Protein 7FIS (pdb70)

Solvent-accessible surface area: 47911 Å² total; per-residue (Å²): 154,17,93,10,87,48,59,37,110,138,32,30,3,40,23,41,131,147,33,107,29,0,78,50,0,0,1,5,0,0,8,17,61,48,65,112,75,4,23,0,0,0,20,0,0,29,38,110,22,32,90,136,35,174,116,11,41,129,158,71,67,6,43,0,4,0,0,43,0,22,3,117,69,0,57,104,32,103,56,77,84,140,31,59,22,82,13,124,138,75,78,5,20,9,0,0,12,8,0,2,6,5,70,5,104,114,88,15,14,0,1,7,3,0,9,3,8,128,40,71,55,7,40,14,0,1,0,8,48,0,80,57,24,163,96,35,95,32,79,60,47,7,15,88,21,10,2,50,4,5,0,0,0,41,65,86,22,139,51,61,31,0,0,0,0,13,47,112,45,4,0,43,0,0,24,0,85,72,12,83,66,12,8,60,20,46,45,18,10,20,19,88,60,108,51,33,2,23,92,32,0,0,0,0,4,20,6,23,97,32,170,69,0,2,4,0,9,0,2,0,0,17,115,51,59,6,36,42,0,0,1,0,10,0,37,58,172,55,0,5,114,47,91,25,56,11,134,36,5,2,2,24,17,94,45,101,26,0,27,23,42,51,22,42,15,4,0,12,1,0,0,13,20,60,26,144,75,41,0,28,0,0,1,0,0,0,24,15,38,0,1,3,0,12,15,66,57,100,115,6,144,94,150,17,176,9,80,51,73,36,109,135,32,27,4,38,30,48,134,148,33,115,24,0,60,45,0,0,0,5,0,0,5,17,66,54,58,110,85,4,24,0,1,0,21,0,0,38,43,113,26,31,98,139,28,178,110,17,66,134,151,77,64,6,43,0,5,0,0,34,0,26,3,141,76,0,54,104,32,117,56,90,88,137,27,60,22,68,21,116,66,91,56,1,45,16,0,0,13,7,0,3,3,3,72,7,116,115,86,16,16,0,1,7,3,0,10,2,8,123,20,66,49,9,35,15,1,1,1,7,48,0,78,44,16,153,88,39,94,30,76,58,53,8,14,70,20,9,1,55,5,4,0,0,1,42,63,88,19,136,50,59,39,0,0,0,0,12,44,106,41,4,0,34,0,0,24,0,80,69,11,82,69,14,6,58,19,58,51,18,9,20,22,77,66,118,50,33,1,31,90,39,0,0,0,0,5,20,6,24,98,35,177,68,0,0,4,0,10,0,4,0,0,20,122,44,59,6,32,37,0,0,1,0,9,0,31,59,167,53,0,5,113,44,83,24,57,11,138,37,13,3,6,36,17,107,46,93,27,0,23,22,39,46,27,42,15,3,0,12,0,0,0,12,16,65,14,129,90,38,1,21,0,0,1,0,0,0,24,15,38,0,1,3,0,11,10,58,64,113,102,5,137,94,157,19,144,2,86,46,65,26,122,136,33,17,7,39,32,46,118,151,51,112,27,0,73,19,0,0,0,5,0,0,5,18,63,48,61,112,82,4,26,0,1,0,20,0,0,30,48,75,23,15,91,40,12,163,109,15,59,121,92,32,64,8,41,0,4,0,0,41,0,20,4,131,68,0,58,106,28,108,60,88,103,147,31,63,34,84,8,105,144,97,93,6,18,2,0,0,12,7,0,3,4,4,72,8,117,113,84,19,16,0,1,11,3,0,9,4,4,171,47,67,118,8,22,43,1,1,2,8,43,0,82,69,19,156,87,30,95,34,88,67,86,10,13,145,45,74,0,45,4,4,0,1,1,44,67,87,20,138,49,66,33,1,0,0,0,17,69,82,8,2,0,16,0,0,32,0,79,67,14,84,93,29,77,104,55,72,6,20,9,24,30,78,56,141,48,26,1,29,81,31,0,0,0,0,4,19,6,23,100,36,175,69,0,0,3,0,10,0,5,0,0,17,116,59,63,17,34,47,0,0,1,0,10,0,28,58,169,62,0,11,112,43,75,23,52,12,130,70,18,3,4,51,15,94,46,95,35,0,35,15,33,36,25,26,12,4,0,15,0,0,0,12,17,63,22,136,75,43,0,34,0,0,1,0,0,0,24,14,39,0,1,3,0,10,15,70,73,102,121,6,138,98,125,16,134,6,85,47,66,37,108,129,32,27,3,39,34,44,156,120,45,115,22,0,80,42,0,0,1,5,1,0,7,17,60,47,71,110,88,2,27,0,0,0,20,0,0,27,45,83,22,12,89,36,14,171,111,6,40,126,117,46,65,6,43,0,6,0,0,43,0,21,5,141,72,0,62,106,29,108,56,84,96,158,31,61,22,66,30,146,62,106,18,5,43,8,0,0,11,7,0,2,8,4,66,4,97,112,83,19,16,0,1,8,3,0,10,3,8,134,66,69,113,9,23,42,1,0,1,7,77,1,98,66,20,155,85,30,137,36,64,71,64,10,15,123,38,60,0,45,4,4,0,1,1,42,71,72,35,135,55,63,36,1,0,0,0,12,68,77,11,3,0,15,0,0,32,0,88,74,11,78,94,28,72,105,50,59,8,18,10,27,30,78,61,140,52,35,1,28,81,33,0,0,0,0,4,21,6,21,99,30,177,70,0,1,4,0,10,0,5,0,0,19,114,58,60,16,44,47,0,0,1,0,10,0,46,60,171,52,0,6,105,48,90,22,52,13,149,61,23,5,6,62,18,103,44,91,19,0,41,16,35,41,32,24,14,3,0,12,0,0,0,12,18,64,9,134,93,35,0,26,0,0,1,0,0,0,23,14,39,0,1,3,0,13,13,88,59,126,130,4,131,100

CATH classification: 2.115.10.20

Structure (mmCIF, N/CA/C/O backbone):
data_7FIS
#
_entry.id   7FIS
#
_cell.length_a   204.959
_cell.length_b   204.959
_cell.length_c   78.482
_cell.angle_alpha   90.000
_cell.angle_beta   90.000
_cell.angle_gamma   90.000
#
_symmetry.space_group_name_H-M   'I 4'
#
loop_
_entity.id
_entity.type
_entity.pdbx_description
1 polymer 'Beta-1,2-mannobiose phosphorylase'
2 non-polymer 1-O-phosphono-alpha-D-mannopyranose
3 non-polymer 'TETRAETHYLENE GLYCOL'
4 non-polymer 'ZINC ION'
5 non-polymer 'PENTAETHYLENE GLYCOL'
6 non-polymer GLYCEROL
7 water water
#
loop_
_atom_site.group_PDB
_atom_site.id
_atom_site.type_symbol
_atom_site.label_atom_id
_atom_site.label_alt_id
_atom_site.label_comp_id
_atom_site.label_asym_id
_atom_site.label_entity_id
_atom_site.label_seq_id
_atom_site.pdbx_PDB_ins_code
_atom_site.Cartn_x
_atom_site.Cartn_y
_atom_site.Cartn_z
_atom_site.occupancy
_atom_site.B_iso_or_equiv
_atom_site.auth_seq_id
_atom_site.auth_comp_id
_atom_site.auth_asym_id
_atom_site.auth_atom_id
_atom_site.pdbx_PDB_model_num
ATOM 1 N N . MET A 1 12 ? -13.966 57.006 -9.866 1.00 41.17 1 MET C N 1
ATOM 2 C CA . MET A 1 12 ? -15.354 56.693 -10.172 1.00 42.05 1 MET C CA 1
ATOM 3 C C . MET A 1 12 ? -16.051 56.058 -8.972 1.00 44.54 1 MET C C 1
ATOM 4 O O . MET A 1 12 ? -15.492 55.179 -8.322 1.00 45.82 1 MET C O 1
ATOM 9 N N . PHE A 1 13 ? -17.265 56.505 -8.669 1.00 36.06 2 PHE C N 1
ATOM 10 C CA . PHE A 1 13 ? -17.940 56.088 -7.453 1.00 32.78 2 PHE C CA 1
ATOM 11 C C . PHE A 1 13 ? -19.311 55.512 -7.774 1.00 33.43 2 PHE C C 1
ATOM 12 O O . PHE A 1 13 ? -19.834 55.655 -8.882 1.00 31.74 2 PHE C O 1
ATOM 20 N N . ARG A 1 14 ? -19.883 54.853 -6.773 1.00 29.92 3 ARG C N 1
ATOM 21 C CA . ARG A 1 14 ? -21.053 54.010 -6.933 1.00 28.97 3 ARG C CA 1
ATOM 22 C C . ARG A 1 14 ? -21.931 54.155 -5.701 1.00 27.16 3 ARG C C 1
ATOM 23 O O . ARG A 1 14 ? -21.436 54.336 -4.585 1.00 23.46 3 ARG C O 1
ATOM 31 N N . LEU A 1 15 ? -23.238 54.050 -5.920 1.00 18.97 4 LEU C N 1
ATOM 32 C CA . LEU A 1 15 ? -24.183 53.951 -4.831 1.00 22.02 4 LEU C CA 1
ATOM 33 C C . LEU A 1 15 ? -24.150 52.544 -4.245 1.00 20.63 4 LEU C C 1
ATOM 34 O O . LEU A 1 15 ? -23.924 51.555 -4.954 1.00 19.16 4 LEU C O 1
ATOM 39 N N . THR A 1 16 ? -24.395 52.463 -2.939 1.00 14.04 5 THR C N 1
ATOM 40 C CA . THR A 1 16 ? -24.494 51.202 -2.214 1.00 20.12 5 THR C CA 1
ATOM 41 C C . THR A 1 16 ? -25.915 51.042 -1.695 1.00 18.16 5 THR C C 1
ATOM 42 O O . THR A 1 16 ? -26.436 51.933 -1.022 1.00 19.83 5 THR C O 1
ATOM 46 N N . ARG A 1 17 ? -26.544 49.922 -2.022 1.00 20.25 6 ARG C N 1
ATOM 47 C CA . ARG A 1 17 ? -27.901 49.677 -1.555 1.00 22.60 6 ARG C CA 1
ATOM 48 C C . ARG A 1 17 ? -27.911 49.473 -0.042 1.00 19.30 6 ARG C C 1
ATOM 49 O O . ARG A 1 17 ? -27.043 48.793 0.505 1.00 20.65 6 ARG C O 1
ATOM 57 N N . LEU A 1 18 ? -28.892 50.078 0.635 1.00 18.75 7 LEU C N 1
ATOM 58 C CA . LEU A 1 18 ? -29.054 49.864 2.070 1.00 24.16 7 LEU C CA 1
ATOM 59 C C . LEU A 1 18 ? -29.723 48.536 2.397 1.00 22.92 7 LEU C C 1
ATOM 60 O O . LEU A 1 18 ? -29.725 48.137 3.567 1.00 24.66 7 LEU C O 1
ATOM 65 N N . SER A 1 19 ? -30.273 47.845 1.402 1.00 20.43 8 SER C N 1
ATOM 66 C CA . SER A 1 19 ? -31.047 46.633 1.622 1.00 21.20 8 SER C CA 1
ATOM 67 C C . SER A 1 19 ? -31.018 45.828 0.334 1.00 24.38 8 SER C C 1
ATOM 68 O O . SER A 1 19 ? -31.032 46.405 -0.755 1.00 23.13 8 SER C O 1
ATOM 71 N N . ASN A 1 20 ? -30.957 44.507 0.444 1.00 25.74 9 ASN C N 1
ATOM 72 C CA . ASN A 1 20 ? -31.089 43.700 -0.757 1.00 25.43 9 ASN C CA 1
ATOM 73 C C . ASN A 1 20 ? -32.540 43.346 -1.030 1.00 23.82 9 ASN C C 1
ATOM 74 O O . ASN A 1 20 ? -32.818 42.511 -1.897 1.00 22.93 9 ASN C O 1
ATOM 79 N N . LYS A 1 21 ? -33.464 43.984 -0.322 1.00 22.50 10 LYS C N 1
ATOM 80 C CA . LYS A 1 21 ? -34.897 43.835 -0.497 1.00 23.40 10 LYS C CA 1
ATOM 81 C C . LYS A 1 21 ? -35.526 45.215 -0.615 1.00 19.09 10 LYS C C 1
ATOM 82 O O . LYS A 1 21 ? -34.992 46.187 -0.078 1.00 17.68 10 LYS C O 1
ATOM 88 N N . PRO A 1 22 ? -36.657 45.333 -1.305 1.00 20.12 11 PRO C N 1
ATOM 89 C CA . PRO A 1 22 ? -37.301 46.643 -1.426 1.00 19.87 11 PRO C CA 1
ATOM 90 C C . PRO A 1 22 ? -37.600 47.219 -0.049 1.00 20.87 11 PRO C C 1
ATOM 91 O O . PRO A 1 22 ? -37.790 46.484 0.919 1.00 22.97 11 PRO C O 1
ATOM 95 N N . ILE A 1 23 ? -37.613 48.552 0.046 1.00 18.17 12 ILE C N 1
ATOM 96 C CA . ILE A 1 23 ? -38.088 49.172 1.279 1.00 19.40 12 ILE C CA 1
ATOM 97 C C . ILE A 1 23 ? -39.571 49.507 1.199 1.00 18.72 12 ILE C C 1
ATOM 98 O O . ILE A 1 23 ? -40.220 49.644 2.240 1.00 19.36 12 ILE C O 1
ATOM 103 N N . LEU A 1 24 ? -40.125 49.643 -0.006 1.00 16.66 13 LEU C N 1
ATOM 104 C CA . LEU A 1 24 ? -41.567 49.727 -0.196 1.00 16.92 13 LEU C CA 1
ATOM 105 C C . LEU A 1 24 ? -41.976 48.823 -1.348 1.00 19.78 13 LEU C C 1
ATOM 106 O O . LEU A 1 24 ? -41.298 48.745 -2.386 1.00 15.19 13 LEU C O 1
ATOM 111 N N . SER A 1 25 ? -43.105 48.166 -1.170 1.00 15.43 14 SER C N 1
ATOM 112 C CA . SER A 1 25 ? -43.573 47.195 -2.135 1.00 13.12 14 SER C CA 1
ATOM 113 C C . SER A 1 25 ? -45.061 47.438 -2.313 1.00 15.40 14 SER C C 1
ATOM 114 O O . SER A 1 25 ? -45.669 48.145 -1.511 1.00 18.33 14 SER C O 1
ATOM 117 N N . PRO A 1 26 ? -45.648 46.916 -3.384 1.00 17.16 15 PRO C N 1
ATOM 118 C CA . PRO A 1 26 ? -47.083 47.145 -3.590 1.00 18.93 15 PRO C CA 1
ATOM 119 C C . PRO A 1 26 ? -47.896 46.584 -2.430 1.00 19.36 15 PRO C C 1
ATOM 120 O O . PRO A 1 26 ? -47.471 45.672 -1.722 1.00 20.83 15 PRO C O 1
ATOM 124 N N . ILE A 1 27 ? -49.081 47.154 -2.233 1.00 19.44 16 ILE C N 1
ATOM 125 C CA . ILE A 1 27 ? -50.003 46.719 -1.189 1.00 22.25 16 ILE C CA 1
ATOM 126 C C . ILE A 1 27 ? -51.293 46.291 -1.867 1.00 22.26 16 ILE C C 1
ATOM 127 O O . ILE A 1 27 ? -52.039 47.132 -2.392 1.00 22.57 16 ILE C O 1
ATOM 132 N N . LYS A 1 28 ? -51.540 44.978 -1.875 1.00 25.19 17 LYS C N 1
ATOM 133 C CA . LYS A 1 28 ? -52.603 44.427 -2.703 1.00 28.10 17 LYS C CA 1
ATOM 134 C C . LYS A 1 28 ? -53.969 44.953 -2.302 1.00 27.39 17 LYS C C 1
ATOM 135 O O . LYS A 1 28 ? -54.821 45.155 -3.172 1.00 29.98 17 LYS C O 1
ATOM 141 N N . GLU A 1 29 ? -54.182 45.220 -1.014 1.00 22.41 18 GLU C N 1
ATOM 142 C CA . GLU A 1 29 ? -55.492 45.659 -0.566 1.00 31.03 18 GLU C CA 1
ATOM 143 C C . GLU A 1 29 ? -55.754 47.143 -0.824 1.00 28.37 18 GLU C C 1
ATOM 144 O O . GLU A 1 29 ? -56.868 47.601 -0.557 1.00 24.51 18 GLU C O 1
ATOM 150 N N . HIS A 1 30 ? -54.791 47.894 -1.366 1.00 23.27 19 HIS C N 1
ATOM 151 C CA . HIS A 1 30 ? -55.018 49.266 -1.823 1.00 23.47 19 HIS C CA 1
ATOM 152 C C . HIS A 1 30 ? -55.003 49.275 -3.346 1.00 22.96 19 HIS C C 1
ATOM 153 O O . HIS A 1 30 ? -53.947 49.097 -3.960 1.00 22.18 19 HIS C O 1
ATOM 160 N N . GLU A 1 31 ? -56.162 49.514 -3.956 1.00 27.09 20 GLU C N 1
ATOM 161 C CA . GLU A 1 31 ? -56.240 49.478 -5.414 1.00 26.70 20 GLU C CA 1
ATOM 162 C C . GLU A 1 31 ? -55.243 50.447 -6.061 1.00 25.05 20 GLU C C 1
ATOM 163 O O . GLU A 1 31 ? -54.538 50.078 -7.005 1.00 22.45 20 GLU C O 1
ATOM 169 N N . TRP A 1 32 ? -55.136 51.675 -5.544 1.00 21.90 21 TRP C N 1
ATOM 170 C CA . TRP A 1 32 ? -54.264 52.661 -6.177 1.00 18.12 21 TRP C CA 1
ATOM 171 C C . TRP A 1 32 ? -52.789 52.257 -6.146 1.00 20.28 21 TRP C C 1
ATOM 172 O O . TRP A 1 32 ? -51.986 52.819 -6.898 1.00 20.75 21 TRP C O 1
ATOM 183 N N . GLU A 1 33 ? -52.402 51.283 -5.331 1.00 19.61 22 GLU C N 1
ATOM 184 C CA . GLU A 1 33 ? -50.999 50.880 -5.335 1.00 21.03 22 GLU C CA 1
ATOM 185 C C . GLU A 1 33 ? -50.872 49.364 -5.322 1.00 19.00 22 GLU C C 1
ATOM 186 O O . GLU A 1 33 ? -49.901 48.815 -4.782 1.00 18.68 22 GLU C O 1
ATOM 192 N N . LYS A 1 34 ? -51.837 48.665 -5.919 1.00 20.89 23 LYS C N 1
ATOM 193 C CA . LYS A 1 34 ? -51.847 47.212 -5.763 1.00 25.98 23 LYS C CA 1
ATOM 194 C C . LYS A 1 34 ? -50.790 46.521 -6.618 1.00 21.43 23 LYS C C 1
ATOM 195 O O . LYS A 1 34 ? -50.450 45.367 -6.337 1.00 21.24 23 LYS C O 1
ATOM 201 N N . GLU A 1 35 ? -50.215 47.200 -7.611 1.00 18.95 24 GLU C N 1
ATOM 202 C CA . GLU A 1 35 ? -49.267 46.531 -8.494 1.00 19.34 24 GLU C CA 1
ATOM 203 C C . GLU A 1 35 ? -47.861 47.124 -8.495 1.00 19.14 24 GLU C C 1
ATOM 204 O O . GLU A 1 35 ? -46.903 46.405 -8.803 1.00 18.90 24 GLU C O 1
ATOM 210 N N . ALA A 1 36 ? -47.699 48.410 -8.212 1.00 16.17 25 ALA C N 1
ATOM 211 C CA . ALA A 1 36 ? -46.374 48.993 -8.301 1.00 15.52 25 ALA C CA 1
ATOM 212 C C . ALA A 1 36 ? -46.274 50.181 -7.376 1.00 17.22 25 ALA C C 1
ATOM 213 O O . ALA A 1 36 ? -47.205 50.979 -7.268 1.00 18.95 25 ALA C O 1
ATOM 215 N N . VAL A 1 37 ? -45.127 50.312 -6.742 1.00 17.39 26 VAL C N 1
ATOM 216 C CA . VAL A 1 37 ? -44.735 51.563 -6.123 1.00 18.07 26 VAL C CA 1
ATOM 217 C C . VAL A 1 37 ? -43.305 51.832 -6.578 1.00 14.43 26 VAL C C 1
ATOM 218 O O . VAL A 1 37 ? -42.459 50.941 -6.512 1.00 14.02 26 VAL C O 1
ATOM 222 N N . PHE A 1 38 ? -43.045 53.022 -7.100 1.00 15.97 27 PHE C N 1
ATOM 223 C CA . PHE A 1 38 ? -41.719 53.267 -7.659 1.00 18.09 27 PHE C CA 1
ATOM 224 C C . PHE A 1 38 ? -41.506 54.768 -7.802 1.00 14.65 27 PHE C C 1
ATOM 225 O O . PHE A 1 38 ? -42.281 55.564 -7.266 1.00 17.62 27 PHE C O 1
ATOM 233 N N . ASN A 1 39 ? -40.417 55.139 -8.493 1.00 18.13 28 ASN C N 1
ATOM 234 C CA . ASN A 1 39 ? -40.063 56.499 -8.904 1.00 15.58 28 ASN C CA 1
ATOM 235 C C . ASN A 1 39 ? -40.576 57.568 -7.956 1.00 15.88 28 ASN C C 1
ATOM 236 O O . ASN A 1 39 ? -41.551 58.271 -8.253 1.00 15.38 28 ASN C O 1
ATOM 241 N N . ALA A 1 40 ? -39.924 57.696 -6.816 1.00 17.06 29 ALA C N 1
ATOM 242 C CA . ALA A 1 40 ? -40.416 58.516 -5.723 1.00 14.37 29 ALA C CA 1
ATOM 243 C C . ALA A 1 40 ? -39.613 59.807 -5.613 1.00 16.79 29 ALA C C 1
ATOM 244 O O . ALA A 1 40 ? -38.379 59.799 -5.703 1.00 14.66 29 ALA C O 1
ATOM 246 N N . ALA A 1 41 ? -40.325 60.915 -5.435 1.00 14.42 30 ALA C N 1
ATOM 247 C CA . ALA A 1 41 ? -39.715 62.132 -4.935 1.00 15.08 30 ALA C CA 1
ATOM 248 C C . ALA A 1 41 ? -39.432 62.005 -3.434 1.00 18.79 30 ALA C C 1
ATOM 249 O O . ALA A 1 41 ? -40.083 61.244 -2.708 1.00 16.00 30 ALA C O 1
ATOM 251 N N . VAL A 1 42 ? -38.453 62.767 -2.961 1.00 16.32 31 VAL C N 1
ATOM 252 C CA . VAL A 1 42 ? -38.164 62.757 -1.535 1.00 17.03 31 VAL C CA 1
ATOM 253 C C . VAL A 1 42 ? -37.663 64.126 -1.105 1.00 20.25 31 VAL C C 1
ATOM 254 O O . VAL A 1 42 ? -36.987 64.832 -1.861 1.00 19.51 31 VAL C O 1
ATOM 258 N N . ILE A 1 43 ? -38.028 64.500 0.115 1.00 18.26 32 ILE C N 1
ATOM 259 C CA . ILE A 1 43 ? -37.601 65.743 0.728 1.00 16.71 32 ILE C CA 1
ATOM 260 C C . ILE A 1 43 ? -37.357 65.464 2.203 1.00 23.35 32 ILE C C 1
ATOM 261 O O . ILE A 1 43 ? -38.143 64.764 2.859 1.00 20.33 32 ILE C O 1
ATOM 266 N N . TYR A 1 44 ? -36.246 65.965 2.715 1.00 20.94 33 TYR C N 1
ATOM 267 C CA . TYR A 1 44 ? -35.890 65.782 4.110 1.00 24.91 33 TYR C CA 1
ATOM 268 C C . TYR A 1 44 ? -36.182 67.080 4.865 1.00 24.15 33 TYR C C 1
ATOM 269 O O . TYR A 1 44 ? -35.540 68.108 4.616 1.00 24.08 33 TYR C O 1
ATOM 278 N N . GLU A 1 45 ? -37.182 67.036 5.752 1.00 22.98 34 GLU C N 1
ATOM 279 C CA . GLU A 1 45 ? -37.611 68.191 6.546 1.00 26.36 34 GLU C CA 1
ATOM 280 C C . GLU A 1 45 ? -38.105 67.712 7.901 1.00 24.55 34 GLU C C 1
ATOM 281 O O . GLU A 1 45 ? -38.638 66.607 8.020 1.00 21.23 34 GLU C O 1
ATOM 287 N N . GLY A 1 46 ? -37.991 68.578 8.907 1.00 24.45 35 GLY C N 1
ATOM 288 C CA . GLY A 1 46 ? -38.404 68.173 10.245 1.00 23.89 35 GLY C CA 1
ATOM 289 C C . GLY A 1 46 ? -37.666 66.947 10.733 1.00 25.69 35 GLY C C 1
ATOM 290 O O . GLY A 1 46 ? -38.210 66.169 11.524 1.00 27.58 35 GLY C O 1
ATOM 291 N N . ASN A 1 47 ? -36.441 66.744 10.245 1.00 25.95 36 ASN C N 1
ATOM 292 C CA . ASN A 1 47 ? -35.647 65.553 10.513 1.00 25.28 36 ASN C CA 1
ATOM 293 C C . ASN A 1 47 ? -36.365 64.277 10.097 1.00 26.13 36 ASN C C 1
ATOM 294 O O . ASN A 1 47 ? -36.231 63.237 10.755 1.00 27.23 36 ASN C O 1
ATOM 299 N N . LYS A 1 48 ? -37.122 64.330 9.005 1.00 22.23 37 LYS C N 1
ATOM 300 C CA . LYS A 1 48 ? -37.834 63.157 8.518 1.00 23.43 37 LYS C CA 1
ATOM 301 C C . LYS A 1 48 ? -37.689 63.064 7.006 1.00 20.14 37 LYS C C 1
ATOM 302 O O . LYS A 1 48 ? -37.632 64.085 6.307 1.00 20.45 37 LYS C O 1
ATOM 308 N N . PHE A 1 49 ? -37.627 61.829 6.513 1.00 18.33 38 PHE C N 1
ATOM 309 C CA . PHE A 1 49 ? -37.692 61.550 5.081 1.00 16.27 38 PHE C CA 1
ATOM 310 C C . PHE A 1 49 ? -39.152 61.527 4.665 1.00 19.55 38 PHE C C 1
ATOM 311 O O . PHE A 1 49 ? -39.917 60.679 5.140 1.00 17.20 38 PHE C O 1
ATOM 319 N N . HIS A 1 50 ? -39.541 62.453 3.800 1.00 17.88 39 HIS C N 1
ATOM 320 C CA . HIS A 1 50 ? -40.889 62.495 3.245 1.00 17.52 39 HIS C CA 1
ATOM 321 C C . HIS A 1 50 ? -40.804 61.965 1.828 1.00 20.04 39 HIS C C 1
ATOM 322 O O . HIS A 1 50 ? -40.132 62.557 0.975 1.00 18.18 39 HIS C O 1
ATOM 329 N N . LEU A 1 51 ? -41.459 60.836 1.592 1.00 18.58 40 LEU C N 1
ATOM 330 C CA . LEU A 1 51 ? -41.397 60.141 0.322 1.00 17.12 40 LEU C CA 1
ATOM 331 C C . LEU A 1 51 ? -42.730 60.282 -0.395 1.00 21.21 40 LEU C C 1
ATOM 332 O O . LEU A 1 51 ? -43.781 60.014 0.194 1.00 17.63 40 LEU C O 1
ATOM 337 N N . PHE A 1 52 ? -42.685 60.718 -1.656 1.00 15.39 41 PHE C N 1
ATOM 338 C CA . PHE A 1 52 ? -43.870 60.854 -2.491 1.00 12.42 41 PHE C CA 1
ATOM 339 C C . PHE A 1 52 ? -43.637 59.925 -3.668 1.00 16.61 41 PHE C C 1
ATOM 340 O O . PHE A 1 52 ? -42.889 60.260 -4.597 1.00 16.80 41 PHE C O 1
ATOM 348 N N . TYR A 1 53 ? -44.253 58.751 -3.613 1.00 13.33 42 TYR C N 1
ATOM 349 C CA . TYR A 1 53 ? -43.939 57.678 -4.536 1.00 15.75 42 TYR C CA 1
ATOM 350 C C . TYR A 1 53 ? -45.033 57.510 -5.584 1.00 17.76 42 TYR C C 1
ATOM 351 O O . TYR A 1 53 ? -46.227 57.716 -5.324 1.00 16.63 42 TYR C O 1
ATOM 360 N N . ARG A 1 54 ? -44.604 57.151 -6.784 1.00 15.29 43 ARG C N 1
ATOM 361 C CA . ARG A 1 54 ? -45.563 56.788 -7.813 1.00 14.84 43 ARG C CA 1
ATOM 362 C C . ARG A 1 54 ? -46.137 55.412 -7.499 1.00 15.13 43 ARG C C 1
ATOM 363 O O . ARG A 1 54 ? -45.439 54.529 -6.987 1.00 15.88 43 ARG C O 1
ATOM 371 N N . ALA A 1 55 ? -47.421 55.242 -7.774 1.00 15.58 44 ALA C N 1
ATOM 372 C CA . ALA A 1 55 ? -48.072 53.969 -7.545 1.00 15.39 44 ALA C CA 1
ATOM 373 C C . ALA A 1 55 ? -49.043 53.689 -8.673 1.00 18.88 44 ALA C C 1
ATOM 374 O O . ALA A 1 55 ? -49.726 54.595 -9.161 1.00 13.91 44 ALA C O 1
ATOM 376 N N . SER A 1 56 ? -49.130 52.420 -9.050 1.00 16.67 45 SER C N 1
ATOM 377 C CA . SER A 1 56 ? -49.990 51.990 -10.144 1.00 20.74 45 SER C CA 1
ATOM 378 C C . SER A 1 56 ? -50.971 50.945 -9.651 1.00 17.99 45 SER C C 1
ATOM 379 O O . SER A 1 56 ? -50.613 50.067 -8.860 1.00 19.57 45 SER C O 1
ATOM 382 N N . ASN A 1 57 ? -52.195 51.034 -10.149 1.00 18.26 46 ASN C N 1
ATOM 383 C CA . ASN A 1 57 ? -53.224 50.045 -9.889 1.00 22.21 46 ASN C CA 1
ATOM 384 C C . ASN A 1 57 ? -53.154 48.850 -10.827 1.00 20.36 46 ASN C C 1
ATOM 385 O O . ASN A 1 57 ? -54.001 47.959 -10.728 1.00 26.44 46 ASN C O 1
ATOM 390 N N . ASN A 1 58 ? -52.193 48.807 -11.743 1.00 18.96 47 ASN C N 1
ATOM 391 C CA . ASN A 1 58 ? -52.198 47.762 -12.755 1.00 21.33 47 ASN C CA 1
ATOM 392 C C . ASN A 1 58 ? -50.789 47.576 -13.303 1.00 19.95 47 ASN C C 1
ATOM 393 O O . ASN A 1 58 ? -49.930 48.455 -13.178 1.00 17.94 47 ASN C O 1
ATOM 398 N N . LYS A 1 59 ? -50.556 46.414 -13.905 1.00 21.17 48 LYS C N 1
ATOM 399 C CA . LYS A 1 59 ? -49.334 46.226 -14.670 1.00 22.76 48 LYS C CA 1
ATOM 400 C C . LYS A 1 59 ? -49.343 47.164 -15.885 1.00 19.51 48 LYS C C 1
ATOM 401 O O . LYS A 1 59 ? -50.319 47.868 -16.157 1.00 22.50 48 LYS C O 1
ATOM 407 N N . PHE A 1 60 ? -48.236 47.177 -16.617 1.00 20.66 49 PHE C N 1
ATOM 408 C CA . PHE A 1 60 ? -47.981 48.161 -17.672 1.00 21.17 49 PHE C CA 1
ATOM 409 C C . PHE A 1 60 ? -47.900 47.468 -19.031 1.00 21.45 49 PHE C C 1
ATOM 410 O O . PHE A 1 60 ? -46.848 46.936 -19.390 1.00 29.96 49 PHE C O 1
ATOM 418 N N . VAL A 1 61 ? -48.995 47.468 -19.789 1.00 24.15 50 VAL C N 1
ATOM 419 C CA . VAL A 1 61 ? -48.940 47.066 -21.195 1.00 24.66 50 VAL C CA 1
ATOM 420 C C . VAL A 1 61 ? -48.532 48.293 -22.002 1.00 24.57 50 VAL C C 1
ATOM 421 O O . VAL A 1 61 ? -49.270 49.279 -22.080 1.00 24.93 50 VAL C O 1
ATOM 425 N N . LEU A 1 62 ? -47.338 48.256 -22.567 1.00 21.74 51 LEU C N 1
ATOM 426 C CA . LEU A 1 62 ? -46.767 49.440 -23.178 1.00 27.19 51 LEU C CA 1
ATOM 427 C C . LEU A 1 62 ? -46.575 49.299 -24.674 1.00 29.04 51 LEU C C 1
ATOM 428 O O . LEU A 1 62 ? -46.183 50.275 -25.329 1.00 25.27 51 LEU C O 1
ATOM 433 N N . ASN A 1 63 ? -46.863 48.127 -25.234 1.00 24.17 52 ASN C N 1
ATOM 434 C CA . ASN A 1 63 ? -46.492 47.810 -26.604 1.00 30.41 52 ASN C CA 1
ATOM 435 C C . ASN A 1 63 ? -47.700 47.760 -27.532 1.00 26.78 52 ASN C C 1
ATOM 436 O O . ASN A 1 63 ? -47.675 47.065 -28.538 1.00 28.11 52 ASN C O 1
ATOM 441 N N . THR A 1 64 ? -48.770 48.459 -27.194 1.00 25.18 53 THR C N 1
ATOM 442 C CA . THR A 1 64 ? -49.906 48.581 -28.087 1.00 22.14 53 THR C CA 1
ATOM 443 C C . THR A 1 64 ? -49.757 49.855 -28.905 1.00 20.63 53 THR C C 1
ATOM 444 O O . THR A 1 64 ? -49.006 50.762 -28.544 1.00 26.04 53 THR C O 1
ATOM 448 N N . GLU A 1 65 ? -50.467 49.914 -30.028 1.00 22.65 54 GLU C N 1
ATOM 449 C CA . GLU A 1 65 ? -50.363 51.087 -30.897 1.00 22.94 54 GLU C CA 1
ATOM 450 C C . GLU A 1 65 ? -50.804 52.352 -30.170 1.00 24.03 54 GLU C C 1
ATOM 451 O O . GLU A 1 65 ? -50.253 53.440 -30.389 1.00 26.16 54 GLU C O 1
ATOM 457 N N . LYS A 1 66 ? -51.813 52.232 -29.328 1.00 18.19 55 LYS C N 1
ATOM 458 C CA . LYS A 1 66 ? -52.318 53.329 -28.523 1.00 24.80 55 LYS C CA 1
ATOM 459 C C . LYS A 1 66 ? -52.601 52.783 -27.131 1.00 21.53 55 LYS C C 1
ATOM 460 O O . LYS A 1 66 ? -52.682 51.563 -26.937 1.00 19.31 55 LYS C O 1
ATOM 466 N N . PRO A 1 67 ? -52.700 53.651 -26.135 1.00 21.82 56 PRO C N 1
ATOM 467 C CA . PRO A 1 67 ? -53.085 53.170 -24.801 1.00 19.89 56 PRO C CA 1
ATOM 468 C C . PRO A 1 67 ? -54.496 52.606 -24.857 1.00 19.12 56 PRO C C 1
ATOM 469 O O . PRO A 1 67 ? -55.438 53.284 -25.268 1.00 20.17 56 PRO C O 1
ATOM 473 N N . GLU A 1 68 ? -54.641 51.348 -24.461 1.00 20.44 57 GLU C N 1
ATOM 474 C CA . GLU A 1 68 ? -55.913 50.642 -24.585 1.00 24.34 57 GLU C CA 1
ATOM 475 C C . GLU A 1 68 ? -56.633 50.612 -23.245 1.00 22.52 57 GLU C C 1
ATOM 476 O O . GLU A 1 68 ? -56.031 50.268 -22.216 1.00 20.96 57 GLU C O 1
ATOM 482 N N . GLU A 1 69 ? -57.925 50.948 -23.275 1.00 22.78 58 GLU C N 1
ATOM 483 C CA . GLU A 1 69 ? -58.758 50.906 -22.081 1.00 23.87 58 GLU C CA 1
ATOM 484 C C . GLU A 1 69 ? -58.630 49.579 -21.343 1.00 23.41 58 GLU C C 1
ATOM 485 O O . GLU A 1 69 ? -58.495 49.548 -20.115 1.00 24.05 58 GLU C O 1
ATOM 491 N N . LYS A 1 70 ? -58.671 48.467 -22.074 1.00 21.67 59 LYS C N 1
ATOM 492 C CA . LYS A 1 70 ? -58.598 47.166 -21.415 1.00 24.82 59 LYS C CA 1
ATOM 493 C C . LYS A 1 70 ? -57.261 46.925 -20.724 1.00 24.50 59 LYS C C 1
ATOM 494 O O . LYS A 1 70 ? -57.137 45.942 -19.983 1.00 28.10 59 LYS C O 1
ATOM 500 N N . TYR A 1 71 ? -56.253 47.765 -20.968 1.00 21.08 60 TYR C N 1
ATOM 501 C CA . TYR A 1 71 ? -54.970 47.674 -20.277 1.00 22.33 60 TYR C CA 1
ATOM 502 C C . TYR A 1 71 ? -54.669 48.933 -19.476 1.00 21.23 60 TYR C C 1
ATOM 503 O O . TYR A 1 71 ? -53.509 49.198 -19.166 1.00 21.29 60 TYR C O 1
ATOM 512 N N . LYS A 1 72 ? -55.677 49.736 -19.181 1.00 18.13 61 LYS C N 1
ATOM 513 C CA . LYS A 1 72 ? -55.439 50.995 -18.505 1.00 21.45 61 LYS C CA 1
ATOM 514 C C . LYS A 1 72 ? -54.687 50.773 -17.195 1.00 22.03 61 LYS C C 1
ATOM 515 O O . LYS A 1 72 ? -54.983 49.843 -16.438 1.00 20.19 61 LYS C O 1
ATOM 521 N N . PHE A 1 73 ? -53.659 51.579 -16.969 1.00 20.34 62 PHE C N 1
ATOM 522 C CA . PHE A 1 73 ? -53.071 51.730 -15.650 1.00 19.92 62 PHE C CA 1
ATOM 523 C C . PHE A 1 73 ? -53.273 53.175 -15.226 1.00 21.70 62 PHE C C 1
ATOM 524 O O . PHE A 1 73 ? -53.362 54.074 -16.068 1.00 22.05 62 PHE C O 1
ATOM 532 N N . VAL A 1 74 ? -53.402 53.386 -13.918 1.00 20.80 63 VAL C N 1
ATOM 533 C CA . VAL A 1 74 ? -53.532 54.716 -13.342 1.00 19.94 63 VAL C CA 1
ATOM 534 C C . VAL A 1 74 ? -52.423 54.905 -12.316 1.00 18.32 63 VAL C C 1
ATOM 535 O O . VAL A 1 74 ? -52.235 54.061 -11.430 1.00 21.70 63 VAL C O 1
ATOM 539 N N . SER A 1 75 ? -51.681 55.993 -12.450 1.00 16.57 64 SER C N 1
ATOM 540 C CA . SER A 1 75 ? -50.607 56.305 -11.528 1.00 17.57 64 SER C CA 1
ATOM 541 C C . SER A 1 75 ? -51.152 57.267 -10.495 1.00 16.60 64 SER C C 1
ATOM 542 O O . SER A 1 75 ? -51.884 58.198 -10.835 1.00 21.55 64 SER C O 1
ATOM 545 N N . SER A 1 76 ? -50.804 57.035 -9.237 1.00 20.46 65 SER C N 1
ATOM 546 C CA . SER A 1 76 ? -51.110 57.950 -8.146 1.00 18.90 65 SER C CA 1
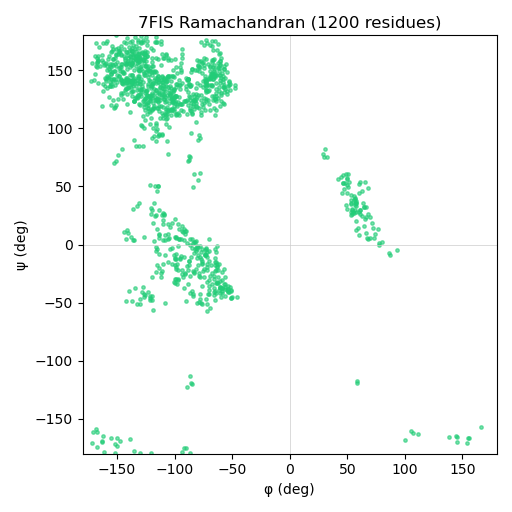ATOM 547 C C . SER A 1 76 ? -49.814 58.275 -7.426 1.00 16.37 65 SER C C 1
ATOM 548 O O . SER A 1 76 ? -48.805 57.580 -7.586 1.00 20.88 65 SER C O 1
ATOM 551 N N . ILE A 1 77 ? -49.838 59.333 -6.624 1.00 17.20 66 ILE C N 1
ATOM 552 C CA . ILE A 1 77 ? -48.721 59.662 -5.744 1.00 20.85 66 ILE C CA 1
ATOM 553 C C . ILE A 1 77 ? -49.141 59.342 -4.324 1.00 18.42 66 ILE C C 1
ATOM 554 O O . ILE A 1 77 ? -50.061 59.976 -3.789 1.00 18.64 66 ILE C O 1
ATOM 559 N N . GLY A 1 78 ? -48.461 58.363 -3.719 1.00 18.42 67 GLY C N 1
ATOM 560 C CA . GLY A 1 78 ? -48.637 58.071 -2.313 1.00 16.16 67 GLY C CA 1
ATOM 561 C C . GLY A 1 78 ? -47.613 58.796 -1.445 1.00 17.29 67 GLY C C 1
ATOM 562 O O . GLY A 1 78 ? -46.575 59.275 -1.921 1.00 15.66 67 GLY C O 1
ATOM 563 N N . TYR A 1 79 ? -47.904 58.854 -0.149 1.00 16.69 68 TYR C N 1
ATOM 564 C CA . TYR A 1 79 ? -47.046 59.519 0.817 1.00 14.24 68 TYR C CA 1
ATOM 565 C C . TYR A 1 79 ? -46.512 58.496 1.798 1.00 16.78 68 TYR C C 1
ATOM 566 O O . TYR A 1 79 ? -47.240 57.597 2.225 1.00 15.75 68 TYR C O 1
ATOM 575 N N . ALA A 1 80 ? -45.238 58.627 2.152 1.00 16.55 69 ALA C N 1
ATOM 576 C CA . ALA A 1 80 ? -44.679 57.792 3.205 1.00 18.27 69 ALA C CA 1
ATOM 577 C C . ALA A 1 80 ? -43.649 58.607 3.965 1.00 17.25 69 ALA C C 1
ATOM 578 O O . ALA A 1 80 ? -43.008 59.496 3.396 1.00 17.19 69 ALA C O 1
ATOM 580 N N . VAL A 1 81 ? -43.499 58.317 5.258 1.00 15.96 70 VAL C N 1
ATOM 581 C CA . VAL A 1 81 ? -42.600 59.095 6.100 1.00 15.85 70 VAL C CA 1
ATOM 582 C C . VAL A 1 81 ? -41.720 58.149 6.903 1.00 17.08 70 VAL C C 1
ATOM 583 O O . VAL A 1 81 ? -42.159 57.076 7.324 1.00 18.39 70 VAL C O 1
ATOM 587 N N . SER A 1 82 ? -40.466 58.545 7.103 1.00 17.14 71 SER C N 1
ATOM 588 C CA . SER A 1 82 ? -39.496 57.722 7.803 1.00 19.48 71 SER C CA 1
ATOM 589 C C . SER A 1 82 ? -38.603 58.608 8.657 1.00 22.90 71 SER C C 1
ATOM 590 O O . SER A 1 82 ? -38.255 59.728 8.258 1.00 19.75 71 SER C O 1
ATOM 593 N N . GLU A 1 83 ? -38.245 58.090 9.835 1.00 18.69 72 GLU C N 1
ATOM 594 C CA . GLU A 1 83 ? -37.177 58.678 10.627 1.00 24.84 72 GLU C CA 1
ATOM 595 C C . GLU A 1 83 ? -35.803 58.299 10.088 1.00 19.05 72 GLU C C 1
ATOM 596 O O . GLU A 1 83 ? -34.896 59.133 10.049 1.00 26.57 72 GLU C O 1
ATOM 602 N N . ASP A 1 84 ? -35.614 57.045 9.707 1.00 18.67 73 ASP C N 1
ATOM 603 C CA . ASP A 1 84 ? -34.281 56.519 9.453 1.00 20.33 73 ASP C CA 1
ATOM 604 C C . ASP A 1 84 ? -33.937 56.410 7.971 1.00 18.27 73 ASP C C 1
ATOM 605 O O . ASP A 1 84 ? -32.815 56.022 7.645 1.00 17.88 73 ASP C O 1
ATOM 610 N N . GLY A 1 85 ? -34.865 56.734 7.070 1.00 16.97 74 GLY C N 1
ATOM 611 C CA . GLY A 1 85 ? -34.620 56.590 5.645 1.00 20.19 74 GLY C CA 1
ATOM 612 C C . GLY A 1 85 ? -34.925 55.217 5.088 1.00 23.11 74 GLY C C 1
ATOM 613 O O . GLY A 1 85 ? -34.903 55.041 3.864 1.00 18.66 74 GLY C O 1
ATOM 614 N N . ILE A 1 86 ? -35.239 54.240 5.942 1.00 22.89 75 ILE C N 1
ATOM 615 C CA . ILE A 1 86 ? -35.430 52.860 5.523 1.00 20.22 75 ILE C CA 1
ATOM 616 C C . ILE A 1 86 ? -36.825 52.360 5.872 1.00 21.24 75 ILE C C 1
ATOM 617 O O . ILE A 1 86 ? -37.493 51.729 5.049 1.00 23.38 75 ILE C O 1
ATOM 622 N N . ASN A 1 87 ? -37.281 52.625 7.091 1.00 20.57 76 ASN C N 1
ATOM 623 C CA . ASN A 1 87 ? -38.555 52.105 7.578 1.00 19.46 76 ASN C CA 1
ATOM 624 C C . ASN A 1 87 ? -39.603 53.209 7.518 1.00 18.41 76 ASN C C 1
ATOM 625 O O . ASN A 1 87 ? -39.481 54.231 8.198 1.00 21.26 76 ASN C O 1
ATOM 630 N N . PHE A 1 88 ? -40.625 53.013 6.708 1.00 17.88 77 PHE C N 1
ATOM 631 C CA . PHE A 1 88 ? -41.556 54.081 6.404 1.00 20.80 77 PHE C CA 1
ATOM 632 C C . PHE A 1 88 ? -42.928 53.765 6.960 1.00 18.34 77 PHE C C 1
ATOM 633 O O . PHE A 1 88 ? -43.362 52.611 6.963 1.00 19.28 77 PHE C O 1
ATOM 641 N N . GLU A 1 89 ? -43.612 54.799 7.408 1.00 17.42 78 GLU C N 1
ATOM 642 C CA . GLU A 1 89 ? -45.037 54.703 7.654 1.00 17.81 78 GLU C CA 1
ATOM 643 C C . GLU A 1 89 ? -45.770 55.088 6.376 1.00 17.76 78 GLU C C 1
ATOM 644 O O . GLU A 1 89 ? -45.434 56.094 5.743 1.00 19.65 78 GLU C O 1
ATOM 650 N N . ARG A 1 90 ? -46.769 54.299 6.006 1.00 17.22 79 ARG C N 1
ATOM 651 C CA . ARG A 1 90 ? -47.559 54.512 4.803 1.00 16.67 79 ARG C CA 1
ATOM 652 C C . ARG A 1 90 ? -49.015 54.774 5.170 1.00 17.81 79 ARG C C 1
ATOM 653 O O . ARG A 1 90 ? -49.413 54.733 6.341 1.00 19.51 79 ARG C O 1
ATOM 661 N N . PHE A 1 91 ? -49.820 55.097 4.166 1.00 18.40 80 PHE C N 1
ATOM 662 C CA . PHE A 1 91 ? -51.152 55.608 4.437 1.00 17.43 80 PHE C CA 1
ATOM 663 C C . PHE A 1 91 ? -52.175 54.971 3.507 1.00 19.63 80 PHE C C 1
ATOM 664 O O . PHE A 1 91 ? -51.843 54.278 2.542 1.00 20.21 80 PHE C O 1
ATOM 672 N N . ASP A 1 92 ? -53.445 55.212 3.833 1.00 24.11 81 ASP C N 1
ATOM 673 C CA . ASP A 1 92 ? -54.542 54.513 3.180 1.00 21.85 81 ASP C CA 1
ATOM 674 C C . ASP A 1 92 ? -54.811 55.048 1.784 1.00 24.04 81 ASP C C 1
ATOM 675 O O . ASP A 1 92 ? -55.195 54.287 0.890 1.00 23.03 81 ASP C O 1
ATOM 680 N N . LYS A 1 93 ? -54.654 56.355 1.589 1.00 23.93 82 LYS C N 1
ATOM 681 C CA . LYS A 1 93 ? -55.056 57.015 0.363 1.00 21.54 82 LYS C CA 1
ATOM 682 C C . LYS A 1 93 ? -53.885 57.778 -0.241 1.00 24.10 82 LYS C C 1
ATOM 683 O O . LYS A 1 93 ? -53.018 58.274 0.484 1.00 22.04 82 LYS C O 1
ATOM 689 N N . PRO A 1 94 ? -53.831 57.883 -1.565 1.00 24.00 83 PRO C N 1
ATOM 690 C CA . PRO A 1 94 ? -52.782 58.691 -2.200 1.00 19.97 83 PRO C CA 1
ATOM 691 C C . PRO A 1 94 ? -52.961 60.167 -1.873 1.00 17.80 83 PRO C C 1
ATOM 692 O O . PRO A 1 94 ? -54.042 60.619 -1.510 1.00 20.25 83 PRO C O 1
ATOM 696 N N . VAL A 1 95 ? -51.878 60.934 -2.003 1.00 19.32 84 VAL C N 1
ATOM 697 C CA . VAL A 1 95 ? -51.954 62.371 -1.743 1.00 19.98 84 VAL C CA 1
ATOM 698 C C . VAL A 1 95 ? -52.079 63.178 -3.019 1.00 22.66 84 VAL C C 1
ATOM 699 O O . VAL A 1 95 ? -52.395 64.374 -2.955 1.00 21.08 84 VAL C O 1
ATOM 703 N N . LEU A 1 96 ? -51.850 62.572 -4.176 1.00 21.86 85 LEU C N 1
ATOM 704 C CA . LEU A 1 96 ? -52.094 63.268 -5.425 1.00 23.68 85 LEU C CA 1
ATOM 705 C C . LEU A 1 96 ? -52.634 62.264 -6.414 1.00 22.48 85 LEU C C 1
ATOM 706 O O . LEU A 1 96 ? -52.099 61.156 -6.522 1.00 22.66 85 LEU C O 1
ATOM 711 N N . VAL A 1 97 ? -53.713 62.643 -7.101 1.00 21.79 86 VAL C N 1
ATOM 712 C CA . VAL A 1 97 ? -54.291 61.853 -8.179 1.00 26.81 86 VAL C CA 1
ATOM 713 C C . VAL A 1 97 ? -54.517 62.777 -9.367 1.00 24.44 86 VAL C C 1
ATOM 714 O O . VAL A 1 97 ? -54.433 63.999 -9.255 1.00 25.44 86 VAL C O 1
ATOM 718 N N . GLY A 1 98 ? -54.826 62.175 -10.511 1.00 25.23 87 GLY C N 1
ATOM 719 C CA . GLY A 1 98 ? -55.084 62.952 -11.708 1.00 27.59 87 GLY C CA 1
ATOM 720 C C . GLY A 1 98 ? -56.501 63.519 -11.734 1.00 36.41 87 GLY C C 1
ATOM 721 O O . GLY A 1 98 ? -57.470 62.854 -11.360 1.00 39.05 87 GLY C O 1
ATOM 722 N N . GLU A 1 99 ? -56.605 64.774 -12.184 1.00 43.26 88 GLU C N 1
ATOM 723 C CA . GLU A 1 99 ? -57.883 65.396 -12.528 1.00 54.66 88 GLU C CA 1
ATOM 724 C C . GLU A 1 99 ? -58.183 65.112 -13.998 1.00 58.20 88 GLU C C 1
ATOM 725 O O . GLU A 1 99 ? -57.487 65.606 -14.893 1.00 58.40 88 GLU C O 1
ATOM 731 N N . ILE A 1 100 ? -59.215 64.313 -14.238 1.00 62.39 89 ILE C N 1
ATOM 732 C CA . ILE A 1 100 ? -59.553 63.820 -15.582 1.00 64.85 89 ILE C CA 1
ATOM 733 C C . ILE A 1 100 ? -59.952 65.000 -16.467 1.00 71.53 89 ILE C C 1
ATOM 734 O O . ILE A 1 100 ? -60.582 65.952 -15.967 1.00 88.64 89 ILE C O 1
ATOM 739 N N . PRO A 1 101 ? -59.619 65.011 -17.780 1.00 68.13 90 PRO C N 1
ATOM 740 C CA . PRO A 1 101 ? -59.023 63.995 -18.657 1.00 56.59 90 PRO C CA 1
ATOM 741 C C . PRO A 1 101 ? -57.533 64.122 -19.004 1.00 45.47 90 PRO C C 1
ATOM 742 O O . PRO A 1 101 ? -56.940 63.148 -19.478 1.00 43.21 90 PRO C O 1
ATOM 746 N N . GLN A 1 102 ? -56.926 65.285 -18.799 1.00 39.02 91 GLN C N 1
ATOM 747 C CA . GLN A 1 102 ? -55.526 65.410 -19.188 1.00 35.34 91 GLN C CA 1
ATOM 748 C C . GLN A 1 102 ? -54.611 64.509 -18.370 1.00 34.93 91 GLN C C 1
ATOM 749 O O . GLN A 1 102 ? -53.507 64.178 -18.818 1.00 31.42 91 GLN C O 1
ATOM 755 N N . GLU A 1 103 ? -55.040 64.118 -17.177 1.00 32.82 92 GLU C N 1
ATOM 756 C CA . GLU A 1 103 ? -54.291 63.211 -16.326 1.00 28.53 92 GLU C CA 1
ATOM 757 C C . GLU A 1 103 ? -55.097 61.943 -16.092 1.00 31.53 92 GLU C C 1
ATOM 758 O O . GLU A 1 103 ? -55.065 61.368 -15.002 1.00 28.70 92 GLU C O 1
ATOM 764 N N . ALA A 1 104 ? -55.839 61.507 -17.111 1.00 25.70 93 ALA C N 1
ATOM 765 C CA . ALA A 1 104 ? -56.781 60.420 -16.898 1.00 29.92 93 ALA C CA 1
ATOM 766 C C . ALA A 1 104 ? -56.064 59.143 -16.516 1.00 24.18 93 ALA C C 1
ATOM 767 O O . ALA A 1 104 ? -56.596 58.350 -15.734 1.00 24.69 93 ALA C O 1
ATOM 769 N N . TRP A 1 105 ? -54.860 58.917 -17.042 1.00 21.21 94 TRP C N 1
ATOM 770 C CA . TRP A 1 105 ? -54.097 57.758 -16.608 1.00 19.90 94 TRP C CA 1
ATOM 771 C C . TRP A 1 105 ? -53.143 58.090 -15.463 1.00 19.93 94 TRP C C 1
ATOM 772 O O . TRP A 1 105 ? -52.291 57.265 -15.116 1.00 19.00 94 TRP C O 1
ATOM 783 N N . GLY A 1 106 ? -53.277 59.260 -14.864 1.00 17.69 95 GLY C N 1
ATOM 784 C CA . GLY A 1 106 ? -52.670 59.530 -13.588 1.00 20.88 95 GLY C CA 1
ATOM 785 C C . GLY A 1 106 ? -51.475 60.460 -13.658 1.00 22.98 95 GLY C C 1
ATOM 786 O O . GLY A 1 106 ? -51.247 61.184 -14.637 1.00 22.46 95 GLY C O 1
ATOM 787 N N . VAL A 1 107 ? -50.694 60.427 -12.582 1.00 20.47 96 VAL C N 1
ATOM 788 C CA . VAL A 1 107 ? -49.641 61.392 -12.310 1.00 16.53 96 VAL C CA 1
ATOM 789 C C . VAL A 1 107 ? -48.374 60.601 -11.995 1.00 16.89 96 VAL C C 1
ATOM 790 O O . VAL A 1 107 ? -48.397 59.702 -11.151 1.00 15.75 96 VAL C O 1
ATOM 794 N N . GLU A 1 108 ? -47.274 60.909 -12.683 1.00 16.40 97 GLU C N 1
ATOM 795 C CA . GLU A 1 108 ? -46.109 60.034 -12.650 1.00 17.64 97 GLU C CA 1
ATOM 796 C C . GLU A 1 108 ? -44.850 60.771 -12.239 1.00 14.33 97 GLU C C 1
ATOM 797 O O . GLU A 1 108 ? -44.712 61.978 -12.469 1.00 13.98 97 GLU C O 1
ATOM 803 N N . ASP A 1 109 ? -43.927 60.003 -11.659 1.00 13.24 98 ASP C N 1
ATOM 804 C CA . ASP A 1 109 ? -42.535 60.404 -11.484 1.00 14.03 98 ASP C CA 1
ATOM 805 C C . ASP A 1 109 ? -42.375 61.803 -10.880 1.00 15.23 98 ASP C C 1
ATOM 806 O O . ASP A 1 109 ? -41.798 62.694 -11.511 1.00 19.02 98 ASP C O 1
ATOM 811 N N . PRO A 1 110 ? -42.885 62.032 -9.669 1.00 13.27 99 PRO C N 1
ATOM 812 C CA . PRO A 1 110 ? -42.773 63.367 -9.081 1.00 12.74 99 PRO C CA 1
ATOM 813 C C . PRO A 1 110 ? -41.328 63.687 -8.717 1.00 15.00 99 PRO C C 1
ATOM 814 O O . PRO A 1 110 ? -40.567 62.829 -8.266 1.00 15.26 99 PRO C O 1
ATOM 818 N N . ARG A 1 111 ? -40.960 64.938 -8.925 1.00 14.41 100 ARG C N 1
ATOM 819 C CA . ARG A 1 111 ? -39.743 65.522 -8.388 1.00 13.80 100 ARG C CA 1
ATOM 820 C C . ARG A 1 111 ? -40.173 66.709 -7.550 1.00 12.08 100 ARG C C 1
ATOM 821 O O . ARG A 1 111 ? -40.922 67.568 -8.023 1.00 12.82 100 ARG C O 1
ATOM 829 N N . ILE A 1 112 ? -39.734 66.763 -6.307 1.00 13.40 101 ILE C N 1
ATOM 830 C CA . ILE A 1 112 ? -40.173 67.826 -5.417 1.00 18.87 101 ILE C CA 1
ATOM 831 C C . ILE A 1 112 ? -38.993 68.736 -5.183 1.00 17.10 101 ILE C C 1
ATOM 832 O O . ILE A 1 112 ? -37.880 68.269 -4.923 1.00 16.86 101 ILE C O 1
ATOM 837 N N . THR A 1 113 ? -39.227 70.026 -5.309 1.00 17.10 102 THR C N 1
ATOM 838 C CA . THR A 1 113 ? -38.210 71.000 -4.981 1.00 18.17 102 THR C CA 1
ATOM 839 C C . THR A 1 113 ? -38.809 72.015 -4.029 1.00 19.49 102 THR C C 1
ATOM 840 O O . THR A 1 113 ? -39.936 72.476 -4.234 1.00 19.99 102 THR C O 1
ATOM 844 N N . LYS A 1 114 ? -38.047 72.357 -2.993 1.00 19.97 103 LYS C N 1
ATOM 845 C CA . LYS A 1 114 ? -38.369 73.469 -2.119 1.00 22.67 103 LYS C CA 1
ATOM 846 C C . LYS A 1 114 ? -37.639 74.717 -2.608 1.00 23.35 103 LYS C C 1
ATOM 847 O O . LYS A 1 114 ? -36.404 74.733 -2.692 1.00 21.26 103 LYS C O 1
ATOM 853 N N . ILE A 1 115 ? -38.397 75.759 -2.927 1.00 20.67 104 ILE C N 1
ATOM 854 C CA . ILE A 1 115 ? -37.833 77.064 -3.248 1.00 26.02 104 ILE C CA 1
ATOM 855 C C . ILE A 1 115 ? -38.443 78.063 -2.293 1.00 27.67 104 ILE C C 1
ATOM 856 O O . ILE A 1 115 ? -39.671 78.209 -2.249 1.00 30.65 104 ILE C O 1
ATOM 861 N N . ASP A 1 116 ? -37.591 78.765 -1.547 1.00 29.40 105 ASP C N 1
ATOM 862 C CA . ASP A 1 116 ? -38.028 79.673 -0.481 1.00 32.97 105 ASP C CA 1
ATOM 863 C C . ASP A 1 116 ? -38.827 78.838 0.510 1.00 31.46 105 ASP C C 1
ATOM 864 O O . ASP A 1 116 ? -38.272 77.879 1.082 1.00 33.16 105 ASP C O 1
ATOM 869 N N . ASN A 1 117 ? -40.097 79.126 0.736 1.00 32.05 106 ASN C N 1
ATOM 870 C CA . ASN A 1 117 ? -40.867 78.346 1.694 1.00 34.72 106 ASN C CA 1
ATOM 871 C C . ASN A 1 117 ? -42.054 77.688 1.018 1.00 31.57 106 ASN C C 1
ATOM 872 O O . ASN A 1 117 ? -43.089 77.460 1.638 1.00 33.95 106 ASN C O 1
ATOM 877 N N . LYS A 1 118 ? -41.903 77.376 -0.263 1.00 29.49 107 LYS C N 1
ATOM 878 C CA . LYS A 1 118 ? -42.930 76.675 -1.011 1.00 30.01 107 LYS C CA 1
ATOM 879 C C . LYS A 1 118 ? -42.348 75.390 -1.586 1.00 24.50 107 LYS C C 1
ATOM 880 O O . LYS A 1 118 ? -41.152 75.303 -1.893 1.00 23.41 107 LYS C O 1
ATOM 886 N N . TYR A 1 119 ? -43.196 74.376 -1.672 1.00 22.39 108 TYR C N 1
ATOM 887 C CA . TYR A 1 119 ? -42.815 73.070 -2.181 1.00 21.42 108 TYR C CA 1
ATOM 888 C C . TYR A 1 119 ? -43.473 72.884 -3.532 1.00 21.63 108 TYR C C 1
ATOM 889 O O . TYR A 1 119 ? -44.694 73.028 -3.649 1.00 23.38 108 TYR C O 1
ATOM 898 N N . TYR A 1 120 ? -42.668 72.578 -4.540 1.00 19.55 109 TYR C N 1
ATOM 899 C CA . TYR A 1 120 ? -43.148 72.401 -5.903 1.00 19.82 109 TYR C CA 1
ATOM 900 C C . TYR A 1 120 ? -42.977 70.942 -6.282 1.00 16.99 109 TYR C C 1
ATOM 901 O O . TYR A 1 120 ? -41.873 70.395 -6.202 1.00 18.45 109 TYR C O 1
ATOM 910 N N . MET A 1 121 ? -44.064 70.323 -6.695 1.00 16.64 110 MET C N 1
ATOM 911 C CA . MET A 1 121 ? -44.045 68.963 -7.201 1.00 17.56 110 MET C CA 1
ATOM 912 C C . MET A 1 121 ? -44.252 69.013 -8.708 1.00 17.38 110 MET C C 1
ATOM 913 O O . MET A 1 121 ? -45.293 69.467 -9.185 1.00 16.75 110 MET C O 1
ATOM 918 N N . LEU A 1 122 ? -43.251 68.568 -9.441 1.00 15.13 111 LEU C N 1
ATOM 919 C CA . LEU A 1 122 ? -43.311 68.450 -10.877 1.00 13.72 111 LEU C CA 1
ATOM 920 C C . LEU A 1 122 ? -43.516 66.984 -11.216 1.00 13.91 111 LEU C C 1
ATOM 921 O O . LEU A 1 122 ? -42.808 66.117 -10.693 1.00 16.13 111 LEU C O 1
ATOM 926 N N . TYR A 1 123 ? -44.494 66.699 -12.068 1.00 15.80 112 TYR C N 1
ATOM 927 C CA . TYR A 1 123 ? -44.783 65.310 -12.379 1.00 19.15 112 TYR C CA 1
ATOM 928 C C . TYR A 1 123 ? -45.239 65.200 -13.829 1.00 18.75 112 TYR C C 1
ATOM 929 O O . TYR A 1 123 ? -45.491 66.198 -14.508 1.00 15.01 112 TYR C O 1
ATOM 938 N N . THR A 1 124 ? -45.356 63.967 -14.301 1.00 18.95 113 THR C N 1
ATOM 939 C CA . THR A 1 124 ? -45.839 63.725 -15.654 1.00 16.29 113 THR C CA 1
ATOM 940 C C . THR A 1 124 ? -47.316 63.400 -15.577 1.00 15.55 113 THR C C 1
ATOM 941 O O . THR A 1 124 ? -47.699 62.357 -15.037 1.00 15.39 113 THR C O 1
ATOM 945 N N . GLY A 1 125 ? -48.142 64.299 -16.107 1.00 13.87 114 GLY C N 1
ATOM 946 C CA . GLY A 1 125 ? -49.552 63.996 -16.280 1.00 18.65 114 GLY C CA 1
ATOM 947 C C . GLY A 1 125 ? -49.750 63.184 -17.542 1.00 17.21 114 GLY C C 1
ATOM 948 O O . GLY A 1 125 ? -49.314 63.584 -18.627 1.00 21.66 114 GLY C O 1
ATOM 949 N N . PHE A 1 126 ? -50.391 62.030 -17.405 1.00 20.71 115 PHE C N 1
ATOM 950 C CA . PHE A 1 126 ? -50.604 61.128 -18.529 1.00 19.49 115 PHE C CA 1
ATOM 951 C C . PHE A 1 126 ? -52.100 60.964 -18.770 1.00 25.62 115 PHE C C 1
ATOM 952 O O . PHE A 1 126 ? -52.825 60.453 -17.904 1.00 22.30 115 PHE C O 1
ATOM 960 N N . GLY A 1 127 ? -52.561 61.388 -19.956 1.00 24.95 116 GLY C N 1
ATOM 961 C CA . GLY A 1 127 ? -53.972 61.335 -20.289 1.00 24.52 116 GLY C CA 1
ATOM 962 C C . GLY A 1 127 ? -54.450 60.082 -20.993 1.00 27.50 116 GLY C C 1
ATOM 963 O O . GLY A 1 127 ? -55.663 59.901 -21.141 1.00 29.29 116 GLY C O 1
ATOM 964 N N . GLY A 1 128 ? -53.536 59.222 -21.445 1.00 22.10 117 GLY C N 1
ATOM 965 C CA . GLY A 1 128 ? -53.925 57.966 -22.057 1.00 20.38 117 GLY C CA 1
ATOM 966 C C . GLY A 1 128 ? -54.583 58.069 -23.418 1.00 24.17 117 GLY C C 1
ATOM 967 O O . GLY A 1 128 ? -55.027 57.052 -23.952 1.00 24.39 117 GLY C O 1
ATOM 968 N N . ARG A 1 129 ? -54.662 59.255 -24.013 1.00 24.20 118 ARG C N 1
ATOM 969 C CA . ARG A 1 129 ? -55.368 59.347 -25.286 1.00 26.39 118 ARG C CA 1
ATOM 970 C C . ARG A 1 129 ? -54.495 58.919 -26.450 1.00 23.29 118 ARG C C 1
ATOM 971 O O . ARG A 1 129 ? -55.020 58.518 -27.490 1.00 30.18 118 ARG C O 1
ATOM 979 N N . ASP A 1 130 ? -53.185 58.951 -26.278 1.00 23.71 119 ASP C N 1
ATOM 980 C CA . ASP A 1 130 ? -52.228 58.388 -27.219 1.00 24.31 119 ASP C CA 1
ATOM 981 C C . ASP A 1 130 ? -50.918 58.337 -26.451 1.00 23.59 119 ASP C C 1
ATOM 982 O O . ASP A 1 130 ? -50.819 58.878 -25.348 1.00 23.32 119 ASP C O 1
ATOM 987 N N . TRP A 1 131 ? -49.921 57.663 -27.018 1.00 20.91 120 TRP C N 1
ATOM 988 C CA . TRP A 1 131 ? -48.682 57.518 -26.267 1.00 21.80 120 TRP C CA 1
ATOM 989 C C . TRP A 1 131 ? -47.875 58.814 -26.190 1.00 24.02 120 TRP C C 1
ATOM 990 O O . TRP A 1 131 ? -46.826 58.829 -25.538 1.00 24.08 120 TRP C O 1
ATOM 1001 N N . LEU A 1 132 ? -48.306 59.890 -26.841 1.00 24.16 121 LEU C N 1
ATOM 1002 C CA . LEU A 1 132 ? -47.675 61.189 -26.647 1.00 23.95 121 LEU C CA 1
ATOM 1003 C C . LEU A 1 132 ? -48.466 62.055 -25.693 1.00 21.40 121 LEU C C 1
ATOM 1004 O O . LEU A 1 132 ? -48.136 63.226 -25.513 1.00 23.24 121 LEU C O 1
ATOM 1009 N N . ASP A 1 133 ? -49.509 61.509 -25.083 1.00 21.52 122 ASP C N 1
ATOM 1010 C CA . ASP A 1 133 ? -50.455 62.319 -24.333 1.00 23.19 122 ASP C CA 1
ATOM 1011 C C . ASP A 1 133 ? -49.930 62.556 -22.916 1.00 24.57 122 ASP C C 1
ATOM 1012 O O . ASP A 1 133 ? -50.635 62.323 -21.923 1.00 20.94 122 ASP C O 1
ATOM 1017 N N . PHE A 1 134 ? -48.678 62.988 -22.798 1.00 19.30 123 PHE C N 1
ATOM 1018 C CA . PHE A 1 134 ? -48.143 63.280 -21.482 1.00 24.27 123 PHE C CA 1
ATOM 1019 C C . PHE A 1 134 ? -47.526 64.662 -21.477 1.00 24.34 123 PHE C C 1
ATOM 1020 O O . PHE A 1 134 ? -47.104 65.176 -22.521 1.00 20.54 123 PHE C O 1
ATOM 1028 N N . ARG A 1 135 ? -47.494 65.269 -20.287 1.00 18.40 124 ARG C N 1
ATOM 1029 C CA . ARG A 1 135 ? -46.876 66.579 -20.180 1.00 20.13 124 ARG C CA 1
ATOM 1030 C C . ARG A 1 135 ? -46.349 66.799 -18.766 1.00 19.96 124 ARG C C 1
ATOM 1031 O O . ARG A 1 135 ? -46.735 66.119 -17.810 1.00 16.63 124 ARG C O 1
ATOM 1039 N N . ILE A 1 136 ? -45.424 67.746 -18.661 1.00 16.08 125 ILE C N 1
ATOM 1040 C CA . ILE A 1 136 ? -44.931 68.184 -17.365 1.00 16.59 125 ILE C CA 1
ATOM 1041 C C . ILE A 1 136 ? -45.994 69.038 -16.705 1.00 18.35 125 ILE C C 1
ATOM 1042 O O . ILE A 1 136 ? -46.403 70.072 -17.252 1.00 17.11 125 ILE C O 1
ATOM 1047 N N . CYS A 1 137 ? -46.423 68.623 -15.520 1.00 17.20 126 CYS C N 1
ATOM 1048 C CA . CYS A 1 137 ? -47.347 69.381 -14.695 1.00 17.71 126 CYS C CA 1
ATOM 1049 C C . CYS A 1 137 ? -46.699 69.726 -13.364 1.00 21.44 126 CYS C C 1
ATOM 1050 O O . CYS A 1 137 ? -45.731 69.094 -12.924 1.00 19.30 126 CYS C O 1
ATOM 1053 N N . MET A 1 138 ? -47.274 70.730 -12.715 1.00 22.21 127 MET C N 1
ATOM 1054 C CA . MET A 1 138 ? -46.755 71.242 -11.464 1.00 21.58 127 MET C CA 1
ATOM 1055 C C . MET A 1 138 ? -47.901 71.543 -10.518 1.00 23.24 127 MET C C 1
ATOM 1056 O O . MET A 1 138 ? -48.909 72.130 -10.923 1.00 24.09 127 MET C O 1
ATOM 1061 N N . VAL A 1 139 ? -47.742 71.143 -9.260 1.00 19.20 128 VAL C N 1
ATOM 1062 C CA . VAL A 1 139 ? -48.554 71.671 -8.176 1.00 24.03 128 VAL C CA 1
ATOM 1063 C C . VAL A 1 139 ? -47.608 72.199 -7.113 1.00 25.49 128 VAL C C 1
ATOM 1064 O O . VAL A 1 139 ? -46.416 71.885 -7.094 1.00 24.17 128 VAL C O 1
ATOM 1068 N N . TRP A 1 140 ? -48.157 72.997 -6.210 1.00 26.16 129 TRP C N 1
ATOM 1069 C CA . TRP A 1 140 ? -47.349 73.493 -5.117 1.00 27.07 129 TRP C CA 1
ATOM 1070 C C . TRP A 1 140 ? -48.157 73.502 -3.831 1.00 25.70 129 TRP C C 1
ATOM 1071 O O . TRP A 1 140 ? -49.388 73.414 -3.828 1.00 25.35 129 TRP C O 1
ATOM 1082 N N . SER A 1 141 ? -47.421 73.592 -2.736 1.00 22.01 130 SER C N 1
ATOM 1083 C CA . SER A 1 141 ? -47.981 73.701 -1.405 1.00 24.01 130 SER C CA 1
ATOM 1084 C C . SER A 1 141 ? -47.005 74.510 -0.559 1.00 25.25 130 SER C C 1
ATOM 1085 O O . SER A 1 141 ? -45.840 74.696 -0.927 1.00 23.69 130 SER C O 1
ATOM 1088 N N . ASP A 1 142 ? -47.479 74.999 0.578 1.00 25.25 131 ASP C N 1
ATOM 1089 C CA . ASP A 1 142 ? -46.551 75.565 1.545 1.00 27.40 131 ASP C CA 1
ATOM 1090 C C . ASP A 1 142 ? -46.344 74.638 2.712 1.00 23.12 131 ASP C C 1
ATOM 1091 O O . ASP A 1 142 ? -45.628 74.990 3.648 1.00 31.34 131 ASP C O 1
ATOM 1096 N N . ASP A 1 143 ? -46.904 73.437 2.648 1.00 23.69 132 ASP C N 1
ATOM 1097 C CA . ASP A 1 143 ? -46.897 72.543 3.794 1.00 22.58 132 ASP C CA 1
ATOM 1098 C C . ASP A 1 143 ? -46.750 71.075 3.419 1.00 23.39 132 ASP C C 1
ATOM 1099 O O . ASP A 1 143 ? -47.007 70.220 4.270 1.00 24.40 132 ASP C O 1
ATOM 1104 N N . LEU A 1 144 ? -46.422 70.747 2.168 1.00 19.42 133 LEU C N 1
ATOM 1105 C CA . LEU A 1 144 ? -46.356 69.367 1.690 1.00 23.75 133 LEU C CA 1
ATOM 1106 C C . LEU A 1 144 ? -47.675 68.615 1.832 1.00 21.11 133 LEU C C 1
ATOM 1107 O O . LEU A 1 144 ? -47.691 67.387 1.720 1.00 21.55 133 LEU C O 1
ATOM 1112 N N . LYS A 1 145 ? -48.776 69.310 2.085 1.00 22.07 134 LYS C N 1
ATOM 1113 C CA . LYS A 1 145 ? -50.053 68.643 2.324 1.00 24.22 134 LYS C CA 1
ATOM 1114 C C . LYS A 1 145 ? -51.158 69.140 1.420 1.00 23.78 134 LYS C C 1
ATOM 1115 O O . LYS A 1 145 ? -51.943 68.331 0.936 1.00 25.07 134 LYS C O 1
ATOM 1121 N N . ASN A 1 146 ? -51.272 70.450 1.226 1.00 22.61 135 ASN C N 1
ATOM 1122 C CA . ASN A 1 146 ? -52.377 71.041 0.489 1.00 25.57 135 ASN C CA 1
ATOM 1123 C C . ASN A 1 146 ? -51.857 71.511 -0.868 1.00 26.71 135 ASN C C 1
ATOM 1124 O O . ASN A 1 146 ? -51.421 72.655 -1.024 1.00 26.19 135 ASN C O 1
ATOM 1129 N N . TRP A 1 147 ? -51.897 70.611 -1.853 1.00 25.50 136 TRP C N 1
ATOM 1130 C CA . TRP A 1 147 ? -51.293 70.889 -3.152 1.00 26.52 136 TRP C CA 1
ATOM 1131 C C . TRP A 1 147 ? -52.264 71.671 -4.027 1.00 26.00 136 TRP C C 1
ATOM 1132 O O . TRP A 1 147 ? -53.417 71.274 -4.189 1.00 29.11 136 TRP C O 1
ATOM 1143 N N . LYS A 1 148 ? -51.799 72.775 -4.603 1.00 27.85 137 LYS C N 1
ATOM 1144 C CA . LYS A 1 148 ? -52.685 73.653 -5.362 1.00 29.49 137 LYS C CA 1
ATOM 1145 C C . LYS A 1 148 ? -51.953 74.118 -6.608 1.00 31.72 137 LYS C C 1
ATOM 1146 O O . LYS A 1 148 ? -50.895 73.586 -6.967 1.00 29.67 137 LYS C O 1
ATOM 1152 N N . GLY A 1 149 ? -52.537 75.123 -7.263 1.00 31.80 138 GLY C N 1
ATOM 1153 C CA . GLY A 1 149 ? -51.855 75.884 -8.290 1.00 29.18 138 GLY C CA 1
ATOM 1154 C C . GLY A 1 149 ? -51.484 75.086 -9.514 1.00 36.22 138 GLY C C 1
ATOM 1155 O O . GLY A 1 149 ? -50.463 75.385 -10.153 1.00 32.02 138 GLY C O 1
ATOM 1156 N N . HIS A 1 150 ? -52.299 74.084 -9.862 1.00 33.00 139 HIS C N 1
ATOM 1157 C CA . HIS A 1 150 ? -51.967 73.162 -10.937 1.00 30.12 139 HIS C CA 1
ATOM 1158 C C . HIS A 1 150 ? -51.749 73.890 -12.257 1.00 36.63 139 HIS C C 1
ATOM 1159 O O . HIS A 1 150 ? -52.475 74.831 -12.601 1.00 31.78 139 HIS C O 1
ATOM 1166 N N . ARG A 1 151 ? -50.773 73.415 -13.026 1.00 29.24 140 ARG C N 1
ATOM 1167 C CA . ARG A 1 151 ? -50.545 74.008 -14.332 1.00 28.22 140 ARG C CA 1
ATOM 1168 C C . ARG A 1 151 ? -49.750 73.034 -15.186 1.00 25.84 140 ARG C C 1
ATOM 1169 O O . ARG A 1 151 ? -49.055 72.145 -14.684 1.00 22.98 140 ARG C O 1
ATOM 1177 N N . ILE A 1 152 ? -49.898 73.196 -16.492 1.00 31.59 141 ILE C N 1
ATOM 1178 C CA . ILE A 1 152 ? -49.059 72.506 -17.456 1.00 25.46 141 ILE C CA 1
ATOM 1179 C C . ILE A 1 152 ? -47.817 73.358 -17.659 1.00 22.54 141 ILE C C 1
ATOM 1180 O O . ILE A 1 152 ? -47.906 74.517 -18.072 1.00 21.20 141 ILE C O 1
ATOM 1185 N N . VAL A 1 153 ? -46.661 72.803 -17.308 1.00 19.67 142 VAL C N 1
ATOM 1186 C CA . VAL A 1 153 ? -45.446 73.603 -17.284 1.00 19.66 142 VAL C CA 1
ATOM 1187 C C . VAL A 1 153 ? -45.000 73.933 -18.700 1.00 24.10 142 VAL C C 1
ATOM 1188 O O . VAL A 1 153 ? -44.718 75.094 -19.022 1.00 21.97 142 VAL C O 1
ATOM 1192 N N . LEU A 1 154 ? -44.900 72.913 -19.555 1.00 19.74 143 LEU C N 1
ATOM 1193 C CA . LEU A 1 154 ? -44.651 73.091 -20.980 1.00 22.12 143 LEU C CA 1
ATOM 1194 C C . LEU A 1 154 ? -45.747 72.357 -21.729 1.00 21.42 143 LEU C C 1
ATOM 1195 O O . LEU A 1 154 ? -45.983 71.171 -21.482 1.00 21.89 143 LEU C O 1
ATOM 1200 N N . ASP A 1 155 ? -46.436 73.057 -22.617 1.00 22.12 144 ASP C N 1
ATOM 1201 C CA . ASP A 1 155 ? -47.556 72.445 -23.325 1.00 28.02 144 ASP C CA 1
ATOM 1202 C C . ASP A 1 155 ? -47.009 71.752 -24.570 1.00 23.14 144 ASP C C 1
ATOM 1203 O O . ASP A 1 155 ? -47.094 72.239 -25.696 1.00 27.13 144 ASP C O 1
ATOM 1208 N N . GLU A 1 156 ? -46.398 70.602 -24.314 1.00 21.47 145 GLU C N 1
ATOM 1209 C CA . GLU A 1 156 ? -45.719 69.774 -25.299 1.00 22.85 145 GLU C CA 1
ATOM 1210 C C . GLU A 1 156 ? -45.465 68.423 -24.659 1.00 23.52 145 GLU C C 1
ATOM 1211 O O . GLU A 1 156 ? -45.461 68.313 -23.428 1.00 23.42 145 GLU C O 1
ATOM 1217 N N . PRO A 1 157 ? -45.273 67.373 -25.457 1.00 21.78 146 PRO C N 1
ATOM 1218 C CA . PRO A 1 157 ? -44.890 66.077 -24.878 1.00 20.59 146 PRO C CA 1
ATOM 1219 C C . PRO A 1 157 ? -43.467 66.143 -24.337 1.00 24.30 146 PRO C C 1
ATOM 1220 O O . PRO A 1 157 ? -42.507 66.348 -25.087 1.00 22.65 146 PRO C O 1
ATOM 1224 N N . ASN A 1 158 ? -43.345 65.978 -23.021 1.00 20.26 147 ASN C N 1
ATOM 1225 C CA . ASN A 1 158 ? -42.126 66.242 -22.272 1.00 16.91 147 ASN C CA 1
ATOM 1226 C C . ASN A 1 158 ? -42.303 65.671 -20.870 1.00 19.18 147 ASN C C 1
ATOM 1227 O O . ASN A 1 158 ? -43.425 65.407 -20.419 1.00 17.45 147 ASN C O 1
ATOM 1232 N N . LYS A 1 159 ? -41.185 65.493 -20.183 1.00 16.11 148 LYS C N 1
ATOM 1233 C CA . LYS A 1 159 ? -41.211 64.820 -18.887 1.00 15.35 148 LYS C CA 1
ATOM 1234 C C . LYS A 1 159 ? -39.841 64.955 -18.248 1.00 14.92 148 LYS C C 1
ATOM 1235 O O . LYS A 1 159 ? -39.055 65.812 -18.675 1.00 15.85 148 LYS C O 1
ATOM 1241 N N . ASP A 1 160 ? -39.532 64.112 -17.253 1.00 16.62 149 ASP C N 1
ATOM 1242 C CA . ASP A 1 160 ? -38.233 64.149 -16.582 1.00 17.66 149 ASP C CA 1
ATOM 1243 C C . ASP A 1 160 ? -37.890 65.582 -16.191 1.00 18.01 149 ASP C C 1
ATOM 1244 O O . ASP A 1 160 ? -36.847 66.129 -16.566 1.00 18.93 149 ASP C O 1
ATOM 1249 N N . ALA A 1 161 ? -38.815 66.215 -15.481 1.00 13.99 150 ALA C N 1
ATOM 1250 C CA . ALA A 1 161 ? -38.730 67.636 -15.183 1.00 15.89 150 ALA C CA 1
ATOM 1251 C C . ALA A 1 161 ? -38.473 67.834 -13.698 1.00 20.03 150 ALA C C 1
ATOM 1252 O O . ALA A 1 161 ? -38.970 67.069 -12.866 1.00 14.29 150 ALA C O 1
ATOM 1254 N N . ALA A 1 162 ? -37.684 68.854 -13.376 1.00 18.50 151 ALA C N 1
ATOM 1255 C CA . ALA A 1 162 ? -37.424 69.197 -11.991 1.00 15.75 151 ALA C CA 1
ATOM 1256 C C . ALA A 1 162 ? -37.071 70.673 -11.919 1.00 19.28 151 ALA C C 1
ATOM 1257 O O . ALA A 1 162 ? -36.491 71.231 -12.859 1.00 18.01 151 ALA C O 1
ATOM 1259 N N . LEU A 1 163 ? -37.429 71.302 -10.800 1.00 15.78 152 LEU C N 1
ATOM 1260 C CA . LEU A 1 163 ? -37.026 72.676 -10.515 1.00 16.04 152 LEU C CA 1
ATOM 1261 C C . LEU A 1 163 ? -35.747 72.691 -9.687 1.00 17.12 152 LEU C C 1
ATOM 1262 O O . LEU A 1 163 ? -35.590 71.890 -8.761 1.00 18.25 152 LEU C O 1
ATOM 1267 N N . LEU A 1 164 ? -34.840 73.610 -10.023 1.00 18.95 153 LEU C N 1
ATOM 1268 C CA . LEU A 1 164 ? -33.693 73.902 -9.165 1.00 19.52 153 LEU C CA 1
ATOM 1269 C C . LEU A 1 164 ? -34.167 74.526 -7.857 1.00 16.83 153 LEU C C 1
ATOM 1270 O O . LEU A 1 164 ? -35.135 75.281 -7.839 1.00 17.51 153 LEU C O 1
ATOM 1275 N N . SER A 1 165 ? -33.478 74.220 -6.757 1.00 18.46 154 SER C N 1
ATOM 1276 C CA . SER A 1 165 ? -33.939 74.687 -5.453 1.00 20.31 154 SER C CA 1
ATOM 1277 C C . SER A 1 165 ? -33.633 76.149 -5.179 1.00 23.42 154 SER C C 1
ATOM 1278 O O . SER A 1 165 ? -33.986 76.640 -4.105 1.00 23.53 154 SER C O 1
ATOM 1281 N N . GLU A 1 166 ? -32.982 76.847 -6.098 1.00 20.23 155 GLU C N 1
ATOM 1282 C CA . GLU A 1 166 ? -32.749 78.273 -5.961 1.00 21.94 155 GLU C CA 1
ATOM 1283 C C . GLU A 1 166 ? -32.983 78.927 -7.307 1.00 24.45 155 GLU C C 1
ATOM 1284 O O . GLU A 1 166 ? -32.911 78.271 -8.350 1.00 21.28 155 GLU C O 1
ATOM 1290 N N . LYS A 1 167 ? -33.231 80.234 -7.279 1.00 23.24 156 LYS C N 1
ATOM 1291 C CA . LYS A 1 167 ? -33.243 80.998 -8.514 1.00 25.91 156 LYS C CA 1
ATOM 1292 C C . LYS A 1 167 ? -31.822 81.303 -8.944 1.00 27.33 156 LYS C C 1
ATOM 1293 O O . LYS A 1 167 ? -30.904 81.381 -8.124 1.00 30.61 156 LYS C O 1
ATOM 1299 N N . ILE A 1 168 ? -31.645 81.463 -10.248 1.00 22.63 157 ILE C N 1
ATOM 1300 C CA . ILE A 1 168 ? -30.381 81.889 -10.836 1.00 26.51 157 ILE C CA 1
ATOM 1301 C C . ILE A 1 168 ? -30.636 83.263 -11.441 1.00 27.99 157 ILE C C 1
ATOM 1302 O O . ILE A 1 168 ? -31.509 83.407 -12.302 1.00 26.03 157 ILE C O 1
ATOM 1307 N N . ASN A 1 169 ? -29.912 84.275 -10.949 1.00 29.07 158 ASN C N 1
ATOM 1308 C CA . ASN A 1 169 ? -30.098 85.675 -11.354 1.00 30.16 158 ASN C CA 1
ATOM 1309 C C . ASN A 1 169 ? -31.575 86.071 -11.389 1.00 27.60 158 ASN C C 1
ATOM 1310 O O . ASN A 1 169 ? -32.047 86.721 -12.327 1.00 33.22 158 ASN C O 1
ATOM 1315 N N . GLY A 1 170 ? -32.317 85.674 -10.352 1.00 22.18 159 GLY C N 1
ATOM 1316 C CA . GLY A 1 170 ? -33.722 85.993 -10.238 1.00 20.19 159 GLY C CA 1
ATOM 1317 C C . GLY A 1 170 ? -34.664 85.020 -10.912 1.00 24.94 159 GLY C C 1
ATOM 1318 O O . GLY A 1 170 ? -35.888 85.121 -10.708 1.00 25.73 159 GLY C O 1
ATOM 1319 N N . LYS A 1 171 ? -34.152 84.081 -11.700 1.00 21.16 160 LYS C N 1
ATOM 1320 C CA . LYS A 1 171 ? -35.000 83.250 -12.545 1.00 23.42 160 LYS C CA 1
ATOM 1321 C C . LYS A 1 171 ? -35.155 81.851 -11.961 1.00 20.47 160 LYS C C 1
ATOM 1322 O O . LYS A 1 171 ? -34.184 81.245 -11.504 1.00 22.03 160 LYS C O 1
ATOM 1328 N N . TYR A 1 172 ? -36.380 81.346 -11.977 1.00 18.19 161 TYR C N 1
ATOM 1329 C CA . TYR A 1 172 ? -36.589 79.923 -11.757 1.00 18.92 161 TYR C CA 1
ATOM 1330 C C . TYR A 1 172 ? -35.957 79.121 -12.881 1.00 19.70 161 TYR C C 1
ATOM 1331 O O . TYR A 1 172 ? -35.964 79.531 -14.043 1.00 17.60 161 TYR C O 1
ATOM 1340 N N . VAL A 1 173 ? -35.448 77.944 -12.521 1.00 17.30 162 VAL C N 1
ATOM 1341 C CA . VAL A 1 173 ? -34.637 77.101 -13.384 1.00 14.24 162 VAL C CA 1
ATOM 1342 C C . VAL A 1 173 ? -35.306 75.737 -13.498 1.00 17.77 162 VAL C C 1
ATOM 1343 O O . VAL A 1 173 ? -35.455 75.021 -12.497 1.00 18.77 162 VAL C O 1
ATOM 1347 N N . LEU A 1 174 ? -35.702 75.379 -14.717 1.00 19.28 163 LEU C N 1
ATOM 1348 C CA . LEU A 1 174 ? -36.403 74.140 -15.015 1.00 13.51 163 LEU C CA 1
ATOM 1349 C C . LEU A 1 174 ? -35.481 73.216 -15.794 1.00 20.05 163 LEU C C 1
ATOM 1350 O O . LEU A 1 174 ? -34.894 73.627 -16.804 1.00 18.59 163 LEU C O 1
ATOM 1355 N N . PHE A 1 175 ? -35.357 71.974 -15.336 1.00 17.52 164 PHE C N 1
ATOM 1356 C CA . PHE A 1 175 ? -34.751 70.924 -16.141 1.00 14.35 164 PHE C CA 1
ATOM 1357 C C . PHE A 1 175 ? -35.872 70.134 -16.791 1.00 14.82 164 PHE C C 1
ATOM 1358 O O . PHE A 1 175 ? -36.910 69.892 -16.173 1.00 16.90 164 PHE C O 1
ATOM 1366 N N . HIS A 1 176 ? -35.699 69.786 -18.061 1.00 18.65 165 HIS C N 1
ATOM 1367 C CA . HIS A 1 176 ? -36.730 69.022 -18.749 1.00 14.81 165 HIS C CA 1
ATOM 1368 C C . HIS A 1 176 ? -36.060 68.188 -19.830 1.00 14.19 165 HIS C C 1
ATOM 1369 O O . HIS A 1 176 ? -34.831 68.096 -19.888 1.00 17.61 165 HIS C O 1
ATOM 1376 N N . ARG A 1 177 ? -36.866 67.551 -20.680 1.00 14.74 166 ARG C N 1
ATOM 1377 C CA . ARG A 1 177 ? -36.293 66.499 -21.510 1.00 14.51 166 ARG C CA 1
ATOM 1378 C C . ARG A 1 177 ? -37.053 66.401 -22.828 1.00 16.74 166 ARG C C 1
ATOM 1379 O O . ARG A 1 177 ? -37.813 65.460 -23.070 1.00 17.08 166 ARG C O 1
ATOM 1387 N N . ARG A 1 178 ? -36.853 67.390 -23.693 1.00 15.95 167 ARG C N 1
ATOM 1388 C CA . ARG A 1 178 ? -37.132 67.165 -25.108 1.00 20.10 167 ARG C CA 1
ATOM 1389 C C . ARG A 1 178 ? -36.239 66.036 -25.586 1.00 18.39 167 ARG C C 1
ATOM 1390 O O . ARG A 1 178 ? -35.014 66.100 -25.443 1.00 17.80 167 ARG C O 1
ATOM 1398 N N . MET A 1 179 ? -36.866 64.966 -26.040 1.00 21.70 168 MET C N 1
ATOM 1399 C CA . MET A 1 179 ? -36.161 63.759 -26.431 1.00 21.61 168 MET C CA 1
ATOM 1400 C C . MET A 1 179 ? -34.993 64.132 -27.336 1.00 22.21 168 MET C C 1
ATOM 1401 O O . MET A 1 179 ? -35.159 64.992 -28.210 1.00 23.58 168 MET C O 1
ATOM 1406 N N . PRO A 1 180 ? -33.789 63.572 -27.120 1.00 23.88 169 PRO C N 1
ATOM 1407 C CA . PRO A 1 180 ? -33.422 62.676 -26.022 1.00 18.18 169 PRO C CA 1
ATOM 1408 C C . PRO A 1 180 ? -32.449 63.284 -25.011 1.00 21.23 169 PRO C C 1
ATOM 1409 O O . PRO A 1 180 ? -31.723 62.507 -24.376 1.00 19.54 169 PRO C O 1
ATOM 1413 N N . ASP A 1 181 ? -32.420 64.611 -24.868 1.00 19.09 170 ASP C N 1
ATOM 1414 C CA . ASP A 1 181 ? -31.411 65.294 -24.067 1.00 16.40 170 ASP C CA 1
ATOM 1415 C C . ASP A 1 181 ? -32.016 65.878 -22.806 1.00 15.82 170 ASP C C 1
ATOM 1416 O O . ASP A 1 181 ? -33.214 66.136 -22.730 1.00 16.88 170 ASP C O 1
ATOM 1421 N N . ILE A 1 182 ? -31.152 66.149 -21.836 1.00 14.11 171 ILE C N 1
ATOM 1422 C CA . ILE A 1 182 ? -31.572 66.922 -20.679 1.00 15.20 171 ILE C CA 1
ATOM 1423 C C . ILE A 1 182 ? -31.499 68.373 -21.099 1.00 15.69 171 ILE C C 1
ATOM 1424 O O . ILE A 1 182 ? -30.469 68.825 -21.607 1.00 17.72 171 ILE C O 1
ATOM 1429 N N . TRP A 1 183 ? -32.612 69.073 -20.970 1.00 14.17 172 TRP C N 1
ATOM 1430 C CA . TRP A 1 183 ? -32.709 70.477 -21.301 1.00 14.15 172 TRP C CA 1
ATOM 1431 C C . TRP A 1 183 ? -32.801 71.281 -20.024 1.00 16.12 172 TRP C C 1
ATOM 1432 O O . TRP A 1 183 ? -33.108 70.748 -18.950 1.00 14.97 172 TRP C O 1
ATOM 1443 N N . ILE A 1 184 ? -32.566 72.577 -20.166 1.00 15.71 173 ILE C N 1
ATOM 1444 C CA . ILE A 1 184 ? -32.765 73.543 -19.099 1.00 12.74 173 ILE C CA 1
ATOM 1445 C C . ILE A 1 184 ? -33.578 74.688 -19.669 1.00 14.46 173 ILE C C 1
ATOM 1446 O O . ILE A 1 184 ? -33.609 74.908 -20.880 1.00 19.01 173 ILE C O 1
ATOM 1451 N N . ALA A 1 185 ? -34.248 75.418 -18.786 1.00 17.66 174 ALA C N 1
ATOM 1452 C CA . ALA A 1 185 ? -34.962 76.624 -19.187 1.00 19.53 174 ALA C CA 1
ATOM 1453 C C . ALA A 1 185 ? -35.186 77.477 -17.954 1.00 17.19 174 ALA C C 1
ATOM 1454 O O . ALA A 1 185 ? -34.916 77.054 -16.827 1.00 16.86 174 ALA C O 1
ATOM 1456 N N . TYR A 1 186 ? -35.710 78.682 -18.186 1.00 16.88 175 TYR C N 1
ATOM 1457 C CA . TYR A 1 186 ? -35.779 79.714 -17.162 1.00 15.86 175 TYR C CA 1
ATOM 1458 C C . TYR A 1 186 ? -37.131 80.405 -17.193 1.00 18.03 175 TYR C C 1
ATOM 1459 O O . TYR A 1 186 ? -37.816 80.441 -18.221 1.00 20.56 175 TYR C O 1
ATOM 1468 N N . SER A 1 187 ? -37.497 80.988 -16.056 1.00 18.56 176 SER C N 1
ATOM 1469 C CA . SER A 1 187 ? -38.778 81.666 -15.987 1.00 20.24 176 SER C CA 1
ATOM 1470 C C . SER A 1 187 ? -38.741 82.728 -14.900 1.00 23.11 176 SER C C 1
ATOM 1471 O O . SER A 1 187 ? -38.103 82.557 -13.854 1.00 22.00 176 SER C O 1
ATOM 1474 N N . ASP A 1 188 ? -39.465 83.814 -15.155 1.00 25.02 177 ASP C N 1
ATOM 1475 C CA . ASP A 1 188 ? -39.685 84.863 -14.172 1.00 25.47 177 ASP C CA 1
ATOM 1476 C C . ASP A 1 188 ? -40.915 84.624 -13.307 1.00 23.43 177 ASP C C 1
ATOM 1477 O O . ASP A 1 188 ? -41.031 85.216 -12.233 1.00 27.02 177 ASP C O 1
ATOM 1482 N N . ASP A 1 189 ? -41.833 83.776 -13.734 1.00 24.38 178 ASP C N 1
ATOM 1483 C CA . ASP A 1 189 ? -43.118 83.684 -13.070 1.00 24.34 178 ASP C CA 1
ATOM 1484 C C . ASP A 1 189 ? -43.594 82.257 -12.817 1.00 23.80 178 ASP C C 1
ATOM 1485 O O . ASP A 1 189 ? -44.726 82.080 -12.345 1.00 23.57 178 ASP C O 1
ATOM 1490 N N . LEU A 1 190 ? -42.791 81.239 -13.143 1.00 22.15 179 LEU C N 1
ATOM 1491 C CA . LEU A 1 190 ? -43.177 79.832 -12.993 1.00 23.46 179 LEU C CA 1
ATOM 1492 C C . LEU A 1 190 ? -44.323 79.442 -13.909 1.00 26.31 179 LEU C C 1
ATOM 1493 O O . LEU A 1 190 ? -45.032 78.468 -13.624 1.00 24.60 179 LEU C O 1
ATOM 1498 N N . VAL A 1 191 ? -44.516 80.197 -14.997 1.00 22.79 180 VAL C N 1
ATOM 1499 C CA . VAL A 1 191 ? -45.599 79.986 -15.949 1.00 22.73 180 VAL C CA 1
ATOM 1500 C C . VAL A 1 191 ? -45.032 79.960 -17.365 1.00 20.58 180 VAL C C 1
ATOM 1501 O O . VAL A 1 191 ? -45.313 79.044 -18.139 1.00 23.08 180 VAL C O 1
ATOM 1505 N N . ASN A 1 192 ? -44.245 80.975 -17.715 1.00 21.14 181 ASN C N 1
ATOM 1506 C CA . ASN A 1 192 ? -43.667 81.132 -19.047 1.00 20.97 181 ASN C CA 1
ATOM 1507 C C . ASN A 1 192 ? -42.176 80.868 -18.991 1.00 20.60 181 ASN C C 1
ATOM 1508 O O . ASN A 1 192 ? -41.466 81.461 -18.166 1.00 20.60 181 ASN C O 1
ATOM 1513 N N . TRP A 1 193 ? -41.716 79.967 -19.847 1.00 16.39 182 TRP C N 1
ATOM 1514 C CA . TRP A 1 193 ? -40.358 79.461 -19.807 1.00 16.54 182 TRP C CA 1
ATOM 1515 C C . TRP A 1 193 ? -39.622 79.892 -21.062 1.00 18.20 182 TRP C C 1
ATOM 1516 O O . TRP A 1 193 ? -40.193 79.904 -22.154 1.00 16.18 182 TRP C O 1
ATOM 1527 N N . TYR A 1 194 ? -38.352 80.229 -20.912 1.00 16.08 183 TYR C N 1
ATOM 1528 C CA . TYR A 1 194 ? -37.605 80.728 -22.043 1.00 17.15 183 TYR C CA 1
ATOM 1529 C C . TYR A 1 194 ? -36.138 80.387 -21.836 1.00 19.95 183 TYR C C 1
ATOM 1530 O O . TYR A 1 194 ? -35.761 79.767 -20.836 1.00 19.08 183 TYR C O 1
ATOM 1539 N N . ASN A 1 195 ? -35.309 80.793 -22.799 1.00 16.16 184 ASN C N 1
ATOM 1540 C CA . ASN A 1 195 ? -33.876 80.468 -22.798 1.00 15.93 184 ASN C CA 1
ATOM 1541 C C . ASN A 1 195 ? -33.647 78.953 -22.742 1.00 18.24 184 ASN C C 1
ATOM 1542 O O . ASN A 1 195 ? -32.709 78.469 -22.106 1.00 17.51 184 ASN C O 1
ATOM 1547 N N . HIS A 1 196 ? -34.517 78.200 -23.405 1.00 18.17 185 HIS C N 1
ATOM 1548 C CA . HIS A 1 196 ? -34.340 76.763 -23.538 1.00 15.09 185 HIS C CA 1
ATOM 1549 C C . HIS A 1 196 ? -32.953 76.440 -24.074 1.00 19.30 185 HIS C C 1
ATOM 1550 O O . HIS A 1 196 ? -32.454 77.086 -25.002 1.00 19.31 185 HIS C O 1
ATOM 1557 N N . LYS A 1 197 ? -32.332 75.416 -23.502 1.00 18.54 186 LYS C N 1
ATOM 1558 C CA . LYS A 1 197 ? -30.975 75.080 -23.896 1.00 17.16 186 LYS C CA 1
ATOM 1559 C C . LYS A 1 197 ? -30.738 73.614 -23.577 1.00 20.38 186 LYS C C 1
ATOM 1560 O O . LYS A 1 197 ? -31.150 73.140 -22.510 1.00 18.67 186 LYS C O 1
ATOM 1566 N N . ILE A 1 198 ? -30.108 72.889 -24.503 1.00 17.77 187 ILE C N 1
ATOM 1567 C CA . ILE A 1 198 ? -29.645 71.550 -24.174 1.00 16.98 187 ILE C CA 1
ATOM 1568 C C . ILE A 1 198 ? -28.446 71.673 -23.259 1.00 17.02 187 ILE C C 1
ATOM 1569 O O . ILE A 1 198 ? -27.531 72.458 -23.532 1.00 18.29 187 ILE C O 1
ATOM 1574 N N . ILE A 1 199 ? -28.420 70.902 -22.173 1.00 17.45 188 ILE C N 1
ATOM 1575 C CA . ILE A 1 199 ? -27.251 70.920 -21.302 1.00 16.80 188 ILE C CA 1
ATOM 1576 C C . ILE A 1 199 ? -26.469 69.625 -21.335 1.00 16.14 188 ILE C C 1
ATOM 1577 O O . ILE A 1 199 ? -25.269 69.644 -21.037 1.00 19.62 188 ILE C O 1
ATOM 1582 N N . MET A 1 200 ? -27.089 68.511 -21.684 1.00 13.73 189 MET C N 1
ATOM 1583 C CA . MET A 1 200 ? -26.391 67.241 -21.651 1.00 17.62 189 MET C CA 1
ATOM 1584 C C . MET A 1 200 ? -27.093 66.301 -22.612 1.00 18.98 189 MET C C 1
ATOM 1585 O O . MET A 1 200 ? -28.308 66.378 -22.791 1.00 15.73 189 MET C O 1
ATOM 1590 N N . SER A 1 201 ? -26.323 65.399 -23.196 1.00 15.63 190 SER C N 1
ATOM 1591 C CA . SER A 1 201 ? -26.801 64.535 -24.257 1.00 19.69 190 SER C CA 1
ATOM 1592 C C . SER A 1 201 ? -26.411 63.092 -24.001 1.00 17.80 190 SER C C 1
ATOM 1593 O O . SER A 1 201 ? -25.430 62.819 -23.303 1.00 20.45 190 SER C O 1
ATOM 1596 N N . PRO A 1 202 ? -27.142 62.141 -24.582 1.00 19.12 191 PRO C N 1
ATOM 1597 C CA . PRO A 1 202 ? -26.695 60.747 -24.556 1.00 18.16 191 PRO C CA 1
ATOM 1598 C C . PRO A 1 202 ? -25.382 60.588 -25.310 1.00 21.66 191 PRO C C 1
ATOM 1599 O O . PRO A 1 202 ? -24.933 61.471 -26.044 1.00 23.41 191 PRO C O 1
ATOM 1603 N N . LYS A 1 203 ? -24.759 59.424 -25.120 1.00 19.15 192 LYS C N 1
ATOM 1604 C CA . LYS A 1 203 ? -23.438 59.128 -25.671 1.00 23.52 192 LYS C CA 1
ATOM 1605 C C . LYS A 1 203 ? -23.508 57.792 -26.371 1.00 23.26 192 LYS C C 1
ATOM 1606 O O . LYS A 1 203 ? -23.783 56.775 -25.726 1.00 18.49 192 LYS C O 1
ATOM 1612 N N . SER A 1 204 ? -23.218 57.788 -27.671 1.00 19.92 193 SER C N 1
ATOM 1613 C CA . SER A 1 204 ? -23.397 56.578 -28.453 1.00 24.43 193 SER C CA 1
ATOM 1614 C C . SER A 1 204 ? -22.409 55.506 -28.009 1.00 24.28 193 SER C C 1
ATOM 1615 O O . SER A 1 204 ? -21.335 55.802 -27.474 1.00 25.19 193 SER C O 1
ATOM 1618 N N . HIS A 1 205 ? -22.806 54.245 -28.216 1.00 23.34 194 HIS C N 1
ATOM 1619 C CA . HIS A 1 205 ? -21.994 53.078 -27.854 1.00 23.97 194 HIS C CA 1
ATOM 1620 C C . HIS A 1 205 ? -21.658 53.073 -26.371 1.00 22.48 194 HIS C C 1
ATOM 1621 O O . HIS A 1 205 ? -20.556 52.693 -25.972 1.00 25.71 194 HIS C O 1
ATOM 1628 N N . THR A 1 206 ? -22.605 53.527 -25.549 1.00 21.51 195 THR C N 1
ATOM 1629 C CA . THR A 1 206 ? -22.469 53.474 -24.097 1.00 18.24 195 THR C CA 1
ATOM 1630 C C . THR A 1 206 ? -23.788 53.017 -23.497 1.00 23.70 195 THR C C 1
ATOM 1631 O O . THR A 1 206 ? -24.801 52.865 -24.198 1.00 21.08 195 THR C O 1
ATOM 1635 N N . TRP A 1 207 ? -23.771 52.828 -22.170 1.00 18.83 196 TRP C N 1
ATOM 1636 C CA . TRP A 1 207 ? -24.993 52.501 -21.444 1.00 20.17 196 TRP C CA 1
ATOM 1637 C C . TRP A 1 207 ? -26.019 53.629 -21.526 1.00 19.07 196 TRP C C 1
ATOM 1638 O O . TRP A 1 207 ? -27.210 53.402 -21.278 1.00 21.10 196 TRP C O 1
ATOM 1649 N N . GLU A 1 208 ? -25.592 54.828 -21.899 1.00 16.69 197 GLU C N 1
ATOM 1650 C CA . GLU A 1 208 ? -26.478 55.978 -21.955 1.00 18.58 197 GLU C CA 1
ATOM 1651 C C . GLU A 1 208 ? -26.583 56.471 -23.393 1.00 20.32 197 GLU C C 1
ATOM 1652 O O . GLU A 1 208 ? -26.418 57.664 -23.661 1.00 22.56 197 GLU C O 1
ATOM 1658 N N . SER A 1 209 ? -26.859 55.572 -24.328 1.00 17.96 198 SER C N 1
ATOM 1659 C CA . SER A 1 209 ? -26.804 55.909 -25.744 1.00 20.53 198 SER C CA 1
ATOM 1660 C C . SER A 1 209 ? -28.143 56.381 -26.298 1.00 23.72 198 SER C C 1
ATOM 1661 O O . SER A 1 209 ? -28.183 57.264 -27.161 1.00 22.19 198 SER C O 1
ATOM 1664 N N . LYS A 1 210 ? -29.242 55.787 -25.838 1.00 19.53 199 LYS C N 1
ATOM 1665 C CA . LYS A 1 210 ? -30.542 56.084 -26.421 1.00 18.11 199 LYS C CA 1
ATOM 1666 C C . LYS A 1 210 ? -31.069 57.433 -25.951 1.00 19.08 199 LYS C C 1
ATOM 1667 O O . LYS A 1 210 ? -31.477 58.268 -26.760 1.00 17.90 199 LYS C O 1
ATOM 1673 N N . LYS A 1 211 ? -31.088 57.656 -24.644 1.00 16.15 200 LYS C N 1
ATOM 1674 C CA . LYS A 1 211 ? -31.676 58.876 -24.126 1.00 17.09 200 LYS C CA 1
ATOM 1675 C C . LYS A 1 211 ? -31.264 58.998 -22.675 1.00 18.17 200 LYS C C 1
ATOM 1676 O O . LYS A 1 211 ? -30.873 58.015 -22.035 1.00 19.43 200 LYS C O 1
ATOM 1682 N N . ILE A 1 212 ? -31.335 60.227 -22.174 1.00 15.44 201 ILE C N 1
ATOM 1683 C CA . ILE A 1 212 ? -31.039 60.528 -20.784 1.00 13.61 201 ILE C CA 1
ATOM 1684 C C . ILE A 1 212 ? -32.126 61.468 -20.284 1.00 15.98 201 ILE C C 1
ATOM 1685 O O . ILE A 1 212 ? -32.883 62.051 -21.062 1.00 14.00 201 ILE C O 1
ATOM 1690 N N . GLY A 1 213 ? -32.211 61.588 -18.968 1.00 16.65 202 GLY C N 1
ATOM 1691 C CA . GLY A 1 213 ? -33.177 62.462 -18.339 1.00 15.85 202 GLY C CA 1
ATOM 1692 C C . GLY A 1 213 ? -32.768 62.647 -16.899 1.00 18.02 202 GLY C C 1
ATOM 1693 O O . GLY A 1 213 ? -32.094 61.790 -16.316 1.00 17.19 202 GLY C O 1
ATOM 1694 N N . ILE A 1 214 ? -33.162 63.781 -16.322 1.00 16.77 203 ILE C N 1
ATOM 1695 C CA . ILE A 1 214 ? -32.767 64.066 -14.955 1.00 14.13 203 ILE C CA 1
ATOM 1696 C C . ILE A 1 214 ? -33.400 63.053 -14.009 1.00 16.42 203 ILE C C 1
ATOM 1697 O O . ILE A 1 214 ? -34.507 62.546 -14.245 1.00 16.54 203 ILE C O 1
ATOM 1702 N N . ALA A 1 215 ? -32.683 62.734 -12.933 1.00 15.76 204 ALA C N 1
ATOM 1703 C CA . ALA A 1 215 ? -33.292 61.956 -11.869 1.00 16.13 204 ALA C CA 1
ATOM 1704 C C . ALA A 1 215 ? -34.036 62.906 -10.940 1.00 18.09 204 ALA C C 1
ATOM 1705 O O . ALA A 1 215 ? -34.957 63.614 -11.368 1.00 15.96 204 ALA C O 1
ATOM 1707 N N . GLY A 1 216 ? -33.651 62.939 -9.671 1.00 16.56 205 GLY C N 1
ATOM 1708 C CA . GLY A 1 216 ? -34.210 63.904 -8.767 1.00 17.25 205 GLY C CA 1
ATOM 1709 C C . GLY A 1 216 ? -33.631 65.277 -9.036 1.00 19.02 205 GLY C C 1
ATOM 1710 O O . GLY A 1 216 ? -32.703 65.434 -9.835 1.00 16.13 205 GLY C O 1
ATOM 1711 N N . PRO A 1 217 ? -34.176 66.303 -8.383 1.00 20.10 206 PRO C N 1
ATOM 1712 C CA . PRO A 1 217 ? -33.647 67.645 -8.577 1.00 16.76 206 PRO C CA 1
ATOM 1713 C C . PRO A 1 217 ? -32.205 67.702 -8.120 1.00 18.33 206 PRO C C 1
ATOM 1714 O O . PRO A 1 217 ? -31.774 66.901 -7.271 1.00 18.96 206 PRO C O 1
ATOM 1718 N N . PRO A 1 218 ? -31.409 68.598 -8.691 1.00 18.77 207 PRO C N 1
ATOM 1719 C CA . PRO A 1 218 ? -29.988 68.652 -8.342 1.00 19.78 207 PRO C CA 1
ATOM 1720 C C . PRO A 1 218 ? -29.767 69.076 -6.904 1.00 16.44 207 PRO C C 1
ATOM 1721 O O . PRO A 1 218 ? -30.482 69.919 -6.359 1.00 19.26 207 PRO C O 1
ATOM 1725 N N . ILE A 1 219 ? -28.738 68.501 -6.308 1.00 17.80 208 ILE C N 1
ATOM 1726 C CA . ILE A 1 219 ? -28.361 68.774 -4.929 1.00 19.54 208 ILE C CA 1
ATOM 1727 C C . ILE A 1 219 ? -27.192 69.749 -4.907 1.00 19.94 208 ILE C C 1
ATOM 1728 O O . ILE A 1 219 ? -26.151 69.498 -5.523 1.00 17.24 208 ILE C O 1
ATOM 1733 N N . LYS A 1 220 ? -27.347 70.839 -4.168 1.00 21.15 209 LYS C N 1
ATOM 1734 C CA . LYS A 1 220 ? -26.289 71.833 -4.080 1.00 20.75 209 LYS C CA 1
ATOM 1735 C C . LYS A 1 220 ? -25.081 71.281 -3.335 1.00 23.93 209 LYS C C 1
ATOM 1736 O O . LYS A 1 220 ? -25.205 70.607 -2.307 1.00 22.06 209 LYS C O 1
ATOM 1742 N N . ARG A 1 221 ? -23.904 71.562 -3.879 1.00 25.31 210 ARG C N 1
ATOM 1743 C CA . ARG A 1 221 ? -22.629 71.256 -3.257 1.00 24.68 210 ARG C CA 1
ATOM 1744 C C . ARG A 1 221 ? -21.794 72.526 -3.276 1.00 27.01 210 ARG C C 1
ATOM 1745 O O . ARG A 1 221 ? -22.199 73.547 -3.840 1.00 24.00 210 ARG C O 1
ATOM 1753 N N . GLU A 1 222 ? -20.625 72.481 -2.638 1.00 29.74 211 GLU C N 1
ATOM 1754 C CA . GLU A 1 222 ? -19.727 73.628 -2.735 1.00 28.19 211 GLU C CA 1
ATOM 1755 C C . GLU A 1 222 ? -19.103 73.721 -4.122 1.00 25.38 211 GLU C C 1
ATOM 1756 O O . GLU A 1 222 ? -18.861 74.823 -4.620 1.00 27.60 211 GLU C O 1
ATOM 1762 N N . ASP A 1 223 ? -18.875 72.591 -4.773 1.00 22.54 212 ASP C N 1
ATOM 1763 C CA . ASP A 1 223 ? -18.183 72.568 -6.047 1.00 23.04 212 ASP C CA 1
ATOM 1764 C C . ASP A 1 223 ? -19.140 72.582 -7.240 1.00 22.62 212 ASP C C 1
ATOM 1765 O O . ASP A 1 223 ? -18.688 72.491 -8.381 1.00 20.02 212 ASP C O 1
ATOM 1770 N N . GLY A 1 224 ? -20.436 72.712 -7.003 1.00 22.97 213 GLY C N 1
ATOM 1771 C CA . GLY A 1 224 ? -21.412 72.726 -8.075 1.00 22.75 213 GLY C CA 1
ATOM 1772 C C . GLY A 1 224 ? -22.701 72.048 -7.645 1.00 24.38 213 GLY C C 1
ATOM 1773 O O . GLY A 1 224 ? -22.949 71.817 -6.463 1.00 24.70 213 GLY C O 1
ATOM 1774 N N . TRP A 1 225 ? -23.538 71.749 -8.629 1.00 19.93 214 TRP C N 1
ATOM 1775 C CA . TRP A 1 225 ? -24.799 71.062 -8.378 1.00 19.51 214 TRP C CA 1
ATOM 1776 C C . TRP A 1 225 ? -24.644 69.600 -8.755 1.00 21.59 214 TRP C C 1
ATOM 1777 O O . TRP A 1 225 ? -24.223 69.294 -9.875 1.00 20.93 214 TRP C O 1
ATOM 1788 N N . LEU A 1 226 ? -24.970 68.701 -7.828 1.00 18.02 215 LEU C N 1
ATOM 1789 C CA . LEU A 1 226 ? -24.937 67.281 -8.141 1.00 18.65 215 LEU C CA 1
ATOM 1790 C C . LEU A 1 226 ? -26.163 66.934 -8.971 1.00 17.79 215 LEU C C 1
ATOM 1791 O O . LEU A 1 226 ? -27.293 67.146 -8.526 1.00 20.16 215 LEU C O 1
ATOM 1796 N N . LEU A 1 227 ? -25.949 66.410 -10.168 1.00 18.00 216 LEU C N 1
ATOM 1797 C CA . LEU A 1 227 ? -27.047 66.065 -11.066 1.00 18.19 216 LEU C CA 1
ATOM 1798 C C . LEU A 1 227 ? -26.990 64.567 -11.309 1.00 17.75 216 LEU C C 1
ATOM 1799 O O . LEU A 1 227 ? -26.268 64.086 -12.190 1.00 18.82 216 LEU C O 1
ATOM 1804 N N . ILE A 1 228 ? -27.744 63.834 -10.498 1.00 16.94 217 ILE C N 1
ATOM 1805 C CA . ILE A 1 228 ? -28.005 62.435 -10.789 1.00 19.05 217 ILE C CA 1
ATOM 1806 C C . ILE A 1 228 ? -28.982 62.363 -11.946 1.00 15.32 217 ILE C C 1
ATOM 1807 O O . ILE A 1 228 ? -29.941 63.146 -12.017 1.00 15.07 217 ILE C O 1
ATOM 1812 N N . TYR A 1 229 ? -28.773 61.412 -12.848 1.00 15.90 218 TYR C N 1
ATOM 1813 C CA . TYR A 1 229 ? -29.650 61.272 -14.000 1.00 12.23 218 TYR C CA 1
ATOM 1814 C C . TYR A 1 229 ? -29.812 59.798 -14.310 1.00 14.48 218 TYR C C 1
ATOM 1815 O O . TYR A 1 229 ? -29.110 58.956 -13.759 1.00 17.64 218 TYR C O 1
ATOM 1824 N N . HIS A 1 230 ? -30.764 59.478 -15.179 1.00 12.99 219 HIS C N 1
ATOM 1825 C CA . HIS A 1 230 ? -30.898 58.126 -15.681 1.00 13.83 219 HIS C CA 1
ATOM 1826 C C . HIS A 1 230 ? -30.530 58.139 -17.150 1.00 17.56 219 HIS C C 1
ATOM 1827 O O . HIS A 1 230 ? -30.824 59.105 -17.865 1.00 17.65 219 HIS C O 1
ATOM 1834 N N . GLY A 1 231 ? -29.841 57.094 -17.582 1.00 17.19 220 GLY C N 1
ATOM 1835 C CA . GLY A 1 231 ? -29.503 56.921 -18.977 1.00 15.94 220 GLY C CA 1
ATOM 1836 C C . GLY A 1 231 ? -30.042 55.584 -19.441 1.00 19.55 220 GLY C C 1
ATOM 1837 O O . GLY A 1 231 ? -30.156 54.639 -18.658 1.00 18.35 220 GLY C O 1
ATOM 1838 N N . VAL A 1 232 ? -30.371 55.513 -20.724 1.00 18.48 221 VAL C N 1
ATOM 1839 C CA . VAL A 1 232 ? -31.058 54.373 -21.312 1.00 15.98 221 VAL C CA 1
ATOM 1840 C C . VAL A 1 232 ? -30.219 53.855 -22.464 1.00 18.94 221 VAL C C 1
ATOM 1841 O O . VAL A 1 232 ? -29.812 54.627 -23.342 1.00 18.96 221 VAL C O 1
ATOM 1845 N N . ASP A 1 233 ? -29.951 52.563 -22.464 1.00 17.33 222 ASP C N 1
ATOM 1846 C CA . ASP A 1 233 ? -29.148 52.020 -23.542 1.00 18.34 222 ASP C CA 1
ATOM 1847 C C . ASP A 1 233 ? -30.075 51.544 -24.668 1.00 20.48 222 ASP C C 1
ATOM 1848 O O . ASP A 1 233 ? -31.299 51.724 -24.630 1.00 19.45 222 ASP C O 1
ATOM 1853 N N . ASN A 1 234 ? -29.503 50.921 -25.690 1.00 20.23 223 ASN C N 1
ATOM 1854 C CA . ASN A 1 234 ? -30.324 50.526 -26.817 1.00 23.74 223 ASN C CA 1
ATOM 1855 C C . ASN A 1 234 ? -31.223 49.343 -26.515 1.00 24.09 223 ASN C C 1
ATOM 1856 O O . ASN A 1 234 ? -32.089 49.028 -27.338 1.00 25.88 223 ASN C O 1
ATOM 1861 N N . ASN A 1 235 ? -31.059 48.692 -25.365 1.00 19.27 224 ASN C N 1
ATOM 1862 C CA . ASN A 1 235 ? -31.985 47.646 -24.953 1.00 22.64 224 ASN C CA 1
ATOM 1863 C C . ASN A 1 235 ? -32.966 48.140 -23.899 1.00 20.04 224 ASN C C 1
ATOM 1864 O O . ASN A 1 235 ? -33.563 47.338 -23.172 1.00 20.03 224 ASN C O 1
ATOM 1869 N N . ASN A 1 236 ? -33.117 49.453 -23.786 1.00 17.38 225 ASN C N 1
ATOM 1870 C CA . ASN A 1 236 ? -34.063 50.054 -22.857 1.00 22.30 225 ASN C CA 1
ATOM 1871 C C . ASN A 1 236 ? -33.746 49.727 -21.396 1.00 17.83 225 ASN C C 1
ATOM 1872 O O . ASN A 1 236 ? -34.641 49.756 -20.551 1.00 19.99 225 ASN C O 1
ATOM 1877 N N . VAL A 1 237 ? -32.490 49.414 -21.078 1.00 15.66 226 VAL C N 1
ATOM 1878 C CA . VAL A 1 237 ? -32.067 49.276 -19.682 1.00 18.39 226 VAL C CA 1
ATOM 1879 C C . VAL A 1 237 ? -31.841 50.665 -19.101 1.00 17.18 226 VAL C C 1
ATOM 1880 O O . VAL A 1 237 ? -31.129 51.486 -19.685 1.00 18.58 226 VAL C O 1
ATOM 1884 N N . TYR A 1 238 ? -32.450 50.938 -17.957 1.00 17.35 227 TYR C N 1
ATOM 1885 C CA . TYR A 1 238 ? -32.304 52.222 -17.292 1.00 16.70 227 TYR C CA 1
ATOM 1886 C C . TYR A 1 238 ? -31.279 52.102 -16.177 1.00 19.65 227 TYR C C 1
ATOM 1887 O O . TYR A 1 238 ? -31.392 51.225 -15.310 1.00 17.89 227 TYR C O 1
ATOM 1896 N N . ARG A 1 239 ? -30.296 52.989 -16.189 1.00 18.55 228 ARG C N 1
ATOM 1897 C CA . ARG A 1 239 ? -29.270 53.018 -15.163 1.00 20.36 228 ARG C CA 1
ATOM 1898 C C . ARG A 1 239 ? -29.150 54.445 -14.663 1.00 19.45 228 ARG C C 1
ATOM 1899 O O . ARG A 1 239 ? -29.539 55.390 -15.350 1.00 17.12 228 ARG C O 1
ATOM 1907 N N . LEU A 1 240 ? -28.595 54.606 -13.470 1.00 17.70 229 LEU C N 1
ATOM 1908 C CA . LEU A 1 240 ? -28.353 55.943 -12.959 1.00 17.90 229 LEU C CA 1
ATOM 1909 C C . LEU A 1 240 ? -26.923 56.349 -13.255 1.00 17.03 229 LEU C C 1
ATOM 1910 O O . LEU A 1 240 ? -26.001 55.537 -13.160 1.00 21.16 229 LEU C O 1
ATOM 1915 N N . GLY A 1 241 ? -26.752 57.618 -13.610 1.00 17.31 230 GLY C N 1
ATOM 1916 C CA . GLY A 1 241 ? -25.444 58.218 -13.742 1.00 18.28 230 GLY C CA 1
ATOM 1917 C C . GLY A 1 241 ? -25.411 59.520 -12.964 1.00 19.28 230 GLY C C 1
ATOM 1918 O O . GLY A 1 241 ? -26.397 59.910 -12.331 1.00 17.05 230 GLY C O 1
ATOM 1919 N N . VAL A 1 242 ? -24.261 60.185 -13.018 1.00 18.86 231 VAL C N 1
ATOM 1920 C CA . VAL A 1 242 ? -24.123 61.396 -12.221 1.00 18.61 231 VAL C CA 1
ATOM 1921 C C . VAL A 1 242 ? -23.237 62.378 -12.959 1.00 19.14 231 VAL C C 1
ATOM 1922 O O . VAL A 1 242 ? -22.267 61.989 -13.613 1.00 21.77 231 VAL C O 1
ATOM 1926 N N . ALA A 1 243 ? -23.604 63.657 -12.862 1.00 18.78 232 ALA C N 1
ATOM 1927 C CA . ALA A 1 243 ? -22.847 64.771 -13.413 1.00 19.11 232 ALA C CA 1
ATOM 1928 C C . ALA A 1 243 ? -22.794 65.902 -12.385 1.00 22.96 232 ALA C C 1
ATOM 1929 O O . ALA A 1 243 ? -23.466 65.871 -11.341 1.00 20.61 232 ALA C O 1
ATOM 1931 N N . LEU A 1 244 ? -21.979 66.913 -12.688 1.00 20.24 233 LEU C N 1
ATOM 1932 C CA . LEU A 1 244 ? -21.826 68.078 -11.828 1.00 19.25 233 LEU C CA 1
ATOM 1933 C C . LEU A 1 244 ? -22.059 69.330 -12.661 1.00 21.31 233 LEU C C 1
ATOM 1934 O O . LEU A 1 244 ? -21.405 69.526 -13.689 1.00 20.68 233 LEU C O 1
ATOM 1939 N N . LEU A 1 245 ? -23.008 70.155 -12.245 1.00 19.31 234 LEU C N 1
ATOM 1940 C CA . LEU A 1 245 ? -23.296 71.394 -12.947 1.00 18.24 234 LEU C CA 1
ATOM 1941 C C . LEU A 1 245 ? -22.515 72.525 -12.301 1.00 21.79 234 LEU C C 1
ATOM 1942 O O . LEU A 1 245 ? -22.245 72.495 -11.099 1.00 19.22 234 LEU C O 1
ATOM 1947 N N . ASP A 1 246 ? -22.163 73.528 -13.105 1.00 21.73 235 ASP C N 1
ATOM 1948 C CA . ASP A 1 246 ? -21.525 74.716 -12.556 1.00 23.31 235 ASP C CA 1
ATOM 1949 C C . ASP A 1 246 ? -22.440 75.401 -11.547 1.00 21.48 235 ASP C C 1
ATOM 1950 O O . ASP A 1 246 ? -23.649 75.527 -11.764 1.00 19.82 235 ASP C O 1
ATOM 1955 N N . LEU A 1 247 ? -21.850 75.858 -10.439 1.00 18.25 236 LEU C N 1
ATOM 1956 C CA . LEU A 1 247 ? -22.652 76.366 -9.327 1.00 21.38 236 LEU C CA 1
ATOM 1957 C C . LEU A 1 247 ? -23.432 77.624 -9.718 1.00 22.45 236 LEU C C 1
ATOM 1958 O O . LEU A 1 247 ? -24.637 77.723 -9.457 1.00 24.82 236 LEU C O 1
ATOM 1963 N N . LYS A 1 248 ? -22.769 78.596 -10.361 1.00 21.15 237 LYS C N 1
ATOM 1964 C CA . LYS A 1 248 ? -23.430 79.847 -10.724 1.00 22.96 237 LYS C CA 1
ATOM 1965 C C . LYS A 1 248 ? -24.215 79.754 -12.028 1.00 29.24 237 LYS C C 1
ATOM 1966 O O . LYS A 1 248 ? -25.144 80.551 -12.245 1.00 23.52 237 LYS C O 1
ATOM 1972 N N . ASP A 1 249 ? -23.857 78.826 -12.912 1.00 25.00 238 ASP C N 1
ATOM 1973 C CA . ASP A 1 249 ? -24.553 78.648 -14.184 1.00 25.79 238 ASP C CA 1
ATOM 1974 C C . ASP A 1 249 ? -24.798 77.154 -14.349 1.00 25.19 238 ASP C C 1
ATOM 1975 O O . ASP A 1 249 ? -24.030 76.448 -15.020 1.00 22.75 238 ASP C O 1
ATOM 1980 N N . PRO A 1 250 ? -25.883 76.639 -13.765 1.00 24.25 239 PRO C N 1
ATOM 1981 C CA . PRO A 1 250 ? -26.134 75.192 -13.816 1.00 21.84 239 PRO C CA 1
ATOM 1982 C C . PRO A 1 250 ? -26.521 74.699 -15.200 1.00 23.79 239 PRO C C 1
ATOM 1983 O O . PRO A 1 250 ? -26.816 73.507 -15.353 1.00 22.26 239 PRO C O 1
ATOM 1987 N N . SER A 1 251 ? -26.503 75.564 -16.211 1.00 21.23 240 SER C N 1
ATOM 1988 C CA . SER A 1 251 ? -26.660 75.081 -17.570 1.00 22.07 240 SER C CA 1
ATOM 1989 C C . SER A 1 251 ? -25.363 74.512 -18.134 1.00 23.16 240 SER C C 1
ATOM 1990 O O . SER A 1 251 ? -25.396 73.871 -19.189 1.00 20.44 240 SER C O 1
ATOM 1993 N N . LYS A 1 252 ? -24.231 74.733 -17.460 1.00 21.51 241 LYS C N 1
ATOM 1994 C CA . LYS A 1 252 ? -22.941 74.200 -17.895 1.00 23.00 241 LYS C CA 1
ATOM 1995 C C . LYS A 1 252 ? -22.575 72.976 -17.066 1.00 21.42 241 LYS C C 1
ATOM 1996 O O . LYS A 1 252 ? -22.510 73.046 -15.830 1.00 19.54 241 LYS C O 1
ATOM 2002 N N . VAL A 1 253 ? -22.333 71.861 -17.747 1.00 20.51 242 VAL C N 1
ATOM 2003 C CA . VAL A 1 253 ? -21.855 70.642 -17.108 1.00 20.03 242 VAL C CA 1
ATOM 2004 C C . VAL A 1 253 ? -20.341 70.748 -16.978 1.00 20.21 242 VAL C C 1
ATOM 2005 O O . VAL A 1 253 ? -19.641 70.911 -17.978 1.00 22.81 242 VAL C O 1
ATOM 2009 N N . ILE A 1 254 ? -19.822 70.679 -15.750 1.00 21.83 243 ILE C N 1
ATOM 2010 C CA . ILE A 1 254 ? -18.376 70.769 -15.548 1.00 22.28 243 ILE C CA 1
ATOM 2011 C C . ILE A 1 254 ? -17.743 69.426 -15.244 1.00 22.51 243 ILE C C 1
ATOM 2012 O O . ILE A 1 254 ? -16.511 69.342 -15.133 1.00 23.74 243 ILE C O 1
ATOM 2017 N N . ALA A 1 255 ? -18.540 68.371 -15.117 1.00 20.08 244 ALA C N 1
ATOM 2018 C CA . ALA A 1 255 ? -18.016 67.029 -14.927 1.00 22.02 244 ALA C CA 1
ATOM 2019 C C . ALA A 1 255 ? -19.151 66.042 -15.139 1.00 22.22 244 ALA C C 1
ATOM 2020 O O . ALA A 1 255 ? -20.335 66.374 -14.995 1.00 22.88 244 ALA C O 1
ATOM 2022 N N . ARG A 1 256 ? -18.768 64.817 -15.468 1.00 22.15 245 ARG C N 1
ATOM 2023 C CA . ARG A 1 256 ? -19.745 63.775 -15.731 1.00 21.21 245 ARG C CA 1
ATOM 2024 C C . ARG A 1 256 ? -19.018 62.448 -15.657 1.00 23.69 245 ARG C C 1
ATOM 2025 O O . ARG A 1 256 ? -18.070 62.214 -16.414 1.00 21.43 245 ARG C O 1
ATOM 2033 N N . GLN A 1 257 ? -19.441 61.594 -14.740 1.00 22.81 246 GLN C N 1
ATOM 2034 C CA . GLN A 1 257 ? -18.797 60.304 -14.595 1.00 23.03 246 GLN C CA 1
ATOM 2035 C C . GLN A 1 257 ? -19.163 59.413 -15.772 1.00 22.51 246 GLN C C 1
ATOM 2036 O O . GLN A 1 257 ? -20.311 59.390 -16.216 1.00 22.29 246 GLN C O 1
ATOM 2042 N N . LYS A 1 258 ? -18.170 58.695 -16.297 1.00 23.15 247 LYS C N 1
ATOM 2043 C CA . LYS A 1 258 ? -18.418 57.814 -17.431 1.00 24.30 247 LYS C CA 1
ATOM 2044 C C . LYS A 1 258 ? -19.240 56.596 -17.013 1.00 25.45 247 LYS C C 1
ATOM 2045 O O . LYS A 1 258 ? -20.169 56.199 -17.722 1.00 22.64 247 LYS C O 1
ATOM 2051 N N . GLU A 1 259 ? -18.922 55.993 -15.845 1.00 24.43 248 GLU C N 1
ATOM 2052 C CA . GLU A 1 259 ? -19.617 54.779 -15.437 1.00 28.59 248 GLU C CA 1
ATOM 2053 C C . GLU A 1 259 ? -20.904 55.118 -14.697 1.00 22.63 248 GLU C C 1
ATOM 2054 O O . GLU A 1 259 ? -20.988 56.136 -14.007 1.00 24.44 248 GLU C O 1
ATOM 2060 N N . PRO A 1 260 ? -21.920 54.281 -14.823 1.00 21.87 249 PRO C N 1
ATOM 2061 C CA . PRO A 1 260 ? -23.125 54.474 -14.011 1.00 24.62 249 PRO C CA 1
ATOM 2062 C C . PRO A 1 260 ? -22.818 54.351 -12.521 1.00 23.44 249 PRO C C 1
ATOM 2063 O O . PRO A 1 260 ? -21.847 53.716 -12.103 1.00 23.57 249 PRO C O 1
ATOM 2067 N N . ILE A 1 261 ? -23.667 54.978 -11.701 1.00 21.22 250 ILE C N 1
ATOM 2068 C CA . ILE A 1 261 ? -23.545 54.853 -10.250 1.00 22.38 250 ILE C CA 1
ATOM 2069 C C . ILE A 1 261 ? -24.498 53.823 -9.673 1.00 22.81 250 ILE C C 1
ATOM 2070 O O . ILE A 1 261 ? -24.406 53.516 -8.469 1.00 21.72 250 ILE C O 1
ATOM 2075 N N . LEU A 1 262 ? -25.422 53.299 -10.480 1.00 19.98 251 LEU C N 1
ATOM 2076 C CA . LEU A 1 262 ? -26.395 52.308 -10.043 1.00 19.48 251 LEU C CA 1
ATOM 2077 C C . LEU A 1 262 ? -26.963 51.639 -11.285 1.00 20.72 251 LEU C C 1
ATOM 2078 O O . LEU A 1 262 ? -27.232 52.317 -12.280 1.00 18.95 251 LEU C O 1
ATOM 2083 N N . GLU A 1 263 ? -27.121 50.321 -11.230 1.00 18.45 252 GLU C N 1
ATOM 2084 C CA . GLU A 1 263 ? -27.624 49.540 -12.351 1.00 22.68 252 GLU C CA 1
ATOM 2085 C C . GLU A 1 263 ? -28.524 48.434 -11.833 1.00 23.38 252 GLU C C 1
ATOM 2086 O O . GLU A 1 263 ? -28.370 47.982 -10.691 1.00 22.53 252 GLU C O 1
ATOM 2092 N N . PRO A 1 264 ? -29.445 47.942 -12.664 1.00 21.99 253 PRO C N 1
ATOM 2093 C CA . PRO A 1 264 ? -30.223 46.767 -12.266 1.00 21.89 253 PRO C CA 1
ATOM 2094 C C . PRO A 1 264 ? -29.289 45.606 -11.967 1.00 24.83 253 PRO C C 1
ATOM 2095 O O . PRO A 1 264 ? -28.496 45.193 -12.818 1.00 22.34 253 PRO C O 1
ATOM 2099 N N . GLU A 1 265 ? -29.377 45.090 -10.734 1.00 23.60 254 GLU C N 1
ATOM 2100 C CA . GLU A 1 265 ? -28.515 44.001 -10.287 1.00 20.97 254 GLU C CA 1
ATOM 2101 C C . GLU A 1 265 ? -29.310 42.967 -9.504 1.00 19.57 254 GLU C C 1
ATOM 2102 O O . GLU A 1 265 ? -29.170 41.763 -9.727 1.00 20.75 254 GLU C O 1
ATOM 2108 N N . LEU A 1 266 ? -30.109 43.425 -8.546 1.00 21.16 255 LEU C N 1
ATOM 2109 C CA . LEU A 1 266 ? -30.903 42.514 -7.746 1.00 18.74 255 LEU C CA 1
ATOM 2110 C C . LEU A 1 266 ? -32.076 42.019 -8.566 1.00 20.58 255 LEU C C 1
ATOM 2111 O O . LEU A 1 266 ? -32.514 42.671 -9.525 1.00 17.97 255 LEU C O 1
ATOM 2116 N N . ASP A 1 267 ? -32.609 40.859 -8.170 1.00 19.87 256 ASP C N 1
ATOM 2117 C CA . ASP A 1 267 ? -33.644 40.248 -8.992 1.00 21.02 256 ASP C CA 1
ATOM 2118 C C . ASP A 1 267 ? -34.890 41.114 -9.074 1.00 19.17 256 ASP C C 1
ATOM 2119 O O . ASP A 1 267 ? -35.582 41.091 -10.097 1.00 20.63 256 ASP C O 1
ATOM 2124 N N . TRP A 1 268 ? -35.208 41.875 -8.022 1.00 17.63 257 TRP C N 1
ATOM 2125 C CA . TRP A 1 268 ? -36.374 42.744 -8.113 1.00 19.09 257 TRP C CA 1
ATOM 2126 C C . TRP A 1 268 ? -36.076 44.043 -8.870 1.00 17.90 257 TRP C C 1
ATOM 2127 O O . TRP A 1 268 ? -36.979 44.864 -9.046 1.00 16.03 257 TRP C O 1
ATOM 2138 N N . GLU A 1 269 ? -34.839 44.246 -9.319 1.00 19.56 258 GLU C N 1
ATOM 2139 C CA . GLU A 1 269 ? -34.492 45.336 -10.221 1.00 16.94 258 GLU C CA 1
ATOM 2140 C C . GLU A 1 269 ? -34.403 44.872 -11.672 1.00 21.37 258 GLU C C 1
ATOM 2141 O O . GLU A 1 269 ? -34.677 45.651 -12.593 1.00 19.82 258 GLU C O 1
ATOM 2147 N N . ILE A 1 270 ? -34.039 43.616 -11.889 1.00 21.15 259 ILE C N 1
ATOM 2148 C CA . ILE A 1 270 ? -33.937 43.073 -13.231 1.00 19.35 259 ILE C CA 1
ATOM 2149 C C . ILE A 1 270 ? -35.277 42.531 -13.706 1.00 21.66 259 ILE C C 1
ATOM 2150 O O . ILE A 1 270 ? -35.666 42.742 -14.856 1.00 21.78 259 ILE C O 1
ATOM 2155 N N . ASN A 1 271 ? -36.018 41.844 -12.846 1.00 18.26 260 ASN C N 1
ATOM 2156 C CA . ASN A 1 271 ? -37.312 41.305 -13.230 1.00 21.31 260 ASN C CA 1
ATOM 2157 C C . ASN A 1 271 ? -38.410 42.064 -12.511 1.00 21.55 260 ASN C C 1
ATOM 2158 O O . ASN A 1 271 ? -38.271 42.403 -11.334 1.00 20.04 260 ASN C O 1
ATOM 2163 N N . GLY A 1 272 ? -39.496 42.326 -13.229 1.00 19.76 261 GLY C N 1
ATOM 2164 C CA . GLY A 1 272 ? -40.637 42.988 -12.634 1.00 16.47 261 GLY C CA 1
ATOM 2165 C C . GLY A 1 272 ? -41.571 43.465 -13.726 1.00 19.32 261 GLY C C 1
ATOM 2166 O O . GLY A 1 272 ? -41.550 42.948 -14.839 1.00 24.38 261 GLY C O 1
ATOM 2167 N N . LEU A 1 273 ? -42.380 44.466 -13.386 1.00 17.12 262 LEU C N 1
ATOM 2168 C CA . LEU A 1 273 ? -43.371 44.982 -14.322 1.00 18.45 262 LEU C CA 1
ATOM 2169 C C . LEU A 1 273 ? -42.718 45.526 -15.587 1.00 20.09 262 LEU C C 1
ATOM 2170 O O . LEU A 1 273 ? -43.247 45.343 -16.691 1.00 21.34 262 LEU C O 1
ATOM 2175 N N . VAL A 1 274 ? -41.602 46.243 -15.444 1.00 18.97 263 VAL C N 1
ATOM 2176 C CA . VAL A 1 274 ? -40.759 46.616 -16.571 1.00 23.13 263 VAL C CA 1
ATOM 2177 C C . VAL A 1 274 ? -39.352 46.141 -16.235 1.00 19.23 263 VAL C C 1
ATOM 2178 O O . VAL A 1 274 ? -38.759 46.605 -15.263 1.00 19.30 263 VAL C O 1
ATOM 2182 N N . PRO A 1 275 ? -38.787 45.204 -16.977 1.00 20.02 264 PRO C N 1
ATOM 2183 C CA . PRO A 1 275 ? -37.489 44.645 -16.590 1.00 21.96 264 PRO C CA 1
ATOM 2184 C C . PRO A 1 275 ? -36.378 45.676 -16.702 1.00 18.93 264 PRO C C 1
ATOM 2185 O O . PRO A 1 275 ? -36.494 46.672 -17.413 1.00 17.74 264 PRO C O 1
ATOM 2189 N N . ASN A 1 276 ? -35.283 45.414 -15.981 1.00 16.20 265 ASN C N 1
ATOM 2190 C CA . ASN A 1 276 ? -34.019 46.131 -16.179 1.00 19.70 265 ASN C CA 1
ATOM 2191 C C . ASN A 1 276 ? -34.159 47.637 -15.945 1.00 17.14 265 ASN C C 1
ATOM 2192 O O . ASN A 1 276 ? -33.763 48.460 -16.777 1.00 19.24 265 ASN C O 1
ATOM 2197 N N . VAL A 1 277 ? -34.715 48.013 -14.801 1.00 17.46 266 VAL C N 1
ATOM 2198 C CA . VAL A 1 277 ? -34.926 49.425 -14.498 1.00 18.33 266 VAL C CA 1
ATOM 2199 C C . VAL A 1 277 ? -34.494 49.714 -13.074 1.00 19.52 266 VAL C C 1
ATOM 2200 O O . VAL A 1 277 ? -35.002 49.098 -12.130 1.00 19.12 266 VAL C O 1
ATOM 2204 N N . VAL A 1 278 ? -33.584 50.662 -12.919 1.00 17.21 267 VAL C N 1
ATOM 2205 C CA . VAL A 1 278 ? -33.494 51.470 -11.714 1.00 17.83 267 VAL C CA 1
ATOM 2206 C C . VAL A 1 278 ? -33.693 52.915 -12.143 1.00 18.11 267 VAL C C 1
ATOM 2207 O O . VAL A 1 278 ? -33.152 53.349 -13.166 1.00 19.06 267 VAL C O 1
ATOM 2211 N N . PHE A 1 279 ? -34.488 53.651 -11.374 1.00 16.14 268 PHE C N 1
ATOM 2212 C CA . PHE A 1 279 ? -34.915 54.987 -11.754 1.00 13.83 268 PHE C CA 1
ATOM 2213 C C . PHE A 1 279 ? -35.101 55.783 -10.475 1.00 16.52 268 PHE C C 1
ATOM 2214 O O . PHE A 1 279 ? -35.844 55.344 -9.593 1.00 18.25 268 PHE C O 1
ATOM 2222 N N . SER A 1 280 ? -34.437 56.935 -10.367 1.00 14.04 269 SER C N 1
ATOM 2223 C CA . SER A 1 280 ? -34.610 57.800 -9.206 1.00 15.76 269 SER C CA 1
ATOM 2224 C C . SER A 1 280 ? -35.350 59.087 -9.556 1.00 15.67 269 SER C C 1
ATOM 2225 O O . SER A 1 280 ? -35.060 59.724 -10.569 1.00 15.04 269 SER C O 1
ATOM 2228 N N . CYS A 1 281 ? -36.278 59.479 -8.679 1.00 12.66 270 CYS C N 1
ATOM 222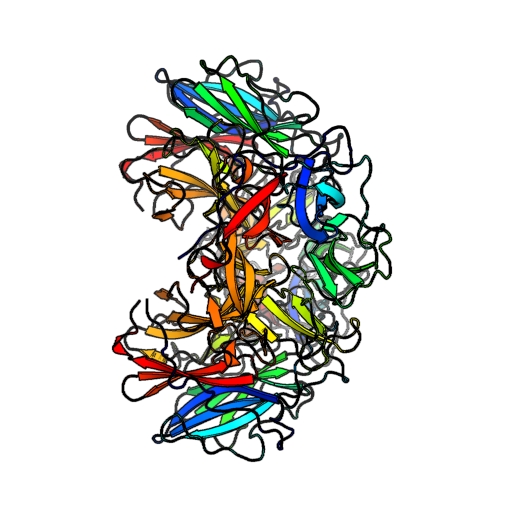9 C CA . CYS A 1 281 ? -36.968 60.761 -8.747 1.00 14.14 270 CYS C CA 1
ATOM 2230 C C . CYS A 1 281 ? -36.610 61.654 -7.567 1.00 17.74 270 CYS C C 1
ATOM 2231 O O . CYS A 1 281 ? -37.178 62.750 -7.421 1.00 16.30 270 CYS C O 1
ATOM 2234 N N . GLY A 1 282 ? -35.670 61.220 -6.729 1.00 11.55 271 GLY C N 1
ATOM 2235 C CA . GLY A 1 282 ? -35.439 61.929 -5.496 1.00 14.73 271 GLY C CA 1
ATOM 2236 C C . GLY A 1 282 ? -34.232 61.420 -4.746 1.00 16.74 271 GLY C C 1
ATOM 2237 O O . GLY A 1 282 ? -33.967 60.215 -4.675 1.00 17.23 271 GLY C O 1
ATOM 2238 N N . ALA A 1 283 ? -33.498 62.353 -4.165 1.00 17.69 272 ALA C N 1
ATOM 2239 C CA . ALA A 1 283 ? -32.335 62.035 -3.364 1.00 15.42 272 ALA C CA 1
ATOM 2240 C C . ALA A 1 283 ? -32.116 63.198 -2.434 1.00 19.48 272 ALA C C 1
ATOM 2241 O O . ALA A 1 283 ? -32.428 64.341 -2.762 1.00 20.88 272 ALA C O 1
ATOM 2243 N N . VAL A 1 284 ? -31.548 62.908 -1.275 1.00 18.46 273 VAL C N 1
ATOM 2244 C CA . VAL A 1 284 ? -31.509 63.908 -0.233 1.00 19.96 273 VAL C CA 1
ATOM 2245 C C . VAL A 1 284 ? -30.246 63.688 0.566 1.00 19.15 273 VAL C C 1
ATOM 2246 O O . VAL A 1 284 ? -29.704 62.579 0.603 1.00 19.50 273 VAL C O 1
ATOM 2250 N N . GLU A 1 285 ? -29.728 64.768 1.142 1.00 25.11 274 GLU C N 1
ATOM 2251 C CA . GLU A 1 285 ? -28.481 64.715 1.892 1.00 22.23 274 GLU C CA 1
ATOM 2252 C C . GLU A 1 285 ? -28.801 64.732 3.372 1.00 20.37 274 GLU C C 1
ATOM 2253 O O . GLU A 1 285 ? -29.532 65.607 3.837 1.00 21.07 274 GLU C O 1
ATOM 2259 N N . VAL A 1 286 ? -28.292 63.743 4.101 1.00 20.82 275 VAL C N 1
ATOM 2260 C CA . VAL A 1 286 ? -28.508 63.671 5.544 1.00 23.23 275 VAL C CA 1
ATOM 2261 C C . VAL A 1 286 ? -27.216 63.178 6.181 1.00 21.45 275 VAL C C 1
ATOM 2262 O O . VAL A 1 286 ? -26.733 62.082 5.857 1.00 19.77 275 VAL C O 1
ATOM 2266 N N . ASN A 1 287 ? -26.656 63.996 7.074 1.00 22.86 276 ASN C N 1
ATOM 2267 C CA . ASN A 1 287 ? -25.412 63.696 7.784 1.00 25.79 276 ASN C CA 1
ATOM 2268 C C . ASN A 1 287 ? -24.306 63.256 6.822 1.00 22.76 276 ASN C C 1
ATOM 2269 O O . ASN A 1 287 ? -23.745 62.162 6.941 1.00 21.77 276 ASN C O 1
ATOM 2274 N N . ASP A 1 288 ? -24.011 64.121 5.841 1.00 25.05 277 ASP C N 1
ATOM 2275 C CA . ASP A 1 288 ? -22.911 63.900 4.877 1.00 31.34 277 ASP C CA 1
ATOM 2276 C C . ASP A 1 288 ? -23.093 62.618 4.070 1.00 28.90 277 ASP C C 1
ATOM 2277 O O . ASP A 1 288 ? -22.117 61.986 3.634 1.00 26.83 277 ASP C O 1
ATOM 2282 N N . MET A 1 289 ? -24.335 62.206 3.871 1.00 22.80 278 MET C N 1
ATOM 2283 C CA . MET A 1 289 ? -24.603 61.033 3.058 1.00 24.53 278 MET C CA 1
ATOM 2284 C C . MET A 1 289 ? -25.767 61.344 2.132 1.00 23.43 278 MET C C 1
ATOM 2285 O O . MET A 1 289 ? -26.775 61.899 2.576 1.00 22.36 278 MET C O 1
ATOM 2290 N N . TYR A 1 290 ? -25.620 61.023 0.846 1.00 22.98 279 TYR C N 1
ATOM 2291 C CA . TYR A 1 290 ? -26.716 61.154 -0.099 1.00 17.80 279 TYR C CA 1
ATOM 2292 C C . TYR A 1 290 ? -27.552 59.880 -0.065 1.00 21.11 279 TYR C C 1
ATOM 2293 O O . TYR A 1 290 ? -27.027 58.781 -0.272 1.00 18.61 279 TYR C O 1
ATOM 2302 N N . TYR A 1 291 ? -28.849 60.024 0.192 1.00 19.43 280 TYR C N 1
ATOM 2303 C CA . TYR A 1 291 ? -29.780 58.907 0.116 1.00 19.29 280 TYR C CA 1
ATOM 2304 C C . TYR A 1 291 ? -30.528 58.999 -1.201 1.00 19.89 280 TYR C C 1
ATOM 2305 O O . TYR A 1 291 ? -31.294 59.944 -1.406 1.00 17.09 280 TYR C O 1
ATOM 2314 N N . VAL A 1 292 ? -30.346 58.006 -2.066 1.00 17.09 281 VAL C N 1
ATOM 2315 C CA . VAL A 1 292 ? -30.971 57.993 -3.386 1.00 15.36 281 VAL C CA 1
ATOM 2316 C C . VAL A 1 292 ? -32.066 56.932 -3.369 1.00 17.17 281 VAL C C 1
ATOM 2317 O O . VAL A 1 292 ? -31.778 55.732 -3.259 1.00 15.41 281 VAL C O 1
ATOM 2321 N N . TYR A 1 293 ? -33.326 57.370 -3.459 1.00 14.39 282 TYR C N 1
ATOM 2322 C CA . TYR A 1 293 ? -34.461 56.457 -3.592 1.00 14.32 282 TYR C CA 1
ATOM 2323 C C . TYR A 1 293 ? -34.680 56.151 -5.061 1.00 15.88 282 TYR C C 1
ATOM 2324 O O . TYR A 1 293 ? -34.578 57.037 -5.912 1.00 17.29 282 TYR C O 1
ATOM 2333 N N . TYR A 1 294 ? -34.957 54.893 -5.366 1.00 15.58 283 TYR C N 1
ATOM 2334 C CA . TYR A 1 294 ? -35.085 54.532 -6.765 1.00 18.13 283 TYR C CA 1
ATOM 2335 C C . TYR A 1 294 ? -36.202 53.524 -6.934 1.00 16.39 283 TYR C C 1
ATOM 2336 O O . TYR A 1 294 ? -36.395 52.638 -6.099 1.00 14.15 283 TYR C O 1
ATOM 2345 N N . GLY A 1 295 ? -36.947 53.685 -8.015 1.00 16.17 284 GLY C N 1
ATOM 2346 C CA . GLY A 1 295 ? -37.833 52.638 -8.437 1.00 16.40 284 GLY C CA 1
ATOM 2347 C C . GLY A 1 295 ? -37.037 51.507 -9.049 1.00 16.83 284 GLY C C 1
ATOM 2348 O O . GLY A 1 295 ? -35.997 51.711 -9.677 1.00 16.24 284 GLY C O 1
ATOM 2349 N N . ALA A 1 296 ? -37.519 50.295 -8.828 1.00 16.05 285 ALA C N 1
ATOM 2350 C CA . ALA A 1 296 ? -36.849 49.084 -9.278 1.00 15.18 285 ALA C CA 1
ATOM 2351 C C . ALA A 1 296 ? -37.840 48.350 -10.160 1.00 17.90 285 ALA C C 1
ATOM 2352 O O . ALA A 1 296 ? -38.915 47.944 -9.691 1.00 13.38 285 ALA C O 1
ATOM 2354 N N . ALA A 1 297 ? -37.499 48.228 -11.445 1.00 15.56 286 ALA C N 1
ATOM 2355 C CA . ALA A 1 297 ? -38.323 47.494 -12.392 1.00 14.30 286 ALA C CA 1
ATOM 2356 C C . ALA A 1 297 ? -39.736 48.052 -12.445 1.00 14.95 286 ALA C C 1
ATOM 2357 O O . ALA A 1 297 ? -40.690 47.324 -12.729 1.00 15.09 286 ALA C O 1
ATOM 2359 N N . ASP A 1 298 ? -39.868 49.353 -12.176 1.00 13.96 287 ASP C N 1
ATOM 2360 C CA . ASP A 1 298 ? -41.166 50.016 -12.132 1.00 15.80 287 ASP C CA 1
ATOM 2361 C C . ASP A 1 298 ? -42.123 49.293 -11.181 1.00 18.69 287 ASP C C 1
ATOM 2362 O O . ASP A 1 298 ? -43.344 49.388 -11.326 1.00 17.40 287 ASP C O 1
ATOM 2367 N N . THR A 1 299 ? -41.572 48.566 -10.178 1.00 15.68 288 THR C N 1
ATOM 2368 C CA . THR A 1 299 ? -42.416 47.745 -9.310 1.00 17.53 288 THR C CA 1
ATOM 2369 C C . THR A 1 299 ? -42.206 47.999 -7.822 1.00 17.22 288 THR C C 1
ATOM 2370 O O . THR A 1 299 ? -43.179 47.965 -7.065 1.00 15.76 288 THR C O 1
ATOM 2374 N N . HIS A 1 300 ? -40.974 48.253 -7.384 1.00 15.87 289 HIS C N 1
ATOM 2375 C CA . HIS A 1 300 ? -40.668 48.428 -5.972 1.00 16.08 289 HIS C CA 1
ATOM 2376 C C . HIS A 1 300 ? -39.818 49.676 -5.783 1.00 18.21 289 HIS C C 1
ATOM 2377 O O . HIS A 1 300 ? -39.356 50.300 -6.746 1.00 16.06 289 HIS C O 1
ATOM 2384 N N . ILE A 1 301 ? -39.559 50.016 -4.528 1.00 16.18 290 ILE C N 1
ATOM 2385 C CA . ILE A 1 301 ? -38.664 51.121 -4.210 1.00 17.88 290 ILE C CA 1
ATOM 2386 C C . ILE A 1 301 ? -37.510 50.577 -3.390 1.00 19.75 290 ILE C C 1
ATOM 2387 O O . ILE A 1 301 ? -37.725 49.866 -2.396 1.00 16.66 290 ILE C O 1
ATOM 2392 N N . GLY A 1 302 ? -36.287 50.894 -3.830 1.00 15.76 291 GLY C N 1
ATOM 2393 C CA . GLY A 1 302 ? -35.096 50.687 -3.044 1.00 17.49 291 GLY C CA 1
ATOM 2394 C C . GLY A 1 302 ? -34.495 52.023 -2.641 1.00 16.26 291 GLY C C 1
ATOM 2395 O O . GLY A 1 302 ? -34.932 53.096 -3.052 1.00 16.72 291 GLY C O 1
ATOM 2396 N N . VAL A 1 303 ? -33.487 51.948 -1.790 1.00 19.03 292 VAL C N 1
ATOM 2397 C CA . VAL A 1 303 ? -32.730 53.141 -1.438 1.00 18.42 292 VAL C CA 1
ATOM 2398 C C . VAL A 1 303 ? -31.260 52.777 -1.460 1.00 16.99 292 VAL C C 1
ATOM 2399 O O . VAL A 1 303 ? -30.878 51.674 -1.065 1.00 16.39 292 VAL C O 1
ATOM 2403 N N . ALA A 1 304 ? -30.441 53.690 -1.967 1.00 15.89 293 ALA C N 1
ATOM 2404 C CA . ALA A 1 304 ? -29.007 53.481 -2.008 1.00 17.60 293 ALA C CA 1
ATOM 2405 C C . ALA A 1 304 ? -28.337 54.793 -1.649 1.00 18.91 293 ALA C C 1
ATOM 2406 O O . ALA A 1 304 ? -28.916 55.872 -1.794 1.00 18.56 293 ALA C O 1
ATOM 2408 N N . VAL A 1 305 ? -27.108 54.688 -1.154 1.00 16.28 294 VAL C N 1
ATOM 2409 C CA . VAL A 1 305 ? -26.453 55.810 -0.509 1.00 17.74 294 VAL C CA 1
ATOM 2410 C C . VAL A 1 305 ? -25.048 55.929 -1.062 1.00 20.74 294 VAL C C 1
ATOM 2411 O O . VAL A 1 305 ? -24.491 54.988 -1.632 1.00 17.32 294 VAL C O 1
ATOM 2415 N N . ILE A 1 306 ? -24.476 57.109 -0.867 1.00 20.78 295 ILE C N 1
ATOM 2416 C CA . ILE A 1 306 ? -23.051 57.331 -1.081 1.00 22.09 295 ILE C CA 1
ATOM 2417 C C . ILE A 1 306 ? -22.610 58.356 -0.058 1.00 23.35 295 ILE C C 1
ATOM 2418 O O . ILE A 1 306 ? -23.269 59.386 0.118 1.00 20.83 295 ILE C O 1
ATOM 2423 N N . GLU A 1 307 ? -21.526 58.054 0.653 1.00 28.59 296 GLU C N 1
ATOM 2424 C CA . GLU A 1 307 ? -20.902 59.072 1.487 1.00 29.69 296 GLU C CA 1
ATOM 2425 C C . GLU A 1 307 ? -20.526 60.265 0.620 1.00 26.91 296 GLU C C 1
ATOM 2426 O O . GLU A 1 307 ? -20.004 60.111 -0.485 1.00 24.46 296 GLU C O 1
ATOM 2432 N N . LYS A 1 308 ? -20.825 61.460 1.115 1.00 28.53 297 LYS C N 1
ATOM 2433 C CA . LYS A 1 308 ? -20.564 62.674 0.347 1.00 29.60 297 LYS C CA 1
ATOM 2434 C C . LYS A 1 308 ? -19.082 62.820 0.027 1.00 30.78 297 LYS C C 1
ATOM 2435 O O . LYS A 1 308 ? -18.720 63.271 -1.063 1.00 32.03 297 LYS C O 1
ATOM 2441 N N . GLU A 1 309 ? -18.217 62.425 0.967 1.00 32.78 298 GLU C N 1
ATOM 2442 C CA . GLU A 1 309 ? -16.771 62.470 0.773 1.00 36.47 298 GLU C CA 1
ATOM 2443 C C . GLU A 1 309 ? -16.354 61.794 -0.525 1.00 34.25 298 GLU C C 1
ATOM 2444 O O . GLU A 1 309 ? -15.444 62.265 -1.213 1.00 32.76 298 GLU C O 1
ATOM 2450 N N . LYS A 1 310 ? -16.985 60.667 -0.852 1.00 34.25 299 LYS C N 1
ATOM 2451 C CA . LYS A 1 310 ? -16.578 59.852 -1.989 1.00 36.63 299 LYS C CA 1
ATOM 2452 C C . LYS A 1 310 ? -17.104 60.364 -3.317 1.00 32.37 299 LYS C C 1
ATOM 2453 O O . LYS A 1 310 ? -16.845 59.736 -4.344 1.00 34.45 299 LYS C O 1
ATOM 2459 N N . VAL A 1 311 ? -17.809 61.489 -3.338 1.00 31.97 300 VAL C N 1
ATOM 2460 C CA . VAL A 1 311 ? -18.307 62.044 -4.589 1.00 35.28 300 VAL C CA 1
ATOM 2461 C C . VAL A 1 311 ? -17.185 62.898 -5.166 1.00 30.15 300 VAL C C 1
ATOM 2462 O O . VAL A 1 311 ? -17.008 64.055 -4.789 1.00 29.77 300 VAL C O 1
ATOM 2466 N N . LYS A 1 312 ? -16.404 62.307 -6.067 1.00 32.86 301 LYS C N 1
ATOM 2467 C CA . LYS A 1 312 ? -15.264 62.962 -6.693 1.00 34.79 301 LYS C CA 1
ATOM 2468 C C . LYS A 1 312 ? -15.372 62.796 -8.202 1.00 29.77 301 LYS C C 1
ATOM 2469 O O . LYS A 1 312 ? -15.776 61.734 -8.686 1.00 36.90 301 LYS C O 1
ATOM 2475 N N . PHE A 1 313 ? -14.989 63.825 -8.948 1.00 29.18 302 PHE C N 1
ATOM 2476 C CA . PHE A 1 313 ? -15.122 63.746 -10.403 1.00 33.04 302 PHE C CA 1
ATOM 2477 C C . PHE A 1 313 ? -13.790 63.793 -11.154 1.00 39.19 302 PHE C C 1
ATOM 2478 O O . PHE A 1 313 ? -12.771 64.224 -10.614 1.00 40.98 302 PHE C O 1
ATOM 2486 N N . MET B 1 12 ? -5.942 74.651 -28.753 1.00 39.23 1 MET B N 1
ATOM 2487 C CA . MET B 1 12 ? -6.621 74.283 -30.003 1.00 42.90 1 MET B CA 1
ATOM 2488 C C . MET B 1 12 ? -5.866 74.815 -31.216 1.00 43.84 1 MET B C 1
ATOM 2489 O O . MET B 1 12 ? -5.614 76.018 -31.312 1.00 47.23 1 MET B O 1
ATOM 2494 N N . PHE B 1 13 ? -5.502 73.937 -32.146 1.00 32.17 2 PHE B N 1
ATOM 2495 C CA . PHE B 1 13 ? -4.708 74.363 -33.282 1.00 32.60 2 PHE B CA 1
ATOM 2496 C C . PHE B 1 13 ? -5.501 74.217 -34.571 1.00 28.26 2 PHE B C 1
ATOM 2497 O O . PHE B 1 13 ? -6.493 73.493 -34.646 1.00 26.91 2 PHE B O 1
ATOM 2505 N N . ARG B 1 14 ? -5.066 74.941 -35.591 1.00 28.38 3 ARG B N 1
ATOM 2506 C CA . ARG B 1 14 ? -5.777 74.926 -36.853 1.00 30.78 3 ARG B CA 1
ATOM 2507 C C . ARG B 1 14 ? -4.776 74.916 -37.993 1.00 28.26 3 ARG B C 1
ATOM 2508 O O . ARG B 1 14 ? -3.610 75.265 -37.830 1.00 30.18 3 ARG B O 1
ATOM 2516 N N . LEU B 1 15 ? -5.247 74.497 -39.156 1.00 31.28 4 LEU B N 1
ATOM 2517 C CA . LEU B 1 15 ? -4.452 74.553 -40.366 1.00 24.94 4 LEU B CA 1
ATOM 2518 C C . LEU B 1 15 ? -4.487 75.959 -40.949 1.00 24.03 4 LEU B C 1
ATOM 2519 O O . LEU B 1 15 ? -5.471 76.688 -40.800 1.00 26.30 4 LEU B O 1
ATOM 2524 N N . THR B 1 16 ? -3.406 76.329 -41.636 1.00 22.06 5 THR B N 1
ATOM 2525 C CA . THR B 1 16 ? -3.292 77.610 -42.327 1.00 22.44 5 THR B CA 1
ATOM 2526 C C . THR B 1 16 ? -3.165 77.336 -43.818 1.00 21.47 5 THR B C 1
ATOM 2527 O O . THR B 1 16 ? -2.292 76.573 -44.238 1.00 22.53 5 THR B O 1
ATOM 2531 N N . ARG B 1 17 ? -4.048 77.927 -44.616 1.00 23.66 6 ARG B N 1
ATOM 2532 C CA . ARG B 1 17 ? -3.984 77.703 -46.052 1.00 22.87 6 ARG B CA 1
ATOM 2533 C C . ARG B 1 17 ? -2.754 78.376 -46.632 1.00 23.12 6 ARG B C 1
ATOM 2534 O O . ARG B 1 17 ? -2.436 79.516 -46.288 1.00 24.80 6 ARG B O 1
ATOM 2542 N N . LEU B 1 18 ? -2.069 77.664 -47.527 1.00 26.40 7 LEU B N 1
ATOM 2543 C CA . LEU B 1 18 ? -0.925 78.218 -48.240 1.00 26.07 7 LEU B CA 1
ATOM 2544 C C . LEU B 1 18 ? -1.322 79.196 -49.329 1.00 28.48 7 LEU B C 1
ATOM 2545 O O . LEU B 1 18 ? -0.491 80.010 -49.739 1.00 35.48 7 LEU B O 1
ATOM 2550 N N . SER B 1 19 ? -2.558 79.138 -49.809 1.00 27.42 8 SER B N 1
ATOM 2551 C CA . SER B 1 19 ? -2.978 79.993 -50.904 1.00 32.94 8 SER B CA 1
ATOM 2552 C C . SER B 1 19 ? -4.462 80.267 -50.746 1.00 34.41 8 SER B C 1
ATOM 2553 O O . SER B 1 19 ? -5.204 79.407 -50.270 1.00 35.28 8 SER B O 1
ATOM 2556 N N . ASN B 1 20 ? -4.893 81.469 -51.128 1.00 29.78 9 ASN B N 1
ATOM 2557 C CA . ASN B 1 20 ? -6.320 81.746 -51.153 1.00 31.50 9 ASN B CA 1
ATOM 2558 C C . ASN B 1 20 ? -6.967 81.334 -52.473 1.00 30.52 9 ASN B C 1
ATOM 2559 O O . ASN B 1 20 ? -8.161 81.581 -52.676 1.00 26.18 9 ASN B O 1
ATOM 2564 N N . LYS B 1 21 ? -6.206 80.713 -53.369 1.00 29.04 10 LYS B N 1
ATOM 2565 C CA . LYS B 1 21 ? -6.697 80.144 -54.607 1.00 28.11 10 LYS B CA 1
ATOM 2566 C C . LYS B 1 21 ? -6.413 78.648 -54.615 1.00 25.77 10 LYS B C 1
ATOM 2567 O O . LYS B 1 21 ? -5.474 78.191 -53.956 1.00 25.16 10 LYS B O 1
ATOM 2573 N N . PRO B 1 22 ? -7.209 77.862 -55.338 1.00 24.42 11 PRO B N 1
ATOM 2574 C CA . PRO B 1 22 ? -6.889 76.439 -55.503 1.00 21.47 11 PRO B CA 1
ATOM 2575 C C . PRO B 1 22 ? -5.511 76.263 -56.112 1.00 20.84 11 PRO B C 1
ATOM 2576 O O . PRO B 1 22 ? -5.034 77.111 -56.864 1.00 23.53 11 PRO B O 1
ATOM 2580 N N . ILE B 1 23 ? -4.869 75.141 -55.787 1.00 23.37 12 ILE B N 1
ATOM 2581 C CA . ILE B 1 23 ? -3.599 74.795 -56.416 1.00 22.00 12 ILE B CA 1
ATOM 2582 C C . ILE B 1 23 ? -3.789 73.785 -57.531 1.00 23.49 12 ILE B C 1
ATOM 2583 O O . ILE B 1 23 ? -2.886 73.631 -58.363 1.00 25.90 12 ILE B O 1
ATOM 2588 N N . LEU B 1 24 ? -4.924 73.083 -57.566 1.00 18.73 13 LEU B N 1
ATOM 2589 C CA . LEU B 1 24 ? -5.312 72.281 -58.715 1.00 18.91 13 LEU B CA 1
ATOM 2590 C C . LEU B 1 24 ? -6.787 72.526 -58.972 1.00 23.51 13 LEU B C 1
ATOM 2591 O O . LEU B 1 24 ? -7.596 72.545 -58.036 1.00 23.79 13 LEU B O 1
ATOM 2596 N N . SER B 1 25 ? -7.131 72.705 -60.235 1.00 23.89 14 SER B N 1
ATOM 2597 C CA . SER B 1 25 ? -8.495 72.964 -60.649 1.00 23.76 14 SER B CA 1
ATOM 2598 C C . SER B 1 25 ? -8.848 72.080 -61.830 1.00 23.31 14 SER B C 1
ATOM 2599 O O . SER B 1 25 ? -7.963 71.481 -62.451 1.00 22.14 14 SER B O 1
ATOM 2602 N N . PRO B 1 26 ? -10.145 71.918 -62.118 1.00 23.38 15 PRO B N 1
ATOM 2603 C CA . PRO B 1 26 ? -10.557 71.127 -63.284 1.00 22.84 15 PRO B CA 1
ATOM 2604 C C . PRO B 1 26 ? -10.012 71.720 -64.568 1.00 24.31 15 PRO B C 1
ATOM 2605 O O . PRO B 1 26 ? -9.696 72.908 -64.657 1.00 22.90 15 PRO B O 1
ATOM 2609 N N . ILE B 1 27 ? -9.936 70.874 -65.584 1.00 25.06 16 ILE B N 1
ATOM 2610 C CA . ILE B 1 27 ? -9.401 71.262 -66.880 1.00 24.37 16 ILE B CA 1
ATOM 2611 C C . ILE B 1 27 ? -10.457 70.930 -67.924 1.00 22.06 16 ILE B C 1
ATOM 2612 O O . ILE B 1 27 ? -10.689 69.756 -68.236 1.00 23.41 16 ILE B O 1
ATOM 2617 N N . LYS B 1 28 ? -11.099 71.971 -68.453 1.00 29.00 17 LYS B N 1
ATOM 2618 C CA . LYS B 1 28 ? -12.274 71.811 -69.303 1.00 26.74 17 LYS B CA 1
ATOM 2619 C C . LYS B 1 28 ? -11.980 70.972 -70.535 1.00 27.39 17 LYS B C 1
ATOM 2620 O O . LYS B 1 28 ? -12.875 70.290 -71.047 1.00 29.91 17 LYS B O 1
ATOM 2626 N N . GLU B 1 29 ? -10.743 71.022 -71.036 1.00 28.14 18 GLU B N 1
ATOM 2627 C CA . GLU B 1 29 ? -10.363 70.290 -72.239 1.00 27.75 18 GLU B CA 1
ATOM 2628 C C . GLU B 1 29 ? -10.175 68.798 -71.992 1.00 24.20 18 GLU B C 1
ATOM 2629 O O . GLU B 1 29 ? -10.097 68.031 -72.957 1.00 24.56 18 GLU B O 1
ATOM 2635 N N . HIS B 1 30 ? -10.090 68.367 -70.738 1.00 21.65 19 HIS B N 1
ATOM 2636 C CA . HIS B 1 30 ? -9.927 66.957 -70.402 1.00 21.30 19 HIS B CA 1
ATOM 2637 C C . HIS B 1 30 ? -11.248 66.450 -69.859 1.00 24.95 19 HIS B C 1
ATOM 2638 O O . HIS B 1 30 ? -11.629 66.798 -68.736 1.00 22.64 19 HIS B O 1
ATOM 2645 N N . GLU B 1 31 ? -11.922 65.610 -70.644 1.00 24.64 20 GLU B N 1
ATOM 2646 C CA . GLU B 1 31 ? -13.199 65.043 -70.228 1.00 25.59 20 GLU B CA 1
ATOM 2647 C C . GLU B 1 31 ? -13.106 64.424 -68.840 1.00 26.99 20 GLU B C 1
ATOM 2648 O O . GLU B 1 31 ? -13.943 64.710 -67.977 1.00 22.87 20 GLU B O 1
ATOM 2654 N N . TRP B 1 32 ? -12.055 63.643 -68.582 1.00 23.42 21 TRP B N 1
ATOM 2655 C CA . TRP B 1 32 ? -12.005 62.886 -67.343 1.00 19.61 21 TRP B CA 1
ATOM 2656 C C . TRP B 1 32 ? -11.853 63.766 -66.116 1.00 19.12 21 TRP B C 1
ATOM 2657 O O . TRP B 1 32 ? -12.117 63.301 -65.002 1.00 21.19 21 TRP B O 1
ATOM 2668 N N . GLU B 1 33 ? -11.428 65.011 -66.281 1.00 16.90 22 GLU B N 1
ATOM 2669 C CA . GLU B 1 33 ? -11.264 65.916 -65.153 1.00 20.24 22 GLU B CA 1
ATOM 2670 C C . GLU B 1 33 ? -11.901 67.259 -65.474 1.00 18.42 22 GLU B C 1
ATOM 2671 O O . GLU B 1 33 ? -11.439 68.306 -65.015 1.00 17.60 22 GLU B O 1
ATOM 2677 N N . LYS B 1 34 ? -12.985 67.221 -66.253 1.00 19.15 23 LYS B N 1
ATOM 2678 C CA . LYS B 1 34 ? -13.600 68.437 -66.766 1.00 21.71 23 LYS B CA 1
ATOM 2679 C C . LYS B 1 34 ? -14.292 69.242 -65.671 1.00 20.63 23 LYS B C 1
ATOM 2680 O O . LYS B 1 34 ? -14.363 70.471 -65.763 1.00 21.70 23 LYS B O 1
ATOM 2686 N N . GLU B 1 35 ? -14.814 68.591 -64.633 1.00 17.78 24 GLU B N 1
ATOM 2687 C CA . GLU B 1 35 ? -15.630 69.320 -63.670 1.00 19.97 24 GLU B CA 1
ATOM 2688 C C . GLU B 1 35 ? -15.043 69.376 -62.268 1.00 21.52 24 GLU B C 1
ATOM 2689 O O . GLU B 1 35 ? -15.372 70.299 -61.514 1.00 22.89 24 GLU B O 1
ATOM 2695 N N . ALA B 1 36 ? -14.184 68.438 -61.895 1.00 20.15 25 ALA B N 1
ATOM 2696 C CA . ALA B 1 36 ? -13.712 68.428 -60.523 1.00 19.08 25 ALA B CA 1
ATOM 2697 C C . ALA B 1 36 ? -12.374 67.721 -60.421 1.00 17.48 25 ALA B C 1
ATOM 2698 O O . ALA B 1 36 ? -12.153 66.690 -61.056 1.00 17.56 25 ALA B O 1
ATOM 2700 N N . VAL B 1 37 ? -11.497 68.276 -59.603 1.00 13.95 26 VAL B N 1
ATOM 2701 C CA . VAL B 1 37 ? -10.355 67.551 -59.078 1.00 16.15 26 VAL B CA 1
ATOM 2702 C C . VAL B 1 37 ? -10.349 67.802 -57.579 1.00 16.72 26 VAL B C 1
ATOM 2703 O O . VAL B 1 37 ? -10.569 68.936 -57.147 1.00 18.11 26 VAL B O 1
ATOM 2707 N N . PHE B 1 38 ? -10.166 66.750 -56.786 1.00 14.73 27 PHE B N 1
ATOM 2708 C CA . PHE B 1 38 ? -10.374 66.878 -55.346 1.00 19.89 27 PHE B CA 1
ATOM 2709 C C . PHE B 1 38 ? -9.912 65.598 -54.660 1.00 17.81 27 PHE B C 1
ATOM 2710 O O . PHE B 1 38 ? -9.272 64.744 -55.283 1.00 18.64 27 PHE B O 1
ATOM 2718 N N . ASN B 1 39 ? -10.214 65.493 -53.365 1.00 16.03 28 ASN B N 1
ATOM 2719 C CA . ASN B 1 39 ? -9.924 64.326 -52.529 1.00 18.25 28 ASN B CA 1
ATOM 2720 C C . ASN B 1 39 ? -8.693 63.528 -52.971 1.00 19.57 28 ASN B C 1
ATOM 2721 O O . ASN B 1 39 ? -8.812 62.459 -53.583 1.00 16.40 28 ASN B O 1
ATOM 2726 N N . ALA B 1 40 ? -7.505 64.023 -52.644 1.00 17.98 29 ALA B N 1
ATOM 2727 C CA . ALA B 1 40 ? -6.271 63.509 -53.219 1.00 18.32 29 ALA B CA 1
ATOM 2728 C C . ALA B 1 40 ? -5.420 62.823 -52.160 1.00 21.75 29 ALA B C 1
ATOM 2729 O O . ALA B 1 40 ? -5.198 63.377 -51.076 1.00 16.48 29 ALA B O 1
ATOM 2731 N N . ALA B 1 41 ? -4.970 61.607 -52.472 1.00 18.89 30 ALA B N 1
ATOM 2732 C CA . ALA B 1 41 ? -3.916 60.975 -51.694 1.00 17.92 30 ALA B CA 1
ATOM 2733 C C . ALA B 1 41 ? -2.598 61.712 -51.921 1.00 21.66 30 ALA B C 1
ATOM 2734 O O . ALA B 1 41 ? -2.390 62.341 -52.964 1.00 18.57 30 ALA B O 1
ATOM 2736 N N . VAL B 1 42 ? -1.690 61.643 -50.946 1.00 19.48 31 VAL B N 1
ATOM 2737 C CA . VAL B 1 42 ? -0.395 62.289 -51.170 1.00 24.46 31 VAL B CA 1
ATOM 2738 C C . VAL B 1 42 ? 0.713 61.480 -50.505 1.00 24.62 31 VAL B C 1
ATOM 2739 O O . VAL B 1 42 ? 0.570 60.968 -49.391 1.00 20.53 31 VAL B O 1
ATOM 2743 N N . ILE B 1 43 ? 1.822 61.360 -51.226 1.00 25.61 32 ILE B N 1
ATOM 2744 C CA . ILE B 1 43 ? 3.037 60.710 -50.755 1.00 25.91 32 ILE B CA 1
ATOM 2745 C C . ILE B 1 43 ? 4.188 61.672 -51.013 1.00 29.64 32 ILE B C 1
ATOM 2746 O O . ILE B 1 43 ? 4.286 62.255 -52.102 1.00 26.05 32 ILE B O 1
ATOM 2751 N N . TYR B 1 44 ? 5.041 61.863 -50.019 1.00 27.71 33 TYR B N 1
ATOM 2752 C CA . TYR B 1 44 ? 6.249 62.654 -50.212 1.00 31.36 33 TYR B CA 1
ATOM 2753 C C . TYR B 1 44 ? 7.436 61.703 -50.347 1.00 31.80 33 TYR B C 1
ATOM 2754 O O . TYR B 1 44 ? 7.739 60.942 -49.422 1.00 32.54 33 TYR B O 1
ATOM 2763 N N . GLU B 1 45 ? 8.078 61.724 -51.514 1.00 34.14 34 GLU B N 1
ATOM 2764 C CA . GLU B 1 45 ? 9.168 60.814 -51.838 1.00 33.77 34 GLU B CA 1
ATOM 2765 C C . GLU B 1 45 ? 10.120 61.510 -52.792 1.00 37.33 34 GLU B C 1
ATOM 2766 O O . GLU B 1 45 ? 9.679 62.193 -53.723 1.00 38.23 34 GLU B O 1
ATOM 2772 N N . GLY B 1 46 ? 11.417 61.301 -52.582 1.00 43.60 35 GLY B N 1
ATOM 2773 C CA . GLY B 1 46 ? 12.416 61.893 -53.464 1.00 39.94 35 GLY B CA 1
ATOM 2774 C C . GLY B 1 46 ? 12.292 63.396 -53.581 1.00 35.86 35 GLY B C 1
ATOM 2775 O O . GLY B 1 46 ? 12.389 63.941 -54.690 1.00 31.91 35 GLY B O 1
ATOM 2776 N N . ASN B 1 47 ? 12.038 64.073 -52.455 1.00 30.92 36 ASN B N 1
ATOM 2777 C CA . ASN B 1 47 ? 11.867 65.525 -52.399 1.00 34.15 36 ASN B CA 1
ATOM 2778 C C . ASN B 1 47 ? 10.752 66.012 -53.314 1.00 33.22 36 ASN B C 1
ATOM 2779 O O . ASN B 1 47 ? 10.837 67.112 -53.870 1.00 32.16 36 ASN B O 1
ATOM 2784 N N . LYS B 1 48 ? 9.705 65.205 -53.494 1.00 30.35 37 LYS B N 1
ATOM 2785 C CA . LYS B 1 48 ? 8.604 65.601 -54.361 1.00 31.49 37 LYS B CA 1
ATOM 2786 C C . LYS B 1 48 ? 7.275 65.207 -53.738 1.00 31.20 37 LYS B C 1
ATOM 2787 O O . LYS B 1 48 ? 7.143 64.133 -53.137 1.00 24.81 37 LYS B O 1
ATOM 2793 N N . PHE B 1 49 ? 6.302 66.102 -53.875 1.00 30.09 38 PHE B N 1
ATOM 2794 C CA . PHE B 1 49 ? 4.920 65.820 -53.516 1.00 29.30 38 PHE B CA 1
ATOM 2795 C C . PHE B 1 49 ? 4.249 65.057 -54.647 1.00 27.53 38 PHE B C 1
ATOM 2796 O O . PHE B 1 49 ? 4.178 65.561 -55.775 1.00 26.90 38 PHE B O 1
ATOM 2804 N N . HIS B 1 50 ? 3.740 63.858 -54.348 1.00 24.09 39 HIS B N 1
ATOM 2805 C CA . HIS B 1 50 ? 3.001 63.044 -55.311 1.00 23.36 39 HIS B CA 1
ATOM 2806 C C . HIS B 1 50 ? 1.523 63.086 -54.943 1.00 28.77 39 HIS B C 1
ATOM 2807 O O . HIS B 1 50 ? 1.130 62.555 -53.897 1.00 24.61 39 HIS B O 1
ATOM 2814 N N . LEU B 1 51 ? 0.709 63.718 -55.797 1.00 20.06 40 LEU B N 1
ATOM 2815 C CA . LEU B 1 51 ? -0.728 63.822 -55.580 1.00 19.08 40 LEU B CA 1
ATOM 2816 C C . LEU B 1 51 ? -1.454 62.849 -56.493 1.00 22.00 40 LEU B C 1
ATOM 2817 O O . LEU B 1 51 ? -1.211 62.828 -57.704 1.00 22.49 40 LEU B O 1
ATOM 2822 N N . PHE B 1 52 ? -2.334 62.043 -55.921 1.00 17.63 41 PHE B N 1
ATOM 2823 C CA . PHE B 1 52 ? -3.207 61.191 -56.719 1.00 18.74 41 PHE B CA 1
ATOM 2824 C C . PHE B 1 52 ? -4.621 61.678 -56.444 1.00 19.52 41 PHE B C 1
ATOM 2825 O O . PHE B 1 52 ? -5.183 61.407 -55.378 1.00 20.41 41 PHE B O 1
ATOM 2833 N N . TYR B 1 53 ? -5.179 62.427 -57.382 1.00 16.05 42 TYR B N 1
ATOM 2834 C CA . TYR B 1 53 ? -6.377 63.198 -57.110 1.00 17.59 42 TYR B CA 1
ATOM 2835 C C . TYR B 1 53 ? -7.581 62.582 -57.797 1.00 19.94 42 TYR B C 1
ATOM 2836 O O . TYR B 1 53 ? -7.490 62.104 -58.933 1.00 19.55 42 TYR B O 1
ATOM 2845 N N . ARG B 1 54 ? -8.705 62.589 -57.091 1.00 14.77 43 ARG B N 1
ATOM 2846 C CA . ARG B 1 54 ? -9.953 62.210 -57.718 1.00 19.15 43 ARG B CA 1
ATOM 2847 C C . ARG B 1 54 ? -10.339 63.239 -58.772 1.00 16.18 43 ARG B C 1
ATOM 2848 O O . ARG B 1 54 ? -10.130 64.443 -58.597 1.00 16.01 43 ARG B O 1
ATOM 2856 N N . ALA B 1 55 ? -10.905 62.762 -59.873 1.00 16.90 44 ALA B N 1
ATOM 2857 C CA . ALA B 1 55 ? -11.323 63.654 -60.941 1.00 17.46 44 ALA B CA 1
ATOM 2858 C C . ALA B 1 55 ? -12.691 63.228 -61.451 1.00 20.04 44 ALA B C 1
ATOM 2859 O O . ALA B 1 55 ? -12.989 62.032 -61.550 1.00 18.08 44 ALA B O 1
ATOM 2861 N N . SER B 1 56 ? -13.527 64.212 -61.757 1.00 15.78 45 SER B N 1
ATOM 2862 C CA . SER B 1 56 ? -14.861 63.934 -62.245 1.00 18.79 45 SER B CA 1
ATOM 2863 C C . SER B 1 56 ? -15.088 64.587 -63.597 1.00 15.07 45 SER B C 1
ATOM 2864 O O . SER B 1 56 ? -14.738 65.748 -63.809 1.00 17.95 45 SER B O 1
ATOM 2867 N N . ASN B 1 57 ? -15.696 63.829 -64.492 1.00 17.57 46 ASN B N 1
ATOM 2868 C CA . ASN B 1 57 ? -16.135 64.331 -65.783 1.00 21.62 46 ASN B CA 1
ATOM 2869 C C . ASN B 1 57 ? -17.462 65.065 -65.710 1.00 20.59 46 ASN B C 1
ATOM 2870 O O . ASN B 1 57 ? -17.910 65.598 -66.727 1.00 22.84 46 ASN B O 1
ATOM 2875 N N . ASN B 1 58 ? -18.100 65.123 -64.544 1.00 18.14 47 ASN B N 1
ATOM 2876 C CA . ASN B 1 58 ? -19.464 65.627 -64.486 1.00 21.69 47 ASN B CA 1
ATOM 2877 C C . ASN B 1 58 ? -19.756 66.140 -63.083 1.00 24.12 47 ASN B C 1
ATOM 2878 O O . ASN B 1 58 ? -19.141 65.705 -62.103 1.00 20.70 47 ASN B O 1
ATOM 2883 N N . LYS B 1 59 ? -20.719 67.061 -62.999 1.00 23.66 48 LYS B N 1
ATOM 2884 C CA . LYS B 1 59 ? -21.281 67.432 -61.707 1.00 23.07 48 LYS B CA 1
ATOM 2885 C C . LYS B 1 59 ? -21.954 66.213 -61.082 1.00 23.06 48 LYS B C 1
ATOM 2886 O O . LYS B 1 59 ? -22.091 65.156 -61.707 1.00 22.96 48 LYS B O 1
ATOM 2892 N N . PHE B 1 60 ? -22.383 66.362 -59.828 1.00 27.30 49 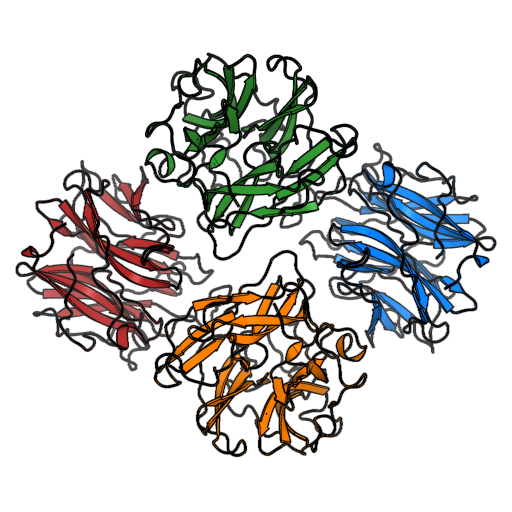PHE B N 1
ATOM 2893 C CA . PHE B 1 60 ? -22.916 65.240 -59.044 1.00 25.90 49 PHE B CA 1
ATOM 2894 C C . PHE B 1 60 ? -24.389 65.463 -58.713 1.00 30.90 49 PHE B C 1
ATOM 2895 O O . PHE B 1 60 ? -24.718 66.174 -57.755 1.00 32.40 49 PHE B O 1
ATOM 2903 N N . VAL B 1 61 ? -25.272 64.835 -59.483 1.00 25.56 50 VAL B N 1
ATOM 2904 C CA . VAL B 1 61 ? -26.673 64.713 -59.103 1.00 27.40 50 VAL B CA 1
ATOM 2905 C C . VAL B 1 61 ? -26.785 63.489 -58.211 1.00 27.82 50 VAL B C 1
ATOM 2906 O O . VAL B 1 61 ? -26.568 62.361 -58.664 1.00 30.20 50 VAL B O 1
ATOM 2910 N N . LEU B 1 62 ? -27.131 63.707 -56.947 1.00 26.86 51 LEU B N 1
ATOM 2911 C CA . LEU B 1 62 ? -27.180 62.632 -55.972 1.00 31.45 51 LEU B CA 1
ATOM 2912 C C . LEU B 1 62 ? -28.577 62.370 -55.424 1.00 33.43 51 LEU B C 1
ATOM 2913 O O . LEU B 1 62 ? -28.742 61.438 -54.632 1.00 33.89 51 LEU B O 1
ATOM 2918 N N . ASN B 1 63 ? -29.589 63.135 -55.832 1.00 30.26 52 ASN B N 1
ATOM 2919 C CA . ASN B 1 63 ? -30.892 63.090 -55.178 1.00 39.82 52 ASN B CA 1
ATOM 2920 C C . ASN B 1 63 ? -31.908 62.240 -55.934 1.00 36.09 52 ASN B C 1
ATOM 2921 O O . ASN B 1 63 ? -33.113 62.422 -55.753 1.00 40.51 52 ASN B O 1
ATOM 2926 N N . THR B 1 64 ? -31.460 61.320 -56.769 1.00 29.10 53 THR B N 1
ATOM 2927 C CA . THR B 1 64 ? -32.368 60.393 -57.419 1.00 30.84 53 THR B CA 1
ATOM 2928 C C . THR B 1 64 ? -32.446 59.101 -56.621 1.00 31.36 53 THR B C 1
ATOM 2929 O O . THR B 1 64 ? -31.518 58.746 -55.894 1.00 28.69 53 THR B O 1
ATOM 2933 N N . GLU B 1 65 ? -33.561 58.385 -56.790 1.00 33.35 54 GLU B N 1
ATOM 2934 C CA . GLU B 1 65 ? -33.749 57.097 -56.124 1.00 33.55 54 GLU B CA 1
ATOM 2935 C C . GLU B 1 65 ? -32.561 56.181 -56.347 1.00 31.40 54 GLU B C 1
ATOM 2936 O O . GLU B 1 65 ? -32.069 55.532 -55.417 1.00 35.19 54 GLU B O 1
ATOM 2942 N N . LYS B 1 66 ? -32.103 56.106 -57.583 1.00 30.95 55 LYS B N 1
ATOM 2943 C CA . LYS B 1 66 ? -31.005 55.266 -58.024 1.00 26.98 55 LYS B CA 1
ATOM 2944 C C . LYS B 1 66 ? -30.100 56.112 -58.900 1.00 26.24 55 LYS B C 1
ATOM 2945 O O . LYS B 1 66 ? -30.517 57.161 -59.402 1.00 24.88 55 LYS B O 1
ATOM 2951 N N . PRO B 1 67 ? -28.847 55.697 -59.087 1.00 25.48 56 PRO B N 1
ATOM 2952 C CA . PRO B 1 67 ? -27.981 56.378 -60.058 1.00 23.83 56 PRO B CA 1
ATOM 2953 C C . PRO B 1 67 ? -28.517 56.164 -61.467 1.00 21.55 56 PRO B C 1
ATOM 2954 O O . PRO B 1 67 ? -28.785 55.038 -61.878 1.00 24.86 56 PRO B O 1
ATOM 2958 N N . GLU B 1 68 ? -28.695 57.252 -62.191 1.00 21.08 57 GLU B N 1
ATOM 2959 C CA . GLU B 1 68 ? -29.340 57.225 -63.495 1.00 24.51 57 GLU B CA 1
ATOM 2960 C C . GLU B 1 68 ? -28.321 57.609 -64.554 1.00 22.59 57 GLU B C 1
ATOM 2961 O O . GLU B 1 68 ? -27.504 58.515 -64.340 1.00 19.24 57 GLU B O 1
ATOM 2967 N N . GLU B 1 69 ? -28.379 56.919 -65.694 1.00 21.38 58 GLU B N 1
ATOM 2968 C CA . GLU B 1 69 ? -27.405 57.150 -66.756 1.00 20.20 58 GLU B CA 1
ATOM 2969 C C . GLU B 1 69 ? -27.359 58.617 -67.161 1.00 22.77 58 GLU B C 1
ATOM 2970 O O . GLU B 1 69 ? -26.279 59.172 -67.402 1.00 20.41 58 GLU B O 1
ATOM 2976 N N . LYS B 1 70 ? -28.523 59.266 -67.212 1.00 20.47 59 LYS B N 1
ATOM 2977 C CA . LYS B 1 70 ? -28.605 60.659 -67.635 1.00 20.74 59 LYS B CA 1
ATOM 2978 C C . LYS B 1 70 ? -27.844 61.596 -66.699 1.00 21.97 59 LYS B C 1
ATOM 2979 O O . LYS B 1 70 ? -27.530 62.725 -67.091 1.00 19.27 59 LYS B O 1
ATOM 2985 N N . TYR B 1 71 ? -27.554 61.163 -65.469 1.00 21.20 60 TYR B N 1
ATOM 2986 C CA . TYR B 1 71 ? -26.773 61.942 -64.512 1.00 20.84 60 TYR B CA 1
ATOM 2987 C C . TYR B 1 71 ? -25.451 61.281 -64.154 1.00 20.79 60 TYR B C 1
ATOM 2988 O O . TYR B 1 71 ? -24.803 61.699 -63.191 1.00 22.15 60 TYR B O 1
ATOM 2997 N N . LYS B 1 72 ? -25.038 60.267 -64.905 1.00 19.40 61 LYS B N 1
ATOM 2998 C CA . LYS B 1 72 ? -23.817 59.543 -64.601 1.00 18.25 61 LYS B CA 1
ATOM 2999 C C . LYS B 1 72 ? -22.613 60.472 -64.545 1.00 21.24 61 LYS B C 1
ATOM 3000 O O . LYS B 1 72 ? -22.447 61.374 -65.375 1.00 19.07 61 LYS B O 1
ATOM 3006 N N . PHE B 1 73 ? -21.784 60.242 -63.538 1.00 16.86 62 PHE B N 1
ATOM 3007 C CA . PHE B 1 73 ? -20.485 60.866 -63.394 1.00 19.03 62 PHE B CA 1
ATOM 3008 C C . PHE B 1 73 ? -19.470 59.757 -63.202 1.00 17.14 62 PHE B C 1
ATOM 3009 O O . PHE B 1 73 ? -19.782 58.712 -62.637 1.00 17.87 62 PHE B O 1
ATOM 3017 N N . VAL B 1 74 ? -18.263 59.973 -63.692 1.00 17.24 63 VAL B N 1
ATOM 3018 C CA . VAL B 1 74 ? -17.226 58.956 -63.635 1.00 21.60 63 VAL B CA 1
ATOM 3019 C C . VAL B 1 74 ? -16.066 59.547 -62.863 1.00 19.62 63 VAL B C 1
ATOM 3020 O O . VAL B 1 74 ? -15.561 60.621 -63.215 1.00 19.99 63 VAL B O 1
ATOM 3024 N N . SER B 1 75 ? -15.656 58.867 -61.807 1.00 21.53 64 SER B N 1
ATOM 3025 C CA . SER B 1 75 ? -14.470 59.295 -61.096 1.00 21.54 64 SER B CA 1
ATOM 3026 C C . SER B 1 75 ? -13.240 58.631 -61.682 1.00 20.63 64 SER B C 1
ATOM 3027 O O . SER B 1 75 ? -13.244 57.435 -61.990 1.00 16.90 64 SER B O 1
ATOM 3030 N N . SER B 1 76 ? -12.198 59.429 -61.855 1.00 16.89 65 SER B N 1
ATOM 3031 C CA . SER B 1 76 ? -10.900 58.912 -62.244 1.00 21.86 65 SER B CA 1
ATOM 3032 C C . SER B 1 76 ? -9.874 59.430 -61.253 1.00 19.27 65 SER B C 1
ATOM 3033 O O . SER B 1 76 ? -10.096 60.428 -60.547 1.00 18.03 65 SER B O 1
ATOM 3036 N N . ILE B 1 77 ? -8.742 58.747 -61.203 1.00 18.64 66 ILE B N 1
ATOM 3037 C CA . ILE B 1 77 ? -7.641 59.181 -60.357 1.00 17.63 66 ILE B CA 1
ATOM 3038 C C . ILE B 1 77 ? -6.535 59.672 -61.271 1.00 20.90 66 ILE B C 1
ATOM 3039 O O . ILE B 1 77 ? -5.955 58.893 -62.042 1.00 20.61 66 ILE B O 1
ATOM 3044 N N . GLY B 1 78 ? -6.300 60.997 -61.230 1.00 20.25 67 GLY B N 1
ATOM 3045 C CA . GLY B 1 78 ? -5.175 61.591 -61.915 1.00 19.83 67 GLY B CA 1
ATOM 3046 C C . GLY B 1 78 ? -3.983 61.715 -60.997 1.00 20.93 67 GLY B C 1
ATOM 3047 O O . GLY B 1 78 ? -4.099 61.542 -59.783 1.00 19.17 67 GLY B O 1
ATOM 3048 N N . TYR B 1 79 ? -2.830 62.013 -61.601 1.00 23.10 68 TYR B N 1
ATOM 3049 C CA . TYR B 1 79 ? -1.567 62.168 -60.887 1.00 18.82 68 TYR B CA 1
ATOM 3050 C C . TYR B 1 79 ? -1.033 63.577 -61.111 1.00 20.62 68 TYR B C 1
ATOM 3051 O O . TYR B 1 79 ? -1.241 64.162 -62.173 1.00 20.36 68 TYR B O 1
ATOM 3060 N N . ALA B 1 80 ? -0.382 64.133 -60.096 1.00 19.96 69 ALA B N 1
ATOM 3061 C CA . ALA B 1 80 ? 0.302 65.409 -60.216 1.00 22.73 69 ALA B CA 1
ATOM 3062 C C . ALA B 1 80 ? 1.522 65.355 -59.315 1.00 20.13 69 ALA B C 1
ATOM 3063 O O . ALA B 1 80 ? 1.519 64.639 -58.321 1.00 22.99 69 ALA B O 1
ATOM 3065 N N . VAL B 1 81 ? 2.567 66.113 -59.652 1.00 23.78 70 VAL B N 1
ATOM 3066 C CA . VAL B 1 81 ? 3.818 66.039 -58.894 1.00 25.17 70 VAL B CA 1
ATOM 3067 C C . VAL B 1 81 ? 4.412 67.434 -58.752 1.00 24.61 70 VAL B C 1
ATOM 3068 O O . VAL B 1 81 ? 4.359 68.250 -59.680 1.00 24.90 70 VAL B O 1
ATOM 3072 N N . SER B 1 82 ? 4.979 67.710 -57.581 1.00 22.34 71 SER B N 1
ATOM 3073 C CA . SER B 1 82 ? 5.441 69.055 -57.287 1.00 27.11 71 SER B CA 1
ATOM 3074 C C . SER B 1 82 ? 6.677 68.980 -56.413 1.00 30.01 71 SER B C 1
ATOM 3075 O O . SER B 1 82 ? 6.769 68.124 -55.529 1.00 28.96 71 SER B O 1
ATOM 3078 N N . GLU B 1 83 ? 7.618 69.884 -56.669 1.00 28.90 72 GLU B N 1
ATOM 3079 C CA . GLU B 1 83 ? 8.779 70.047 -55.808 1.00 33.58 72 GLU B CA 1
ATOM 3080 C C . GLU B 1 83 ? 8.476 70.961 -54.629 1.00 27.83 72 GLU B C 1
ATOM 3081 O O . GLU B 1 83 ? 8.905 70.688 -53.505 1.00 34.64 72 GLU B O 1
ATOM 3087 N N . ASP B 1 84 ? 7.730 72.036 -54.857 1.00 28.99 73 ASP B N 1
ATOM 3088 C CA . ASP B 1 84 ? 7.518 73.026 -53.817 1.00 30.92 73 ASP B CA 1
ATOM 3089 C C . ASP B 1 84 ? 6.222 72.824 -53.041 1.00 31.21 73 ASP B C 1
ATOM 3090 O O . ASP B 1 84 ? 6.065 73.433 -51.982 1.00 33.32 73 ASP B O 1
ATOM 3095 N N . GLY B 1 85 ? 5.321 71.951 -53.508 1.00 32.11 74 GLY B N 1
ATOM 3096 C CA . GLY B 1 85 ? 4.049 71.719 -52.852 1.00 27.10 74 GLY B CA 1
ATOM 3097 C C . GLY B 1 85 ? 2.918 72.570 -53.374 1.00 29.08 74 GLY B C 1
ATOM 3098 O O . GLY B 1 85 ? 1.768 72.369 -52.967 1.00 28.50 74 GLY B O 1
ATOM 3099 N N . ILE B 1 86 ? 3.211 73.492 -54.288 1.00 28.24 75 ILE B N 1
ATOM 3100 C CA . ILE B 1 86 ? 2.257 74.479 -54.762 1.00 29.81 75 ILE B CA 1
ATOM 3101 C C . ILE B 1 86 ? 2.056 74.379 -56.265 1.00 29.10 75 ILE B C 1
ATOM 3102 O O . ILE B 1 86 ? 0.921 74.433 -56.751 1.00 31.26 75 ILE B O 1
ATOM 3107 N N . ASN B 1 87 ? 3.142 74.234 -57.017 1.00 27.87 76 ASN B N 1
ATOM 3108 C CA . ASN B 1 87 ? 3.089 74.146 -58.468 1.00 28.14 76 ASN B CA 1
ATOM 3109 C C . ASN B 1 87 ? 3.307 72.695 -58.872 1.00 27.08 76 ASN B C 1
ATOM 3110 O O . ASN B 1 87 ? 4.336 72.102 -58.542 1.00 27.18 76 ASN B O 1
ATOM 3115 N N . PHE B 1 88 ? 2.346 72.129 -59.582 1.00 26.39 77 PHE B N 1
ATOM 3116 C CA . PHE B 1 88 ? 2.366 70.718 -59.928 1.00 28.62 77 PHE B CA 1
ATOM 3117 C C . PHE B 1 88 ? 2.499 70.538 -61.427 1.00 28.13 77 PHE B C 1
ATOM 3118 O O . PHE B 1 88 ? 1.967 71.334 -62.208 1.00 27.67 77 PHE B O 1
ATOM 3126 N N . GLU B 1 89 ? 3.217 69.492 -61.825 1.00 26.59 78 GLU B N 1
ATOM 3127 C CA . GLU B 1 89 ? 3.144 69.011 -63.194 1.00 26.93 78 GLU B CA 1
ATOM 3128 C C . GLU B 1 89 ? 2.013 67.999 -63.261 1.00 28.85 78 GLU B C 1
ATOM 3129 O O . GLU B 1 89 ? 1.931 67.097 -62.415 1.00 26.19 78 GLU B O 1
ATOM 3135 N N . ARG B 1 90 ? 1.138 68.161 -64.246 1.00 27.98 79 ARG B N 1
ATOM 3136 C CA . ARG B 1 90 ? -0.028 67.308 -64.424 1.00 26.10 79 ARG B CA 1
ATOM 3137 C C . ARG B 1 90 ? 0.078 66.534 -65.728 1.00 26.54 79 ARG B C 1
ATOM 3138 O O . ARG B 1 90 ? 1.003 66.724 -66.521 1.00 23.34 79 ARG B O 1
ATOM 3146 N N . PHE B 1 91 ? -0.880 65.640 -65.933 1.00 21.53 80 PHE B N 1
ATOM 3147 C CA . PHE B 1 91 ? -0.814 64.680 -67.017 1.00 22.90 80 PHE B CA 1
ATOM 3148 C C . PHE B 1 91 ? -2.135 64.650 -67.772 1.00 23.23 80 PHE B C 1
ATOM 3149 O O . PHE B 1 91 ? -3.184 65.054 -67.263 1.00 23.47 80 PHE B O 1
ATOM 3157 N N . ASP B 1 92 ? -2.057 64.202 -69.020 1.00 19.82 81 ASP B N 1
ATOM 3158 C CA . ASP B 1 92 ? -3.185 64.315 -69.927 1.00 24.54 81 ASP B CA 1
ATOM 3159 C C . ASP B 1 92 ? -4.238 63.251 -69.690 1.00 20.78 81 ASP B C 1
ATOM 3160 O O . ASP B 1 92 ? -5.398 63.461 -70.035 1.00 22.59 81 ASP B O 1
ATOM 3165 N N . LYS B 1 93 ? -3.865 62.121 -69.125 1.00 23.87 82 LYS B N 1
ATOM 3166 C CA . LYS B 1 93 ? -4.783 61.024 -68.875 1.00 22.61 82 LYS B CA 1
ATOM 3167 C C . LYS B 1 93 ? -4.680 60.668 -67.408 1.00 25.55 82 LYS B C 1
ATOM 3168 O O . LYS B 1 93 ? -3.655 60.938 -66.770 1.00 21.81 82 LYS B O 1
ATOM 3174 N N . PRO B 1 94 ? -5.720 60.066 -66.840 1.00 21.85 83 PRO B N 1
ATOM 3175 C CA . PRO B 1 94 ? -5.634 59.616 -65.450 1.00 23.86 83 PRO B CA 1
ATOM 3176 C C . PRO B 1 94 ? -4.732 58.391 -65.320 1.00 23.72 83 PRO B C 1
ATOM 3177 O O . PRO B 1 94 ? -4.449 57.678 -66.285 1.00 21.85 83 PRO B O 1
ATOM 3181 N N . VAL B 1 95 ? -4.251 58.160 -64.090 1.00 21.75 84 VAL B N 1
ATOM 3182 C CA . VAL B 1 95 ? -3.363 57.019 -63.855 1.00 20.78 84 VAL B CA 1
ATOM 3183 C C . VAL B 1 95 ? -4.105 55.798 -63.348 1.00 19.25 84 VAL B C 1
ATOM 3184 O O . VAL B 1 95 ? -3.528 54.697 -63.323 1.00 25.12 84 VAL B O 1
ATOM 3188 N N . LEU B 1 96 ? -5.358 55.952 -62.937 1.00 20.63 85 LEU B N 1
ATOM 3189 C CA . LEU B 1 96 ? -6.184 54.831 -62.515 1.00 23.19 85 LEU B CA 1
ATOM 3190 C C . LEU B 1 96 ? -7.619 55.093 -62.933 1.00 23.51 85 LEU B C 1
ATOM 3191 O O . LEU B 1 96 ? -8.146 56.182 -62.677 1.00 24.86 85 LEU B O 1
ATOM 3196 N N . VAL B 1 97 ? -8.250 54.110 -63.579 1.00 22.23 86 VAL B N 1
ATOM 3197 C CA . VAL B 1 97 ? -9.654 54.226 -63.937 1.00 19.24 86 VAL B CA 1
ATOM 3198 C C . VAL B 1 97 ? -10.372 52.957 -63.516 1.00 26.01 86 VAL B C 1
ATOM 3199 O O . VAL B 1 97 ? -9.766 51.907 -63.315 1.00 24.46 86 VAL B O 1
ATOM 3203 N N . GLY B 1 98 ? -11.684 53.077 -63.360 1.00 23.54 87 GLY B N 1
ATOM 3204 C CA . GLY B 1 98 ? -12.481 51.918 -63.033 1.00 29.10 87 GLY B CA 1
ATOM 3205 C C . GLY B 1 98 ? -12.759 51.136 -64.289 1.00 37.34 87 GLY B C 1
ATOM 3206 O O . GLY B 1 98 ? -13.553 51.566 -65.133 1.00 36.68 87 GLY B O 1
ATOM 3207 N N . GLU B 1 99 ? -12.084 50.009 -64.454 1.00 34.33 88 GLU B N 1
ATOM 3208 C CA . GLU B 1 99 ? -12.307 49.209 -65.646 1.00 46.91 88 GLU B CA 1
ATOM 3209 C C . GLU B 1 99 ? -13.278 48.069 -65.397 1.00 50.60 88 GLU B C 1
ATOM 3210 O O . GLU B 1 99 ? -13.851 47.532 -66.352 1.00 49.93 88 GLU B O 1
ATOM 3216 N N . ILE B 1 100 ? -13.506 47.737 -64.133 1.00 48.99 89 ILE B N 1
ATOM 3217 C CA . ILE B 1 100 ? -14.265 46.564 -63.715 1.00 51.83 89 ILE B CA 1
ATOM 3218 C C . ILE B 1 100 ? -15.717 46.984 -63.491 1.00 48.32 89 ILE B C 1
ATOM 3219 O O . ILE B 1 100 ? -15.978 48.158 -63.170 1.00 38.53 89 ILE B O 1
ATOM 3224 N N . PRO B 1 101 ? -16.695 46.100 -63.730 1.00 52.26 90 PRO B N 1
ATOM 3225 C CA . PRO B 1 101 ? -18.106 46.496 -63.548 1.00 44.10 90 PRO B CA 1
ATOM 3226 C C . PRO B 1 101 ? -18.438 47.019 -62.161 1.00 40.68 90 PRO B C 1
ATOM 3227 O O . PRO B 1 101 ? -19.288 47.909 -62.028 1.00 40.28 90 PRO B O 1
ATOM 3231 N N . GLN B 1 102 ? -17.798 46.505 -61.117 1.00 34.62 91 GLN B N 1
ATOM 3232 C CA . GLN B 1 102 ? -18.017 47.098 -59.811 1.00 33.95 91 GLN B CA 1
ATOM 3233 C C . GLN B 1 102 ? -17.406 48.486 -59.683 1.00 33.23 91 GLN B C 1
ATOM 3234 O O . GLN B 1 102 ? -17.598 49.124 -58.644 1.00 25.05 91 GLN B O 1
ATOM 3240 N N . GLU B 1 103 ? -16.657 48.953 -60.688 1.00 28.83 92 GLU B N 1
ATOM 3241 C CA . GLU B 1 103 ? -16.061 50.282 -60.685 1.00 25.42 92 GLU B CA 1
ATOM 3242 C C . GLU B 1 103 ? -16.560 51.105 -61.868 1.00 24.18 92 GLU B C 1
ATOM 3243 O O . GLU B 1 103 ? -15.883 52.033 -62.318 1.00 22.35 92 GLU B O 1
ATOM 3249 N N . ALA B 1 104 ? -17.755 50.784 -62.368 1.00 27.60 93 ALA B N 1
ATOM 3250 C CA . ALA B 1 104 ? -18.237 51.401 -63.598 1.00 26.64 93 ALA B CA 1
ATOM 3251 C C . ALA B 1 104 ? -18.326 52.919 -63.478 1.00 24.74 93 ALA B C 1
ATOM 3252 O O . ALA B 1 104 ? -18.049 53.640 -64.444 1.00 26.48 93 ALA B O 1
ATOM 3254 N N . TRP B 1 105 ? -18.730 53.436 -62.320 1.00 21.65 94 TRP B N 1
ATOM 3255 C CA . TRP B 1 105 ? -18.764 54.888 -62.169 1.00 20.00 94 TRP B CA 1
ATOM 3256 C C . TRP B 1 105 ? -17.470 55.437 -61.583 1.00 18.66 94 TRP B C 1
ATOM 3257 O O . TRP B 1 105 ? -17.401 56.621 -61.236 1.00 19.71 94 TRP B O 1
ATOM 3268 N N . GLY B 1 106 ? -16.439 54.617 -61.498 1.00 19.31 95 GLY B N 1
ATOM 3269 C CA . GLY B 1 106 ? -15.105 55.120 -61.299 1.00 20.33 95 GLY B CA 1
ATOM 3270 C C . GLY B 1 106 ? -14.542 54.775 -59.938 1.00 23.40 95 GLY B C 1
ATOM 3271 O O . GLY B 1 106 ? -15.042 53.899 -59.219 1.00 18.83 95 GLY B O 1
ATOM 3272 N N . VAL B 1 107 ? -13.482 55.499 -59.579 1.00 16.47 96 VAL B N 1
ATOM 3273 C CA . VAL B 1 107 ? -12.621 55.171 -58.450 1.00 19.32 96 VAL B CA 1
ATOM 3274 C C . VAL B 1 107 ? -12.408 56.457 -57.666 1.00 19.07 96 VAL B C 1
ATOM 3275 O O . VAL B 1 107 ? -12.057 57.487 -58.248 1.00 19.28 96 VAL B O 1
ATOM 3279 N N . GLU B 1 108 ? -12.669 56.420 -56.365 1.00 18.97 97 GLU B N 1
ATOM 3280 C CA . GLU B 1 108 ? -12.815 57.659 -55.613 1.00 21.72 97 GLU B CA 1
ATOM 3281 C C . GLU B 1 108 ? -11.878 57.736 -54.410 1.00 17.70 97 GLU B C 1
ATOM 3282 O O . GLU B 1 108 ? -11.471 56.720 -53.845 1.00 16.45 97 GLU B O 1
ATOM 3288 N N . ASP B 1 109 ? -11.557 58.964 -54.021 1.00 15.60 98 ASP B N 1
ATOM 3289 C CA . ASP B 1 109 ? -10.963 59.257 -52.722 1.00 17.72 98 ASP B CA 1
ATOM 3290 C C . ASP B 1 109 ? -9.812 58.320 -52.340 1.00 20.07 98 ASP B C 1
ATOM 3291 O O . ASP B 1 109 ? -9.874 57.638 -51.312 1.00 20.17 98 ASP B O 1
ATOM 3296 N N . PRO B 1 110 ? -8.747 58.276 -53.137 1.00 17.32 99 PRO B N 1
ATOM 3297 C CA . PRO B 1 110 ? -7.634 57.373 -52.822 1.00 16.82 99 PRO B CA 1
ATOM 3298 C C . PRO B 1 110 ? -6.904 57.810 -51.567 1.00 17.86 99 PRO B C 1
ATOM 3299 O O . PRO B 1 110 ? -6.741 59.006 -51.306 1.00 16.20 99 PRO B O 1
ATOM 3303 N N . ARG B 1 111 ? -6.466 56.822 -50.787 1.00 15.64 100 ARG B N 1
ATOM 3304 C CA . ARG B 1 111 ? -5.522 57.026 -49.694 1.00 20.04 100 ARG B CA 1
ATOM 3305 C C . ARG B 1 111 ? -4.330 56.113 -49.922 1.00 18.78 100 ARG B C 1
ATOM 3306 O O . ARG B 1 111 ? -4.501 54.904 -50.130 1.00 18.00 100 ARG B O 1
ATOM 3314 N N . ILE B 1 112 ? -3.127 56.676 -49.883 1.00 15.94 101 ILE B N 1
ATOM 3315 C CA . ILE B 1 112 ? -1.934 55.900 -50.181 1.00 21.94 101 ILE B CA 1
ATOM 3316 C C . ILE B 1 112 ? -1.083 55.782 -48.933 1.00 16.86 101 ILE B C 1
ATOM 3317 O O . ILE B 1 112 ? -0.775 56.780 -48.272 1.00 20.86 101 ILE B O 1
ATOM 3322 N N . THR B 1 113 ? -0.698 54.559 -48.631 1.00 18.28 102 THR B N 1
ATOM 3323 C CA . THR B 1 113 ? 0.158 54.239 -47.509 1.00 22.02 102 THR B CA 1
ATOM 3324 C C . THR B 1 113 ? 1.353 53.456 -48.017 1.00 21.19 102 THR B C 1
ATOM 3325 O O . THR B 1 113 ? 1.189 52.494 -48.776 1.00 22.77 102 THR B O 1
ATOM 3329 N N . LYS B 1 114 ? 2.543 53.858 -47.599 1.00 22.89 103 LYS B N 1
ATOM 3330 C CA . LYS B 1 114 ? 3.737 53.060 -47.831 1.00 26.47 103 LYS B CA 1
ATOM 3331 C C . LYS B 1 114 ? 3.904 52.100 -46.660 1.00 25.62 103 LYS B C 1
ATOM 3332 O O . LYS B 1 114 ? 3.954 52.526 -45.504 1.00 25.18 103 LYS B O 1
ATOM 3338 N N . ILE B 1 115 ? 3.983 50.810 -46.949 1.00 24.55 104 ILE B N 1
ATOM 3339 C CA . ILE B 1 115 ? 4.321 49.823 -45.935 1.00 28.91 104 ILE B CA 1
ATOM 3340 C C . ILE B 1 115 ? 5.546 49.079 -46.429 1.00 33.95 104 ILE B C 1
ATOM 3341 O O . ILE B 1 115 ? 5.493 48.413 -47.473 1.00 28.51 104 ILE B O 1
ATOM 3346 N N . ASP B 1 116 ? 6.640 49.189 -45.675 1.00 29.98 105 ASP B N 1
ATOM 3347 C CA . ASP B 1 116 ? 7.945 48.664 -46.073 1.00 36.62 105 ASP B CA 1
ATOM 3348 C C . ASP B 1 116 ? 8.298 49.333 -47.392 1.00 35.56 105 ASP B C 1
ATOM 3349 O O . ASP B 1 116 ? 8.433 50.569 -47.419 1.00 35.63 105 ASP B O 1
ATOM 3354 N N . ASN B 1 117 ? 8.446 48.603 -48.483 1.00 31.35 106 ASN B N 1
ATOM 3355 C CA . ASN B 1 117 ? 8.869 49.229 -49.723 1.00 39.90 106 ASN B CA 1
ATOM 3356 C C . ASN B 1 117 ? 7.788 49.123 -50.787 1.00 42.53 106 ASN B C 1
ATOM 3357 O O . ASN B 1 117 ? 8.074 49.160 -51.989 1.00 38.33 106 ASN B O 1
ATOM 3362 N N . LYS B 1 118 ? 6.535 49.008 -50.340 1.00 31.65 107 LYS B N 1
ATOM 3363 C CA . LYS B 1 118 ? 5.393 48.966 -51.236 1.00 31.40 107 LYS B CA 1
ATOM 3364 C C . LYS B 1 118 ? 4.412 50.068 -50.866 1.00 30.88 107 LYS B C 1
ATOM 3365 O O . LYS B 1 118 ? 4.317 50.492 -49.707 1.00 30.04 107 LYS B O 1
ATOM 3371 N N . TYR B 1 119 ? 3.708 50.539 -51.882 1.00 26.26 108 TYR B N 1
ATOM 3372 C CA . TYR B 1 119 ? 2.732 51.601 -51.759 1.00 25.36 108 TYR B CA 1
ATOM 3373 C C . TYR B 1 119 ? 1.356 51.003 -51.975 1.00 23.70 108 TYR B C 1
ATOM 3374 O O . TYR B 1 119 ? 1.135 50.296 -52.959 1.00 24.54 108 TYR B O 1
ATOM 3383 N N . TYR B 1 120 ? 0.442 51.271 -51.058 1.00 21.33 109 TYR B N 1
ATOM 3384 C CA . TYR B 1 120 ? -0.915 50.761 -51.172 1.00 22.62 109 TYR B CA 1
ATOM 3385 C C . TYR B 1 120 ? -1.866 51.923 -51.333 1.00 20.66 109 TYR B C 1
ATOM 3386 O O . TYR B 1 120 ? -1.892 52.841 -50.502 1.00 23.07 109 TYR B O 1
ATOM 3395 N N . MET B 1 121 ? -2.646 51.872 -52.392 1.00 19.43 110 MET B N 1
ATOM 3396 C CA . MET B 1 121 ? -3.698 52.841 -52.623 1.00 20.31 110 MET B CA 1
ATOM 3397 C C . MET B 1 121 ? -5.043 52.191 -52.335 1.00 19.28 110 MET B C 1
ATOM 3398 O O . MET B 1 121 ? -5.450 51.247 -53.025 1.00 19.65 110 MET B O 1
ATOM 3403 N N . LEU B 1 122 ? -5.726 52.697 -51.326 1.00 17.30 111 LEU B N 1
ATOM 3404 C CA . LEU B 1 122 ? -7.083 52.271 -51.027 1.00 19.96 111 LEU B CA 1
ATOM 3405 C C . LEU B 1 122 ? -8.039 53.320 -51.584 1.00 18.62 111 LEU B C 1
ATOM 3406 O O . LEU B 1 122 ? -7.806 54.525 -51.433 1.00 18.86 111 LEU B O 1
ATOM 3411 N N . TYR B 1 123 ? -9.083 52.872 -52.267 1.00 16.10 112 TYR B N 1
ATOM 3412 C CA . TYR B 1 123 ? -10.005 53.817 -52.871 1.00 21.86 112 TYR B CA 1
ATOM 3413 C C . TYR B 1 123 ? -11.392 53.197 -52.863 1.00 20.93 112 TYR B C 1
ATOM 3414 O O . TYR B 1 123 ? -11.562 51.993 -52.640 1.00 20.32 112 TYR B O 1
ATOM 3423 N N . THR B 1 124 ? -12.390 54.033 -53.121 1.00 19.24 113 THR B N 1
ATOM 3424 C CA . THR B 1 124 ? -13.762 53.564 -53.260 1.00 22.17 113 THR B CA 1
ATOM 3425 C C . THR B 1 124 ? -14.025 53.275 -54.729 1.00 18.54 113 THR B C 1
ATOM 3426 O O . THR B 1 124 ? -13.970 54.180 -55.568 1.00 18.06 113 THR B O 1
ATOM 3430 N N . GLY B 1 125 ? -14.264 52.009 -55.045 1.00 18.86 114 GLY B N 1
ATOM 3431 C CA . GLY B 1 125 ? -14.832 51.671 -56.336 1.00 18.76 114 GLY B CA 1
ATOM 3432 C C . GLY B 1 125 ? -16.341 51.821 -56.299 1.00 22.10 114 GLY B C 1
ATOM 3433 O O . GLY B 1 125 ? -17.000 51.241 -55.435 1.00 21.74 114 GLY B O 1
ATOM 3434 N N . PHE B 1 126 ? -16.896 52.616 -57.205 1.00 24.75 115 PHE B N 1
ATOM 3435 C CA . PHE B 1 126 ? -18.326 52.885 -57.273 1.00 22.20 115 PHE B CA 1
ATOM 3436 C C . PHE B 1 126 ? -18.865 52.283 -58.552 1.00 24.09 115 PHE B C 1
ATOM 3437 O O . PHE B 1 126 ? -18.516 52.740 -59.641 1.00 20.29 115 PHE B O 1
ATOM 3445 N N . GLY B 1 127 ? -19.729 51.281 -58.420 1.00 25.93 116 GLY B N 1
ATOM 3446 C CA . GLY B 1 127 ? -20.281 50.618 -59.581 1.00 20.66 116 GLY B CA 1
ATOM 3447 C C . GLY B 1 127 ? -21.503 51.269 -60.179 1.00 23.42 116 GLY B C 1
ATOM 3448 O O . GLY B 1 127 ? -21.934 50.870 -61.260 1.00 24.14 116 GLY B O 1
ATOM 3449 N N . GLY B 1 128 ? -22.105 52.240 -59.498 1.00 24.48 117 GLY B N 1
ATOM 3450 C CA . GLY B 1 128 ? -23.253 52.949 -60.042 1.00 24.88 117 GLY B CA 1
ATOM 3451 C C . GLY B 1 128 ? -24.536 52.150 -60.221 1.00 25.22 117 GLY B C 1
ATOM 3452 O O . GLY B 1 128 ? -25.496 52.686 -60.781 1.00 22.27 117 GLY B O 1
ATOM 3453 N N . ARG B 1 129 ? -24.597 50.892 -59.781 1.00 26.69 118 ARG B N 1
ATOM 3454 C CA . ARG B 1 129 ? -25.825 50.125 -59.947 1.00 30.32 118 ARG B CA 1
ATOM 3455 C C . ARG B 1 129 ? -26.874 50.459 -58.888 1.00 32.09 118 ARG B C 1
ATOM 3456 O O . ARG B 1 129 ? -28.054 50.149 -59.077 1.00 33.10 118 ARG B O 1
ATOM 3464 N N . ASP B 1 130 ? -26.468 51.081 -57.788 1.00 27.74 119 ASP B N 1
ATOM 3465 C CA . ASP B 1 130 ? -27.363 51.696 -56.819 1.00 28.28 119 ASP B CA 1
ATOM 3466 C C . ASP B 1 130 ? -26.467 52.516 -55.907 1.00 26.21 119 ASP B C 1
ATOM 3467 O O . ASP B 1 130 ? -25.240 52.458 -56.020 1.00 27.76 119 ASP B O 1
ATOM 3472 N N . TRP B 1 131 ? -27.079 53.292 -55.010 1.00 20.27 120 TRP B N 1
ATOM 3473 C CA . TRP B 1 131 ? -26.278 54.218 -54.223 1.00 26.00 120 TRP B CA 1
ATOM 3474 C C . TRP B 1 131 ? -25.425 53.517 -53.178 1.00 26.37 120 TRP B C 1
ATOM 3475 O O . TRP B 1 131 ? -24.539 54.157 -52.595 1.00 25.14 120 TRP B O 1
ATOM 3486 N N . LEU B 1 132 ? -25.652 52.230 -52.942 1.00 21.63 121 LEU B N 1
ATOM 3487 C CA . LEU B 1 132 ? -24.803 51.445 -52.062 1.00 28.04 121 LEU B CA 1
ATOM 3488 C C . LEU B 1 132 ? -23.792 50.615 -52.834 1.00 27.07 121 LEU B C 1
ATOM 3489 O O . LEU B 1 132 ? -23.086 49.803 -52.234 1.00 26.66 121 LEU B O 1
ATOM 3494 N N . ASP B 1 133 ? -23.701 50.798 -54.150 1.00 25.45 122 ASP B N 1
ATOM 3495 C CA . ASP B 1 133 ? -22.844 49.960 -54.989 1.00 28.00 122 ASP B CA 1
ATOM 3496 C C . ASP B 1 133 ? -21.392 50.473 -54.954 1.00 27.64 122 ASP B C 1
ATOM 3497 O O . ASP B 1 133 ? -20.788 50.861 -55.958 1.00 22.40 122 ASP B O 1
ATOM 3502 N N . PHE B 1 134 ? -20.825 50.475 -53.749 1.00 20.33 123 PHE B N 1
ATOM 3503 C CA . PHE B 1 134 ? -19.461 50.931 -53.570 1.00 22.56 123 PHE B CA 1
ATOM 3504 C C . PHE B 1 134 ? -18.762 50.060 -52.543 1.00 24.84 123 PHE B C 1
ATOM 3505 O O . PHE B 1 134 ? -19.396 49.422 -51.701 1.00 23.88 123 PHE B O 1
ATOM 3513 N N . ARG B 1 135 ? -17.437 50.026 -52.639 1.00 22.03 124 ARG B N 1
ATOM 3514 C CA . ARG B 1 135 ? -16.646 49.186 -51.757 1.00 23.76 124 ARG B CA 1
ATOM 3515 C C . ARG B 1 135 ? -15.207 49.681 -51.761 1.00 23.66 124 ARG B C 1
ATOM 3516 O O . ARG B 1 135 ? -14.756 50.331 -52.711 1.00 22.90 124 ARG B O 1
ATOM 3524 N N . ILE B 1 136 ? -14.507 49.392 -50.667 1.00 21.97 125 ILE B N 1
ATOM 3525 C CA . ILE B 1 136 ? -13.089 49.700 -50.574 1.00 20.46 125 ILE B CA 1
ATOM 3526 C C . ILE B 1 136 ? -12.317 48.737 -51.466 1.00 21.83 125 ILE B C 1
ATOM 3527 O O . ILE B 1 136 ? -12.417 47.513 -51.329 1.00 21.24 125 ILE B O 1
ATOM 3532 N N . CYS B 1 137 ? -11.547 49.282 -52.388 1.00 18.91 126 CYS B N 1
ATOM 3533 C CA . CYS B 1 137 ? -10.655 48.482 -53.202 1.00 21.36 126 CYS B CA 1
ATOM 3534 C C . CYS B 1 137 ? -9.219 48.877 -52.917 1.00 21.55 126 CYS B C 1
ATOM 3535 O O . CYS B 1 137 ? -8.935 49.957 -52.385 1.00 20.80 126 CYS B O 1
ATOM 3538 N N . MET B 1 138 ? -8.315 47.980 -53.276 1.00 23.48 127 MET B N 1
ATOM 3539 C CA . MET B 1 138 ? -6.896 48.187 -53.070 1.00 21.74 127 MET B CA 1
ATOM 3540 C C . MET B 1 138 ? -6.156 47.826 -54.342 1.00 25.90 127 MET B C 1
ATOM 3541 O O . MET B 1 138 ? -6.464 46.819 -54.985 1.00 27.23 127 MET B O 1
ATOM 3546 N N . VAL B 1 139 ? -5.200 48.672 -54.709 1.00 24.56 128 VAL B N 1
ATOM 3547 C CA . VAL B 1 139 ? -4.131 48.312 -55.628 1.00 24.64 128 VAL B CA 1
ATOM 3548 C C . VAL B 1 139 ? -2.825 48.655 -54.935 1.00 23.45 128 VAL B C 1
ATOM 3549 O O . VAL B 1 139 ? -2.799 49.397 -53.951 1.00 23.18 128 VAL B O 1
ATOM 3553 N N . TRP B 1 140 ? -1.729 48.126 -55.461 1.00 24.84 129 TRP B N 1
ATOM 3554 C CA . TRP B 1 140 ? -0.439 48.421 -54.864 1.00 25.25 129 TRP B CA 1
ATOM 3555 C C . TRP B 1 140 ? 0.628 48.533 -55.942 1.00 27.27 129 TRP B C 1
ATOM 3556 O O . TRP B 1 140 ? 0.451 48.108 -57.085 1.00 26.14 129 TRP B O 1
ATOM 3567 N N . SER B 1 141 ? 1.740 49.141 -55.567 1.00 24.13 130 SER B N 1
ATOM 3568 C CA . SER B 1 141 ? 2.849 49.288 -56.488 1.00 26.08 130 SER B CA 1
ATOM 3569 C C . SER B 1 141 ? 4.110 49.322 -55.648 1.00 30.22 130 SER B C 1
ATOM 3570 O O . SER B 1 141 ? 4.054 49.523 -54.432 1.00 24.54 130 SER B O 1
ATOM 3573 N N . ASP B 1 142 ? 5.252 49.103 -56.285 1.00 26.22 131 ASP B N 1
ATOM 3574 C CA . ASP B 1 142 ? 6.503 49.359 -55.589 1.00 29.54 131 ASP B CA 1
ATOM 3575 C C . ASP B 1 142 ? 7.174 50.616 -56.087 1.00 29.30 131 ASP B C 1
ATOM 3576 O O . ASP B 1 142 ? 8.267 50.938 -55.617 1.00 29.02 131 ASP B O 1
ATOM 3581 N N . ASP B 1 143 ? 6.525 51.357 -56.991 1.00 28.07 132 ASP B N 1
ATOM 3582 C CA . ASP B 1 143 ? 7.164 52.502 -57.622 1.00 28.59 132 ASP B CA 1
ATOM 3583 C C . ASP B 1 143 ? 6.230 53.694 -57.812 1.00 28.98 132 ASP B C 1
ATOM 3584 O O . ASP B 1 143 ? 6.605 54.645 -58.512 1.00 26.89 132 ASP B O 1
ATOM 3589 N N . LEU B 1 144 ? 5.033 53.679 -57.227 1.00 24.87 133 LEU B N 1
ATOM 3590 C CA . LEU B 1 144 ? 4.009 54.696 -57.456 1.00 21.48 133 LEU B CA 1
ATOM 3591 C C . LEU B 1 144 ? 3.635 54.814 -58.927 1.00 22.67 133 LEU B C 1
ATOM 3592 O O . LEU B 1 144 ? 2.946 55.760 -59.315 1.00 21.53 133 LEU B O 1
ATOM 3597 N N . LYS B 1 145 ? 4.052 53.867 -59.757 1.00 25.78 134 LYS B N 1
ATOM 3598 C CA . LYS B 1 145 ? 3.824 53.955 -61.189 1.00 26.15 134 LYS B CA 1
ATOM 3599 C C . LYS B 1 145 ? 3.072 52.769 -61.763 1.00 26.96 134 LYS B C 1
ATOM 3600 O O . LYS B 1 145 ? 2.191 52.965 -62.598 1.00 25.61 134 LYS B O 1
ATOM 3606 N N . ASN B 1 146 ? 3.368 51.546 -61.324 1.00 28.38 135 ASN B N 1
ATOM 3607 C CA . ASN B 1 146 ? 2.758 50.341 -61.886 1.00 25.76 135 ASN B CA 1
ATOM 3608 C C . ASN B 1 146 ? 1.874 49.678 -60.832 1.00 26.25 135 ASN B C 1
ATOM 3609 O O . ASN B 1 146 ? 2.330 48.873 -60.017 1.00 28.54 135 ASN B O 1
ATOM 3614 N N . TRP B 1 147 ? 0.595 50.014 -60.876 1.00 24.90 136 TRP B N 1
ATOM 3615 C CA . TRP B 1 147 ? -0.374 49.549 -59.899 1.00 27.01 136 TRP B CA 1
ATOM 3616 C C . TRP B 1 147 ? -0.939 48.204 -60.328 1.00 24.36 136 TRP B C 1
ATOM 3617 O O . TRP B 1 147 ? -1.260 48.000 -61.498 1.00 26.79 136 TRP B O 1
ATOM 3628 N N . LYS B 1 148 ? -1.058 47.290 -59.374 1.00 26.17 137 LYS B N 1
ATOM 3629 C CA . LYS B 1 148 ? -1.565 45.951 -59.658 1.00 29.97 137 LYS B CA 1
ATOM 3630 C C . LYS B 1 148 ? -2.159 45.380 -58.377 1.00 35.61 137 LYS B C 1
ATOM 3631 O O . LYS B 1 148 ? -2.367 46.099 -57.390 1.00 30.72 137 LYS B O 1
ATOM 3637 N N . GLY B 1 149 ? -2.408 44.071 -58.386 1.00 36.39 138 GLY B N 1
ATOM 3638 C CA . GLY B 1 149 ? -2.849 43.396 -57.182 1.00 37.59 138 GLY B CA 1
ATOM 3639 C C . GLY B 1 149 ? -4.217 43.836 -56.728 1.00 40.02 138 GLY B C 1
ATOM 3640 O O . GLY B 1 149 ? -4.479 43.871 -55.521 1.00 34.95 138 GLY B O 1
ATOM 3641 N N . HIS B 1 150 ? -5.095 44.189 -57.669 1.00 35.96 139 HIS B N 1
ATOM 3642 C CA . HIS B 1 150 ? -6.401 44.717 -57.306 1.00 36.32 139 HIS B CA 1
ATOM 3643 C C . HIS B 1 150 ? -7.176 43.724 -56.439 1.00 37.10 139 HIS B C 1
ATOM 3644 O O . HIS B 1 150 ? -7.157 42.514 -56.682 1.00 41.32 139 HIS B O 1
ATOM 3651 N N . ARG B 1 151 ? -7.871 44.240 -55.428 1.00 27.91 140 ARG B N 1
ATOM 3652 C CA . ARG B 1 151 ? -8.731 43.372 -54.633 1.00 31.95 140 ARG B CA 1
ATOM 3653 C C . ARG B 1 151 ? -9.788 44.218 -53.931 1.00 28.79 140 ARG B C 1
ATOM 3654 O O . ARG B 1 151 ? -9.597 45.413 -53.682 1.00 26.09 140 ARG B O 1
ATOM 3662 N N . ILE B 1 152 ? -10.914 43.583 -53.633 1.00 31.24 141 ILE B N 1
ATOM 3663 C CA . ILE B 1 152 ? -11.937 44.195 -52.795 1.00 27.34 141 ILE B CA 1
ATOM 3664 C C . ILE B 1 152 ? -11.527 44.004 -51.343 1.00 24.04 141 ILE B C 1
ATOM 3665 O O . ILE B 1 152 ? -11.358 42.876 -50.882 1.00 28.29 141 ILE B O 1
ATOM 3670 N N . VAL B 1 153 ? -11.321 45.101 -50.630 1.00 22.21 142 VAL B N 1
ATOM 3671 C CA . VAL B 1 153 ? -10.761 44.991 -49.288 1.00 21.85 142 VAL B CA 1
ATOM 3672 C C . VAL B 1 153 ? -11.795 44.413 -48.331 1.00 25.25 142 VAL B C 1
ATOM 3673 O O . VAL B 1 153 ? -11.566 43.377 -47.698 1.00 24.67 142 VAL B O 1
ATOM 3677 N N . LEU B 1 154 ? -12.951 45.067 -48.221 1.00 23.50 143 LEU B N 1
ATOM 3678 C CA . LEU B 1 154 ? -14.111 44.532 -47.513 1.00 25.39 143 LEU B CA 1
ATOM 3679 C C . LEU B 1 154 ? -15.258 44.438 -48.506 1.00 26.16 143 LEU B C 1
ATOM 3680 O O . LEU B 1 154 ? -15.568 45.418 -49.193 1.00 25.93 143 LEU B O 1
ATOM 3685 N N . ASP B 1 155 ? -15.883 43.267 -48.589 1.00 26.68 144 ASP B N 1
ATOM 3686 C CA . ASP B 1 155 ? -16.962 43.062 -49.551 1.00 26.09 144 ASP B CA 1
ATOM 3687 C C . ASP B 1 155 ? -18.292 43.490 -48.930 1.00 26.81 144 ASP B C 1
ATOM 3688 O O . ASP B 1 155 ? -19.153 42.687 -48.584 1.00 29.70 144 ASP B O 1
ATOM 3693 N N . GLU B 1 156 ? -18.437 44.799 -48.811 1.00 20.47 145 GLU B N 1
ATOM 3694 C CA . GLU B 1 156 ? -19.571 45.446 -48.172 1.00 24.66 145 GLU B CA 1
ATOM 3695 C C . GLU B 1 156 ? -19.504 46.923 -48.523 1.00 22.97 145 GLU B C 1
ATOM 3696 O O . GLU B 1 156 ? -18.424 47.429 -48.854 1.00 23.66 145 GLU B O 1
ATOM 3702 N N . PRO B 1 157 ? -20.631 47.629 -48.480 1.00 24.71 146 PRO B N 1
ATOM 3703 C CA . PRO B 1 157 ? -20.580 49.087 -48.682 1.00 23.61 146 PRO B CA 1
ATOM 3704 C C . PRO B 1 157 ? -19.826 49.751 -47.537 1.00 23.53 146 PRO B C 1
ATOM 3705 O O . PRO B 1 157 ? -20.219 49.666 -46.371 1.00 28.67 146 PRO B O 1
ATOM 3709 N N . ASN B 1 158 ? -18.713 50.387 -47.879 1.00 19.63 147 ASN B N 1
ATOM 3710 C CA . ASN B 1 158 ? -17.735 50.902 -46.930 1.00 17.63 147 ASN B CA 1
ATOM 3711 C C . ASN B 1 158 ? -16.785 51.800 -47.713 1.00 18.50 147 ASN B C 1
ATOM 3712 O O . ASN B 1 158 ? -16.609 51.639 -48.925 1.00 16.44 147 ASN B O 1
ATOM 3717 N N . LYS B 1 159 ? -16.195 52.755 -47.015 1.00 18.31 148 LYS B N 1
ATOM 3718 C CA . LYS B 1 159 ? -15.331 53.736 -47.650 1.00 17.34 148 LYS B CA 1
ATOM 3719 C C . LYS B 1 159 ? -14.484 54.375 -46.560 1.00 18.47 148 LYS B C 1
ATOM 3720 O O . LYS B 1 159 ? -14.411 53.864 -45.433 1.00 16.56 148 LYS B O 1
ATOM 3726 N N . ASP B 1 160 ? -13.854 55.509 -46.892 1.00 17.30 149 ASP B N 1
ATOM 3727 C CA . ASP B 1 160 ? -13.008 56.213 -45.944 1.00 15.76 149 ASP B CA 1
ATOM 3728 C C . ASP B 1 160 ? -11.988 55.255 -45.341 1.00 18.75 149 ASP B C 1
ATOM 3729 O O . ASP B 1 160 ? -11.894 55.093 -44.117 1.00 18.09 149 ASP B O 1
ATOM 3734 N N . ALA B 1 161 ? -11.245 54.579 -46.208 1.00 18.44 150 ALA B N 1
ATOM 3735 C CA . ALA B 1 161 ? -10.343 53.516 -45.785 1.00 20.01 150 ALA B CA 1
ATOM 3736 C C . ALA B 1 161 ? -8.877 53.911 -45.957 1.00 19.12 150 ALA B C 1
ATOM 3737 O O . ALA B 1 161 ? -8.514 54.595 -46.920 1.00 20.04 150 ALA B O 1
ATOM 3739 N N . ALA B 1 162 ? -8.026 53.454 -45.038 1.00 17.50 151 ALA B N 1
ATOM 3740 C CA . ALA B 1 162 ? -6.593 53.705 -45.162 1.00 18.52 151 ALA B CA 1
ATOM 3741 C C . ALA B 1 162 ? -5.830 52.634 -44.399 1.00 24.68 151 ALA B C 1
ATOM 3742 O O . ALA B 1 162 ? -6.293 52.147 -43.364 1.00 20.59 151 ALA B O 1
ATOM 3744 N N . LEU B 1 163 ? -4.653 52.277 -44.917 1.00 18.64 152 LEU B N 1
ATOM 3745 C CA . LEU B 1 163 ? -3.759 51.377 -44.210 1.00 17.15 152 LEU B CA 1
ATOM 3746 C C . LEU B 1 163 ? -2.852 52.181 -43.291 1.00 19.78 152 LEU B C 1
ATOM 3747 O O . LEU B 1 163 ? -2.438 53.291 -43.627 1.00 19.06 152 LEU B O 1
ATOM 3752 N N . LEU B 1 164 ? -2.573 51.626 -42.114 1.00 21.97 153 LEU B N 1
ATOM 3753 C CA . LEU B 1 164 ? -1.505 52.158 -41.277 1.00 22.63 153 LEU B CA 1
ATOM 3754 C C . LEU B 1 164 ? -0.162 51.887 -41.941 1.00 22.02 153 LEU B C 1
ATOM 3755 O O . LEU B 1 164 ? 0.036 50.846 -42.572 1.00 19.79 153 LEU B O 1
ATOM 3760 N N . SER B 1 165 ? 0.766 52.827 -41.798 1.00 24.86 154 SER B N 1
ATOM 3761 C CA . SER B 1 165 ? 2.043 52.711 -42.499 1.00 21.47 154 SER B CA 1
ATOM 3762 C C . SER B 1 165 ? 2.971 51.654 -41.914 1.00 27.95 154 SER B C 1
ATOM 3763 O O . SER B 1 165 ? 4.034 51.407 -42.491 1.00 26.63 154 SER B O 1
ATOM 3766 N N . GLU B 1 166 ? 2.614 51.016 -40.803 1.00 23.37 155 GLU B N 1
ATOM 3767 C CA . GLU B 1 166 ? 3.416 49.900 -40.335 1.00 32.60 155 GLU B CA 1
ATOM 3768 C C . GLU B 1 166 ? 2.495 48.902 -39.654 1.00 29.79 155 GLU B C 1
ATOM 3769 O O . GLU B 1 166 ? 1.319 49.178 -39.404 1.00 24.15 155 GLU B O 1
ATOM 3775 N N . LYS B 1 167 ? 3.033 47.711 -39.411 1.00 28.78 156 LYS B N 1
ATOM 3776 C CA . LYS B 1 167 ? 2.285 46.658 -38.748 1.00 29.40 156 LYS B CA 1
ATOM 3777 C C . LYS B 1 167 ? 2.259 46.880 -37.240 1.00 31.55 156 LYS B C 1
ATOM 3778 O O . LYS B 1 167 ? 3.146 47.518 -36.664 1.00 35.98 156 LYS B O 1
ATOM 3784 N N . ILE B 1 168 ? 1.217 46.357 -36.605 1.00 30.95 157 ILE B N 1
ATOM 3785 C CA . ILE B 1 168 ? 1.061 46.393 -35.156 1.00 28.87 157 ILE B CA 1
ATOM 3786 C C . ILE B 1 168 ? 1.007 44.951 -34.699 1.00 28.80 157 ILE B C 1
ATOM 3787 O O . ILE B 1 168 ? 0.084 44.219 -35.072 1.00 30.83 157 ILE B O 1
ATOM 3792 N N . ASN B 1 169 ? 2.000 44.535 -33.917 1.00 35.07 158 ASN B N 1
ATOM 3793 C CA . ASN B 1 169 ? 2.102 43.154 -33.450 1.00 36.49 158 ASN B CA 1
ATOM 3794 C C . ASN B 1 169 ? 1.956 42.183 -34.613 1.00 31.01 158 ASN B C 1
ATOM 3795 O O . ASN B 1 169 ? 1.228 41.190 -34.549 1.00 35.45 158 ASN B O 1
ATOM 3800 N N . GLY B 1 170 ? 2.642 42.507 -35.702 1.00 29.47 159 GLY B N 1
ATOM 3801 C CA . GLY B 1 170 ? 2.719 41.633 -36.848 1.00 28.14 159 GLY B CA 1
ATOM 3802 C C . GLY B 1 170 ? 1.489 41.615 -37.713 1.00 30.65 159 GLY B C 1
ATOM 3803 O O . GLY B 1 170 ? 1.360 40.717 -38.551 1.00 32.18 159 GLY B O 1
ATOM 3804 N N . LYS B 1 171 ? 0.575 42.564 -37.532 1.00 26.66 160 LYS B N 1
ATOM 3805 C CA . LYS B 1 171 ? -0.660 42.613 -38.296 1.00 27.32 160 LYS B CA 1
ATOM 3806 C C . LYS B 1 171 ? -0.761 43.926 -39.055 1.00 25.10 160 LYS B C 1
ATOM 3807 O O . LYS B 1 171 ? -0.410 44.989 -38.532 1.00 25.83 160 LYS B O 1
ATOM 3813 N N . TYR B 1 172 ? -1.255 43.840 -40.281 1.00 22.22 161 TYR B N 1
ATOM 3814 C CA . TYR B 1 172 ? -1.639 45.029 -41.023 1.00 22.57 161 TYR B CA 1
ATOM 3815 C C . TYR B 1 172 ? -2.870 45.662 -40.388 1.00 21.19 161 TYR B C 1
ATOM 3816 O O . TYR B 1 172 ? -3.768 44.964 -39.906 1.00 20.47 161 TYR B O 1
ATOM 3825 N N . VAL B 1 173 ? -2.932 46.987 -40.418 1.00 22.31 162 VAL B N 1
ATOM 3826 C CA . VAL B 1 173 ? -3.994 47.735 -39.754 1.00 22.53 162 VAL B CA 1
ATOM 3827 C C . VAL B 1 173 ? -4.796 48.498 -40.803 1.00 23.20 162 VAL B C 1
ATOM 3828 O O . VAL B 1 173 ? -4.230 49.276 -41.584 1.00 22.17 162 VAL B O 1
ATOM 3832 N N . LEU B 1 174 ? -6.110 48.276 -40.816 1.00 20.52 163 LEU B N 1
ATOM 3833 C CA . LEU B 1 174 ? -7.035 48.957 -41.716 1.00 19.65 163 LEU B CA 1
ATOM 3834 C C . LEU B 1 174 ? -7.937 49.872 -40.912 1.00 24.10 163 LEU B C 1
ATOM 3835 O O . LEU B 1 174 ? -8.563 49.428 -39.941 1.00 21.62 163 LEU B O 1
ATOM 3840 N N . PHE B 1 175 ? -7.995 51.138 -41.305 1.00 20.04 164 PHE B N 1
ATOM 3841 C CA . PHE B 1 175 ? -9.048 52.037 -40.864 1.00 19.52 164 PHE B CA 1
ATOM 3842 C C . PHE B 1 175 ? -10.141 52.032 -41.925 1.00 20.42 164 PHE B C 1
ATOM 3843 O O . PHE B 1 175 ? -9.845 52.030 -43.125 1.00 24.13 164 PHE B O 1
ATOM 3851 N N . HIS B 1 176 ? -11.401 51.989 -41.492 1.00 18.42 165 HIS B N 1
ATOM 3852 C CA . HIS B 1 176 ? -12.515 52.007 -42.437 1.00 18.09 165 HIS B CA 1
ATOM 3853 C C . HIS B 1 176 ? -13.704 52.683 -41.774 1.00 18.92 165 HIS B C 1
ATOM 3854 O O . HIS B 1 176 ? -13.567 53.343 -40.735 1.00 17.37 165 HIS B O 1
ATOM 3861 N N . ARG B 1 177 ? -14.885 52.532 -42.390 1.00 17.46 166 ARG B N 1
ATOM 3862 C CA . ARG B 1 177 ? -16.001 53.369 -41.951 1.00 17.21 166 ARG B CA 1
ATOM 3863 C C . ARG B 1 177 ? -17.351 52.699 -42.209 1.00 18.24 166 ARG B C 1
ATOM 3864 O O . ARG B 1 177 ? -18.145 53.132 -43.020 1.00 21.08 166 ARG B O 1
ATOM 3872 N N . ARG B 1 178 ? -17.654 51.645 -41.475 1.00 19.81 167 ARG B N 1
ATOM 3873 C CA . ARG B 1 178 ? -19.050 51.273 -41.323 1.00 22.48 167 ARG B CA 1
ATOM 3874 C C . ARG B 1 178 ? -19.804 52.429 -40.673 1.00 20.78 167 ARG B C 1
ATOM 3875 O O . ARG B 1 178 ? -19.429 52.902 -39.595 1.00 20.09 167 ARG B O 1
ATOM 3883 N N . MET B 1 179 ? -20.840 52.892 -41.357 1.00 23.25 168 MET B N 1
ATOM 3884 C CA . MET B 1 179 ? -21.570 54.096 -40.986 1.00 24.84 168 MET B CA 1
ATOM 3885 C C . MET B 1 179 ? -22.004 54.038 -39.519 1.00 21.66 168 MET B C 1
ATOM 3886 O O . MET B 1 179 ? -22.528 53.006 -39.082 1.00 27.77 168 MET B O 1
ATOM 3891 N N . PRO B 1 180 ? -21.797 55.114 -38.725 1.00 18.73 169 PRO B N 1
ATOM 3892 C CA . PRO B 1 180 ? -21.108 56.341 -39.114 1.00 19.51 169 PRO B CA 1
ATOM 3893 C C . PRO B 1 180 ? -19.787 56.522 -38.357 1.00 19.40 169 PRO B C 1
ATOM 3894 O O . PRO B 1 180 ? -19.381 57.659 -38.117 1.00 19.55 169 PRO B O 1
ATOM 3898 N N . ASP B 1 181 ? -19.132 55.438 -37.965 1.00 19.49 170 ASP B N 1
ATOM 3899 C CA . ASP B 1 181 ? -17.960 55.529 -37.106 1.00 16.06 170 ASP B CA 1
ATOM 3900 C C . ASP B 1 181 ? -16.683 55.260 -37.883 1.00 15.63 170 ASP B C 1
ATOM 3901 O O . ASP B 1 181 ? -16.691 54.653 -38.950 1.00 17.88 170 ASP B O 1
ATOM 3906 N N . ILE B 1 182 ? -15.574 55.706 -37.321 1.00 17.88 171 ILE B N 1
ATOM 3907 C CA . ILE B 1 182 ? -14.282 55.229 -37.788 1.00 21.05 171 ILE B CA 1
ATOM 3908 C C . ILE B 1 182 ? -14.000 53.903 -37.102 1.00 20.25 171 ILE B C 1
ATOM 3909 O O . ILE B 1 182 ? -14.072 53.799 -35.872 1.00 20.94 171 ILE B O 1
ATOM 3914 N N . TRP B 1 183 ? -13.747 52.878 -37.903 1.00 20.00 172 TRP B N 1
ATOM 3915 C CA . TRP B 1 183 ? -13.433 51.540 -37.442 1.00 16.10 172 TRP B CA 1
ATOM 3916 C C . TRP B 1 183 ? -11.973 51.213 -37.713 1.00 21.22 172 TRP B C 1
ATOM 3917 O O . TRP B 1 183 ? -11.322 51.817 -38.573 1.00 17.49 172 TRP B O 1
ATOM 3928 N N . ILE B 1 184 ? -11.480 50.212 -36.998 1.00 21.58 173 ILE B N 1
ATOM 3929 C CA . ILE B 1 184 ? -10.165 49.636 -37.239 1.00 17.00 173 ILE B CA 1
ATOM 3930 C C . ILE B 1 184 ? -10.343 48.150 -37.499 1.00 22.98 173 ILE B C 1
ATOM 3931 O O . ILE B 1 184 ? -11.316 47.530 -37.047 1.00 22.89 173 ILE B O 1
ATOM 3936 N N . ALA B 1 185 ? -9.408 47.578 -38.251 1.00 18.43 174 ALA B N 1
ATOM 3937 C CA . ALA B 1 185 ? -9.386 46.134 -38.437 1.00 20.93 174 ALA B CA 1
ATOM 3938 C C . ALA B 1 185 ? -7.942 45.707 -38.676 1.00 21.24 174 ALA B C 1
ATOM 3939 O O . ALA B 1 185 ? -7.053 46.538 -38.908 1.00 21.60 174 ALA B O 1
ATOM 3941 N N . TYR B 1 186 ? -7.722 44.394 -38.613 1.00 19.84 175 TYR B N 1
ATOM 3942 C CA . TYR B 1 186 ? -6.391 43.816 -38.637 1.00 19.25 175 TYR B CA 1
ATOM 3943 C C . TYR B 1 186 ? -6.362 42.688 -39.651 1.00 21.39 175 TYR B C 1
ATOM 3944 O O . TYR B 1 186 ? -7.384 42.061 -39.926 1.00 22.35 175 TYR B O 1
ATOM 3953 N N . SER B 1 187 ? -5.184 42.454 -40.224 1.00 21.06 176 SER B N 1
ATOM 3954 C CA . SER B 1 187 ? -5.008 41.401 -41.208 1.00 21.71 176 SER B CA 1
ATOM 3955 C C . SER B 1 187 ? -3.600 40.837 -41.118 1.00 24.77 176 SER B C 1
ATOM 3956 O O . SER B 1 187 ? -2.639 41.567 -40.843 1.00 23.93 176 SER B O 1
ATOM 3959 N N . ASP B 1 188 ? -3.490 39.530 -41.362 1.00 26.89 177 ASP B N 1
ATOM 3960 C CA . ASP B 1 188 ? -2.191 38.889 -41.507 1.00 29.25 177 ASP B CA 1
ATOM 3961 C C . ASP B 1 188 ? -1.672 38.941 -42.931 1.00 32.46 177 ASP B C 1
ATOM 3962 O O . ASP B 1 188 ? -0.473 38.731 -43.149 1.00 29.37 177 ASP B O 1
ATOM 3967 N N . ASP B 1 189 ? -2.543 39.194 -43.896 1.00 27.99 178 ASP B N 1
ATOM 3968 C CA . ASP B 1 189 ? -2.212 38.923 -45.281 1.00 28.64 178 ASP B CA 1
ATOM 3969 C C . ASP B 1 189 ? -2.741 39.963 -46.254 1.00 29.32 178 ASP B C 1
ATOM 3970 O O . ASP B 1 189 ? -2.614 39.759 -47.466 1.00 27.07 178 ASP B O 1
ATOM 3975 N N . LEU B 1 190 ? -3.348 41.046 -45.774 1.00 25.47 179 LEU B N 1
ATOM 3976 C CA . LEU B 1 190 ? -3.924 42.074 -46.639 1.00 29.11 179 LEU B CA 1
ATOM 3977 C C . LEU B 1 190 ? -5.034 41.524 -47.529 1.00 28.10 179 LEU B C 1
ATOM 3978 O O . LEU B 1 190 ? -5.242 42.009 -48.640 1.00 33.65 179 LEU B O 1
ATOM 3983 N N . VAL B 1 191 ? -5.742 40.495 -47.075 1.00 27.33 180 VAL B N 1
ATOM 3984 C CA . VAL B 1 191 ? -6.866 39.955 -47.832 1.00 27.18 180 VAL B CA 1
ATOM 3985 C C . VAL B 1 191 ? -8.034 39.784 -46.873 1.00 27.98 180 VAL B C 1
ATOM 3986 O O . VAL B 1 191 ? -9.148 40.254 -47.138 1.00 29.92 180 VAL B O 1
ATOM 3990 N N . ASN B 1 192 ? -7.782 39.120 -45.747 1.00 25.88 181 ASN B N 1
ATOM 3991 C CA . ASN B 1 192 ? -8.812 38.784 -44.773 1.00 28.14 181 ASN B CA 1
ATOM 3992 C C . ASN B 1 192 ? -8.665 39.664 -43.547 1.00 26.46 181 ASN B C 1
ATOM 3993 O O . ASN B 1 192 ? -7.575 39.765 -42.975 1.00 24.29 181 ASN B O 1
ATOM 3998 N N . TRP B 1 193 ? -9.754 40.301 -43.145 1.00 23.85 182 TRP B N 1
ATOM 3999 C CA . TRP B 1 193 ? -9.696 41.250 -42.053 1.00 26.14 182 TRP B CA 1
ATOM 4000 C C . TRP B 1 193 ? -10.517 40.733 -40.886 1.00 23.02 182 TRP B C 1
ATOM 4001 O O . TRP B 1 193 ? -11.547 40.079 -41.075 1.00 26.11 182 TRP B O 1
ATOM 4012 N N . TYR B 1 194 ? -10.023 40.995 -39.687 1.00 18.46 183 TYR B N 1
ATOM 4013 C CA . TYR B 1 194 ? -10.663 40.514 -38.477 1.00 23.32 183 TYR B CA 1
ATOM 4014 C C . TYR B 1 194 ? -10.355 41.497 -37.363 1.00 24.16 183 TYR B C 1
ATOM 4015 O O . TYR B 1 194 ? -9.656 42.499 -37.566 1.00 23.01 183 TYR B O 1
ATOM 4024 N N . ASN B 1 195 ? -10.879 41.194 -36.173 1.00 23.77 184 ASN B N 1
ATOM 4025 C CA . ASN B 1 195 ? -10.725 42.062 -35.011 1.00 20.15 184 ASN B CA 1
ATOM 4026 C C . ASN B 1 195 ? -11.251 43.465 -35.292 1.00 21.02 184 ASN B C 1
ATOM 4027 O O . ASN B 1 195 ? -10.646 44.462 -34.885 1.00 25.62 184 ASN B O 1
ATOM 4032 N N . HIS B 1 196 ? -12.370 43.551 -36.014 1.00 20.54 185 HIS B N 1
ATOM 4033 C CA . HIS B 1 196 ? -12.990 44.849 -36.266 1.00 21.55 185 HIS B CA 1
ATOM 4034 C C . HIS B 1 196 ? -13.386 45.517 -34.954 1.00 21.62 185 HIS B C 1
ATOM 4035 O O . HIS B 1 196 ? -13.885 44.868 -34.029 1.00 24.22 185 HIS B O 1
ATOM 4042 N N . LYS B 1 197 ? -13.204 46.829 -34.894 1.00 20.14 186 LYS B N 1
ATOM 4043 C CA . LYS B 1 197 ? -13.475 47.574 -33.676 1.00 20.73 186 LYS B CA 1
ATOM 4044 C C . LYS B 1 197 ? -13.792 49.016 -34.047 1.00 24.70 186 LYS B C 1
ATOM 4045 O O . LYS B 1 197 ? -13.128 49.600 -34.905 1.00 21.96 186 LYS B O 1
ATOM 4051 N N . ILE B 1 198 ? -14.821 49.576 -33.413 1.00 25.36 187 ILE B N 1
ATOM 4052 C CA . ILE B 1 198 ? -15.041 51.011 -33.486 1.00 22.11 187 ILE B CA 1
ATOM 4053 C C . ILE B 1 198 ? -13.966 51.707 -32.667 1.00 21.13 187 ILE B C 1
ATOM 4054 O O . ILE B 1 198 ? -13.705 51.321 -31.524 1.00 22.01 187 ILE B O 1
ATOM 4059 N N . ILE B 1 199 ? -13.333 52.732 -33.238 1.00 20.75 188 ILE B N 1
ATOM 4060 C CA . ILE B 1 199 ? -12.355 53.512 -32.486 1.00 22.84 188 ILE B CA 1
ATOM 4061 C C . ILE B 1 199 ? -12.777 54.952 -32.274 1.00 21.81 188 ILE B C 1
ATOM 4062 O O . ILE B 1 199 ? -12.231 55.617 -31.383 1.00 24.38 188 ILE B O 1
ATOM 4067 N N . MET B 1 200 ? -13.727 55.470 -33.032 1.00 19.80 189 MET B N 1
ATOM 4068 C CA . MET B 1 200 ? -14.116 56.852 -32.850 1.00 20.06 189 MET B CA 1
ATOM 4069 C C . MET B 1 200 ? -15.504 57.034 -33.443 1.00 20.41 189 MET B C 1
ATOM 4070 O O . MET B 1 200 ? -15.836 56.431 -34.473 1.00 19.67 189 MET B O 1
ATOM 4075 N N . SER B 1 201 ? -16.307 57.850 -32.782 1.00 20.12 190 SER B N 1
ATOM 4076 C CA . SER B 1 201 ? -17.703 58.036 -33.131 1.00 19.74 190 SER B CA 1
ATOM 4077 C C . SER B 1 201 ? -17.980 59.516 -33.291 1.00 17.62 190 SER B C 1
ATOM 4078 O O . SER B 1 201 ? -17.206 60.355 -32.820 1.00 18.88 190 SER B O 1
ATOM 4081 N N . PRO B 1 202 ? -19.044 59.869 -34.006 1.00 19.06 191 PRO B N 1
ATOM 4082 C CA . PRO B 1 202 ? -19.462 61.271 -34.070 1.00 22.92 191 PRO B CA 1
ATOM 4083 C C . PRO B 1 202 ? -19.955 61.743 -32.712 1.00 22.03 191 PRO B C 1
ATOM 4084 O O . PRO B 1 202 ? -20.181 60.953 -31.793 1.00 20.10 191 PRO B O 1
ATOM 4088 N N . LYS B 1 203 ? -20.118 63.061 -32.592 1.00 22.32 192 LYS B N 1
ATOM 4089 C CA . LYS B 1 203 ? -20.565 63.679 -31.347 1.00 23.73 192 LYS B CA 1
ATOM 4090 C C . LYS B 1 203 ? -21.806 64.527 -31.587 1.00 26.55 192 LYS B C 1
ATOM 4091 O O . LYS B 1 203 ? -21.797 65.426 -32.442 1.00 17.73 192 LYS B O 1
ATOM 4097 N N . SER B 1 204 ? -22.852 64.251 -30.806 1.00 22.61 193 SER B N 1
ATOM 4098 C CA . SER B 1 204 ? -24.131 64.928 -30.963 1.00 22.13 193 SER B CA 1
ATOM 4099 C C . SER B 1 204 ? -23.998 66.426 -30.734 1.00 19.53 193 SER B C 1
ATOM 4100 O O . SER B 1 204 ? -23.168 66.885 -29.949 1.00 21.16 193 SER B O 1
ATOM 4103 N N . HIS B 1 205 ? -24.839 67.188 -31.429 1.00 19.11 194 HIS B N 1
ATOM 4104 C CA . HIS B 1 205 ? -24.896 68.644 -31.277 1.00 23.76 194 HIS B CA 1
ATOM 4105 C C . HIS B 1 205 ? -23.526 69.293 -31.455 1.00 21.86 194 HIS B C 1
ATOM 4106 O O . HIS B 1 205 ? -23.174 70.255 -30.772 1.00 23.34 194 HIS B O 1
ATOM 4113 N N . THR B 1 206 ? -22.745 68.769 -32.390 1.00 20.74 195 THR B N 1
ATOM 4114 C CA . THR B 1 206 ? -21.497 69.401 -32.782 1.00 19.73 195 THR B CA 1
ATOM 4115 C C . THR B 1 206 ? -21.407 69.428 -34.299 1.00 22.03 195 THR B C 1
ATOM 4116 O O . THR B 1 206 ? -22.262 68.889 -35.000 1.00 17.64 195 THR B O 1
ATOM 4120 N N . TRP B 1 207 ? -20.314 70.021 -34.791 1.00 20.02 196 TRP B N 1
ATOM 4121 C CA . TRP B 1 207 ? -20.000 70.021 -36.214 1.00 19.51 196 TRP B CA 1
ATOM 4122 C C . TRP B 1 207 ? -19.756 68.620 -36.754 1.00 18.63 196 TRP B C 1
ATOM 4123 O O . TRP B 1 207 ? -19.803 68.410 -37.974 1.00 19.32 196 TRP B O 1
ATOM 4134 N N . GLU B 1 208 ? -19.485 67.658 -35.879 1.00 19.96 197 GLU B N 1
ATOM 4135 C CA . GLU B 1 208 ? -19.185 66.300 -36.312 1.00 18.81 197 GLU B CA 1
ATOM 4136 C C . GLU B 1 208 ? -20.269 65.344 -35.830 1.00 18.81 197 GLU B C 1
ATOM 4137 O O . GLU B 1 208 ? -19.973 64.264 -35.315 1.00 21.27 197 GLU B O 1
ATOM 4143 N N . SER B 1 209 ? -21.530 65.729 -36.010 1.00 23.58 198 SER B N 1
ATOM 4144 C CA . SER B 1 209 ? -22.648 65.008 -35.423 1.00 20.13 198 SER B CA 1
ATOM 4145 C C . SER B 1 209 ? -23.172 63.890 -36.309 1.00 18.05 198 SER B C 1
ATOM 4146 O O . SER B 1 209 ? -23.639 62.864 -35.799 1.00 16.53 198 SER B O 1
ATOM 4149 N N . LYS B 1 210 ? -23.133 64.073 -37.620 1.00 19.31 199 LYS B N 1
ATOM 4150 C CA . LYS B 1 210 ? -23.779 63.114 -38.503 1.00 19.14 199 LYS B CA 1
ATOM 4151 C C . LYS B 1 210 ? -22.900 61.891 -38.723 1.00 20.91 199 LYS B C 1
ATOM 4152 O O . LYS B 1 210 ? -23.363 60.758 -38.583 1.00 22.60 199 LYS B O 1
ATOM 4158 N N . LYS B 1 211 ? -21.634 62.098 -39.078 1.00 17.54 200 LYS B N 1
ATOM 4159 C CA . LYS B 1 211 ? -20.750 60.975 -39.336 1.00 17.97 200 LYS B CA 1
ATOM 4160 C C . LYS B 1 211 ? -19.328 61.499 -39.381 1.00 18.09 200 LYS B C 1
ATOM 4161 O O . LYS B 1 211 ? -19.090 62.703 -39.529 1.00 17.99 200 LYS B O 1
ATOM 4167 N N . ILE B 1 212 ? -18.380 60.580 -39.234 1.00 16.68 201 ILE B N 1
ATOM 4168 C CA . ILE B 1 212 ? -16.967 60.915 -39.309 1.00 15.05 201 ILE B CA 1
ATOM 4169 C C . ILE B 1 212 ? -16.287 59.837 -40.134 1.00 16.08 201 ILE B C 1
ATOM 4170 O O . ILE B 1 212 ? -16.787 58.720 -40.269 1.00 13.73 201 ILE B O 1
ATOM 4175 N N . GLY B 1 213 ? -15.149 60.199 -40.716 1.00 20.66 202 GLY B N 1
ATOM 4176 C CA . GLY B 1 213 ? -14.360 59.259 -41.485 1.00 16.68 202 GLY B CA 1
ATOM 4177 C C . GLY B 1 213 ? -12.923 59.721 -41.491 1.00 21.34 202 GLY B C 1
ATOM 4178 O O . GLY B 1 213 ? -12.637 60.918 -41.344 1.00 21.79 202 GLY B O 1
ATOM 4179 N N . ILE B 1 214 ? -12.007 58.763 -41.639 1.00 16.38 203 ILE B N 1
ATOM 4180 C CA . ILE B 1 214 ? -10.598 59.118 -41.639 1.00 16.60 203 ILE B CA 1
ATOM 4181 C C . ILE B 1 214 ? -10.312 60.040 -42.812 1.00 18.52 203 ILE B C 1
ATOM 4182 O O . ILE B 1 214 ? -10.999 60.011 -43.842 1.00 16.90 203 ILE B O 1
ATOM 4187 N N . ALA B 1 215 ? -9.309 60.891 -42.647 1.00 20.10 204 ALA B N 1
ATOM 4188 C CA . ALA B 1 215 ? -8.815 61.657 -43.782 1.00 21.04 204 ALA B CA 1
ATOM 4189 C C . ALA B 1 215 ? -7.727 60.834 -44.469 1.00 19.29 204 ALA B C 1
ATOM 4190 O O . ALA B 1 215 ? -7.980 59.698 -44.885 1.00 17.56 204 ALA B O 1
ATOM 4192 N N . GLY B 1 216 ? -6.516 61.374 -44.590 1.00 23.11 205 GLY B N 1
ATOM 4193 C CA . GLY B 1 216 ? -5.391 60.580 -45.040 1.00 19.48 205 GLY B CA 1
ATOM 4194 C C . GLY B 1 216 ? -5.004 59.522 -44.018 1.00 19.54 205 GLY B C 1
ATOM 4195 O O . GLY B 1 216 ? -5.580 59.435 -42.931 1.00 19.20 205 GLY B O 1
ATOM 4196 N N . PRO B 1 217 ? -4.040 58.668 -44.358 1.00 24.89 206 PRO B N 1
ATOM 4197 C CA . PRO B 1 217 ? -3.570 57.691 -43.383 1.00 17.33 206 PRO B CA 1
ATOM 4198 C C . PRO B 1 217 ? -2.893 58.401 -42.225 1.00 19.62 206 PRO B C 1
ATOM 4199 O O . PRO B 1 217 ? -2.346 59.507 -42.390 1.00 21.66 206 PRO B O 1
ATOM 4203 N N . PRO B 1 218 ? -2.937 57.819 -41.033 1.00 18.24 207 PRO B N 1
ATOM 4204 C CA . PRO B 1 218 ? -2.414 58.527 -39.863 1.00 20.95 207 PRO B CA 1
ATOM 4205 C C . PRO B 1 218 ? -0.912 58.708 -39.966 1.00 20.95 207 PRO B C 1
ATOM 4206 O O . PRO B 1 218 ? -0.201 57.876 -40.528 1.00 22.49 207 PRO B O 1
ATOM 4210 N N . ILE B 1 219 ? -0.438 59.826 -39.436 1.00 22.27 208 ILE B N 1
ATOM 4211 C CA . ILE B 1 219 ? 0.975 60.180 -39.472 1.00 23.89 208 ILE B CA 1
ATOM 4212 C C . ILE B 1 219 ? 1.622 59.828 -38.135 1.00 26.47 208 ILE B C 1
ATOM 4213 O O . ILE B 1 219 ? 1.148 60.243 -37.069 1.00 27.24 208 ILE B O 1
ATOM 4218 N N . LYS B 1 220 ? 2.718 59.082 -38.193 1.00 27.67 209 LYS B N 1
ATOM 4219 C CA . LYS B 1 220 ? 3.425 58.693 -36.985 1.00 24.44 209 LYS B CA 1
ATOM 4220 C C . LYS B 1 220 ? 4.075 59.899 -36.322 1.00 27.10 209 LYS B C 1
ATOM 4221 O O . LYS B 1 220 ? 4.650 60.771 -36.976 1.00 24.53 209 LYS B O 1
ATOM 4227 N N . ARG B 1 221 ? 3.950 59.952 -35.009 1.00 26.41 210 ARG B N 1
ATOM 4228 C CA . ARG B 1 221 ? 4.622 60.922 -34.175 1.00 27.51 210 ARG B CA 1
ATOM 4229 C C . ARG B 1 221 ? 5.229 60.163 -33.006 1.00 28.20 210 ARG B C 1
ATOM 4230 O O . ARG B 1 221 ? 4.956 58.975 -32.805 1.00 26.04 210 ARG B O 1
ATOM 4238 N N . GLU B 1 222 ? 6.054 60.854 -32.222 1.00 25.21 211 GLU B N 1
ATOM 4239 C CA . GLU B 1 222 ? 6.567 60.236 -31.006 1.00 29.91 211 GLU B CA 1
ATOM 4240 C C . GLU B 1 222 ? 5.453 60.016 -29.988 1.00 29.86 211 GLU B C 1
ATOM 4241 O O . GLU B 1 222 ? 5.469 59.015 -29.268 1.00 30.56 211 GLU B O 1
ATOM 4247 N N . ASP B 1 223 ? 4.463 60.910 -29.933 1.00 26.66 212 ASP B N 1
ATOM 4248 C CA . ASP B 1 223 ? 3.412 60.820 -28.928 1.00 28.94 212 ASP B CA 1
ATOM 4249 C C . ASP B 1 223 ? 2.191 60.032 -29.387 1.00 30.26 212 ASP B C 1
ATOM 4250 O O . ASP B 1 223 ? 1.212 59.965 -28.640 1.00 27.78 212 ASP B O 1
ATOM 4255 N N . GLY B 1 224 ? 2.215 59.440 -30.582 1.00 27.37 213 GLY B N 1
ATOM 4256 C CA . GLY B 1 224 ? 1.104 58.655 -31.072 1.00 25.26 213 GLY B CA 1
ATOM 4257 C C . GLY B 1 224 ? 0.940 58.838 -32.566 1.00 30.36 213 GLY B C 1
ATOM 4258 O O . GLY B 1 224 ? 1.829 59.338 -33.257 1.00 28.85 213 GLY B O 1
ATOM 4259 N N . TRP B 1 225 ? -0.220 58.426 -33.080 1.00 25.31 214 TRP B N 1
ATOM 4260 C CA . TRP B 1 225 ? -0.533 58.562 -34.500 1.00 24.65 214 TRP B CA 1
ATOM 4261 C C . TRP B 1 225 ? -1.475 59.744 -34.680 1.00 25.23 214 TRP B C 1
ATOM 4262 O O . TRP B 1 225 ? -2.563 59.771 -34.086 1.00 26.12 214 TRP B O 1
ATOM 4273 N N . LEU B 1 226 ? -1.064 60.709 -35.496 1.00 23.03 215 LEU B N 1
ATOM 4274 C CA . LEU B 1 226 ? -1.922 61.844 -35.810 1.00 21.47 215 LEU B CA 1
ATOM 4275 C C . LEU B 1 226 ? -3.021 61.397 -36.764 1.00 23.18 215 LEU B C 1
ATOM 4276 O O . LEU B 1 226 ? -2.737 60.983 -37.891 1.00 24.71 215 LEU B O 1
ATOM 4281 N N . LEU B 1 227 ? -4.270 61.449 -36.313 1.00 23.04 216 LEU B N 1
ATOM 4282 C CA . LEU B 1 227 ? -5.405 61.016 -37.125 1.00 21.80 216 LEU B CA 1
ATOM 4283 C C . LEU B 1 227 ? -6.208 62.256 -37.480 1.00 21.58 216 LEU B C 1
ATOM 4284 O O . LEU B 1 227 ? -7.051 62.720 -36.705 1.00 22.16 216 LEU B O 1
ATOM 4289 N N . ILE B 1 228 ? -5.915 62.818 -38.648 1.00 17.66 217 ILE B N 1
ATOM 4290 C CA . ILE B 1 228 ? -6.820 63.795 -39.223 1.00 19.67 217 ILE B CA 1
ATOM 4291 C C . ILE B 1 228 ? -8.058 63.067 -39.722 1.00 20.94 217 ILE B C 1
ATOM 4292 O O . ILE B 1 228 ? -7.968 61.967 -40.280 1.00 17.71 217 ILE B O 1
ATOM 4297 N N . TYR B 1 229 ? -9.228 63.668 -39.517 1.00 19.36 218 TYR B N 1
ATOM 4298 C CA . TYR B 1 229 ? -10.450 63.063 -40.006 1.00 16.21 218 TYR B CA 1
ATOM 4299 C C . TYR B 1 229 ? -11.376 64.156 -40.512 1.00 21.77 218 TYR B C 1
ATOM 4300 O O . TYR B 1 229 ? -11.094 65.352 -40.383 1.00 19.16 218 TYR B O 1
ATOM 4309 N N . HIS B 1 230 ? -12.480 63.742 -41.120 1.00 18.22 219 HIS B N 1
ATOM 4310 C CA . HIS B 1 230 ? -13.493 64.685 -41.550 1.00 17.58 219 HIS B CA 1
ATOM 4311 C C . HIS B 1 230 ? -14.768 64.400 -40.787 1.00 17.73 219 HIS B C 1
ATOM 4312 O O . HIS B 1 230 ? -15.073 63.247 -40.475 1.00 19.59 219 HIS B O 1
ATOM 4319 N N . GLY B 1 231 ? -15.478 65.465 -40.450 1.00 20.23 220 GLY B N 1
ATOM 4320 C CA . GLY B 1 231 ? -16.721 65.364 -39.716 1.00 17.68 220 GLY B CA 1
ATOM 4321 C C . GLY B 1 231 ? -17.797 66.096 -40.493 1.00 18.37 220 GLY B C 1
ATOM 4322 O O . GLY B 1 231 ? -17.527 67.087 -41.177 1.00 15.82 220 GLY B O 1
ATOM 4323 N N . VAL B 1 232 ? -19.014 65.574 -40.412 1.00 17.95 221 VAL B N 1
ATOM 4324 C CA . VAL B 1 232 ? -20.156 66.092 -41.146 1.00 13.79 221 VAL B CA 1
ATOM 4325 C C . VAL B 1 232 ? -21.216 66.476 -40.134 1.00 18.32 221 VAL B C 1
ATOM 4326 O O . VAL B 1 232 ? -21.575 65.662 -39.276 1.00 20.73 221 VAL B O 1
ATOM 4330 N N . ASP B 1 233 ? -21.714 67.705 -40.227 1.00 19.36 222 ASP B N 1
ATOM 4331 C CA . ASP B 1 233 ? -22.803 68.123 -39.356 1.00 21.67 222 ASP B CA 1
ATOM 4332 C C . ASP B 1 233 ? -24.132 67.802 -40.041 1.00 19.10 222 ASP B C 1
ATOM 4333 O O . ASP B 1 233 ? -24.167 67.207 -41.119 1.00 21.21 222 ASP B O 1
ATOM 4338 N N . ASN B 1 234 ? -25.242 68.210 -39.425 1.00 20.78 223 ASN B N 1
ATOM 4339 C CA . ASN B 1 234 ? -26.560 67.896 -39.972 1.00 23.51 223 ASN B CA 1
ATOM 4340 C C . ASN B 1 234 ? -26.887 68.644 -41.257 1.00 22.43 223 ASN B C 1
ATOM 4341 O O . ASN B 1 234 ? -27.851 68.277 -41.925 1.00 25.65 223 ASN B O 1
ATOM 4346 N N . ASN B 1 235 ? -26.136 69.676 -41.618 1.00 22.12 224 ASN B N 1
ATOM 4347 C CA . ASN B 1 235 ? -26.334 70.341 -42.899 1.00 24.25 224 ASN B CA 1
ATOM 4348 C C . ASN B 1 235 ? -25.382 69.829 -43.972 1.00 26.41 224 ASN B C 1
ATOM 4349 O O . ASN B 1 235 ? -25.254 70.449 -45.033 1.00 21.31 224 ASN B O 1
ATOM 4354 N N . ASN B 1 236 ? -24.720 68.702 -43.716 1.00 24.70 225 ASN B N 1
ATOM 4355 C CA . ASN B 1 236 ? -23.810 68.063 -44.656 1.00 24.16 225 ASN B CA 1
ATOM 4356 C C . ASN B 1 236 ? -22.575 68.897 -44.926 1.00 21.49 225 ASN B C 1
ATOM 4357 O O . ASN B 1 236 ? -21.936 68.751 -45.976 1.00 21.19 225 ASN B O 1
ATOM 4362 N N . VAL B 1 237 ? -22.231 69.776 -44.002 1.00 21.21 226 VAL B N 1
ATOM 4363 C CA . VAL B 1 237 ? -20.969 70.498 -44.076 1.00 21.29 226 VAL B CA 1
ATOM 4364 C C . VAL B 1 237 ? -19.838 69.570 -43.643 1.00 20.03 226 VAL B C 1
ATOM 4365 O O . VAL B 1 237 ? -19.893 68.953 -42.567 1.00 18.18 226 VAL B O 1
ATOM 4369 N N . TYR B 1 238 ? -18.807 69.478 -44.474 1.00 17.73 227 TYR B N 1
ATOM 4370 C CA . TYR B 1 238 ? -17.641 68.654 -44.194 1.00 16.41 227 TYR B CA 1
ATOM 4371 C C . TYR B 1 238 ? -16.505 69.533 -43.705 1.00 17.18 227 TYR B C 1
ATOM 4372 O O . TYR B 1 238 ? -16.079 70.453 -44.415 1.00 18.76 227 TYR B O 1
ATOM 4381 N N . ARG B 1 239 ? -16.000 69.226 -42.516 1.00 16.50 228 ARG B N 1
ATOM 4382 C CA . ARG B 1 239 ? -14.867 69.899 -41.909 1.00 17.58 228 ARG B CA 1
ATOM 4383 C C . ARG B 1 239 ? -13.814 68.868 -41.520 1.00 18.38 228 ARG B C 1
ATOM 4384 O O . ARG B 1 239 ? -14.084 67.668 -41.450 1.00 19.29 228 ARG B O 1
ATOM 4392 N N . LEU B 1 240 ? -12.604 69.338 -41.257 1.00 17.33 229 LEU B N 1
ATOM 4393 C CA . LEU B 1 240 ? -11.535 68.451 -40.825 1.00 18.97 229 LEU B CA 1
ATOM 4394 C C . LEU B 1 240 ? -11.351 68.611 -39.325 1.00 20.02 229 LEU B C 1
ATOM 4395 O O . LEU B 1 240 ? -11.337 69.731 -38.806 1.00 21.73 229 LEU B O 1
ATOM 4400 N N . GLY B 1 241 ? -11.234 67.487 -38.628 1.00 18.02 230 GLY B N 1
ATOM 4401 C CA . GLY B 1 241 ? -10.832 67.478 -37.247 1.00 20.49 230 GLY B CA 1
ATOM 4402 C C . GLY B 1 241 ? -9.564 66.662 -37.085 1.00 21.84 230 GLY B C 1
ATOM 4403 O O . GLY B 1 241 ? -9.022 66.109 -38.046 1.00 20.46 230 GLY B O 1
ATOM 4404 N N . VAL B 1 242 ? -9.108 66.578 -35.841 1.00 19.06 231 VAL B N 1
ATOM 4405 C CA . VAL B 1 242 ? -7.848 65.901 -35.591 1.00 21.79 231 VAL B CA 1
ATOM 4406 C C . VAL B 1 242 ? -7.912 65.214 -34.239 1.00 22.60 231 VAL B C 1
ATOM 4407 O O . VAL B 1 242 ? -8.486 65.729 -33.275 1.00 23.58 231 VAL B O 1
ATOM 4411 N N . ALA B 1 243 ? -7.326 64.027 -34.194 1.00 23.09 232 ALA B N 1
ATOM 4412 C CA . ALA B 1 243 ? -7.236 63.219 -32.996 1.00 22.21 232 ALA B CA 1
ATOM 4413 C C . ALA B 1 243 ? -5.847 62.609 -32.970 1.00 23.01 232 ALA B C 1
ATOM 4414 O O . ALA B 1 243 ? -5.101 62.672 -33.956 1.00 23.55 232 ALA B O 1
ATOM 4416 N N . LEU B 1 244 ? -5.511 61.997 -31.839 1.00 21.51 233 LEU B N 1
ATOM 4417 C CA . LEU B 1 244 ? -4.231 61.332 -31.646 1.00 21.48 233 LEU B CA 1
ATOM 4418 C C . LEU B 1 244 ? -4.501 59.905 -31.200 1.00 21.41 233 LEU B C 1
ATOM 4419 O O . LEU B 1 244 ? -5.247 59.688 -30.241 1.00 22.47 233 LEU B O 1
ATOM 4424 N N . LEU B 1 245 ? -3.926 58.936 -31.905 1.00 21.76 234 LEU B N 1
ATOM 4425 C CA . LEU B 1 245 ? -4.072 57.531 -31.552 1.00 23.24 234 LEU B CA 1
ATOM 4426 C C . LEU B 1 245 ? -2.891 57.093 -30.700 1.00 26.27 234 LEU B C 1
ATOM 4427 O O . LEU B 1 245 ? -1.797 57.652 -30.804 1.00 25.75 234 LEU B O 1
ATOM 4432 N N . ASP B 1 246 ? -3.115 56.083 -29.859 1.00 27.51 235 ASP B N 1
ATOM 4433 C CA . ASP B 1 246 ? -2.017 55.536 -29.073 1.00 27.01 235 ASP B CA 1
ATOM 4434 C C . ASP B 1 246 ? -0.975 54.901 -29.987 1.00 28.60 235 ASP B C 1
ATOM 4435 O O . ASP B 1 246 ? -1.309 54.212 -30.956 1.00 24.38 235 ASP B O 1
ATOM 4440 N N . LEU B 1 247 ? 0.301 55.130 -29.661 1.00 28.18 236 LEU B N 1
ATOM 4441 C CA . LEU B 1 247 ? 1.386 54.743 -30.564 1.00 30.39 236 LEU B CA 1
ATOM 4442 C C . LEU B 1 247 ? 1.484 53.226 -30.736 1.00 26.41 236 LEU B C 1
ATOM 4443 O O . LEU B 1 247 ? 1.773 52.741 -31.833 1.00 31.71 236 LEU B O 1
ATOM 4448 N N . LYS B 1 248 ? 1.246 52.455 -29.679 1.00 28.38 237 LYS B N 1
ATOM 4449 C CA . LYS B 1 248 ? 1.407 51.006 -29.771 1.00 31.86 237 LYS B CA 1
ATOM 4450 C C . LYS B 1 248 ? 0.098 50.283 -30.041 1.00 31.19 237 LYS B C 1
ATOM 4451 O O . LYS B 1 248 ? 0.114 49.141 -30.522 1.00 26.05 237 LYS B O 1
ATOM 4457 N N . ASP B 1 249 ? -1.025 50.918 -29.722 1.00 28.16 238 ASP B N 1
ATOM 4458 C CA . ASP B 1 249 ? -2.356 50.388 -29.991 1.00 24.15 238 ASP B CA 1
ATOM 4459 C C . ASP B 1 249 ? -3.117 51.524 -30.653 1.00 30.16 238 ASP B C 1
ATOM 4460 O O . ASP B 1 249 ? -3.823 52.293 -29.980 1.00 26.80 238 ASP B O 1
ATOM 4465 N N . PRO B 1 250 ? -2.980 51.677 -31.974 1.00 28.67 239 PRO B N 1
ATOM 4466 C CA . PRO B 1 250 ? -3.689 52.766 -32.662 1.00 25.91 239 PRO B CA 1
ATOM 4467 C C . PRO B 1 250 ? -5.209 52.640 -32.610 1.00 25.72 239 PRO B C 1
ATOM 4468 O O . PRO B 1 250 ? -5.898 53.559 -33.062 1.00 23.30 239 PRO B O 1
ATOM 4472 N N . SER B 1 251 ? -5.752 51.541 -32.092 1.00 23.33 240 SER B N 1
ATOM 4473 C CA . SER B 1 251 ? -7.190 51.454 -31.881 1.00 24.73 240 SER B CA 1
ATOM 4474 C C . SER B 1 251 ? -7.673 52.304 -30.711 1.00 28.92 240 SER B C 1
ATOM 4475 O O . SER B 1 251 ? -8.891 52.443 -30.528 1.00 25.79 240 SER B O 1
ATOM 4478 N N . LYS B 1 252 ? -6.771 52.860 -29.910 1.00 26.03 241 LYS B N 1
ATOM 4479 C CA . LYS B 1 252 ? -7.150 53.631 -28.732 1.00 27.71 241 LYS B CA 1
ATOM 4480 C C . LYS B 1 252 ? -6.877 55.101 -29.008 1.00 30.27 241 LYS B C 1
ATOM 4481 O O . LYS B 1 252 ? -5.748 55.475 -29.345 1.00 30.59 241 LYS B O 1
ATOM 4487 N N . VAL B 1 253 ? -7.918 55.920 -28.902 1.00 30.26 242 VAL B N 1
ATOM 4488 C CA . VAL B 1 253 ? -7.784 57.361 -29.057 1.00 27.60 242 VAL B CA 1
ATOM 4489 C C . VAL B 1 253 ? -7.352 57.937 -27.717 1.00 25.07 242 VAL B C 1
ATOM 4490 O O . VAL B 1 253 ? -8.006 57.708 -26.697 1.00 25.24 242 VAL B O 1
ATOM 4494 N N . ILE B 1 254 ? -6.242 58.667 -27.709 1.00 26.68 243 ILE B N 1
ATOM 4495 C CA . ILE B 1 254 ? -5.756 59.260 -26.470 1.00 26.82 243 ILE B CA 1
ATOM 4496 C C . ILE B 1 254 ? -5.999 60.762 -26.418 1.00 23.62 243 ILE B C 1
ATOM 4497 O O . ILE B 1 254 ? -5.901 61.355 -25.334 1.00 25.42 243 ILE B O 1
ATOM 4502 N N . ALA B 1 255 ? -6.318 61.394 -27.540 1.00 23.43 244 ALA B N 1
ATOM 4503 C CA . ALA B 1 255 ? -6.687 62.800 -27.522 1.00 21.78 244 ALA B CA 1
ATOM 4504 C C . ALA B 1 255 ? -7.476 63.096 -28.787 1.00 23.66 244 ALA B C 1
ATOM 4505 O O . ALA B 1 255 ? -7.288 62.448 -29.821 1.00 22.69 244 ALA B O 1
ATOM 4507 N N . ARG B 1 256 ? -8.383 64.061 -28.680 1.00 21.75 245 ARG B N 1
ATOM 4508 C CA . ARG B 1 256 ? -9.245 64.417 -29.794 1.00 24.17 245 ARG B CA 1
ATOM 4509 C C . ARG B 1 256 ? -9.636 65.874 -29.619 1.00 26.41 245 ARG B C 1
ATOM 4510 O O . ARG B 1 256 ? -10.245 66.248 -28.611 1.00 26.33 245 ARG B O 1
ATOM 4518 N N . GLN B 1 257 ? -9.242 66.699 -30.578 1.00 24.90 246 GLN B N 1
ATOM 4519 C CA . GLN B 1 257 ? -9.494 68.121 -30.464 1.00 25.61 246 GLN B CA 1
ATOM 4520 C C . GLN B 1 257 ? -10.980 68.390 -30.679 1.00 24.71 246 GLN B C 1
ATOM 4521 O O . GLN B 1 257 ? -11.632 67.750 -31.507 1.00 23.31 246 GLN B O 1
ATOM 4527 N N . LYS B 1 258 ? -11.524 69.319 -29.899 1.00 22.91 247 LYS B N 1
ATOM 4528 C CA . LYS B 1 258 ? -12.957 69.598 -29.964 1.00 26.36 247 LYS B CA 1
ATOM 4529 C C . LYS B 1 258 ? -13.314 70.343 -31.246 1.00 24.93 247 LYS B C 1
ATOM 4530 O O . LYS B 1 258 ? -14.274 69.986 -31.941 1.00 21.37 247 LYS B O 1
ATOM 4536 N N . GLU B 1 259 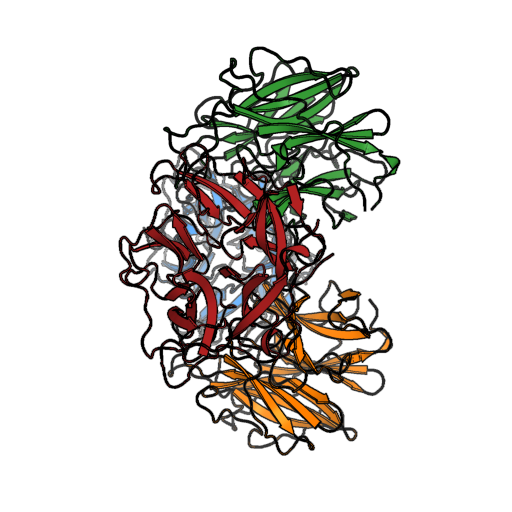? -12.550 71.377 -31.574 1.00 23.27 248 GLU B N 1
ATOM 4537 C CA . GLU B 1 259 ? -12.761 72.234 -32.725 1.00 28.00 248 GLU B CA 1
ATOM 4538 C C . GLU B 1 259 ? -12.120 71.635 -33.975 1.00 26.28 248 GLU B C 1
ATOM 4539 O O . GLU B 1 259 ? -11.121 70.911 -33.882 1.00 23.37 248 GLU B O 1
ATOM 4545 N N . PRO B 1 260 ? -12.700 71.935 -35.140 1.00 21.31 249 PRO B N 1
ATOM 4546 C CA . PRO B 1 260 ? -12.085 71.526 -36.401 1.00 21.38 249 PRO B CA 1
ATOM 4547 C C . PRO B 1 260 ? -10.769 72.244 -36.625 1.00 22.73 249 PRO B C 1
ATOM 4548 O O . PRO B 1 260 ? -10.552 73.362 -36.153 1.00 25.68 249 PRO B O 1
ATOM 4552 N N . ILE B 1 261 ? -9.897 71.605 -37.401 1.00 20.85 250 ILE B N 1
ATOM 4553 C CA . ILE B 1 261 ? -8.669 72.264 -37.835 1.00 22.94 250 ILE B CA 1
ATOM 4554 C C . ILE B 1 261 ? -8.807 72.920 -39.199 1.00 22.74 250 ILE B C 1
ATOM 4555 O O . ILE B 1 261 ? -7.901 73.663 -39.613 1.00 21.77 250 ILE B O 1
ATOM 4560 N N . LEU B 1 262 ? -9.902 72.674 -39.913 1.00 19.93 251 LEU B N 1
ATOM 4561 C CA . LEU B 1 262 ? -10.113 73.300 -41.213 1.00 20.23 251 LEU B CA 1
ATOM 4562 C C . LEU B 1 262 ? -11.595 73.222 -41.544 1.00 20.17 251 LEU B C 1
ATOM 4563 O O . LEU B 1 262 ? -12.229 72.189 -41.328 1.00 21.80 251 LEU B O 1
ATOM 4568 N N . GLU B 1 263 ? -12.144 74.317 -42.043 1.00 22.03 252 GLU B N 1
ATOM 4569 C CA . GLU B 1 263 ? -13.562 74.419 -42.347 1.00 21.03 252 GLU B CA 1
ATOM 4570 C C . GLU B 1 263 ? -13.687 75.163 -43.658 1.00 20.76 252 GLU B C 1
ATOM 4571 O O . GLU B 1 263 ? -12.805 75.951 -44.006 1.00 18.62 252 GLU B O 1
ATOM 4577 N N . PRO B 1 264 ? -14.787 74.972 -44.385 1.00 23.15 253 PRO B N 1
ATOM 4578 C CA . PRO B 1 264 ? -14.985 75.771 -45.601 1.00 21.73 253 PRO B CA 1
ATOM 4579 C C . PRO B 1 264 ? -15.115 77.236 -45.224 1.00 19.83 253 PRO B C 1
ATOM 4580 O O . PRO B 1 264 ? -15.907 77.600 -44.353 1.00 19.52 253 PRO B O 1
ATOM 4584 N N . GLU B 1 265 ? -14.304 78.072 -45.869 1.00 19.73 254 GLU B N 1
ATOM 4585 C CA . GLU B 1 265 ? -14.337 79.511 -45.649 1.00 22.78 254 GLU B CA 1
ATOM 4586 C C . GLU B 1 265 ? -14.172 80.268 -46.967 1.00 20.82 254 GLU B C 1
ATOM 4587 O O . GLU B 1 265 ? -14.834 81.282 -47.188 1.00 22.60 254 GLU B O 1
ATOM 4593 N N . LEU B 1 266 ? -13.299 79.796 -47.853 1.00 21.72 255 LEU B N 1
ATOM 4594 C CA . LEU B 1 266 ? -13.072 80.506 -49.107 1.00 20.85 255 LEU B CA 1
ATOM 4595 C C . LEU B 1 266 ? -14.182 80.204 -50.109 1.00 21.82 255 LEU B C 1
ATOM 4596 O O . LEU B 1 266 ? -14.849 79.168 -50.038 1.00 24.87 255 LEU B O 1
ATOM 4601 N N . ASP B 1 267 ? -14.399 81.131 -51.043 1.00 24.00 256 ASP B N 1
ATOM 4602 C CA . ASP B 1 267 ? -15.548 80.971 -51.928 1.00 25.23 256 ASP B CA 1
ATOM 4603 C C . ASP B 1 267 ? -15.519 79.640 -52.678 1.00 22.75 256 ASP B C 1
ATOM 4604 O O . ASP B 1 267 ? -16.580 79.055 -52.940 1.00 20.81 256 ASP B O 1
ATOM 4609 N N . TRP B 1 268 ? -14.334 79.143 -53.028 1.00 18.77 257 TRP B N 1
ATOM 4610 C CA . TRP B 1 268 ? -14.219 77.893 -53.771 1.00 21.51 257 TRP B CA 1
ATOM 4611 C C . TRP B 1 268 ? -14.199 76.658 -52.878 1.00 19.79 257 TRP B C 1
ATOM 4612 O O . TRP B 1 268 ? -14.059 75.552 -53.399 1.00 20.06 257 TRP B O 1
ATOM 4623 N N . GLU B 1 269 ? -14.282 76.825 -51.556 1.00 19.25 258 GLU B N 1
ATOM 4624 C CA . GLU B 1 269 ? -14.596 75.750 -50.618 1.00 21.33 258 GLU B CA 1
ATOM 4625 C C . GLU B 1 269 ? -16.071 75.733 -50.239 1.00 21.71 258 GLU B C 1
ATOM 4626 O O . GLU B 1 269 ? -16.626 74.675 -49.923 1.00 18.23 258 GLU B O 1
ATOM 4632 N N . ILE B 1 270 ? -16.709 76.896 -50.242 1.00 21.02 259 ILE B N 1
ATOM 4633 C CA . ILE B 1 270 ? -18.115 76.967 -49.897 1.00 18.16 259 ILE B CA 1
ATOM 4634 C C . ILE B 1 270 ? -18.960 76.645 -51.113 1.00 22.70 259 ILE B C 1
ATOM 4635 O O . ILE B 1 270 ? -19.961 75.918 -51.021 1.00 18.86 259 ILE B O 1
ATOM 4640 N N . ASN B 1 271 ? -18.568 77.183 -52.265 1.00 20.00 260 ASN B N 1
ATOM 4641 C CA . ASN B 1 271 ? -19.311 77.033 -53.508 1.00 21.78 260 ASN B CA 1
ATOM 4642 C C . ASN B 1 271 ? -18.575 76.075 -54.427 1.00 19.41 260 ASN B C 1
ATOM 4643 O O . ASN B 1 271 ? -17.339 76.042 -54.438 1.00 19.60 260 ASN B O 1
ATOM 4648 N N . GLY B 1 272 ? -19.337 75.288 -55.169 1.00 21.64 261 GLY B N 1
ATOM 4649 C CA . GLY B 1 272 ? -18.769 74.286 -56.046 1.00 17.94 261 GLY B CA 1
ATOM 4650 C C . GLY B 1 272 ? -19.785 73.188 -56.290 1.00 23.05 261 GLY B C 1
ATOM 4651 O O . GLY B 1 272 ? -20.972 73.338 -56.004 1.00 22.66 261 GLY B O 1
ATOM 4652 N N . LEU B 1 273 ? -19.288 72.087 -56.846 1.00 18.54 262 LEU B N 1
ATOM 4653 C CA . LEU B 1 273 ? -20.158 70.967 -57.170 1.00 21.82 262 LEU B CA 1
ATOM 4654 C C . LEU B 1 273 ? -20.870 70.447 -55.935 1.00 20.85 262 LEU B C 1
ATOM 4655 O O . LEU B 1 273 ? -22.043 70.073 -56.000 1.00 20.20 262 LEU B O 1
ATOM 4660 N N . VAL B 1 274 ? -20.177 70.382 -54.809 1.00 16.33 263 VAL B N 1
ATOM 4661 C CA . VAL B 1 274 ? -20.872 70.026 -53.574 1.00 20.04 263 VAL B CA 1
ATOM 4662 C C . VAL B 1 274 ? -20.549 71.091 -52.539 1.00 20.40 263 VAL B C 1
ATOM 4663 O O . VAL B 1 274 ? -19.403 71.169 -52.083 1.00 18.51 263 VAL B O 1
ATOM 4667 N N . PRO B 1 275 ? -21.517 71.917 -52.145 1.00 19.52 264 PRO B N 1
ATOM 4668 C CA . PRO B 1 275 ? -21.205 73.065 -51.287 1.00 20.06 264 PRO B CA 1
ATOM 4669 C C . PRO B 1 275 ? -20.607 72.638 -49.955 1.00 19.06 264 PRO B C 1
ATOM 4670 O O . PRO B 1 275 ? -20.830 71.525 -49.482 1.00 17.27 264 PRO B O 1
ATOM 4674 N N . ASN B 1 276 ? -19.830 73.546 -49.355 1.00 16.53 265 ASN B N 1
ATOM 4675 C CA . ASN B 1 276 ? -19.461 73.441 -47.940 1.00 18.90 265 ASN B CA 1
ATOM 4676 C C . ASN B 1 276 ? -18.676 72.165 -47.643 1.00 19.03 265 ASN B C 1
ATOM 4677 O O . ASN B 1 276 ? -19.029 71.381 -46.757 1.00 18.66 265 ASN B O 1
ATOM 4682 N N . VAL B 1 277 ? -17.600 71.948 -48.389 1.00 16.70 266 VAL B N 1
ATOM 4683 C CA . VAL B 1 277 ? -16.774 70.765 -48.183 1.00 15.00 266 VAL B CA 1
ATOM 4684 C C . VAL B 1 277 ? -15.304 71.156 -48.181 1.00 20.11 266 VAL B C 1
ATOM 4685 O O . VAL B 1 277 ? -14.820 71.790 -49.130 1.00 17.79 266 VAL B O 1
ATOM 4689 N N . VAL B 1 278 ? -14.596 70.769 -47.122 1.00 15.66 267 VAL B N 1
ATOM 4690 C CA . VAL B 1 278 ? -13.162 70.538 -47.185 1.00 17.47 267 VAL B CA 1
ATOM 4691 C C . VAL B 1 278 ? -12.938 69.087 -46.797 1.00 18.91 267 VAL B C 1
ATOM 4692 O O . VAL B 1 278 ? -13.546 68.596 -45.841 1.00 19.38 267 VAL B O 1
ATOM 4696 N N . PHE B 1 279 ? -12.098 68.390 -47.558 1.00 18.10 268 PHE B N 1
ATOM 4697 C CA . PHE B 1 279 ? -11.994 66.939 -47.440 1.00 15.20 268 PHE B CA 1
ATOM 4698 C C . PHE B 1 279 ? -10.582 66.519 -47.825 1.00 18.67 268 PHE B C 1
ATOM 4699 O O . PHE B 1 279 ? -10.152 66.768 -48.949 1.00 23.20 268 PHE B O 1
ATOM 4707 N N . SER B 1 280 ? -9.858 65.889 -46.912 1.00 16.13 269 SER B N 1
ATOM 4708 C CA . SER B 1 280 ? -8.473 65.506 -47.164 1.00 18.13 269 SER B CA 1
ATOM 4709 C C . SER B 1 280 ? -8.358 63.992 -47.271 1.00 23.05 269 SER B C 1
ATOM 4710 O O . SER B 1 280 ? -8.902 63.256 -46.439 1.00 19.74 269 SER B O 1
ATOM 4713 N N . CYS B 1 281 ? -7.636 63.525 -48.282 1.00 18.97 270 CYS B N 1
ATOM 4714 C CA . CYS B 1 281 ? -7.306 62.115 -48.393 1.00 19.22 270 CYS B CA 1
ATOM 4715 C C . CYS B 1 281 ? -5.817 61.911 -48.227 1.00 19.82 270 CYS B C 1
ATOM 4716 O O . CYS B 1 281 ? -5.316 60.807 -48.440 1.00 17.22 270 CYS B O 1
ATOM 4719 N N . GLY B 1 282 ? -5.097 62.967 -47.859 1.00 18.20 271 GLY B N 1
ATOM 4720 C CA . GLY B 1 282 ? -3.680 62.821 -47.656 1.00 18.83 271 GLY B CA 1
ATOM 4721 C C . GLY B 1 282 ? -3.001 63.998 -46.995 1.00 21.86 271 GLY B C 1
ATOM 4722 O O . GLY B 1 282 ? -3.345 65.168 -47.219 1.00 18.87 271 GLY B O 1
ATOM 4723 N N . ALA B 1 283 ? -1.982 63.678 -46.208 1.00 17.48 272 ALA B N 1
ATOM 4724 C CA . ALA B 1 283 ? -1.166 64.689 -45.570 1.00 21.73 272 ALA B CA 1
ATOM 4725 C C . ALA B 1 283 ? 0.211 64.091 -45.330 1.00 22.03 272 ALA B C 1
ATOM 4726 O O . ALA B 1 283 ? 0.326 62.910 -44.991 1.00 19.85 272 ALA B O 1
ATOM 4728 N N . VAL B 1 284 ? 1.253 64.903 -45.498 1.00 19.67 273 VAL B N 1
ATOM 4729 C CA . VAL B 1 284 ? 2.612 64.412 -45.319 1.00 20.33 273 VAL B CA 1
ATOM 4730 C C . VAL B 1 284 ? 3.397 65.390 -44.466 1.00 22.61 273 VAL B C 1
ATOM 4731 O O . VAL B 1 284 ? 3.105 66.589 -44.418 1.00 25.04 273 VAL B O 1
ATOM 4735 N N . GLU B 1 285 ? 4.399 64.864 -43.783 1.00 24.82 274 GLU B N 1
ATOM 4736 C CA . GLU B 1 285 ? 5.303 65.676 -42.981 1.00 25.27 274 GLU B CA 1
ATOM 4737 C C . GLU B 1 285 ? 6.493 66.084 -43.843 1.00 27.86 274 GLU B C 1
ATOM 4738 O O . GLU B 1 285 ? 7.164 65.222 -44.424 1.00 23.25 274 GLU B O 1
ATOM 4744 N N . VAL B 1 286 ? 6.725 67.392 -43.960 1.00 29.09 275 VAL B N 1
ATOM 4745 C CA . VAL B 1 286 ? 7.861 67.926 -44.703 1.00 28.90 275 VAL B CA 1
ATOM 4746 C C . VAL B 1 286 ? 8.405 69.133 -43.958 1.00 29.67 275 VAL B C 1
ATOM 4747 O O . VAL B 1 286 ? 7.644 70.037 -43.603 1.00 32.75 275 VAL B O 1
ATOM 4751 N N . ASN B 1 287 ? 9.719 69.153 -43.729 1.00 28.24 276 ASN B N 1
ATOM 4752 C CA . ASN B 1 287 ? 10.390 70.290 -43.087 1.00 36.03 276 ASN B CA 1
ATOM 4753 C C . ASN B 1 287 ? 9.698 70.692 -41.787 1.00 32.95 276 ASN B C 1
ATOM 4754 O O . ASN B 1 287 ? 9.374 71.862 -41.571 1.00 37.49 276 ASN B O 1
ATOM 4759 N N . ASP B 1 288 ? 9.440 69.706 -40.924 1.00 33.47 277 ASP B N 1
ATOM 4760 C CA . ASP B 1 288 ? 8.797 69.949 -39.627 1.00 35.92 277 ASP B CA 1
ATOM 4761 C C . ASP B 1 288 ? 7.450 70.659 -39.771 1.00 37.59 277 ASP B C 1
ATOM 4762 O O . ASP B 1 288 ? 7.006 71.388 -38.872 1.00 34.69 277 ASP B O 1
ATOM 4767 N N . MET B 1 289 ? 6.799 70.458 -40.908 1.00 30.62 278 MET B N 1
ATOM 4768 C CA . MET B 1 289 ? 5.458 70.951 -41.135 1.00 33.15 278 MET B CA 1
ATOM 4769 C C . MET B 1 289 ? 4.609 69.813 -41.672 1.00 31.65 278 MET B C 1
ATOM 4770 O O . MET B 1 289 ? 5.108 68.908 -42.351 1.00 25.04 278 MET B O 1
ATOM 4775 N N . TYR B 1 290 ? 3.324 69.859 -41.348 1.00 27.97 279 TYR B N 1
ATOM 4776 C CA . TYR B 1 290 ? 2.353 68.938 -41.915 1.00 26.72 279 TYR B CA 1
ATOM 4777 C C . TYR B 1 290 ? 1.674 69.647 -43.081 1.00 24.23 279 TYR B C 1
ATOM 4778 O O . TYR B 1 290 ? 1.140 70.748 -42.913 1.00 24.06 279 TYR B O 1
ATOM 4787 N N . TYR B 1 291 ? 1.753 69.044 -44.265 1.00 20.94 280 TYR B N 1
ATOM 4788 C CA . TYR B 1 291 ? 1.071 69.539 -45.449 1.00 21.42 280 TYR B CA 1
ATOM 4789 C C . TYR B 1 291 ? -0.215 68.748 -45.604 1.00 23.44 280 TYR B C 1
ATOM 4790 O O . TYR B 1 291 ? -0.177 67.523 -45.772 1.00 18.98 280 TYR B O 1
ATOM 4799 N N . VAL B 1 292 ? -1.349 69.445 -45.557 1.00 23.42 281 VAL B N 1
ATOM 4800 C CA . VAL B 1 292 ? -2.660 68.814 -45.656 1.00 18.22 281 VAL B CA 1
ATOM 4801 C C . VAL B 1 292 ? -3.288 69.266 -46.964 1.00 22.38 281 VAL B C 1
ATOM 4802 O O . VAL B 1 292 ? -3.649 70.441 -47.119 1.00 24.58 281 VAL B O 1
ATOM 4806 N N . TYR B 1 293 ? -3.376 68.350 -47.924 1.00 21.84 282 TYR B N 1
ATOM 4807 C CA . TYR B 1 293 ? -4.059 68.626 -49.176 1.00 21.04 282 TYR B CA 1
ATOM 4808 C C . TYR B 1 293 ? -5.527 68.262 -49.011 1.00 21.00 282 TYR B C 1
ATOM 4809 O O . TYR B 1 293 ? -5.861 67.267 -48.363 1.00 20.39 282 TYR B O 1
ATOM 4818 N N . TYR B 1 294 ? -6.409 69.069 -49.594 1.00 19.33 283 TYR B N 1
ATOM 4819 C CA . TYR B 1 294 ? -7.817 68.828 -49.373 1.00 18.19 283 TYR B CA 1
ATOM 4820 C C . TYR B 1 294 ? -8.611 69.183 -50.610 1.00 18.04 283 TYR B C 1
ATOM 4821 O O . TYR B 1 294 ? -8.321 70.170 -51.289 1.00 18.21 283 TYR B O 1
ATOM 4830 N N . GLY B 1 295 ? -9.585 68.334 -50.923 1.00 15.96 284 GLY B N 1
ATOM 4831 C CA . GLY B 1 295 ? -10.622 68.729 -51.852 1.00 16.01 284 GLY B CA 1
ATOM 4832 C C . GLY B 1 295 ? -11.484 69.818 -51.239 1.00 18.12 284 GLY B C 1
ATOM 4833 O O . GLY B 1 295 ? -11.723 69.850 -50.027 1.00 16.87 284 GLY B O 1
ATOM 4834 N N . ALA B 1 296 ? -11.941 70.723 -52.093 1.00 15.83 285 ALA B N 1
ATOM 4835 C CA . ALA B 1 296 ? -12.757 71.860 -51.693 1.00 19.55 285 ALA B CA 1
ATOM 4836 C C . ALA B 1 296 ? -14.004 71.846 -52.546 1.00 19.86 285 ALA B C 1
ATOM 4837 O O . ALA B 1 296 ? -13.909 71.894 -53.777 1.00 17.55 285 ALA B O 1
ATOM 4839 N N . ALA B 1 297 ? -15.161 71.765 -51.897 1.00 18.03 286 ALA B N 1
ATOM 4840 C CA . ALA B 1 297 ? -16.439 71.763 -52.595 1.00 18.21 286 ALA B CA 1
ATOM 4841 C C . ALA B 1 297 ? -16.505 70.669 -53.651 1.00 18.35 286 ALA B C 1
ATOM 4842 O O . ALA B 1 297 ? -17.226 70.798 -54.649 1.00 18.46 286 ALA B O 1
ATOM 4844 N N . ASP B 1 298 ? -15.757 69.589 -53.432 1.00 18.00 287 ASP B N 1
ATOM 4845 C CA . ASP B 1 298 ? -15.654 68.501 -54.401 1.00 16.67 287 ASP B CA 1
ATOM 4846 C C . ASP B 1 298 ? -15.355 69.050 -55.790 1.00 20.37 287 ASP B C 1
ATOM 4847 O O . ASP B 1 298 ? -15.825 68.525 -56.805 1.00 18.76 287 ASP B O 1
ATOM 4852 N N . THR B 1 299 ? -14.573 70.147 -55.840 1.00 18.86 288 THR B N 1
ATOM 4853 C CA . THR B 1 299 ? -14.323 70.788 -57.133 1.00 20.97 288 THR B CA 1
ATOM 4854 C C . THR B 1 299 ? -12.862 71.148 -57.372 1.00 20.48 288 THR B C 1
ATOM 4855 O O . THR B 1 299 ? -12.387 71.011 -58.497 1.00 20.32 288 THR B O 1
ATOM 4859 N N . HIS B 1 300 ? -12.140 71.596 -56.348 1.00 18.48 289 HIS B N 1
ATOM 4860 C CA . HIS B 1 300 ? -10.742 71.968 -56.484 1.00 21.08 289 HIS B CA 1
ATOM 4861 C C . HIS B 1 300 ? -9.941 71.313 -55.372 1.00 19.92 289 HIS B C 1
ATOM 4862 O O . HIS B 1 300 ? -10.490 70.675 -54.475 1.00 17.74 289 HIS B O 1
ATOM 4869 N N . ILE B 1 301 ? -8.625 71.492 -55.422 1.00 20.67 290 ILE B N 1
ATOM 4870 C CA . ILE B 1 301 ? -7.737 71.035 -54.366 1.00 20.20 290 ILE B CA 1
ATOM 4871 C C . ILE B 1 301 ? -7.018 72.239 -53.788 1.00 18.99 290 ILE B C 1
ATOM 4872 O O . ILE B 1 301 ? -6.450 73.043 -54.533 1.00 18.08 290 ILE B O 1
ATOM 4877 N N . GLY B 1 302 ? -7.039 72.356 -52.461 1.00 23.48 291 GLY B N 1
ATOM 4878 C CA . GLY B 1 302 ? -6.221 73.308 -51.748 1.00 19.97 291 GLY B CA 1
ATOM 4879 C C . GLY B 1 302 ? -5.165 72.590 -50.930 1.00 22.12 291 GLY B C 1
ATOM 4880 O O . GLY B 1 302 ? -5.129 71.365 -50.841 1.00 21.60 291 GLY B O 1
ATOM 4881 N N . VAL B 1 303 ? -4.300 73.389 -50.314 1.00 19.57 292 VAL B N 1
ATOM 4882 C CA . VAL B 1 303 ? -3.299 72.875 -49.390 1.00 19.05 292 VAL B CA 1
ATOM 4883 C C . VAL B 1 303 ? -3.251 73.802 -48.188 1.00 18.96 292 VAL B C 1
ATOM 4884 O O . VAL B 1 303 ? -3.361 75.025 -48.323 1.00 16.96 292 VAL B O 1
ATOM 4888 N N . ALA B 1 304 ? -3.111 73.215 -47.004 1.00 20.47 293 ALA B N 1
ATOM 4889 C CA . ALA B 1 304 ? -2.974 73.987 -45.783 1.00 24.26 293 ALA B CA 1
ATOM 4890 C C . ALA B 1 304 ? -1.972 73.269 -44.899 1.00 26.06 293 ALA B C 1
ATOM 4891 O O . ALA B 1 304 ? -1.784 72.052 -45.012 1.00 28.46 293 ALA B O 1
ATOM 4893 N N . VAL B 1 305 ? -1.319 74.030 -44.024 1.00 22.62 294 VAL B N 1
ATOM 4894 C CA . VAL B 1 305 ? -0.206 73.505 -43.255 1.00 23.92 294 VAL B CA 1
ATOM 4895 C C . VAL B 1 305 ? -0.398 73.831 -41.782 1.00 26.17 294 VAL B C 1
ATOM 4896 O O . VAL B 1 305 ? -1.190 74.697 -41.404 1.00 27.68 294 VAL B O 1
ATOM 4900 N N . ILE B 1 306 ? 0.321 73.084 -40.948 1.00 27.86 295 ILE B N 1
ATOM 4901 C CA . ILE B 1 306 ? 0.513 73.412 -39.544 1.00 27.44 295 ILE B CA 1
ATOM 4902 C C . ILE B 1 306 ? 1.955 73.077 -39.200 1.00 29.87 295 ILE B C 1
ATOM 4903 O O . ILE B 1 306 ? 2.468 72.029 -39.612 1.00 29.78 295 ILE B O 1
ATOM 4908 N N . GLU B 1 307 ? 2.622 73.982 -38.484 1.00 31.49 296 GLU B N 1
ATOM 4909 C CA . GLU B 1 307 ? 3.911 73.646 -37.899 1.00 30.23 296 GLU B CA 1
ATOM 4910 C C . GLU B 1 307 ? 3.734 72.466 -36.960 1.00 30.23 296 GLU B C 1
ATOM 4911 O O . GLU B 1 307 ? 2.828 72.452 -36.125 1.00 32.56 296 GLU B O 1
ATOM 4917 N N . LYS B 1 308 ? 4.590 71.464 -37.134 1.00 27.75 297 LYS B N 1
ATOM 4918 C CA . LYS B 1 308 ? 4.553 70.261 -36.315 1.00 27.08 297 LYS B CA 1
ATOM 4919 C C . LYS B 1 308 ? 4.557 70.599 -34.828 1.00 34.94 297 LYS B C 1
ATOM 4920 O O . LYS B 1 308 ? 3.900 69.924 -34.024 1.00 32.47 297 LYS B O 1
ATOM 4926 N N . GLU B 1 309 ? 5.289 71.651 -34.445 1.00 33.24 298 GLU B N 1
ATOM 4927 C CA . GLU B 1 309 ? 5.382 72.027 -33.037 1.00 40.17 298 GLU B CA 1
ATOM 4928 C C . GLU B 1 309 ? 4.054 72.529 -32.490 1.00 36.30 298 GLU B C 1
ATOM 4929 O O . GLU B 1 309 ? 3.835 72.480 -31.275 1.00 33.41 298 GLU B O 1
ATOM 4935 N N . LYS B 1 310 ? 3.166 73.031 -33.348 1.00 29.96 299 LYS B N 1
ATOM 4936 C CA . LYS B 1 310 ? 1.891 73.521 -32.834 1.00 34.04 299 LYS B CA 1
ATOM 4937 C C . LYS B 1 310 ? 0.879 72.404 -32.618 1.00 31.83 299 LYS B C 1
ATOM 4938 O O . LYS B 1 310 ? -0.200 72.657 -32.080 1.00 34.75 299 LYS B O 1
ATOM 4944 N N . VAL B 1 311 ? 1.207 71.173 -32.982 1.00 31.64 300 VAL B N 1
ATOM 4945 C CA . VAL B 1 311 ? 0.258 70.083 -32.806 1.00 30.64 300 VAL B CA 1
ATOM 4946 C C . VAL B 1 311 ? 0.299 69.636 -31.349 1.00 32.57 300 VAL B C 1
ATOM 4947 O O . VAL B 1 311 ? 1.092 68.766 -30.966 1.00 32.59 300 VAL B O 1
ATOM 4951 N N . LYS B 1 312 ? -0.536 70.249 -30.522 1.00 30.45 301 LYS B N 1
ATOM 4952 C CA . LYS B 1 312 ? -0.639 69.874 -29.120 1.00 34.36 301 LYS B CA 1
ATOM 4953 C C . LYS B 1 312 ? -2.097 69.682 -28.734 1.00 31.82 301 LYS B C 1
ATOM 4954 O O . LYS B 1 312 ? -2.961 70.474 -29.119 1.00 35.84 301 LYS B O 1
ATOM 4960 N N . PHE B 1 313 ? -2.362 68.653 -27.944 1.00 34.68 302 PHE B N 1
ATOM 4961 C CA . PHE B 1 313 ? -3.725 68.392 -27.484 1.00 34.52 302 PHE B CA 1
ATOM 4962 C C . PHE B 1 313 ? -3.928 68.706 -25.988 1.00 40.99 302 PHE B C 1
ATOM 4963 O O . PHE B 1 313 ? -3.026 68.505 -25.159 1.00 36.00 302 PHE B O 1
ATOM 4971 N N . MET C 1 12 ? -21.097 100.183 -35.029 1.00 40.08 1 MET A N 1
ATOM 4972 C CA . MET C 1 12 ? -22.277 99.319 -35.044 1.00 39.76 1 MET A CA 1
ATOM 4973 C C . MET C 1 12 ? -23.553 100.160 -34.979 1.00 38.81 1 MET A C 1
ATOM 4974 O O . MET C 1 12 ? -23.597 101.199 -34.320 1.00 40.38 1 MET A O 1
ATOM 4979 N N . PHE C 1 13 ? -24.596 99.725 -35.668 1.00 28.10 2 PHE A N 1
ATOM 4980 C CA . PHE C 1 13 ? -25.889 100.375 -35.564 1.00 26.42 2 PHE A CA 1
ATOM 4981 C C . PHE C 1 13 ? -26.948 99.324 -35.258 1.00 27.31 2 PHE A C 1
ATOM 4982 O O . PHE C 1 13 ? -26.719 98.121 -35.417 1.00 23.99 2 PHE A O 1
ATOM 4990 N N . ARG C 1 14 ? -28.122 99.788 -34.831 1.00 24.13 3 ARG A N 1
ATOM 4991 C CA . ARG C 1 14 ? -29.153 98.872 -34.371 1.00 24.52 3 ARG A CA 1
ATOM 4992 C C . ARG C 1 14 ? -30.529 99.475 -34.606 1.00 24.13 3 ARG A C 1
ATOM 4993 O O . ARG C 1 14 ? -30.700 100.694 -34.687 1.00 22.09 3 ARG A O 1
ATOM 5001 N N . LEU C 1 15 ? -31.517 98.598 -34.711 1.00 20.55 4 LEU A N 1
ATOM 5002 C CA . LEU C 1 15 ? -32.881 99.070 -34.794 1.00 19.28 4 LEU A CA 1
ATOM 5003 C C . LEU C 1 15 ? -33.323 99.626 -33.443 1.00 23.16 4 LEU A C 1
ATOM 5004 O O . LEU C 1 15 ? -32.783 99.272 -32.387 1.00 18.69 4 LEU A O 1
ATOM 5009 N N . THR C 1 16 ? -34.308 100.523 -33.490 1.00 18.61 5 THR A N 1
ATOM 5010 C CA . THR C 1 16 ? -34.968 101.039 -32.296 1.00 19.14 5 THR A CA 1
ATOM 5011 C C . THR C 1 16 ? -36.436 100.670 -32.376 1.00 19.31 5 THR A C 1
ATOM 5012 O O . THR C 1 16 ? -37.116 101.045 -33.337 1.00 19.37 5 THR A O 1
ATOM 5016 N N . ARG C 1 17 ? -36.926 99.937 -31.378 1.00 17.78 6 ARG A N 1
ATOM 5017 C CA . ARG C 1 17 ? -38.351 99.622 -31.336 1.00 21.82 6 ARG A CA 1
ATOM 5018 C C . ARG C 1 17 ? -39.194 100.897 -31.315 1.00 20.99 6 ARG A C 1
ATOM 5019 O O . ARG C 1 17 ? -38.892 101.854 -30.600 1.00 23.14 6 ARG A O 1
ATOM 5027 N N . LEU C 1 18 ? -40.249 100.917 -32.126 1.00 22.42 7 LEU A N 1
ATOM 5028 C CA . LEU C 1 18 ? -41.163 102.051 -32.098 1.00 25.29 7 LEU A CA 1
ATOM 5029 C C . LEU C 1 18 ? -41.976 102.067 -30.813 1.00 27.80 7 LEU A C 1
ATOM 5030 O O . LEU C 1 18 ? -42.168 103.126 -30.205 1.00 33.69 7 LEU A O 1
ATOM 5035 N N . SER C 1 19 ? -42.463 100.909 -30.382 1.00 25.87 8 SER A N 1
ATOM 5036 C CA . SER C 1 19 ? -43.309 100.838 -29.200 1.00 28.05 8 SER A CA 1
ATOM 5037 C C . SER C 1 19 ? -42.888 99.662 -28.337 1.00 29.97 8 SER A C 1
ATOM 5038 O O . SER C 1 19 ? -42.253 98.708 -28.805 1.00 27.05 8 SER A O 1
ATOM 5041 N N . ASN C 1 20 ? -43.264 99.734 -27.071 1.00 24.33 9 ASN A N 1
ATOM 5042 C CA . ASN C 1 20 ? -42.958 98.672 -26.135 1.00 25.10 9 ASN A CA 1
ATOM 5043 C C . ASN C 1 20 ? -44.057 97.625 -26.077 1.00 22.46 9 ASN A C 1
ATOM 5044 O O . ASN C 1 20 ? -44.045 96.783 -25.175 1.00 19.55 9 ASN A O 1
ATOM 5049 N N . LYS C 1 21 ? -44.999 97.663 -27.018 1.00 19.26 10 LYS A N 1
ATOM 5050 C CA . LYS C 1 21 ? -46.085 96.704 -27.100 1.00 25.36 10 LYS A CA 1
ATOM 5051 C C . LYS C 1 21 ? -46.302 96.322 -28.555 1.00 25.83 10 LYS A C 1
ATOM 5052 O O . LYS C 1 21 ? -46.001 97.111 -29.459 1.00 21.86 10 LYS A O 1
ATOM 5058 N N . PRO C 1 22 ? -46.816 95.119 -28.806 1.00 21.05 11 PRO A N 1
ATOM 5059 C CA . PRO C 1 22 ? -47.039 94.680 -30.192 1.00 21.52 11 PRO A CA 1
ATOM 5060 C C . PRO C 1 22 ? -47.925 95.648 -30.962 1.00 24.40 11 PRO A C 1
ATOM 5061 O O . PRO C 1 22 ? -48.866 96.232 -30.421 1.00 25.50 11 PRO A O 1
ATOM 5065 N N . ILE C 1 23 ? -47.605 95.827 -32.244 1.00 24.56 12 ILE A N 1
ATOM 5066 C CA . ILE C 1 23 ? -48.536 96.512 -33.131 1.00 23.70 12 ILE A CA 1
ATOM 5067 C C . ILE C 1 23 ? -49.602 95.575 -33.667 1.00 20.70 12 ILE A C 1
ATOM 5068 O O . ILE C 1 23 ? -50.555 96.035 -34.302 1.00 19.07 12 ILE A O 1
ATOM 5073 N N . LEU C 1 24 ? -49.486 94.277 -33.405 1.00 18.22 13 LEU A N 1
ATOM 5074 C CA . LEU C 1 24 ? -50.513 93.339 -33.830 1.00 21.65 13 LEU A CA 1
ATOM 5075 C C . LEU C 1 24 ? -50.410 92.087 -32.978 1.00 18.61 13 LEU A C 1
ATOM 5076 O O . LEU C 1 24 ? -49.308 91.574 -32.753 1.00 17.73 13 LEU A O 1
ATOM 5081 N N . SER C 1 25 ? -51.556 91.611 -32.509 1.00 18.25 14 SER A N 1
ATOM 5082 C CA . SER C 1 25 ? -51.674 90.451 -31.639 1.00 20.31 14 SER A CA 1
ATOM 5083 C C . SER C 1 25 ? -52.736 89.487 -32.148 1.00 19.99 14 SER A C 1
ATOM 5084 O O . SER C 1 25 ? -53.577 89.851 -32.983 1.00 19.63 14 SER A O 1
ATOM 5087 N N . PRO C 1 26 ? -52.694 88.228 -31.700 1.00 20.63 15 PRO A N 1
ATOM 5088 C CA . PRO C 1 26 ? -53.758 87.291 -32.058 1.00 23.85 15 PRO A CA 1
ATOM 5089 C C . PRO C 1 26 ? -55.105 87.791 -31.566 1.00 23.78 15 PRO A C 1
ATOM 5090 O O . PRO C 1 26 ? -55.204 88.632 -30.670 1.00 22.78 15 PRO A O 1
ATOM 5094 N N . ILE C 1 27 ? -56.146 87.245 -32.168 1.00 23.45 16 ILE A N 1
ATOM 5095 C CA . ILE C 1 27 ? -57.519 87.447 -31.737 1.00 28.79 16 ILE A CA 1
ATOM 5096 C C . ILE C 1 27 ? -58.101 86.059 -31.498 1.00 30.90 16 ILE A C 1
ATOM 5097 O O . ILE C 1 27 ? -58.270 85.281 -32.448 1.00 27.80 16 ILE A O 1
ATOM 5102 N N . LYS C 1 28 ? -58.388 85.743 -30.225 1.00 29.37 17 LYS A N 1
ATOM 5103 C CA . LYS C 1 28 ? -58.708 84.373 -29.844 1.00 34.96 17 LYS A CA 1
ATOM 5104 C C . LYS C 1 28 ? -60.011 83.917 -30.475 1.00 31.65 17 LYS A C 1
ATOM 5105 O O . LYS C 1 28 ? -60.171 82.729 -30.767 1.00 30.68 17 LYS A O 1
ATOM 5111 N N . GLU C 1 29 ? -60.939 84.845 -30.719 1.00 29.18 18 GLU A N 1
ATOM 5112 C CA . GLU C 1 29 ? -62.226 84.529 -31.332 1.00 32.01 18 GLU A CA 1
ATOM 5113 C C . GLU C 1 29 ? -62.127 84.223 -32.822 1.00 33.62 18 GLU A C 1
ATOM 5114 O O . GLU C 1 29 ? -63.130 83.812 -33.412 1.00 35.41 18 GLU A O 1
ATOM 5120 N N . HIS C 1 30 ? -60.975 84.439 -33.451 1.00 28.74 19 HIS A N 1
ATOM 5121 C CA . HIS C 1 30 ? -60.792 84.164 -34.880 1.00 30.23 19 HIS A CA 1
ATOM 5122 C C . HIS C 1 30 ? -59.924 82.922 -35.006 1.00 31.56 19 HIS A C 1
ATOM 5123 O O . HIS C 1 30 ? -58.703 83.010 -34.826 1.00 27.90 19 HIS A O 1
ATOM 5130 N N . GLU C 1 31 ? -60.547 81.780 -35.332 1.00 29.25 20 GLU A N 1
ATOM 5131 C CA . GLU C 1 31 ? -59.807 80.521 -35.379 1.00 29.18 20 GLU A CA 1
ATOM 5132 C C . GLU C 1 31 ? -58.483 80.684 -36.110 1.00 28.22 20 GLU A C 1
ATOM 5133 O O . GLU C 1 31 ? -57.433 80.260 -35.613 1.00 24.69 20 GLU A O 1
ATOM 5139 N N . TRP C 1 32 ? -58.499 81.368 -37.253 1.00 22.27 21 TRP A N 1
ATOM 5140 C CA . TRP C 1 32 ? -57.323 81.352 -38.117 1.00 24.38 21 TRP A CA 1
ATOM 5141 C C . TRP C 1 32 ? -56.159 82.159 -37.553 1.00 22.47 21 TRP A C 1
ATOM 5142 O O . TRP C 1 32 ? -55.011 81.949 -37.970 1.00 22.32 21 TRP A O 1
ATOM 5153 N N . GLU C 1 33 ? -56.418 83.064 -36.623 1.00 21.94 22 GLU A N 1
ATOM 5154 C CA . GLU C 1 33 ? -55.388 83.888 -36.017 1.00 22.47 22 GLU A CA 1
ATOM 5155 C C . GLU C 1 33 ? -55.529 83.852 -34.503 1.00 22.80 22 GLU A C 1
ATOM 5156 O O . GLU C 1 33 ? -55.273 84.831 -33.793 1.00 20.05 22 GLU A O 1
ATOM 5162 N N . LYS C 1 34 ? -55.922 82.686 -33.996 1.00 25.58 23 LYS A N 1
ATOM 5163 C CA . LYS C 1 34 ? -56.261 82.541 -32.583 1.00 27.68 23 LYS A CA 1
ATOM 5164 C C . LYS C 1 34 ? -55.028 82.632 -31.691 1.00 25.60 23 LYS A C 1
ATOM 5165 O O . LYS C 1 34 ? -55.089 83.203 -30.595 1.00 25.34 23 LYS A O 1
ATOM 5171 N N . GLU C 1 35 ? -53.906 82.050 -32.116 1.00 21.36 24 GLU A N 1
ATOM 5172 C CA . GLU C 1 35 ? -52.761 81.935 -31.223 1.00 22.06 24 GLU A CA 1
ATOM 5173 C C . GLU C 1 35 ? -51.572 82.797 -31.607 1.00 21.68 24 GLU A C 1
ATOM 5174 O O . GLU C 1 35 ? -50.743 83.080 -30.740 1.00 23.29 24 GLU A O 1
ATOM 5180 N N . ALA C 1 36 ? -51.441 83.195 -32.871 1.00 20.89 25 ALA A N 1
ATOM 5181 C CA . ALA C 1 36 ? -50.229 83.886 -33.289 1.00 18.16 25 ALA A CA 1
ATOM 5182 C C . ALA C 1 36 ? -50.514 84.747 -34.501 1.00 20.09 25 ALA A C 1
ATOM 5183 O O . ALA C 1 36 ? -51.215 84.321 -35.421 1.00 18.05 25 ALA A O 1
ATOM 5185 N N . VAL C 1 37 ? -49.950 85.949 -34.499 1.00 18.22 26 VAL A N 1
ATOM 5186 C CA . VAL C 1 37 ? -49.741 86.718 -35.718 1.00 15.88 26 VAL A CA 1
ATOM 5187 C C . VAL C 1 37 ? -48.280 87.133 -35.694 1.00 16.87 26 VAL A C 1
ATOM 5188 O O . VAL C 1 37 ? -47.785 87.583 -34.654 1.00 15.60 26 VAL A O 1
ATOM 5192 N N . PHE C 1 38 ? -47.573 86.916 -36.802 1.00 14.32 27 PHE A N 1
ATOM 5193 C CA . PHE C 1 38 ? -46.124 87.102 -36.802 1.00 16.33 27 PHE A CA 1
ATOM 5194 C C . PHE C 1 38 ? -45.613 87.104 -38.234 1.00 16.35 27 PHE A C 1
ATOM 5195 O O . PHE C 1 38 ? -46.396 87.141 -39.194 1.00 17.81 27 PHE A O 1
ATOM 5203 N N . ASN C 1 39 ? -44.282 87.155 -38.353 1.00 15.72 28 ASN A N 1
ATOM 5204 C CA . ASN C 1 39 ? -43.523 87.054 -39.598 1.00 16.30 28 ASN A CA 1
ATOM 5205 C C . ASN C 1 39 ? -44.280 87.636 -40.775 1.00 16.37 28 ASN A C 1
ATOM 5206 O O . ASN C 1 39 ? -44.821 86.899 -41.600 1.00 16.26 28 ASN A O 1
ATOM 5211 N N . ALA C 1 40 ? -44.341 88.961 -40.848 1.00 15.22 29 ALA A N 1
ATOM 5212 C CA . ALA C 1 40 ? -45.256 89.641 -41.748 1.00 13.79 29 ALA A CA 1
ATOM 5213 C C . ALA C 1 40 ? -44.492 90.294 -42.890 1.00 21.86 29 ALA A C 1
ATOM 5214 O O . ALA C 1 40 ? -43.445 90.915 -42.676 1.00 18.12 29 ALA A O 1
ATOM 5216 N N . ALA C 1 41 ? -45.018 90.141 -44.105 1.00 17.31 30 ALA A N 1
ATOM 5217 C CA . ALA C 1 41 ? -44.545 90.930 -45.225 1.00 19.74 30 ALA A CA 1
ATOM 5218 C C . ALA C 1 41 ? -45.137 92.336 -45.138 1.00 17.71 30 ALA A C 1
ATOM 5219 O O . ALA C 1 41 ? -46.217 92.541 -44.583 1.00 18.56 30 ALA A O 1
ATOM 5221 N N . VAL C 1 42 ? -44.430 93.309 -45.694 1.00 18.85 31 VAL A N 1
ATOM 5222 C CA . VAL C 1 42 ? -44.888 94.694 -45.658 1.00 22.42 31 VAL A CA 1
ATOM 5223 C C . VAL C 1 42 ? -44.583 95.378 -46.986 1.00 21.60 31 VAL A C 1
ATOM 5224 O O . VAL C 1 42 ? -43.525 95.164 -47.585 1.00 19.84 31 VAL A O 1
ATOM 5228 N N . ILE C 1 43 ? -45.525 96.194 -47.454 1.00 23.17 32 ILE A N 1
ATOM 5229 C CA . ILE C 1 43 ? -45.333 97.024 -48.638 1.00 25.34 32 ILE A CA 1
ATOM 5230 C C . ILE C 1 43 ? -45.904 98.410 -48.358 1.00 27.23 32 ILE A C 1
ATOM 5231 O O . ILE C 1 43 ? -47.031 98.538 -47.861 1.00 23.48 32 ILE A O 1
ATOM 5236 N N . TYR C 1 44 ? -45.133 99.444 -48.679 1.00 21.74 33 TYR A N 1
ATOM 5237 C CA . TYR C 1 44 ? -45.599 100.820 -48.572 1.00 28.09 33 TYR A CA 1
ATOM 5238 C C . TYR C 1 44 ? -46.095 101.271 -49.946 1.00 27.51 33 TYR A C 1
ATOM 5239 O O . TYR C 1 44 ? -45.299 101.419 -50.879 1.00 25.32 33 TYR A O 1
ATOM 5248 N N . GLU C 1 45 ? -47.411 101.471 -50.066 1.00 27.92 34 GLU A N 1
ATOM 5249 C CA . GLU C 1 45 ? -48.047 101.969 -51.282 1.00 29.90 34 GLU A CA 1
ATOM 5250 C C . GLU C 1 45 ? -49.226 102.859 -50.909 1.00 30.96 34 GLU A C 1
ATOM 5251 O O . GLU C 1 45 ? -49.911 102.619 -49.910 1.00 29.34 34 GLU A O 1
ATOM 5257 N N . GLY C 1 46 ? -49.478 103.868 -51.744 1.00 34.42 35 GLY A N 1
ATOM 5258 C CA . GLY C 1 46 ? -50.561 104.803 -51.489 1.00 28.95 35 GLY A CA 1
ATOM 5259 C C . GLY C 1 46 ? -50.448 105.484 -50.150 1.00 32.89 35 GLY A C 1
ATOM 5260 O O . GLY C 1 46 ? -51.467 105.746 -49.499 1.00 36.23 35 GLY A O 1
ATOM 5261 N N . ASN C 1 47 ? -49.218 105.743 -49.706 1.00 35.21 36 ASN A N 1
ATOM 5262 C CA . ASN C 1 47 ? -48.931 106.272 -48.376 1.00 33.62 36 ASN A CA 1
ATOM 5263 C C . ASN C 1 47 ? -49.565 105.425 -47.274 1.00 35.51 36 ASN A C 1
ATOM 5264 O O . ASN C 1 47 ? -50.000 105.935 -46.237 1.00 28.89 36 ASN A O 1
ATOM 5269 N N . LYS C 1 48 ? -49.592 104.109 -47.488 1.00 30.25 37 LYS A N 1
ATOM 5270 C CA . LYS C 1 48 ? -50.123 103.176 -46.503 1.00 32.60 37 LYS A CA 1
ATOM 5271 C C . LYS C 1 48 ? -49.164 102.008 -46.313 1.00 29.16 37 LYS A C 1
ATOM 5272 O O . LYS C 1 48 ? -48.579 101.509 -47.281 1.00 28.23 37 LYS A O 1
ATOM 5278 N N . PHE C 1 49 ? -48.986 101.593 -45.061 1.00 23.85 38 PHE A N 1
ATOM 5279 C CA . PHE C 1 49 ? -48.307 100.335 -44.768 1.00 22.59 38 PHE A CA 1
ATOM 5280 C C . PHE C 1 49 ? -49.280 99.185 -44.996 1.00 25.64 38 PHE A C 1
ATOM 5281 O O . PHE C 1 49 ? -50.308 99.093 -44.311 1.00 26.53 38 PHE A O 1
ATOM 5289 N N . HIS C 1 50 ? -48.960 98.311 -45.948 1.00 21.64 39 HIS A N 1
ATOM 5290 C CA . HIS C 1 50 ? -49.726 97.096 -46.199 1.00 22.33 39 HIS A CA 1
ATOM 5291 C C . HIS C 1 50 ? -48.971 95.910 -45.609 1.00 22.50 39 HIS A C 1
ATOM 5292 O O . HIS C 1 50 ? -47.860 95.594 -46.045 1.00 19.93 39 HIS A O 1
ATOM 5299 N N . LEU C 1 51 ? -49.574 95.266 -44.620 1.00 21.78 40 LEU A N 1
ATOM 5300 C CA . LEU C 1 51 ? -48.925 94.261 -43.794 1.00 17.23 40 LEU A CA 1
ATOM 5301 C C . LEU C 1 51 ? -49.593 92.922 -44.054 1.00 21.40 40 LEU A C 1
ATOM 5302 O O . LEU C 1 51 ? -50.818 92.787 -43.901 1.00 20.60 40 LEU A O 1
ATOM 5307 N N . PHE C 1 52 ? -48.804 91.936 -44.447 1.00 15.39 41 PHE A N 1
ATOM 5308 C CA . PHE C 1 52 ? -49.342 90.617 -44.762 1.00 17.42 41 PHE A CA 1
ATOM 5309 C C . PHE C 1 52 ? -48.756 89.633 -43.767 1.00 18.55 41 PHE A C 1
ATOM 5310 O O . PHE C 1 52 ? -47.576 89.274 -43.844 1.00 19.83 41 PHE A O 1
ATOM 5318 N N . TYR C 1 53 ? -49.566 89.219 -42.809 1.00 17.49 42 TYR A N 1
ATOM 5319 C CA . TYR C 1 53 ? -49.014 88.604 -41.622 1.00 17.67 42 TYR A CA 1
ATOM 5320 C C . TYR C 1 53 ? -49.327 87.124 -41.591 1.00 18.74 42 TYR A C 1
ATOM 5321 O O . TYR C 1 53 ? -50.411 86.697 -41.994 1.00 18.62 42 TYR A O 1
ATOM 5330 N N . ARG C 1 54 ? -48.362 86.349 -41.118 1.00 17.91 43 ARG A N 1
ATOM 5331 C CA . ARG C 1 54 ? -48.633 84.958 -40.828 1.00 16.31 43 ARG A CA 1
ATOM 5332 C C . ARG C 1 54 ? -49.487 84.855 -39.577 1.00 18.08 43 ARG A C 1
ATOM 5333 O O . ARG C 1 54 ? -49.249 85.549 -38.584 1.00 18.50 43 ARG A O 1
ATOM 5341 N N . ALA C 1 55 ? -50.493 83.991 -39.624 1.00 18.39 44 ALA A N 1
ATOM 5342 C CA . ALA C 1 55 ? -51.373 83.786 -38.480 1.00 18.85 44 ALA A CA 1
ATOM 5343 C C . ALA C 1 55 ? -51.549 82.295 -38.246 1.00 20.35 44 ALA A C 1
ATOM 5344 O O . ALA C 1 55 ? -51.644 81.510 -39.197 1.00 21.77 44 ALA A O 1
ATOM 5346 N N . SER C 1 56 ? -51.583 81.906 -36.983 1.00 17.41 45 SER A N 1
ATOM 5347 C CA . SER C 1 56 ? -51.663 80.503 -36.624 1.00 17.22 45 SER A CA 1
ATOM 5348 C C . SER C 1 56 ? -52.879 80.254 -35.743 1.00 22.96 45 SER A C 1
ATOM 5349 O O . SER C 1 56 ? -53.180 81.043 -34.837 1.00 19.28 45 SER A O 1
ATOM 5352 N N . ASN C 1 57 ? -53.573 79.148 -36.023 1.00 21.09 46 ASN A N 1
ATOM 5353 C CA . ASN C 1 57 ? -54.700 78.707 -35.218 1.00 21.48 46 ASN A CA 1
ATOM 5354 C C . ASN C 1 57 ? -54.269 77.964 -33.971 1.00 20.50 46 ASN A C 1
ATOM 5355 O O . ASN C 1 57 ? -55.124 77.584 -33.170 1.00 21.30 46 ASN A O 1
ATOM 5360 N N . ASN C 1 58 ? -52.978 77.703 -33.809 1.00 19.25 47 ASN A N 1
ATOM 5361 C CA . ASN C 1 58 ? -52.567 76.785 -32.768 1.00 22.00 47 ASN A CA 1
ATOM 5362 C C . ASN C 1 58 ? -51.180 77.146 -32.272 1.00 21.14 47 ASN A C 1
ATOM 5363 O O . ASN C 1 58 ? -50.450 77.919 -32.900 1.00 20.49 47 ASN A O 1
ATOM 5368 N N . LYS C 1 59 ? -50.838 76.590 -31.113 1.00 20.81 48 LYS A N 1
ATOM 5369 C CA . LYS C 1 59 ? -49.491 76.693 -30.589 1.00 17.55 48 LYS A CA 1
ATOM 5370 C C . LYS C 1 59 ? -48.585 75.794 -31.415 1.00 20.86 48 LYS A C 1
ATOM 5371 O O . LYS C 1 59 ? -49.040 75.066 -32.297 1.00 21.48 48 LYS A O 1
ATOM 5377 N N . PHE C 1 60 ? -47.287 75.819 -31.124 1.00 19.26 49 PHE A N 1
ATOM 5378 C CA . PHE C 1 60 ? -46.317 75.117 -31.959 1.00 20.96 49 PHE A CA 1
ATOM 5379 C C . PHE C 1 60 ? -45.589 74.058 -31.141 1.00 20.72 49 PHE A C 1
ATOM 5380 O O . PHE C 1 60 ? -44.547 74.322 -30.531 1.00 24.27 49 PHE A O 1
ATOM 5388 N N . VAL C 1 61 ? -46.125 72.844 -31.159 1.00 17.62 50 VAL A N 1
ATOM 5389 C CA . VAL C 1 61 ? -45.382 71.686 -30.683 1.00 18.19 50 VAL A CA 1
ATOM 5390 C C . VAL C 1 61 ? -44.383 71.320 -31.770 1.00 22.02 50 VAL A C 1
ATOM 5391 O O . VAL C 1 61 ? -44.758 70.916 -32.869 1.00 18.74 50 VAL A O 1
ATOM 5395 N N . LEU C 1 62 ? -43.106 71.519 -31.492 1.00 19.55 51 LEU A N 1
ATOM 5396 C CA . LEU C 1 62 ? -42.095 71.284 -32.501 1.00 22.74 51 LEU A CA 1
ATOM 5397 C C . LEU C 1 62 ? -41.180 70.123 -32.161 1.00 25.03 51 LEU A C 1
ATOM 5398 O O . LEU C 1 62 ? -40.388 69.711 -33.014 1.00 28.24 51 LEU A O 1
ATOM 5403 N N . ASN C 1 63 ? -41.276 69.567 -30.955 1.00 22.50 52 ASN A N 1
ATOM 5404 C CA . ASN C 1 63 ? -40.295 68.599 -30.506 1.00 23.14 52 ASN A CA 1
ATOM 5405 C C . ASN C 1 63 ? -40.701 67.162 -30.789 1.00 21.26 52 ASN A C 1
ATOM 5406 O O . ASN C 1 63 ? -40.116 66.244 -30.216 1.00 35.06 52 ASN A O 1
ATOM 5411 N N . THR C 1 64 ? -41.676 66.933 -31.652 1.00 24.33 53 THR A N 1
ATOM 5412 C CA . THR C 1 64 ? -42.037 65.571 -32.015 1.00 23.08 53 THR A CA 1
ATOM 5413 C C . THR C 1 64 ? -41.131 65.095 -33.144 1.00 29.31 53 THR A C 1
ATOM 5414 O O . THR C 1 64 ? -40.631 65.885 -33.945 1.00 24.96 53 THR A O 1
ATOM 5418 N N . GLU C 1 65 ? -40.903 63.789 -33.190 1.00 30.04 54 GLU A N 1
ATOM 5419 C CA . GLU C 1 65 ? -40.019 63.250 -34.212 1.00 36.42 54 GLU A CA 1
ATOM 5420 C C . GLU C 1 65 ? -40.557 63.547 -35.610 1.00 34.25 54 GLU A C 1
ATOM 5421 O O . GLU C 1 65 ? -39.787 63.838 -36.533 1.00 33.41 54 GLU A O 1
ATOM 5427 N N . LYS C 1 66 ? -41.868 63.490 -35.780 1.00 30.63 55 LYS A N 1
ATOM 5428 C CA . LYS C 1 66 ? -42.549 63.895 -36.999 1.00 31.35 55 LYS A CA 1
ATOM 5429 C C . LYS C 1 66 ? -43.631 64.898 -36.634 1.00 31.07 55 LYS A C 1
ATOM 5430 O O . LYS C 1 66 ? -43.987 65.036 -35.457 1.00 29.15 55 LYS A O 1
ATOM 5436 N N . PRO C 1 67 ? -44.151 65.643 -37.609 1.00 31.64 56 PRO A N 1
ATOM 5437 C CA . PRO C 1 67 ? -45.369 66.428 -37.352 1.00 29.93 56 PRO A CA 1
ATOM 5438 C C . PRO C 1 67 ? -46.541 65.501 -37.063 1.00 28.42 56 PRO A C 1
ATOM 5439 O O . PRO C 1 67 ? -46.845 64.599 -37.840 1.00 28.57 56 PRO A O 1
ATOM 5443 N N . GLU C 1 68 ? -47.184 65.726 -35.925 1.00 27.72 57 GLU A N 1
ATOM 5444 C CA . GLU C 1 68 ? -48.303 64.918 -35.460 1.00 27.52 57 GLU A CA 1
ATOM 5445 C C . GLU C 1 68 ? -49.598 65.676 -35.688 1.00 24.00 57 GLU A C 1
ATOM 5446 O O . GLU C 1 68 ? -49.728 66.830 -35.268 1.00 20.48 57 GLU A O 1
ATOM 5452 N N . GLU C 1 69 ? -50.561 65.012 -36.322 1.00 27.57 58 GLU A N 1
ATOM 5453 C CA . GLU C 1 69 ? -51.856 65.628 -36.573 1.00 25.82 58 GLU A CA 1
ATOM 5454 C C . GLU C 1 69 ? -52.516 66.105 -35.291 1.00 26.88 58 GLU A C 1
ATOM 5455 O O . GLU C 1 69 ? -53.296 67.065 -35.322 1.00 28.07 58 GLU A O 1
ATOM 5461 N N . LYS C 1 70 ? -52.216 65.466 -34.154 1.00 24.98 59 LYS A N 1
ATOM 5462 C CA . LYS C 1 70 ? -52.772 65.941 -32.892 1.00 25.32 59 LYS A CA 1
ATOM 5463 C C . LYS C 1 70 ? -52.241 67.321 -32.527 1.00 23.11 59 LYS A C 1
ATOM 5464 O O . LYS C 1 70 ? -52.909 68.068 -31.806 1.00 26.54 59 LYS A O 1
ATOM 5470 N N . TYR C 1 71 ? -51.043 67.677 -32.988 1.00 26.47 60 TYR A N 1
ATOM 5471 C CA . TYR C 1 71 ? -50.477 68.999 -32.729 1.00 26.64 60 TYR A CA 1
ATOM 5472 C C . TYR C 1 71 ? -50.431 69.853 -33.984 1.00 24.17 60 TYR A C 1
ATOM 5473 O O . TYR C 1 71 ? -49.633 70.794 -34.053 1.00 22.88 60 TYR A O 1
ATOM 5482 N N . LYS C 1 72 ? -51.240 69.522 -34.988 1.00 23.08 61 LYS A N 1
ATOM 5483 C CA . LYS C 1 72 ? -51.247 70.283 -36.226 1.00 21.38 61 LYS A CA 1
ATOM 5484 C C . LYS C 1 72 ? -51.483 71.767 -35.961 1.00 22.64 61 LYS A C 1
ATOM 5485 O O . LYS C 1 72 ? -52.371 72.151 -35.194 1.00 19.53 61 LYS A O 1
ATOM 5491 N N . PHE C 1 73 ? -50.658 72.602 -36.576 1.00 20.49 62 PHE A N 1
ATOM 5492 C CA . PHE C 1 73 ? -50.918 74.029 -36.612 1.00 17.92 62 PHE A CA 1
ATOM 5493 C C . PHE C 1 73 ? -51.081 74.422 -38.072 1.00 19.41 62 PHE A C 1
ATOM 5494 O O . PHE C 1 73 ? -50.521 73.778 -38.961 1.00 18.31 62 PHE A O 1
ATOM 5502 N N . VAL C 1 74 ? -51.912 75.433 -38.315 1.00 18.94 63 VAL A N 1
ATOM 5503 C CA . VAL C 1 74 ? -52.250 75.883 -39.660 1.00 21.77 63 VAL A CA 1
ATOM 5504 C C . VAL C 1 74 ? -51.926 77.368 -39.741 1.00 20.71 63 VAL A C 1
ATOM 5505 O O . VAL C 1 74 ? -52.477 78.173 -38.977 1.00 21.45 63 VAL A O 1
ATOM 5509 N N . SER C 1 75 ? -51.040 77.737 -40.659 1.00 19.15 64 SER A N 1
ATOM 5510 C CA . SER C 1 75 ? -50.714 79.142 -40.861 1.00 18.68 64 SER A CA 1
ATOM 5511 C C . SER C 1 75 ? -51.559 79.718 -41.985 1.00 20.57 64 SER A C 1
ATOM 5512 O O . SER C 1 75 ? -51.684 79.110 -43.054 1.00 17.09 64 SER A O 1
ATOM 5515 N N . SER C 1 76 ? -52.116 80.896 -41.747 1.00 19.41 65 SER A N 1
ATOM 5516 C CA . SER C 1 76 ? -52.760 81.677 -42.789 1.00 20.43 65 SER A CA 1
ATOM 5517 C C . SER C 1 76 ? -52.042 83.013 -42.933 1.00 21.54 65 SER A C 1
ATOM 5518 O O . SER C 1 76 ? -51.255 83.411 -42.068 1.00 20.25 65 SER A O 1
ATOM 5521 N N . ILE C 1 77 ? -52.352 83.730 -44.017 1.00 17.55 66 ILE A N 1
ATOM 5522 C CA . ILE C 1 77 ? -51.834 85.074 -44.241 1.00 18.65 66 ILE A CA 1
ATOM 5523 C C . ILE C 1 77 ? -52.991 86.042 -44.089 1.00 19.74 66 ILE A C 1
ATOM 5524 O O . ILE C 1 77 ? -53.959 85.983 -44.857 1.00 19.67 66 ILE A O 1
ATOM 5529 N N . GLY C 1 78 ? -52.882 86.943 -43.100 1.00 20.41 67 GLY A N 1
ATOM 5530 C CA . GLY C 1 78 ? -53.831 88.019 -42.915 1.00 20.94 67 GLY A CA 1
ATOM 5531 C C . GLY C 1 78 ? -53.320 89.334 -43.490 1.00 21.17 67 GLY A C 1
ATOM 5532 O O . GLY C 1 78 ? -52.125 89.525 -43.724 1.00 20.87 67 GLY A O 1
ATOM 5533 N N . TYR C 1 79 ? -54.255 90.241 -43.737 1.00 20.93 68 TYR A N 1
ATOM 5534 C CA . TYR C 1 79 ? -53.947 91.579 -44.218 1.00 18.90 68 TYR A CA 1
ATOM 5535 C C . TYR C 1 79 ? -54.295 92.587 -43.139 1.00 20.10 68 TYR A C 1
ATOM 5536 O O . TYR C 1 79 ? -55.322 92.459 -42.470 1.00 21.65 68 TYR A O 1
ATOM 5545 N N . ALA C 1 80 ? -53.420 93.568 -42.959 1.00 20.70 69 ALA A N 1
ATOM 5546 C CA . ALA C 1 80 ? -53.663 94.704 -42.083 1.00 22.32 69 ALA A CA 1
ATOM 5547 C C . ALA C 1 80 ? -53.091 95.922 -42.780 1.00 23.81 69 ALA A C 1
ATOM 5548 O O . ALA C 1 80 ? -52.149 95.802 -43.566 1.00 24.88 69 ALA A O 1
ATOM 5550 N N . VAL C 1 81 ? -53.662 97.096 -42.515 1.00 27.74 70 VAL A N 1
ATOM 5551 C CA . VAL C 1 81 ? -53.246 98.319 -43.203 1.00 21.41 70 VAL A CA 1
ATOM 5552 C C . VAL C 1 81 ? -53.100 99.448 -42.189 1.00 25.49 70 VAL A C 1
ATOM 5553 O O . VAL C 1 81 ? -53.857 99.529 -41.215 1.00 25.97 70 VAL A O 1
ATOM 5557 N N . SER C 1 82 ? -52.110 100.312 -42.400 1.00 24.25 71 SER A N 1
ATOM 5558 C CA . SER C 1 82 ? -51.915 101.414 -41.467 1.00 26.70 71 SER A CA 1
ATOM 5559 C C . SER C 1 82 ? -51.416 102.636 -42.221 1.00 24.80 71 SER A C 1
ATOM 5560 O O . SER C 1 82 ? -50.795 102.515 -43.278 1.00 25.56 71 SER A O 1
ATOM 5563 N N . GLU C 1 83 ? -51.675 103.817 -41.659 1.00 24.93 72 GLU A N 1
ATOM 5564 C CA . GLU C 1 83 ? -51.092 105.035 -42.207 1.00 29.11 72 GLU A CA 1
ATOM 5565 C C . GLU C 1 83 ? -49.852 105.486 -41.461 1.00 29.34 72 GLU A C 1
ATOM 5566 O O . GLU C 1 83 ? -48.934 106.027 -42.087 1.00 31.34 72 GLU A O 1
ATOM 5572 N N . ASP C 1 84 ? -49.792 105.278 -40.151 1.00 25.83 73 ASP A N 1
ATOM 5573 C CA . ASP C 1 84 ? -48.636 105.705 -39.376 1.00 28.65 73 ASP A CA 1
ATOM 5574 C C . ASP C 1 84 ? -47.646 104.579 -39.147 1.00 30.12 73 ASP A C 1
ATOM 5575 O O . ASP C 1 84 ? -46.609 104.805 -38.521 1.00 31.04 73 ASP A O 1
ATOM 5580 N N . GLY C 1 85 ? -47.939 103.378 -39.638 1.00 25.86 74 GLY A N 1
ATOM 5581 C CA . GLY C 1 85 ? -47.069 102.242 -39.408 1.00 26.68 74 GLY A CA 1
ATOM 5582 C C . GLY C 1 85 ? -47.171 101.614 -38.036 1.00 28.12 74 GLY A C 1
ATOM 5583 O O . GLY C 1 85 ? -46.445 100.651 -37.761 1.00 22.42 74 GLY A O 1
ATOM 5584 N N . ILE C 1 86 ? -48.045 102.124 -37.170 1.00 31.73 75 ILE A N 1
ATOM 5585 C CA . ILE C 1 86 ? -48.174 101.660 -35.795 1.00 28.71 75 ILE A CA 1
ATOM 5586 C C . ILE C 1 86 ? -49.569 101.120 -35.531 1.00 27.74 75 ILE A C 1
ATOM 5587 O O . ILE C 1 86 ? -49.735 100.017 -34.998 1.00 26.28 75 ILE A O 1
ATOM 5592 N N . ASN C 1 87 ? -50.586 101.868 -35.928 1.00 25.86 76 ASN A N 1
ATOM 5593 C CA . ASN C 1 87 ? -51.969 101.498 -35.681 1.00 27.89 76 ASN A CA 1
ATOM 5594 C C . ASN C 1 87 ? -52.553 100.903 -36.951 1.00 27.61 76 ASN A C 1
ATOM 5595 O O . ASN C 1 87 ? -52.674 101.596 -37.964 1.00 27.99 76 ASN A O 1
ATOM 5600 N N . PHE C 1 88 ? -52.901 99.621 -36.897 1.00 26.00 77 PHE A N 1
ATOM 5601 C CA . PHE C 1 88 ? -53.341 98.887 -38.072 1.00 28.40 77 PHE A CA 1
ATOM 5602 C C . PHE C 1 88 ? -54.818 98.553 -37.968 1.00 26.25 77 PHE A C 1
ATOM 5603 O O . PHE C 1 88 ? -55.309 98.200 -36.889 1.00 30.02 77 PHE A O 1
ATOM 5611 N N . GLU C 1 89 ? -55.516 98.682 -39.097 1.00 24.37 78 GLU A N 1
ATOM 5612 C CA . GLU C 1 89 ? -56.852 98.132 -39.272 1.00 28.52 78 GLU A CA 1
ATOM 5613 C C . GLU C 1 89 ? -56.720 96.703 -39.790 1.00 28.47 78 GLU A C 1
ATOM 5614 O O . GLU C 1 89 ? -55.833 96.416 -40.598 1.00 28.05 78 GLU A O 1
ATOM 5620 N N . ARG C 1 90 ? -57.587 95.807 -39.302 1.00 29.99 79 ARG A N 1
ATOM 5621 C CA . ARG C 1 90 ? -57.556 94.376 -39.610 1.00 29.65 79 ARG A CA 1
ATOM 5622 C C . ARG C 1 90 ? -58.924 93.919 -40.089 1.00 31.26 79 ARG A C 1
ATOM 5623 O O . ARG C 1 90 ? -59.896 94.675 -40.060 1.00 36.44 79 ARG A O 1
ATOM 5631 N N . PHE C 1 91 ? -59.006 92.647 -40.486 1.00 30.64 80 PHE A N 1
ATOM 5632 C CA . PHE C 1 91 ? -60.184 92.118 -41.158 1.00 30.68 80 PHE A CA 1
ATOM 5633 C C . PHE C 1 91 ? -60.549 90.739 -40.621 1.00 29.59 80 PHE A C 1
ATOM 5634 O O . PHE C 1 91 ? -59.713 90.023 -40.070 1.00 31.29 80 PHE A O 1
ATOM 5642 N N . ASP C 1 92 ? -61.834 90.391 -40.785 1.00 39.26 81 ASP A N 1
ATOM 5643 C CA . ASP C 1 92 ? -62.389 89.127 -40.286 1.00 36.11 81 ASP A CA 1
ATOM 5644 C C . ASP C 1 92 ? -61.604 87.918 -40.768 1.00 33.84 81 ASP A C 1
ATOM 5645 O O . ASP C 1 92 ? -61.485 86.914 -40.055 1.00 31.33 81 ASP A O 1
ATOM 5650 N N . LYS C 1 93 ? -61.143 87.957 -42.011 1.00 34.26 82 LYS A N 1
ATOM 5651 C CA . LYS C 1 93 ? -60.770 86.724 -42.673 1.00 27.65 82 LYS A CA 1
ATOM 5652 C C . LYS C 1 93 ? -59.375 86.855 -43.250 1.00 23.55 82 LYS A C 1
ATOM 5653 O O . LYS C 1 93 ? -58.943 87.962 -43.591 1.00 24.67 82 LYS A O 1
ATOM 5659 N N . PRO C 1 94 ? -58.644 85.750 -43.348 1.00 21.61 83 PRO A N 1
ATOM 5660 C CA . PRO C 1 94 ? -57.335 85.794 -43.997 1.00 22.89 83 PRO A CA 1
ATOM 5661 C C . PRO C 1 94 ? -57.493 86.067 -45.483 1.00 21.53 83 PRO A C 1
ATOM 5662 O O . PRO C 1 94 ? -58.549 85.828 -46.077 1.00 23.69 83 PRO A O 1
ATOM 5666 N N . VAL C 1 95 ? -56.424 86.591 -46.084 1.00 20.80 84 VAL A N 1
ATOM 5667 C CA . VAL C 1 95 ? -56.425 86.802 -47.529 1.00 23.43 84 VAL A CA 1
ATOM 5668 C C . VAL C 1 95 ? -55.870 85.597 -48.284 1.00 23.56 84 VAL A C 1
ATOM 5669 O O . VAL C 1 95 ? -56.213 85.399 -49.449 1.00 26.67 84 VAL A O 1
ATOM 5673 N N . LEU C 1 96 ? -55.019 84.780 -47.658 1.00 22.27 85 LEU A N 1
ATOM 5674 C CA . LEU C 1 96 ? -54.560 83.543 -48.282 1.00 19.94 85 LEU A CA 1
ATOM 5675 C C . LEU C 1 96 ? -54.514 82.415 -47.272 1.00 22.99 85 LEU A C 1
ATOM 5676 O O . LEU C 1 96 ? -54.110 82.611 -46.117 1.00 25.64 85 LEU A O 1
ATOM 5681 N N . VAL C 1 97 ? -54.910 81.229 -47.720 1.00 22.88 86 VAL A N 1
ATOM 5682 C CA . VAL C 1 97 ? -54.856 80.031 -46.898 1.00 24.55 86 VAL A CA 1
ATOM 5683 C C . VAL C 1 97 ? -54.076 78.979 -47.668 1.00 25.85 86 VAL A C 1
ATOM 5684 O O . VAL C 1 97 ? -53.898 79.072 -48.886 1.00 20.58 86 VAL A O 1
ATOM 5688 N N . GLY C 1 98 ? -53.592 77.979 -46.937 1.00 24.25 87 GLY A N 1
ATOM 5689 C CA . GLY C 1 98 ? -52.928 76.868 -47.587 1.00 23.47 87 GLY A CA 1
ATOM 5690 C C . GLY C 1 98 ? -53.957 76.011 -48.295 1.00 27.79 87 GLY A C 1
ATOM 5691 O O . GLY C 1 98 ? -54.996 75.667 -47.725 1.00 30.76 87 GLY A O 1
ATOM 5692 N N . GLU C 1 99 ? -53.693 75.691 -49.552 1.00 29.00 88 GLU A N 1
ATOM 5693 C CA . GLU C 1 99 ? -54.613 74.843 -50.287 1.00 32.46 88 GLU A CA 1
ATOM 5694 C C . GLU C 1 99 ? -54.462 73.410 -49.802 1.00 32.81 88 GLU A C 1
ATOM 5695 O O . GLU C 1 99 ? -53.352 72.868 -49.748 1.00 34.82 88 GLU A O 1
ATOM 5701 N N . ILE C 1 100 ? -55.571 72.814 -49.404 1.00 36.63 89 ILE A N 1
ATOM 5702 C CA . ILE C 1 100 ? -55.527 71.471 -48.827 1.00 38.44 89 ILE A CA 1
ATOM 5703 C C . ILE C 1 100 ? -55.505 70.461 -49.970 1.00 40.43 89 ILE A C 1
ATOM 5704 O O . ILE C 1 100 ? -56.368 70.530 -50.857 1.00 38.31 89 ILE A O 1
ATOM 5709 N N . PRO C 1 101 ? -54.550 69.523 -49.992 1.00 41.30 90 PRO A N 1
ATOM 5710 C CA . PRO C 1 101 ? -53.593 69.244 -48.914 1.00 38.37 90 PRO A CA 1
ATOM 5711 C C . PRO C 1 101 ? -52.122 69.649 -49.149 1.00 40.07 90 PRO A C 1
ATOM 5712 O O . PRO C 1 101 ? -51.299 69.542 -48.222 1.00 35.23 90 PRO A O 1
ATOM 5716 N N . GLN C 1 102 ? -51.781 70.060 -50.369 1.00 32.86 91 GLN A N 1
ATOM 5717 C CA . GLN C 1 102 ? -50.386 70.372 -50.676 1.00 34.85 91 GLN A CA 1
ATOM 5718 C C . GLN C 1 102 ? -49.785 71.388 -49.689 1.00 37.45 91 GLN A C 1
ATOM 5719 O O . GLN C 1 102 ? -48.597 71.298 -49.343 1.00 34.88 91 GLN A O 1
ATOM 5725 N N . GLU C 1 103 ? -50.590 72.352 -49.221 1.00 28.34 92 GLU A N 1
ATOM 5726 C CA . GLU C 1 103 ? -50.182 73.281 -48.171 1.00 26.23 92 GLU A CA 1
ATOM 5727 C C . GLU C 1 103 ? -51.035 73.034 -46.928 1.00 26.15 92 GLU A C 1
ATOM 5728 O O . GLU C 1 103 ? -51.603 73.976 -46.356 1.00 21.53 92 GLU A O 1
ATOM 5734 N N . ALA C 1 104 ? -51.128 71.764 -46.508 1.00 20.87 93 ALA A N 1
ATOM 5735 C CA . ALA C 1 104 ? -52.108 71.382 -45.492 1.00 26.23 93 ALA A CA 1
ATOM 5736 C C . ALA C 1 104 ? -51.917 72.158 -44.190 1.00 23.72 93 ALA A C 1
ATOM 5737 O O . ALA C 1 104 ? -52.898 72.581 -43.566 1.00 24.63 93 ALA A O 1
ATOM 5739 N N . TRP C 1 105 ? -50.668 72.354 -43.759 1.00 17.73 94 TRP A N 1
ATOM 5740 C CA . TRP C 1 105 ? -50.417 73.085 -42.521 1.00 20.22 94 TRP A CA 1
ATOM 5741 C C . TRP C 1 105 ? -50.214 74.572 -42.762 1.00 20.49 94 TRP A C 1
ATOM 5742 O O . TRP C 1 105 ? -49.736 75.284 -41.865 1.00 19.52 94 TRP A O 1
ATOM 5753 N N . GLY C 1 106 ? -50.559 75.046 -43.951 1.00 16.59 95 GLY A N 1
ATOM 5754 C CA . GLY C 1 106 ? -50.751 76.452 -44.201 1.00 16.71 95 GLY A CA 1
ATOM 5755 C C . GLY C 1 106 ? -49.619 77.091 -44.983 1.00 19.16 95 GLY A C 1
ATOM 5756 O O . GLY C 1 106 ? -48.814 76.434 -45.655 1.00 15.13 95 GLY A O 1
ATOM 5757 N N . VAL C 1 107 ? -49.557 78.412 -44.872 1.00 18.53 96 VAL A N 1
ATOM 5758 C CA . VAL C 1 107 ? -48.686 79.237 -45.695 1.00 19.27 96 VAL A CA 1
ATOM 5759 C C . VAL C 1 107 ? -47.943 80.196 -44.772 1.00 16.12 96 VAL A C 1
ATOM 5760 O O . VAL C 1 107 ? -48.562 80.884 -43.954 1.00 17.32 96 VAL A O 1
ATOM 5764 N N . GLU C 1 108 ? -46.617 80.212 -44.866 1.00 17.74 97 GLU A N 1
ATOM 5765 C CA . GLU C 1 108 ? -45.788 80.806 -43.824 1.00 21.00 97 GLU A CA 1
ATOM 5766 C C . GLU C 1 108 ? -44.909 81.930 -44.359 1.00 18.77 97 GLU A C 1
ATOM 5767 O O . GLU C 1 108 ? -44.482 81.905 -45.517 1.00 15.27 97 GLU A O 1
ATOM 5773 N N . ASP C 1 109 ? -44.633 82.899 -43.482 1.00 16.38 98 ASP A N 1
ATOM 5774 C CA . ASP C 1 109 ? -43.529 83.841 -43.636 1.00 16.83 98 ASP A CA 1
ATOM 5775 C C . ASP C 1 109 ? -43.459 84.512 -45.012 1.00 16.50 98 ASP A C 1
ATOM 5776 O O . ASP C 1 109 ? -42.437 84.422 -45.697 1.00 18.92 98 ASP A O 1
ATOM 5781 N N . PRO C 1 110 ? -44.511 85.198 -45.438 1.00 15.04 99 PRO A N 1
ATOM 5782 C CA . PRO C 1 110 ? -44.482 85.794 -46.777 1.00 16.83 99 PRO A CA 1
ATOM 5783 C C . PRO C 1 110 ? -43.468 86.920 -46.856 1.00 16.58 99 PRO A C 1
ATOM 5784 O O . PRO C 1 110 ? -43.256 87.649 -45.886 1.00 14.53 99 PRO A O 1
ATOM 5788 N N . ARG C 1 111 ? -42.826 87.039 -48.022 1.00 14.40 100 ARG A N 1
ATOM 5789 C CA . ARG C 1 111 ? -42.022 88.202 -48.384 1.00 17.97 100 ARG A CA 1
ATOM 5790 C C . ARG C 1 111 ? -42.572 88.721 -49.704 1.00 19.62 100 ARG A C 1
ATOM 5791 O O . ARG C 1 111 ? -42.827 87.936 -50.628 1.00 15.62 100 ARG A O 1
ATOM 5799 N N . ILE C 1 112 ? -42.806 90.027 -49.776 1.00 18.52 101 ILE A N 1
ATOM 5800 C CA . ILE C 1 112 ? -43.436 90.633 -50.940 1.00 17.78 101 ILE A CA 1
ATOM 5801 C C . ILE C 1 112 ? -42.441 91.573 -51.572 1.00 18.34 101 ILE A C 1
ATOM 5802 O O . ILE C 1 112 ? -41.805 92.373 -50.881 1.00 18.93 101 ILE A O 1
ATOM 5807 N N . THR C 1 113 ? -42.311 91.466 -52.877 1.00 17.54 102 THR A N 1
ATOM 5808 C CA . THR C 1 113 ? -41.436 92.306 -53.660 1.00 19.94 102 THR A CA 1
ATOM 5809 C C . THR C 1 113 ? -42.242 92.862 -54.813 1.00 21.55 102 THR A C 1
ATOM 5810 O O . THR C 1 113 ? -42.995 92.127 -55.469 1.00 19.37 102 THR A O 1
ATOM 5814 N N . LYS C 1 114 ? -42.098 94.160 -55.046 1.00 20.11 103 LYS A N 1
ATOM 5815 C CA . LYS C 1 114 ? -42.723 94.808 -56.188 1.00 20.52 103 LYS A CA 1
ATOM 5816 C C . LYS C 1 114 ? -41.710 94.884 -57.321 1.00 23.08 103 LYS A C 1
ATOM 5817 O O . LYS C 1 114 ? -40.589 95.352 -57.114 1.00 26.22 103 LYS A O 1
ATOM 5823 N N . ILE C 1 115 ? -42.086 94.391 -58.501 1.00 21.19 104 ILE A N 1
ATOM 5824 C CA . ILE C 1 115 ? -41.263 94.523 -59.701 1.00 29.41 104 ILE A CA 1
ATOM 5825 C C . ILE C 1 115 ? -42.171 94.941 -60.847 1.00 28.63 104 ILE A C 1
ATOM 5826 O O . ILE C 1 115 ? -43.140 94.235 -61.152 1.00 29.48 104 ILE A O 1
ATOM 5831 N N . ASP C 1 116 ? -41.856 96.071 -61.486 1.00 30.64 105 ASP A N 1
ATOM 5832 C CA . ASP C 1 116 ? -42.607 96.585 -62.639 1.00 35.75 105 ASP A CA 1
ATOM 5833 C C . ASP C 1 116 ? -44.125 96.512 -62.421 1.00 34.89 105 ASP A C 1
ATOM 5834 O O . ASP C 1 116 ? -44.866 95.881 -63.186 1.00 38.98 105 ASP A O 1
ATOM 5839 N N . ASN C 1 117 ? -44.586 97.163 -61.360 1.00 28.91 106 ASN A N 1
ATOM 5840 C CA . ASN C 1 117 ? -46.017 97.290 -61.094 1.00 33.71 106 ASN A CA 1
ATOM 5841 C C . ASN C 1 117 ? -46.695 95.955 -60.808 1.00 29.75 106 ASN A C 1
ATOM 5842 O O . ASN C 1 117 ? -47.926 95.861 -60.877 1.00 32.93 106 ASN A O 1
ATOM 5847 N N . LYS C 1 118 ? -45.933 94.906 -60.506 1.00 28.83 107 LYS A N 1
ATOM 5848 C CA . LYS C 1 118 ? -46.510 93.669 -60.002 1.00 27.72 107 LYS A CA 1
ATOM 5849 C C . LYS C 1 118 ? -45.944 93.360 -58.620 1.00 23.13 107 LYS A C 1
ATOM 5850 O O . LYS C 1 118 ? -44.807 93.710 -58.298 1.00 22.17 107 LYS A O 1
ATOM 5856 N N . TYR C 1 119 ? -46.754 92.719 -57.797 1.00 23.78 108 TYR A N 1
ATOM 5857 C CA . TYR C 1 119 ? -46.365 92.342 -56.446 1.00 23.65 108 TYR A CA 1
ATOM 5858 C C . TYR C 1 119 ? -46.199 90.831 -56.395 1.00 23.44 108 TYR A C 1
ATOM 5859 O O . TYR C 1 119 ? -47.109 90.088 -56.775 1.00 21.51 108 TYR A O 1
ATOM 5868 N N . TYR C 1 120 ? -45.034 90.384 -55.955 1.00 21.01 109 TYR A N 1
ATOM 5869 C CA . TYR C 1 120 ? -44.726 88.967 -55.847 1.00 19.83 109 TYR A CA 1
ATOM 5870 C C . TYR C 1 120 ? -44.612 88.621 -54.377 1.00 20.31 109 TYR A C 1
ATOM 5871 O O . TYR C 1 120 ? -43.769 89.180 -53.670 1.00 21.55 109 TYR A O 1
ATOM 5880 N N . MET C 1 121 ? -45.465 87.715 -53.916 1.00 20.67 110 MET A N 1
ATOM 5881 C CA . MET C 1 121 ? -45.404 87.233 -52.545 1.00 20.64 110 MET A CA 1
ATOM 5882 C C . MET C 1 121 ? -44.827 85.822 -52.545 1.00 18.28 110 MET A C 1
ATOM 5883 O O . MET C 1 121 ? -45.423 84.899 -53.110 1.00 17.35 110 MET A O 1
ATOM 5888 N N . LEU C 1 122 ? -43.655 85.665 -51.942 1.00 18.23 111 LEU A N 1
ATOM 5889 C CA . LEU C 1 122 ? -43.036 84.358 -51.792 1.00 17.61 111 LEU A CA 1
ATOM 5890 C C . LEU C 1 122 ? -43.292 83.888 -50.367 1.00 16.72 111 LEU A C 1
ATOM 5891 O O . LEU C 1 122 ? -43.011 84.619 -49.413 1.00 15.33 111 LEU A O 1
ATOM 5896 N N . TYR C 1 123 ? -43.862 82.694 -50.218 1.00 18.17 112 TYR A N 1
ATOM 5897 C CA . TYR C 1 123 ? -44.144 82.171 -48.884 1.00 15.06 112 TYR A CA 1
ATOM 5898 C C . TYR C 1 123 ? -43.708 80.713 -48.813 1.00 18.44 112 TYR A C 1
ATOM 5899 O O . TYR C 1 123 ? -43.412 80.070 -49.824 1.00 15.99 112 TYR A O 1
ATOM 5908 N N . THR C 1 124 ? -43.676 80.187 -47.603 1.00 15.66 113 THR A N 1
ATOM 5909 C CA . THR C 1 124 ? -43.309 78.801 -47.390 1.00 16.38 113 THR A CA 1
ATOM 5910 C C . THR C 1 124 ? -44.590 77.986 -47.280 1.00 19.98 113 THR A C 1
ATOM 5911 O O . THR C 1 124 ? -45.366 78.174 -46.339 1.00 18.96 113 THR A O 1
ATOM 5915 N N . GLY C 1 125 ? -44.824 77.107 -48.256 1.00 19.19 114 GLY A N 1
ATOM 5916 C CA . GLY C 1 125 ? -45.926 76.160 -48.151 1.00 19.50 114 GLY A CA 1
ATOM 5917 C C . GLY C 1 125 ? -45.488 74.993 -47.290 1.00 19.04 114 GLY A C 1
ATOM 5918 O O . GLY C 1 125 ? -44.416 74.421 -47.509 1.00 18.20 114 GLY A O 1
ATOM 5919 N N . PHE C 1 126 ? -46.304 74.650 -46.288 1.00 22.25 115 PHE A N 1
ATOM 5920 C CA . PHE C 1 126 ? -45.988 73.568 -45.357 1.00 19.61 115 PHE A CA 1
ATOM 5921 C C . PHE C 1 126 ? -47.096 72.525 -45.431 1.00 20.48 115 PHE A C 1
ATOM 5922 O O . PHE C 1 126 ? -48.247 72.798 -45.068 1.00 19.16 115 PHE A O 1
ATOM 5930 N N . GLY C 1 127 ? -46.748 71.338 -45.913 1.00 23.41 116 GLY A N 1
ATOM 5931 C CA . GLY C 1 127 ? -47.703 70.258 -46.024 1.00 24.61 116 GLY A CA 1
ATOM 5932 C C . GLY C 1 127 ? -47.841 69.396 -44.788 1.00 22.18 116 GLY A C 1
ATOM 5933 O O . GLY C 1 127 ? -48.798 68.626 -44.696 1.00 22.85 116 GLY A O 1
ATOM 5934 N N . GLY C 1 128 ? -46.905 69.494 -43.846 1.00 20.45 117 GLY A N 1
ATOM 5935 C CA . GLY C 1 128 ? -47.021 68.804 -42.568 1.00 25.51 117 GLY A CA 1
ATOM 5936 C C . GLY C 1 128 ? -46.781 67.305 -42.571 1.00 28.36 117 GLY A C 1
ATOM 5937 O O . GLY C 1 128 ? -47.033 66.654 -41.551 1.00 28.72 117 GLY A O 1
ATOM 5938 N N . ARG C 1 129 ? -46.299 66.723 -43.668 1.00 23.62 118 ARG A N 1
ATOM 5939 C CA . ARG C 1 129 ? -46.136 65.275 -43.709 1.00 24.79 118 ARG A CA 1
ATOM 5940 C C . ARG C 1 129 ? -44.826 64.814 -43.098 1.00 25.34 118 ARG A C 1
ATOM 5941 O O . ARG C 1 129 ? -44.715 63.653 -42.695 1.00 29.01 118 ARG A O 1
ATOM 5949 N N . ASP C 1 130 ? -43.835 65.690 -43.046 1.00 24.97 119 ASP A N 1
ATOM 5950 C CA . ASP C 1 130 ? -42.618 65.491 -42.278 1.00 24.33 119 ASP A CA 1
ATOM 5951 C C . ASP C 1 130 ? -42.062 66.887 -42.066 1.00 22.94 119 ASP A C 1
ATOM 5952 O O . ASP C 1 130 ? -42.607 67.857 -42.589 1.00 26.09 119 ASP A O 1
ATOM 5957 N N . TRP C 1 131 ? -40.983 66.995 -41.292 1.00 23.30 120 TRP A N 1
ATOM 5958 C CA . TRP C 1 131 ? -40.522 68.334 -40.941 1.00 26.01 120 TRP A CA 1
ATOM 5959 C C . TRP C 1 131 ? -39.782 69.009 -42.086 1.00 26.50 120 TRP A C 1
ATOM 5960 O O . TRP C 1 131 ? -39.448 70.190 -41.979 1.00 26.95 120 TRP A O 1
ATOM 5971 N N . LEU C 1 132 ? -39.531 68.303 -43.181 1.00 29.06 121 LEU A N 1
ATOM 5972 C CA . LEU C 1 132 ? -38.979 68.926 -44.370 1.00 28.30 121 LEU A CA 1
ATOM 5973 C C . LEU C 1 132 ? -40.024 69.071 -45.459 1.00 23.68 121 LEU A C 1
ATOM 5974 O O . LEU C 1 132 ? -39.687 69.449 -46.577 1.00 29.58 121 LEU A O 1
ATOM 5979 N N . ASP C 1 133 ? -41.289 68.807 -45.152 1.00 22.95 122 ASP A N 1
ATOM 5980 C CA . ASP C 1 133 ? -42.363 68.902 -46.140 1.00 23.70 122 ASP A CA 1
ATOM 5981 C C . ASP C 1 133 ? -42.774 70.365 -46.374 1.00 23.89 122 ASP A C 1
ATOM 5982 O O . ASP C 1 133 ? -43.912 70.774 -46.142 1.00 22.93 122 ASP A O 1
ATOM 5987 N N . PHE C 1 134 ? -41.822 71.168 -46.849 1.00 23.90 123 PHE A N 1
ATOM 5988 C CA . PHE C 1 134 ? -42.095 72.577 -47.092 1.00 20.48 123 PHE A CA 1
ATOM 5989 C C . PHE C 1 134 ? -41.369 73.043 -48.346 1.00 26.52 123 PHE A C 1
ATOM 5990 O O . PHE C 1 134 ? -40.359 72.462 -48.757 1.00 27.98 123 PHE A O 1
ATOM 5998 N N . ARG C 1 135 ? -41.886 74.107 -48.960 1.00 23.14 124 ARG A N 1
ATOM 5999 C CA . ARG C 1 135 ? -41.197 74.634 -50.132 1.00 23.65 124 ARG A CA 1
ATOM 6000 C C . ARG C 1 135 ? -41.560 76.097 -50.331 1.00 18.80 124 ARG A C 1
ATOM 6001 O O . ARG C 1 135 ? -42.519 76.612 -49.748 1.00 18.61 124 ARG A O 1
ATOM 6009 N N . ILE C 1 136 ? -40.730 76.776 -51.117 1.00 19.24 125 ILE A N 1
ATOM 6010 C CA . ILE C 1 136 ? -41.016 78.149 -51.495 1.00 17.81 125 ILE A CA 1
ATOM 6011 C C . ILE C 1 136 ? -42.156 78.147 -52.495 1.00 18.00 125 ILE A C 1
ATOM 6012 O O . ILE C 1 136 ? -42.094 77.474 -53.528 1.00 19.67 125 ILE A O 1
ATOM 6017 N N . CYS C 1 137 ? -43.206 78.895 -52.200 1.00 19.98 126 CYS A N 1
ATOM 6018 C CA . CYS C 1 137 ? -44.275 79.092 -53.163 1.00 18.51 126 CYS A CA 1
ATOM 6019 C C . CYS C 1 137 ? -44.386 80.575 -53.465 1.00 18.97 126 CYS A C 1
ATOM 6020 O O . CYS C 1 137 ? -43.969 81.438 -52.675 1.00 16.22 126 CYS A O 1
ATOM 6023 N N . MET C 1 138 ? -44.948 80.861 -54.635 1.00 19.66 127 MET A N 1
ATOM 6024 C CA . MET C 1 138 ? -45.089 82.231 -55.082 1.00 18.00 127 MET A CA 1
ATOM 6025 C C . MET C 1 138 ? -46.453 82.448 -55.702 1.00 21.57 127 MET A C 1
ATOM 6026 O O . MET C 1 138 ? -46.883 81.672 -56.557 1.00 22.38 127 MET A O 1
ATOM 6031 N N . VAL C 1 139 ? -47.116 83.512 -55.268 1.00 17.97 128 VAL A N 1
ATOM 6032 C CA . VAL C 1 139 ? -48.248 84.087 -55.966 1.00 18.86 128 VAL A CA 1
ATOM 6033 C C . VAL C 1 139 ? -47.878 85.516 -56.303 1.00 20.79 128 VAL A C 1
ATOM 6034 O O . VAL C 1 139 ? -46.884 86.058 -55.810 1.00 20.82 128 VAL A O 1
ATOM 6038 N N . TRP C 1 140 ? -48.703 86.134 -57.141 1.00 21.82 129 TRP A N 1
ATOM 6039 C CA . TRP C 1 140 ? -48.466 87.518 -57.521 1.00 22.85 129 TRP A CA 1
ATOM 6040 C C . TRP C 1 140 ? -49.793 88.229 -57.743 1.00 25.68 129 TRP A C 1
ATOM 6041 O O . TRP C 1 140 ? -50.848 87.605 -57.881 1.00 27.25 129 TRP A O 1
ATOM 6052 N N . SER C 1 141 ? -49.731 89.555 -57.740 1.00 22.71 130 SER A N 1
ATOM 6053 C CA . SER C 1 141 ? -50.895 90.366 -58.043 1.00 25.67 130 SER A CA 1
ATOM 6054 C C . SER C 1 141 ? -50.409 91.697 -58.586 1.00 30.28 130 SER A C 1
ATOM 6055 O O . SER C 1 141 ? -49.225 92.037 -58.490 1.00 27.32 130 SER A O 1
ATOM 6058 N N . ASP C 1 142 ? -51.334 92.457 -59.166 1.00 30.68 131 ASP A N 1
ATOM 6059 C CA . ASP C 1 142 ? -51.029 93.837 -59.511 1.00 31.53 131 ASP A CA 1
ATOM 6060 C C . ASP C 1 142 ? -51.756 94.825 -58.611 1.00 31.67 131 ASP A C 1
ATOM 6061 O O . ASP C 1 142 ? -51.678 96.030 -58.850 1.00 38.37 131 ASP A O 1
ATOM 6066 N N . ASP C 1 143 ? -52.425 94.357 -57.555 1.00 27.93 132 ASP A N 1
ATOM 6067 C CA . ASP C 1 143 ? -53.151 95.294 -56.708 1.00 30.04 132 ASP A CA 1
ATOM 6068 C C . ASP C 1 143 ? -53.075 94.954 -55.223 1.00 30.59 132 ASP A C 1
ATOM 6069 O O . ASP C 1 143 ? -53.837 95.535 -54.435 1.00 27.51 132 ASP A O 1
ATOM 6074 N N . LEU C 1 144 ? -52.191 94.044 -54.809 1.00 28.63 133 LEU A N 1
ATOM 6075 C CA . LEU C 1 144 ? -52.086 93.581 -53.425 1.00 28.30 133 LEU A CA 1
ATOM 6076 C C . LEU C 1 144 ? -53.370 92.925 -52.918 1.00 28.50 133 LEU A C 1
ATOM 6077 O O . LEU C 1 144 ? -53.472 92.622 -51.722 1.00 26.47 133 LEU A O 1
ATOM 6082 N N . LYS C 1 145 ? -54.354 92.682 -53.792 1.00 28.14 134 LYS A N 1
ATOM 6083 C CA . LYS C 1 145 ? -55.616 92.092 -53.363 1.00 28.68 134 LYS A CA 1
ATOM 6084 C C . LYS C 1 145 ? -55.905 90.769 -54.046 1.00 30.62 134 LYS A C 1
ATOM 6085 O O . LYS C 1 145 ? -56.339 89.813 -53.390 1.00 26.53 134 LYS A O 1
ATOM 6091 N N . ASN C 1 146 ? -55.691 90.680 -55.350 1.00 25.88 135 ASN A N 1
ATOM 6092 C CA . ASN C 1 146 ? -56.150 89.539 -56.131 1.00 27.09 135 ASN A CA 1
ATOM 6093 C C . ASN C 1 146 ? -54.927 88.690 -56.454 1.00 26.12 135 ASN A C 1
ATOM 6094 O O . ASN C 1 146 ? -54.366 88.741 -57.548 1.00 26.30 135 ASN A O 1
ATOM 6099 N N . TRP C 1 147 ? -54.497 87.930 -55.455 1.00 23.72 136 TRP A N 1
ATOM 6100 C CA . TRP C 1 147 ? -53.341 87.063 -55.595 1.00 26.24 136 TRP A CA 1
ATOM 6101 C C . TRP C 1 147 ? -53.681 85.897 -56.504 1.00 24.40 136 TRP A C 1
ATOM 6102 O O . TRP C 1 147 ? -54.797 85.369 -56.467 1.00 24.37 136 TRP A O 1
ATOM 6113 N N . LYS C 1 148 ? -52.719 85.496 -57.326 1.00 23.46 137 LYS A N 1
ATOM 6114 C CA . LYS C 1 148 ? -52.974 84.483 -58.340 1.00 24.65 137 LYS A CA 1
ATOM 6115 C C . LYS C 1 148 ? -51.637 83.908 -58.782 1.00 24.63 137 LYS A C 1
ATOM 6116 O O . LYS C 1 148 ? -50.577 84.301 -58.287 1.00 21.93 137 LYS A O 1
ATOM 6122 N N . GLY C 1 149 ? -51.693 82.983 -59.742 1.00 22.25 138 GLY A N 1
ATOM 6123 C CA . GLY C 1 149 ? -50.483 82.427 -60.324 1.00 19.69 138 GLY A CA 1
ATOM 6124 C C . GLY C 1 149 ? -49.626 81.558 -59.415 1.00 22.54 138 GLY A C 1
ATOM 6125 O O . GLY C 1 149 ? -48.414 81.439 -59.654 1.00 21.86 138 GLY A O 1
ATOM 6126 N N . HIS C 1 150 ? -50.221 80.926 -58.394 1.00 22.77 139 HIS A N 1
ATOM 6127 C CA . HIS C 1 150 ? -49.458 80.083 -57.474 1.00 19.64 139 HIS A CA 1
ATOM 6128 C C . HIS C 1 150 ? -48.534 79.126 -58.213 1.00 22.22 139 HIS A C 1
ATOM 6129 O O . HIS C 1 150 ? -48.928 78.468 -59.176 1.00 20.72 139 HIS A O 1
ATOM 6136 N N . ARG C 1 151 ? -47.315 79.001 -57.714 1.00 19.67 140 ARG A N 1
ATOM 6137 C CA . ARG C 1 151 ? -46.389 78.046 -58.284 1.00 21.57 140 ARG A CA 1
ATOM 6138 C C . ARG C 1 151 ? -45.368 77.703 -57.217 1.00 22.03 140 ARG A C 1
ATOM 6139 O O . ARG C 1 151 ? -45.106 78.505 -56.320 1.00 20.42 140 ARG A O 1
ATOM 6147 N N . ILE C 1 152 ? -44.790 76.517 -57.325 1.00 22.28 141 ILE A N 1
ATOM 6148 C CA . ILE C 1 152 ? -43.662 76.140 -56.484 1.00 24.16 141 ILE A CA 1
ATOM 6149 C C . ILE C 1 152 ? -42.406 76.687 -57.141 1.00 21.67 141 ILE A C 1
ATOM 6150 O O . ILE C 1 152 ? -42.103 76.359 -58.291 1.00 27.60 141 ILE A O 1
ATOM 6155 N N . VAL C 1 153 ? -41.706 77.568 -56.428 1.00 23.65 142 VAL A N 1
ATOM 6156 C CA . VAL C 1 153 ? -40.531 78.237 -56.984 1.00 22.56 142 VAL A CA 1
ATOM 6157 C C . VAL C 1 153 ? -39.389 77.251 -57.173 1.00 21.41 142 VAL A C 1
ATOM 6158 O O . VAL C 1 153 ? -38.806 77.152 -58.256 1.00 24.19 142 VAL A O 1
ATOM 6162 N N . LEU C 1 154 ? -39.012 76.546 -56.111 1.00 23.28 143 LEU A N 1
ATOM 6163 C CA . LEU C 1 154 ? -37.974 75.523 -56.180 1.00 24.74 143 LEU A CA 1
ATOM 6164 C C . LEU C 1 154 ? -38.541 74.210 -55.665 1.00 23.59 143 LEU A C 1
ATOM 6165 O O . LEU C 1 154 ? -39.177 74.169 -54.609 1.00 22.81 143 LEU A O 1
ATOM 6170 N N . ASP C 1 155 ? -38.298 73.140 -56.412 1.00 28.52 144 ASP A N 1
ATOM 6171 C CA . ASP C 1 155 ? -38.777 71.808 -56.061 1.00 28.04 144 ASP A CA 1
ATOM 6172 C C . ASP C 1 155 ? -37.743 71.167 -55.139 1.00 31.17 144 ASP A C 1
ATOM 6173 O O . ASP C 1 155 ? -36.957 70.296 -55.522 1.00 31.48 144 ASP A O 1
ATOM 6178 N N . GLU C 1 156 ? -37.741 71.628 -53.896 1.00 27.47 145 GLU A N 1
ATOM 6179 C CA . GLU C 1 156 ? -36.803 71.177 -52.881 1.00 24.93 145 GLU A CA 1
ATOM 6180 C C . GLU C 1 156 ? -37.244 71.762 -51.548 1.00 28.83 145 GLU A C 1
ATOM 6181 O O . GLU C 1 156 ? -37.950 72.775 -51.519 1.00 28.18 145 GLU A O 1
ATOM 6187 N N . PRO C 1 157 ? -36.858 71.141 -50.440 1.00 26.07 146 PRO A N 1
ATOM 6188 C CA . PRO C 1 157 ? -37.125 71.777 -49.148 1.00 26.68 146 PRO A CA 1
ATOM 6189 C C . PRO C 1 157 ? -36.341 73.075 -49.064 1.00 26.58 146 PRO A C 1
ATOM 6190 O O . PRO C 1 157 ? -35.107 73.076 -49.080 1.00 27.42 146 PRO A O 1
ATOM 6194 N N . ASN C 1 158 ? -37.050 74.190 -48.998 1.00 22.62 147 ASN A N 1
ATOM 6195 C CA . ASN C 1 158 ? -36.393 75.481 -49.085 1.00 23.04 147 ASN A CA 1
ATOM 6196 C C . ASN C 1 158 ? -37.373 76.507 -48.554 1.00 23.77 147 ASN A C 1
ATOM 6197 O O . ASN C 1 158 ? -38.579 76.258 -48.499 1.00 22.17 147 ASN A O 1
ATOM 6202 N N . LYS C 1 159 ? -36.835 77.654 -48.148 1.00 22.65 148 LYS A N 1
ATOM 6203 C CA . LYS C 1 159 ? -37.622 78.718 -47.542 1.00 19.48 148 LYS A CA 1
ATOM 6204 C C . LYS C 1 159 ? -36.767 79.976 -47.461 1.00 20.26 148 LYS A C 1
ATOM 6205 O O . LYS C 1 159 ? -35.769 80.082 -48.190 1.00 20.61 148 LYS A O 1
ATOM 6211 N N . ASP C 1 160 ? -37.128 80.913 -46.580 1.00 16.71 149 ASP A N 1
ATOM 6212 C CA . ASP C 1 160 ? -36.441 82.203 -46.452 1.00 19.61 149 ASP A CA 1
ATOM 6213 C C . ASP C 1 160 ? -36.113 82.785 -47.830 1.00 21.03 149 ASP A C 1
ATOM 6214 O O . ASP C 1 160 ? -34.959 83.060 -48.169 1.00 20.35 149 ASP A O 1
ATOM 6219 N N . ALA C 1 161 ? -37.145 82.935 -48.642 1.00 17.43 150 ALA A N 1
ATOM 6220 C CA . ALA C 1 161 ? -36.969 83.293 -50.037 1.00 19.17 150 ALA A CA 1
ATOM 6221 C C . ALA C 1 161 ? -37.539 84.677 -50.311 1.00 21.02 150 ALA A C 1
ATOM 6222 O O . ALA C 1 161 ? -38.593 85.041 -49.772 1.00 21.71 150 ALA A O 1
ATOM 6224 N N . ALA C 1 162 ? -36.849 85.446 -51.155 1.00 16.27 151 ALA A N 1
ATOM 6225 C CA . ALA C 1 162 ? -37.382 86.734 -51.575 1.00 18.80 151 ALA A CA 1
ATOM 6226 C C . ALA C 1 162 ? -36.831 87.080 -52.945 1.00 19.24 151 ALA A C 1
ATOM 6227 O O . ALA C 1 162 ? -35.712 86.690 -53.286 1.00 22.70 151 ALA A O 1
ATOM 6229 N N . LEU C 1 163 ? -37.629 87.814 -53.725 1.00 17.96 152 LEU A N 1
ATOM 6230 C CA . LEU C 1 163 ? -37.184 88.377 -54.992 1.00 18.97 152 LEU A CA 1
ATOM 6231 C C . LEU C 1 163 ? -36.555 89.748 -54.794 1.00 15.57 152 LEU A C 1
ATOM 6232 O O . LEU C 1 163 ? -37.018 90.546 -53.977 1.00 17.28 152 LEU A O 1
ATOM 6237 N N . LEU C 1 164 ? -35.509 90.022 -55.562 1.00 18.64 153 LEU A N 1
ATOM 6238 C CA . LEU C 1 164 ? -35.010 91.385 -55.681 1.00 20.52 153 LEU A CA 1
ATOM 6239 C C . LEU C 1 164 ? -36.027 92.248 -56.430 1.00 20.82 153 LEU A C 1
ATOM 6240 O O . LEU C 1 164 ? -36.730 91.774 -57.320 1.00 21.73 153 LEU A O 1
ATOM 6245 N N . SER C 1 165 ? -36.110 93.528 -56.060 1.00 21.39 154 SER A N 1
ATOM 6246 C CA . SER C 1 165 ? -37.125 94.411 -56.642 1.00 24.18 154 SER A CA 1
ATOM 6247 C C . SER C 1 165 ? -36.807 94.864 -58.062 1.00 25.48 154 SER A C 1
ATOM 6248 O O . SER C 1 165 ? -37.638 95.549 -58.672 1.00 27.43 154 SER A O 1
ATOM 6251 N N . GLU C 1 166 ? -35.648 94.511 -58.613 1.00 25.10 155 GLU A N 1
ATOM 6252 C CA . GLU C 1 166 ? -35.410 94.775 -60.026 1.00 27.95 155 GLU A CA 1
ATOM 6253 C C . GLU C 1 166 ? -34.544 93.676 -60.616 1.00 25.63 155 GLU A C 1
ATOM 6254 O O . GLU C 1 166 ? -33.926 92.890 -59.894 1.00 28.04 155 GLU A O 1
ATOM 6260 N N . LYS C 1 167 ? -34.533 93.618 -61.947 1.00 27.02 156 LYS A N 1
ATOM 6261 C CA . LYS C 1 167 ? -33.696 92.672 -62.665 1.00 21.66 156 LYS A CA 1
ATOM 6262 C C . LYS C 1 167 ? -32.239 93.107 -62.622 1.00 26.62 156 LYS A C 1
ATOM 6263 O O . LYS C 1 167 ? -31.926 94.296 -62.499 1.00 31.59 156 LYS A O 1
ATOM 6269 N N . ILE C 1 168 ? -31.340 92.126 -62.704 1.00 28.30 157 ILE A N 1
ATOM 6270 C CA . ILE C 1 168 ? -29.903 92.370 -62.819 1.00 28.94 157 ILE A CA 1
ATOM 6271 C C . ILE C 1 168 ? -29.440 91.781 -64.144 1.00 31.53 157 ILE A C 1
ATOM 6272 O O . ILE C 1 168 ? -29.557 90.566 -64.365 1.00 29.13 157 ILE A O 1
ATOM 6277 N N . ASN C 1 169 ? -28.912 92.637 -65.021 1.00 31.26 158 ASN A N 1
ATOM 6278 C CA . ASN C 1 169 ? -28.532 92.239 -66.376 1.00 31.50 158 ASN A CA 1
ATOM 6279 C C . ASN C 1 169 ? -29.645 91.423 -67.017 1.00 29.92 158 ASN A C 1
ATOM 6280 O O . ASN C 1 169 ? -29.424 90.334 -67.548 1.00 33.80 158 ASN A O 1
ATOM 6285 N N . GLY C 1 170 ? -30.867 91.941 -66.912 1.00 30.32 159 GLY A N 1
ATOM 6286 C CA . GLY C 1 170 ? -32.014 91.272 -67.505 1.00 27.93 159 GLY A CA 1
ATOM 6287 C C . GLY C 1 170 ? -32.486 90.011 -66.813 1.00 32.22 159 GLY A C 1
ATOM 6288 O O . GLY C 1 170 ? -33.290 89.267 -67.389 1.00 29.44 159 GLY A O 1
ATOM 6289 N N . LYS C 1 171 ? -32.033 89.744 -65.587 1.00 28.91 160 LYS A N 1
ATOM 6290 C CA . LYS C 1 171 ? -32.418 88.529 -64.874 1.00 31.38 160 LYS A CA 1
ATOM 6291 C C . LYS C 1 171 ? -33.156 88.871 -63.590 1.00 28.15 160 LYS A C 1
ATOM 6292 O O . LYS C 1 171 ? -32.752 89.781 -62.859 1.00 26.47 160 LYS A O 1
ATOM 6298 N N . TYR C 1 172 ? -34.210 88.108 -63.300 1.00 28.08 161 TYR A N 1
ATOM 6299 C CA . TYR C 1 172 ? -34.789 88.108 -61.960 1.00 25.32 161 TYR A CA 1
ATOM 6300 C C . TYR C 1 172 ? -33.814 87.492 -60.960 1.00 26.27 161 TYR A C 1
ATOM 6301 O O . TYR C 1 172 ? -33.033 86.593 -61.284 1.00 25.04 161 TYR A O 1
ATOM 6310 N N . VAL C 1 173 ? -33.864 87.983 -59.725 1.00 23.60 162 VAL A N 1
ATOM 6311 C CA . VAL C 1 173 ? -32.935 87.566 -58.687 1.00 19.67 162 VAL A CA 1
ATOM 6312 C C . VAL C 1 173 ? -33.723 86.981 -57.531 1.00 21.33 162 VAL A C 1
ATOM 6313 O O . VAL C 1 173 ? -34.634 87.627 -56.996 1.00 18.83 162 VAL A O 1
ATOM 6317 N N . LEU C 1 174 ? -33.368 85.762 -57.153 1.00 20.56 163 LEU A N 1
ATOM 6318 C CA . LEU C 1 174 ? -34.026 85.037 -56.081 1.00 18.84 163 LEU A CA 1
ATOM 6319 C C . LEU C 1 174 ? -33.014 84.794 -54.977 1.00 20.09 163 LEU A C 1
ATOM 6320 O O . LEU C 1 174 ? -31.927 84.272 -55.235 1.00 21.26 163 LEU A O 1
ATOM 6325 N N . PHE C 1 175 ? -33.364 85.187 -53.761 1.00 19.80 164 PHE A N 1
ATOM 6326 C CA . PHE C 1 175 ? -32.621 84.795 -52.577 1.00 20.30 164 PHE A CA 1
ATOM 6327 C C . PHE C 1 175 ? -33.350 83.632 -51.926 1.00 18.26 164 PHE A C 1
ATOM 6328 O O . PHE C 1 175 ? -34.581 83.631 -51.837 1.00 18.03 164 PHE A O 1
ATOM 6336 N N . HIS C 1 176 ? -32.593 82.637 -51.481 1.00 18.58 165 HIS A N 1
ATOM 6337 C CA . HIS C 1 176 ? -33.198 81.497 -50.813 1.00 20.26 165 HIS A CA 1
ATOM 6338 C C . HIS C 1 176 ? -32.204 80.929 -49.805 1.00 18.34 165 HIS A C 1
ATOM 6339 O O . HIS C 1 176 ? -31.148 81.516 -49.543 1.00 19.84 165 HIS A O 1
ATOM 6346 N N . ARG C 1 177 ? -32.563 79.784 -49.208 1.00 18.10 166 ARG A N 1
ATOM 6347 C CA . ARG C 1 177 ? -31.825 79.254 -48.058 1.00 21.16 166 ARG A CA 1
ATOM 6348 C C . ARG C 1 177 ? -31.836 77.734 -48.119 1.00 19.03 166 ARG A C 1
ATOM 6349 O O . ARG C 1 177 ? -32.651 77.081 -47.468 1.00 24.39 166 ARG A O 1
ATOM 6357 N N . ARG C 1 178 ? -30.937 77.163 -48.907 1.00 20.22 167 ARG A N 1
ATOM 6358 C CA . ARG C 1 178 ? -30.552 75.781 -48.652 1.00 22.31 167 ARG A CA 1
ATOM 6359 C C . ARG C 1 178 ? -29.733 75.798 -47.378 1.00 20.49 167 ARG A C 1
ATOM 6360 O O . ARG C 1 178 ? -28.775 76.569 -47.265 1.00 22.97 167 ARG A O 1
ATOM 6368 N N . MET C 1 179 ? -30.154 75.018 -46.402 1.00 21.93 168 MET A N 1
ATOM 6369 C CA . MET C 1 179 ? -29.563 75.096 -45.076 1.00 25.44 168 MET A CA 1
ATOM 6370 C C . MET C 1 179 ? -28.043 74.937 -45.160 1.00 21.94 168 MET A C 1
ATOM 6371 O O . MET C 1 179 ? -27.555 74.079 -45.903 1.00 27.22 168 MET A O 1
ATOM 6376 N N . PRO C 1 180 ? -27.256 75.745 -44.432 1.00 21.79 169 PRO A N 1
ATOM 6377 C CA . PRO C 1 180 ? -27.582 76.824 -43.509 1.00 24.12 169 PRO A CA 1
ATOM 6378 C C . PRO C 1 180 ? -27.310 78.227 -44.054 1.00 22.84 169 PRO A C 1
ATOM 6379 O O . PRO C 1 180 ? -27.237 79.160 -43.255 1.00 19.08 169 PRO A O 1
ATOM 6383 N N . ASP C 1 181 ? -27.161 78.379 -45.362 1.00 19.55 170 ASP A N 1
ATOM 6384 C CA . ASP C 1 181 ? -26.648 79.613 -45.936 1.00 17.52 170 ASP A CA 1
ATOM 6385 C C . ASP C 1 181 ? -27.727 80.362 -46.701 1.00 17.59 170 ASP A C 1
ATOM 6386 O O . ASP C 1 181 ? -28.751 79.801 -47.089 1.00 17.40 170 ASP A O 1
ATOM 6391 N N . ILE C 1 182 ? -27.455 81.630 -46.980 1.00 17.39 171 ILE A N 1
ATOM 6392 C CA . ILE C 1 182 ? -28.295 82.402 -47.888 1.00 19.80 171 ILE A CA 1
ATOM 6393 C C . ILE C 1 182 ? -27.805 82.193 -49.316 1.00 18.30 171 ILE A C 1
ATOM 6394 O O . ILE C 1 182 ? -26.614 82.374 -49.618 1.00 17.73 171 ILE A O 1
ATOM 6399 N N . TRP C 1 183 ? -28.721 81.815 -50.197 1.00 17.38 172 TRP A N 1
ATOM 6400 C CA . TRP C 1 183 ? -28.385 81.563 -51.585 1.00 19.95 172 TRP A CA 1
ATOM 6401 C C . TRP C 1 183 ? -29.010 82.601 -52.498 1.00 22.61 172 TRP A C 1
ATOM 6402 O O . TRP C 1 183 ? -30.060 83.187 -52.204 1.00 18.36 172 TRP A O 1
ATOM 6413 N N . ILE C 1 184 ? -28.364 82.782 -53.642 1.00 24.61 173 ILE A N 1
ATOM 6414 C CA . ILE C 1 184 ? -28.903 83.583 -54.725 1.00 19.89 173 ILE A CA 1
ATOM 6415 C C . ILE C 1 184 ? -29.079 82.681 -55.933 1.00 21.31 173 ILE A C 1
ATOM 6416 O O . ILE C 1 184 ? -28.391 81.664 -56.081 1.00 22.64 173 ILE A O 1
ATOM 6421 N N . ALA C 1 185 ? -30.024 83.054 -56.796 1.00 21.12 174 ALA A N 1
ATOM 6422 C CA . ALA C 1 185 ? -30.219 82.365 -58.066 1.00 22.63 174 ALA A CA 1
ATOM 6423 C C . ALA C 1 185 ? -30.841 83.347 -59.051 1.00 21.90 174 ALA A C 1
ATOM 6424 O O . ALA C 1 185 ? -31.300 84.426 -58.672 1.00 23.87 174 ALA A O 1
ATOM 6426 N N . TYR C 1 186 ? -30.857 82.965 -60.326 1.00 25.29 175 TYR A N 1
ATOM 6427 C CA . TYR C 1 186 ? -31.237 83.870 -61.404 1.00 25.93 175 TYR A CA 1
ATOM 6428 C C . TYR C 1 186 ? -32.256 83.207 -62.318 1.00 28.81 175 TYR A C 1
ATOM 6429 O O . TYR C 1 186 ? -32.268 81.979 -62.472 1.00 26.53 175 TYR A O 1
ATOM 6438 N N . SER C 1 187 ? -33.123 84.030 -62.913 1.00 24.14 176 SER A N 1
ATOM 6439 C CA . SER C 1 187 ? -34.166 83.505 -63.781 1.00 26.37 176 SER A CA 1
ATOM 6440 C C . SER C 1 187 ? -34.475 84.482 -64.897 1.00 30.60 176 SER A C 1
ATOM 6441 O O . SER C 1 187 ? -34.395 85.703 -64.723 1.00 28.11 176 SER A O 1
ATOM 6444 N N . ASP C 1 188 ? -34.870 83.922 -66.035 1.00 31.24 177 ASP A N 1
ATOM 6445 C CA . ASP C 1 188 ? -35.392 84.720 -67.130 1.00 32.22 177 ASP A CA 1
ATOM 6446 C C . ASP C 1 188 ? -36.899 84.824 -67.088 1.00 32.15 177 ASP A C 1
ATOM 6447 O O . ASP C 1 188 ? -37.456 85.803 -67.588 1.00 35.24 177 ASP A O 1
ATOM 6452 N N . ASP C 1 189 ? -37.566 83.848 -66.475 1.00 32.06 178 ASP A N 1
ATOM 6453 C CA . ASP C 1 189 ? -39.003 83.676 -66.635 1.00 33.07 178 ASP A CA 1
ATOM 6454 C C . ASP C 1 189 ? -39.761 83.620 -65.314 1.00 33.15 178 ASP A C 1
ATOM 6455 O O . ASP C 1 189 ? -40.965 83.336 -65.324 1.00 32.51 178 ASP A O 1
ATOM 6460 N N . LEU C 1 190 ? -39.094 83.853 -64.181 1.00 34.35 179 LEU A N 1
ATOM 6461 C CA . LEU C 1 190 ? -39.675 83.629 -62.855 1.00 31.90 179 LEU A CA 1
ATOM 6462 C C . LEU C 1 190 ? -40.152 82.184 -62.665 1.00 34.54 179 LEU A C 1
ATOM 6463 O O . LEU C 1 190 ? -40.989 81.907 -61.798 1.00 38.99 179 LEU A O 1
ATOM 6468 N N . VAL C 1 191 ? -39.642 81.247 -63.462 1.00 32.20 180 VAL A N 1
ATOM 6469 C CA . VAL C 1 191 ? -40.083 79.858 -63.390 1.00 30.69 180 VAL A CA 1
ATOM 6470 C C . VAL C 1 191 ? -38.879 78.941 -63.206 1.00 30.93 180 VAL A C 1
ATOM 6471 O O . VAL C 1 191 ? -38.902 78.021 -62.382 1.00 33.17 180 VAL A O 1
ATOM 6475 N N . ASN C 1 192 ? -37.827 79.174 -63.976 1.00 29.99 181 ASN A N 1
ATOM 6476 C CA . ASN C 1 192 ? -36.652 78.316 -63.982 1.00 31.96 181 ASN A CA 1
ATOM 6477 C C . ASN C 1 192 ? -35.470 79.108 -63.453 1.00 28.48 181 ASN A C 1
ATOM 6478 O O . ASN C 1 192 ? -35.122 80.159 -64.001 1.00 30.69 181 ASN A O 1
ATOM 6483 N N . TRP C 1 193 ? -34.852 78.596 -62.404 1.00 27.01 182 TRP A N 1
ATOM 6484 C CA . TRP C 1 193 ? -33.764 79.283 -61.737 1.00 26.66 182 TRP A CA 1
ATOM 6485 C C . TRP C 1 193 ? -32.461 78.556 -62.024 1.00 25.62 182 TRP A C 1
ATOM 6486 O O . TRP C 1 193 ? -32.431 77.323 -62.078 1.00 27.51 182 TRP A O 1
ATOM 6497 N N . TYR C 1 194 ? -31.392 79.321 -62.222 1.00 24.70 183 TYR A N 1
ATOM 6498 C CA . TYR C 1 194 ? -30.092 78.741 -62.518 1.00 26.51 183 TYR A CA 1
ATOM 6499 C C . TYR C 1 194 ? -29.005 79.568 -61.846 1.00 26.32 183 TYR A C 1
ATOM 6500 O O . TYR C 1 194 ? -29.268 80.624 -61.257 1.00 27.16 183 TYR A O 1
ATOM 6509 N N . ASN C 1 195 ? -27.771 79.064 -61.944 1.00 22.56 184 ASN A N 1
ATOM 6510 C CA . ASN C 1 195 ? -26.588 79.690 -61.345 1.00 26.33 184 ASN A CA 1
ATOM 6511 C C . ASN C 1 195 ? -26.750 79.896 -59.834 1.00 26.45 184 ASN A C 1
ATOM 6512 O O . ASN C 1 195 ? -26.357 80.925 -59.283 1.00 25.51 184 ASN A O 1
ATOM 6517 N N . HIS C 1 196 ? -27.340 78.908 -59.164 1.00 26.24 185 HIS A N 1
ATOM 6518 C CA . HIS C 1 196 ? -27.424 78.907 -57.711 1.00 20.84 185 HIS A CA 1
ATOM 6519 C C . HIS C 1 196 ? -26.049 79.062 -57.100 1.00 23.61 185 HIS A C 1
ATOM 6520 O O . HIS C 1 196 ? -25.132 78.311 -57.427 1.00 25.39 185 HIS A O 1
ATOM 6527 N N . LYS C 1 197 ? -25.919 80.013 -56.179 1.00 26.03 186 LYS A N 1
ATOM 6528 C CA . LYS C 1 197 ? -24.658 80.238 -55.488 1.00 24.28 186 LYS A CA 1
ATOM 6529 C C . LYS C 1 197 ? -24.951 80.654 -54.052 1.00 22.25 186 LYS A C 1
ATOM 6530 O O . LYS C 1 197 ? -25.924 81.368 -53.808 1.00 20.44 186 LYS A O 1
ATOM 6536 N N . ILE C 1 198 ? -24.148 80.163 -53.102 1.00 22.60 187 ILE A N 1
ATOM 6537 C CA . ILE C 1 198 ? -24.167 80.694 -51.739 1.00 20.95 187 ILE A CA 1
ATOM 6538 C C . ILE C 1 198 ? -23.509 82.063 -51.732 1.00 21.34 187 ILE A C 1
ATOM 6539 O O . ILE C 1 198 ? -22.410 82.225 -52.280 1.00 24.41 187 ILE A O 1
ATOM 6544 N N . ILE C 1 199 ? -24.152 83.043 -51.086 1.00 18.90 188 ILE A N 1
ATOM 6545 C CA . ILE C 1 199 ? -23.581 84.382 -50.966 1.00 22.41 188 ILE A CA 1
ATOM 6546 C C . ILE C 1 199 ? -23.217 84.763 -49.536 1.00 20.11 188 ILE A C 1
ATOM 6547 O O . ILE C 1 199 ? -22.403 85.679 -49.353 1.00 21.19 188 ILE A O 1
ATOM 6552 N N . MET C 1 200 ? -23.784 84.113 -48.524 1.00 20.17 189 MET A N 1
ATOM 6553 C CA . MET C 1 200 ? -23.484 84.456 -47.139 1.00 20.85 189 MET A CA 1
ATOM 6554 C C . MET C 1 200 ? -23.673 83.222 -46.273 1.00 22.67 189 MET A C 1
ATOM 6555 O O . MET C 1 200 ? -24.605 82.444 -46.491 1.00 22.73 189 MET A O 1
ATOM 6560 N N . SER C 1 201 ? -22.809 83.061 -45.285 1.00 20.61 190 SER A N 1
ATOM 6561 C CA . SER C 1 201 ? -22.799 81.885 -44.433 1.00 22.16 190 SER A CA 1
ATOM 6562 C C . SER C 1 201 ? -22.895 82.262 -42.963 1.00 22.21 190 SER A C 1
ATOM 6563 O O . SER C 1 201 ? -22.648 83.412 -42.583 1.00 21.72 190 SER A O 1
ATOM 6566 N N . PRO C 1 202 ? -23.277 81.323 -42.110 1.00 21.78 191 PRO A N 1
ATOM 6567 C CA . PRO C 1 202 ? -23.210 81.580 -40.669 1.00 25.13 191 PRO A CA 1
ATOM 6568 C C . PRO C 1 202 ? -21.760 81.705 -40.232 1.00 24.07 191 PRO A C 1
ATOM 6569 O O . PRO C 1 202 ? -20.825 81.431 -40.988 1.00 27.69 191 PRO A O 1
ATOM 6573 N N . LYS C 1 203 ? -21.577 82.127 -38.982 1.00 23.60 192 LYS A N 1
ATOM 6574 C CA . LYS C 1 203 ? -20.248 82.276 -38.402 1.00 23.70 192 LYS A CA 1
ATOM 6575 C C . LYS C 1 203 ? -20.185 81.506 -37.092 1.00 25.31 192 LYS A C 1
ATOM 6576 O O . LYS C 1 203 ? -20.932 81.805 -36.152 1.00 24.58 192 LYS A O 1
ATOM 6582 N N . SER C 1 204 ? -19.301 80.512 -37.039 1.00 26.98 193 SER A N 1
ATOM 6583 C CA . SER C 1 204 ? -19.167 79.672 -35.856 1.00 26.90 193 SER A CA 1
ATOM 6584 C C . SER C 1 204 ? -18.919 80.520 -34.616 1.00 25.75 193 SER A C 1
ATOM 6585 O O . SER C 1 204 ? -18.310 81.594 -34.680 1.00 22.09 193 SER A O 1
ATOM 6588 N N . HIS C 1 205 ? -19.413 80.027 -33.485 1.00 25.45 194 HIS A N 1
ATOM 6589 C CA . HIS C 1 205 ? -19.147 80.628 -32.181 1.00 26.86 194 HIS A CA 1
ATOM 6590 C C . HIS C 1 205 ? -19.583 82.090 -32.120 1.00 25.39 194 HIS A C 1
ATOM 6591 O O . HIS C 1 205 ? -18.906 82.921 -31.517 1.00 23.40 194 HIS A O 1
ATOM 6598 N N . THR C 1 206 ? -20.711 82.414 -32.762 1.00 24.08 195 THR A N 1
ATOM 6599 C CA . THR C 1 206 ? -21.333 83.733 -32.663 1.00 23.15 195 THR A CA 1
ATOM 6600 C C . THR C 1 206 ? -22.825 83.551 -32.460 1.00 24.24 195 THR A C 1
ATOM 6601 O O . THR C 1 206 ? -23.332 82.428 -32.419 1.00 22.24 195 THR A O 1
ATOM 6605 N N . TRP C 1 207 ? -23.537 84.677 -32.392 1.00 20.74 196 TRP A N 1
ATOM 6606 C CA . TRP C 1 207 ? -24.994 84.656 -32.394 1.00 22.70 196 TRP A CA 1
ATOM 6607 C C . TRP C 1 207 ? -25.581 84.122 -33.696 1.00 18.65 196 TRP A C 1
ATOM 6608 O O . TRP C 1 207 ? -26.773 83.818 -33.736 1.00 17.38 196 TRP A O 1
ATOM 6619 N N . GLU C 1 208 ? -24.799 84.027 -34.763 1.00 17.44 197 GLU A N 1
ATOM 6620 C CA . GLU C 1 208 ? -25.362 83.601 -36.034 1.00 21.55 197 GLU A CA 1
ATOM 6621 C C . GLU C 1 208 ? -24.642 82.345 -36.513 1.00 21.08 197 GLU A C 1
ATOM 6622 O O . GLU C 1 208 ? -24.163 82.293 -37.651 1.00 19.06 197 GLU A O 1
ATOM 6628 N N . SER C 1 209 ? -24.549 81.335 -35.643 1.00 22.83 198 SER A N 1
ATOM 6629 C CA . SER C 1 209 ? -23.712 80.168 -35.900 1.00 20.10 198 SER A CA 1
ATOM 6630 C C . SER C 1 209 ? -24.471 78.975 -36.464 1.00 21.76 198 SER A C 1
ATOM 6631 O O . SER C 1 209 ? -23.886 78.188 -37.217 1.00 23.09 198 SER A O 1
ATOM 6634 N N . LYS C 1 210 ? -25.750 78.805 -36.129 1.00 18.26 199 LYS A N 1
ATOM 6635 C CA . LYS C 1 210 ? -26.442 77.610 -36.594 1.00 22.06 199 LYS A CA 1
ATOM 6636 C C . LYS C 1 210 ? -26.837 77.734 -38.063 1.00 20.72 199 LYS A C 1
ATOM 6637 O O . LYS C 1 210 ? -26.553 76.846 -38.874 1.00 21.82 199 LYS A O 1
ATOM 6643 N N . LYS C 1 211 ? -27.475 78.837 -38.422 1.00 19.32 200 LYS A N 1
ATOM 6644 C CA . LYS C 1 211 ? -27.954 79.050 -39.780 1.00 21.22 200 LYS A CA 1
ATOM 6645 C C . LYS C 1 211 ? -28.340 80.510 -39.893 1.00 21.73 200 LYS A C 1
ATOM 6646 O O . LYS C 1 211 ? -28.578 81.189 -38.885 1.00 19.17 200 LYS A O 1
ATOM 6652 N N . ILE C 1 212 ? -28.414 80.978 -41.129 1.00 15.97 201 ILE A N 1
ATOM 6653 C CA . ILE C 1 212 ? -28.914 82.308 -41.425 1.00 15.47 201 ILE A CA 1
ATOM 6654 C C . ILE C 1 212 ? -29.890 82.175 -42.583 1.00 20.90 201 ILE A C 1
ATOM 6655 O O . ILE C 1 212 ? -29.869 81.196 -43.335 1.00 17.11 201 ILE A O 1
ATOM 6660 N N . GLY C 1 213 ? -30.761 83.167 -42.696 1.00 21.57 202 GLY A N 1
ATOM 6661 C CA . GLY C 1 213 ? -31.717 83.243 -43.789 1.00 17.85 202 GLY A CA 1
ATOM 6662 C C . GLY C 1 213 ? -32.082 84.696 -44.006 1.00 19.79 202 GLY A C 1
ATOM 6663 O O . GLY C 1 213 ? -31.973 85.527 -43.092 1.00 19.48 202 GLY A O 1
ATOM 6664 N N . ILE C 1 214 ? -32.508 85.020 -45.225 1.00 18.13 203 ILE A N 1
ATOM 6665 C CA . ILE C 1 214 ? -32.845 86.411 -45.475 1.00 15.34 203 ILE A CA 1
ATOM 6666 C C . ILE C 1 214 ? -34.055 86.785 -44.626 1.00 19.63 203 ILE A C 1
ATOM 6667 O O . ILE C 1 214 ? -34.899 85.938 -44.289 1.00 16.44 203 ILE A O 1
ATOM 6672 N N . ALA C 1 215 ? -34.111 88.058 -44.225 1.00 17.06 204 ALA A N 1
ATOM 6673 C CA . ALA C 1 215 ? -35.307 88.586 -43.592 1.00 18.91 204 ALA A CA 1
ATOM 6674 C C . ALA C 1 215 ? -36.252 89.075 -44.688 1.00 17.87 204 ALA A C 1
ATOM 6675 O O . ALA C 1 215 ? -36.767 88.263 -45.462 1.00 14.71 204 ALA A O 1
ATOM 6677 N N . GLY C 1 216 ? -36.500 90.387 -44.774 1.00 17.60 205 GLY A N 1
ATOM 6678 C CA . GLY C 1 216 ? -37.287 90.908 -45.879 1.00 19.85 205 GLY A CA 1
ATOM 6679 C C . GLY C 1 216 ? -36.464 90.991 -47.154 1.00 17.66 205 GLY A C 1
ATOM 6680 O O . GLY C 1 216 ? -35.250 90.749 -47.175 1.00 15.59 205 GLY A O 1
ATOM 6681 N N . PRO C 1 217 ? -37.126 91.343 -48.253 1.00 18.93 206 PRO A N 1
ATOM 6682 C CA . PRO C 1 217 ? -36.394 91.548 -49.502 1.00 18.45 206 PRO A CA 1
ATOM 6683 C C . PRO C 1 217 ? -35.436 92.714 -49.370 1.00 20.84 206 PRO A C 1
ATOM 6684 O O . PRO C 1 217 ? -35.719 93.698 -48.662 1.00 16.62 206 PRO A O 1
ATOM 6688 N N . PRO C 1 218 ? -34.278 92.643 -50.024 1.00 24.30 207 PRO A N 1
ATOM 6689 C CA . PRO C 1 218 ? -33.266 93.688 -49.838 1.00 22.40 207 PRO A CA 1
ATOM 6690 C C . PRO C 1 218 ? -33.798 95.049 -50.257 1.00 20.19 207 PRO A C 1
ATOM 6691 O O . PRO C 1 218 ? -34.632 95.170 -51.151 1.00 19.75 207 PRO A O 1
ATOM 6695 N N . ILE C 1 219 ? -33.351 96.080 -49.553 1.00 21.79 208 ILE A N 1
ATOM 6696 C CA . ILE C 1 219 ? -33.793 97.435 -49.822 1.00 22.03 208 ILE A CA 1
ATOM 6697 C C . ILE C 1 219 ? -32.699 98.132 -50.609 1.00 23.48 208 ILE A C 1
ATOM 6698 O O . ILE C 1 219 ? -31.519 98.060 -50.242 1.00 22.73 208 ILE A O 1
ATOM 6703 N N . LYS C 1 220 ? -33.084 98.776 -51.705 1.00 22.70 209 LYS A N 1
ATOM 6704 C CA . LYS C 1 220 ? -32.113 99.476 -52.530 1.00 30.52 209 LYS A CA 1
ATOM 6705 C C . LYS C 1 220 ? -31.618 100.724 -51.812 1.00 24.39 209 LYS A C 1
ATOM 6706 O O . LYS C 1 220 ? -32.409 101.494 -51.260 1.00 26.72 209 LYS A O 1
ATOM 6712 N N . ARG C 1 221 ? -30.304 100.897 -51.802 1.00 23.83 210 ARG A N 1
ATOM 6713 C CA . ARG C 1 221 ? -29.648 102.117 -51.380 1.00 25.93 210 ARG A CA 1
ATOM 6714 C C . ARG C 1 221 ? -28.749 102.617 -52.504 1.00 30.98 210 ARG A C 1
ATOM 6715 O O . ARG C 1 221 ? -28.583 101.964 -53.538 1.00 23.66 210 ARG A O 1
ATOM 6723 N N . GLU C 1 222 ? -28.164 103.800 -52.285 1.00 32.36 211 GLU A N 1
ATOM 6724 C CA . GLU C 1 222 ? -27.157 104.305 -53.208 1.00 30.01 211 GLU A CA 1
ATOM 6725 C C . GLU C 1 222 ? -25.876 103.493 -53.109 1.00 28.52 211 GLU A C 1
ATOM 6726 O O . GLU C 1 222 ? -25.211 103.254 -54.122 1.00 27.12 211 GLU A O 1
ATOM 6732 N N . ASP C 1 223 ? -25.519 103.042 -51.909 1.00 23.51 212 ASP A N 1
ATOM 6733 C CA . ASP C 1 223 ? -24.270 102.312 -51.733 1.00 26.73 212 ASP A CA 1
ATOM 6734 C C . ASP C 1 223 ? -24.422 100.792 -51.890 1.00 29.96 212 ASP A C 1
ATOM 6735 O O . ASP C 1 223 ? -23.470 100.046 -51.612 1.00 26.88 212 ASP A O 1
ATOM 6740 N N . GLY C 1 224 ? -25.569 100.313 -52.343 1.00 27.26 213 GLY A N 1
ATOM 6741 C CA . GLY C 1 224 ? -25.741 98.881 -52.415 1.00 28.77 213 GLY A CA 1
ATOM 6742 C C . GLY C 1 224 ? -27.125 98.463 -51.960 1.00 27.28 213 GLY A C 1
ATOM 6743 O O . GLY C 1 224 ? -28.042 99.282 -51.860 1.00 24.45 213 GLY A O 1
ATOM 6744 N N . TRP C 1 225 ? -27.260 97.158 -51.714 1.00 22.11 214 TRP A N 1
ATOM 6745 C CA . TRP C 1 225 ? -28.524 96.540 -51.339 1.00 21.33 214 TRP A CA 1
ATOM 6746 C C . TRP C 1 225 ? -28.476 96.182 -49.859 1.00 22.65 214 TRP A C 1
ATOM 6747 O O . TRP C 1 225 ? -27.632 95.385 -49.435 1.00 22.86 214 TRP A O 1
ATOM 6758 N N . LEU C 1 226 ? -29.366 96.777 -49.075 1.00 20.12 215 LEU A N 1
ATOM 6759 C CA . LEU C 1 226 ? -29.415 96.479 -47.653 1.00 22.01 215 LEU A CA 1
ATOM 6760 C C . LEU C 1 226 ? -30.070 95.120 -47.452 1.00 21.02 215 LEU A C 1
ATOM 6761 O O . LEU C 1 226 ? -31.232 94.927 -47.814 1.00 22.89 215 LEU A O 1
ATOM 6766 N N . LEU C 1 227 ? -29.333 94.183 -46.886 1.00 19.63 216 LEU A N 1
ATOM 6767 C CA . LEU C 1 227 ? -29.842 92.838 -46.654 1.00 20.58 216 LEU A CA 1
ATOM 6768 C C . LEU C 1 227 ? -29.938 92.605 -45.150 1.00 20.35 216 LEU A C 1
ATOM 6769 O O . LEU C 1 227 ? -28.951 92.232 -44.500 1.00 18.84 216 LEU A O 1
ATOM 6774 N N . ILE C 1 228 ? -31.107 92.836 -44.603 1.00 19.09 217 ILE A N 1
ATOM 6775 C CA . ILE C 1 228 ? -31.378 92.380 -43.255 1.00 18.58 217 ILE A CA 1
ATOM 6776 C C . ILE C 1 228 ? -31.601 90.879 -43.314 1.00 18.73 217 ILE A C 1
ATOM 6777 O O . ILE C 1 228 ? -32.208 90.362 -44.260 1.00 17.15 217 ILE A O 1
ATOM 6782 N N . TYR C 1 229 ? -31.091 90.167 -42.318 1.00 14.98 218 TYR A N 1
ATOM 6783 C CA . TYR C 1 229 ? -31.251 88.728 -42.273 1.00 14.22 218 TYR A CA 1
ATOM 6784 C C . TYR C 1 229 ? -31.466 88.326 -40.830 1.00 17.74 218 TYR A C 1
ATOM 6785 O O . TYR C 1 229 ? -31.219 89.108 -39.908 1.00 15.60 218 TYR A O 1
ATOM 6794 N N . HIS C 1 230 ? -31.928 87.097 -40.628 1.00 16.22 219 HIS A N 1
ATOM 6795 C CA . HIS C 1 230 ? -31.947 86.558 -39.279 1.00 15.23 219 HIS A CA 1
ATOM 6796 C C . HIS C 1 230 ? -30.810 85.572 -39.110 1.00 17.35 219 HIS A C 1
ATOM 6797 O O . HIS C 1 230 ? -30.437 84.862 -40.044 1.00 14.80 219 HIS A O 1
ATOM 6804 N N . GLY C 1 231 ? -30.252 85.564 -37.906 1.00 17.73 220 GLY A N 1
ATOM 6805 C CA . GLY C 1 231 ? -29.243 84.603 -37.530 1.00 16.57 220 GLY A CA 1
ATOM 6806 C C . GLY C 1 231 ? -29.712 83.819 -36.322 1.00 19.35 220 GLY A C 1
ATOM 6807 O O . GLY C 1 231 ? -30.498 84.310 -35.503 1.00 17.07 220 GLY A O 1
ATOM 6808 N N . VAL C 1 232 ? -29.221 82.592 -36.218 1.00 18.16 221 VAL A N 1
ATOM 6809 C CA . VAL C 1 232 ? -29.693 81.647 -35.222 1.00 18.71 221 VAL A CA 1
ATOM 6810 C C . VAL C 1 232 ? -28.477 81.146 -34.464 1.00 17.51 221 VAL A C 1
ATOM 6811 O O . VAL C 1 232 ? -27.535 80.632 -35.078 1.00 19.40 221 VAL A O 1
ATOM 6815 N N . ASP C 1 233 ? -28.488 81.288 -33.135 1.00 18.34 222 ASP A N 1
ATOM 6816 C CA . ASP C 1 233 ? -27.359 80.781 -32.370 1.00 19.17 222 ASP A CA 1
ATOM 6817 C C . ASP C 1 233 ? -27.558 79.300 -32.038 1.00 19.19 222 ASP A C 1
ATOM 6818 O O . ASP C 1 233 ? -28.549 78.674 -32.425 1.00 20.73 222 ASP A O 1
ATOM 6823 N N . ASN C 1 234 ? -26.586 78.719 -31.330 1.00 21.57 223 ASN A N 1
ATOM 6824 C CA . ASN C 1 234 ? -26.617 77.283 -31.074 1.00 21.70 223 ASN A CA 1
ATOM 6825 C C . ASN C 1 234 ? -27.689 76.894 -30.072 1.00 21.62 223 ASN A C 1
ATOM 6826 O O . ASN C 1 234 ? -27.915 75.698 -29.873 1.00 27.18 223 ASN A O 1
ATOM 6831 N N . ASN C 1 235 ? -28.366 77.856 -29.452 1.00 21.57 224 ASN A N 1
ATOM 6832 C CA . ASN C 1 235 ? -29.560 77.558 -28.671 1.00 21.13 224 ASN A CA 1
ATOM 6833 C C . ASN C 1 235 ? -30.835 77.945 -29.397 1.00 20.20 224 ASN A C 1
ATOM 6834 O O . ASN C 1 235 ? -31.892 78.027 -28.766 1.00 16.51 224 ASN A O 1
ATOM 6839 N N . ASN C 1 236 ? -30.762 78.200 -30.704 1.00 19.30 225 ASN A N 1
ATOM 6840 C CA . ASN C 1 236 ? -31.942 78.462 -31.511 1.00 18.89 225 ASN A CA 1
ATOM 6841 C C . ASN C 1 236 ? -32.586 79.800 -31.183 1.00 19.96 225 ASN A C 1
ATOM 6842 O O . ASN C 1 236 ? -33.793 79.981 -31.399 1.00 20.48 225 ASN A O 1
ATOM 6847 N N . VAL C 1 237 ? -31.821 80.739 -30.640 1.00 16.17 226 VAL A N 1
ATOM 6848 C CA . VAL C 1 237 ? -32.297 82.113 -30.508 1.00 17.28 226 VAL A CA 1
ATOM 6849 C C . VAL C 1 237 ? -32.247 82.791 -31.869 1.00 16.03 226 VAL A C 1
ATOM 6850 O O . VAL C 1 237 ? -31.261 82.663 -32.599 1.00 17.45 226 VAL A O 1
ATOM 6854 N N . TYR C 1 238 ? -33.302 83.519 -32.221 1.00 15.63 227 TYR A N 1
ATOM 6855 C CA . TYR C 1 238 ? -33.363 84.208 -33.502 1.00 15.95 227 TYR A CA 1
ATOM 6856 C C . TYR C 1 238 ? -33.134 85.698 -33.294 1.00 17.53 227 TYR A C 1
ATOM 6857 O O . TYR C 1 238 ? -33.822 86.324 -32.481 1.00 18.81 227 TYR A O 1
ATOM 6866 N N . ARG C 1 239 ? -32.163 86.255 -34.024 1.00 14.73 228 ARG A N 1
ATOM 6867 C CA . ARG C 1 239 ? -31.836 87.673 -34.007 1.00 17.66 228 ARG A CA 1
ATOM 6868 C C . ARG C 1 239 ? -31.731 88.193 -35.439 1.00 18.90 228 ARG A C 1
ATOM 6869 O O . ARG C 1 239 ? -31.624 87.421 -36.393 1.00 18.63 228 ARG A O 1
ATOM 6877 N N . LEU C 1 240 ? -31.761 89.512 -35.597 1.00 18.15 229 LEU A N 1
ATOM 6878 C CA . LEU C 1 240 ? -31.617 90.124 -36.917 1.00 21.11 229 LEU A CA 1
ATOM 6879 C C . LEU C 1 240 ? -30.225 90.721 -37.055 1.00 18.26 229 LEU A C 1
ATOM 6880 O O . LEU C 1 240 ? -29.745 91.386 -36.136 1.00 18.83 229 LEU A O 1
ATOM 6885 N N . GLY C 1 241 ? -29.575 90.444 -38.189 1.00 18.65 230 GLY A N 1
ATOM 6886 C CA . GLY C 1 241 ? -28.361 91.111 -38.603 1.00 14.86 230 GLY A CA 1
ATOM 6887 C C . GLY C 1 241 ? -28.596 91.894 -39.889 1.00 16.35 230 GLY A C 1
ATOM 6888 O O . GLY C 1 241 ? -29.700 91.903 -40.441 1.00 17.56 230 GLY A O 1
ATOM 6889 N N . VAL C 1 242 ? -27.537 92.580 -40.344 1.00 19.39 231 VAL A N 1
ATOM 6890 C CA . VAL C 1 242 ? -27.573 93.319 -41.605 1.00 20.59 231 VAL A CA 1
ATOM 6891 C C . VAL C 1 242 ? -26.279 93.123 -42.358 1.00 19.16 231 VAL A C 1
ATOM 6892 O O . VAL C 1 242 ? -25.191 93.088 -41.775 1.00 18.42 231 VAL A O 1
ATOM 6896 N N . ALA C 1 243 ? -26.413 93.101 -43.677 1.00 18.55 232 ALA A N 1
ATOM 6897 C CA . ALA C 1 243 ? -25.296 93.126 -44.592 1.00 19.79 232 ALA A CA 1
ATOM 6898 C C . ALA C 1 243 ? -25.641 94.096 -45.712 1.00 23.15 232 ALA A C 1
ATOM 6899 O O . ALA C 1 243 ? -26.794 94.509 -45.876 1.00 19.08 232 ALA A O 1
ATOM 6901 N N . LEU C 1 244 ? -24.625 94.454 -46.491 1.00 22.50 233 LEU A N 1
ATOM 6902 C CA . LEU C 1 244 ? -24.781 95.302 -47.661 1.00 23.26 233 LEU A CA 1
ATOM 6903 C C . LEU C 1 244 ? -24.317 94.533 -48.890 1.00 23.05 233 LEU A C 1
ATOM 6904 O O . LEU C 1 244 ? -23.191 94.022 -48.915 1.00 24.52 233 LEU A O 1
ATOM 6909 N N . LEU C 1 245 ? -25.177 94.443 -49.899 1.00 21.23 234 LEU A N 1
ATOM 6910 C CA . LEU C 1 245 ? -24.801 93.793 -51.148 1.00 25.27 234 LEU A CA 1
ATOM 6911 C C . LEU C 1 245 ? -24.371 94.828 -52.187 1.00 23.72 234 LEU A C 1
ATOM 6912 O O . LEU C 1 245 ? -24.878 95.951 -52.219 1.00 22.77 234 LEU A O 1
ATOM 6917 N N . ASP C 1 246 ? -23.424 94.431 -53.036 1.00 24.42 235 ASP A N 1
ATOM 6918 C CA . ASP C 1 246 ? -22.988 95.288 -54.130 1.00 24.81 235 ASP A CA 1
ATOM 6919 C C . ASP C 1 246 ? -24.170 95.647 -55.007 1.00 23.07 235 ASP A C 1
ATOM 6920 O O . ASP C 1 246 ? -24.944 94.773 -55.411 1.00 24.78 235 ASP A O 1
ATOM 6925 N N . LEU C 1 247 ? -24.304 96.939 -55.300 1.00 24.91 236 LEU A N 1
ATOM 6926 C CA . LEU C 1 247 ? -25.477 97.417 -56.022 1.00 26.84 236 LEU A CA 1
ATOM 6927 C C . LEU C 1 247 ? -25.598 96.761 -57.392 1.00 26.65 236 LEU A C 1
ATOM 6928 O O . LEU C 1 247 ? -26.685 96.322 -57.785 1.00 26.89 236 LEU A O 1
ATOM 6933 N N . LYS C 1 248 ? -24.496 96.673 -58.132 1.00 31.20 237 LYS A N 1
ATOM 6934 C CA . LYS C 1 248 ? -24.566 96.118 -59.479 1.00 33.88 237 LYS A CA 1
ATOM 6935 C C . LYS C 1 248 ? -24.509 94.600 -59.490 1.00 29.66 237 LYS A C 1
ATOM 6936 O O . LYS C 1 248 ? -24.986 93.984 -60.445 1.00 28.63 237 LYS A O 1
ATOM 6942 N N . ASP C 1 249 ? -23.946 93.974 -58.461 1.00 28.44 238 ASP A N 1
ATOM 6943 C CA . ASP C 1 249 ? -23.919 92.517 -58.378 1.00 27.01 238 ASP A CA 1
ATOM 6944 C C . ASP C 1 249 ? -24.307 92.088 -56.969 1.00 27.10 238 ASP A C 1
ATOM 6945 O O . ASP C 1 249 ? -23.440 91.892 -56.103 1.00 26.47 238 ASP A O 1
ATOM 6950 N N . PRO C 1 250 ? -25.605 91.874 -56.718 1.00 25.50 239 PRO A N 1
ATOM 6951 C CA . PRO C 1 250 ? -26.056 91.521 -55.358 1.00 27.40 239 PRO A CA 1
ATOM 6952 C C . PRO C 1 250 ? -25.555 90.186 -54.853 1.00 26.34 239 PRO A C 1
ATOM 6953 O O . PRO C 1 250 ? -25.857 89.841 -53.710 1.00 27.62 239 PRO A O 1
ATOM 6957 N N . SER C 1 251 ? -24.836 89.404 -55.650 1.00 25.72 240 SER A N 1
ATOM 6958 C CA . SER C 1 251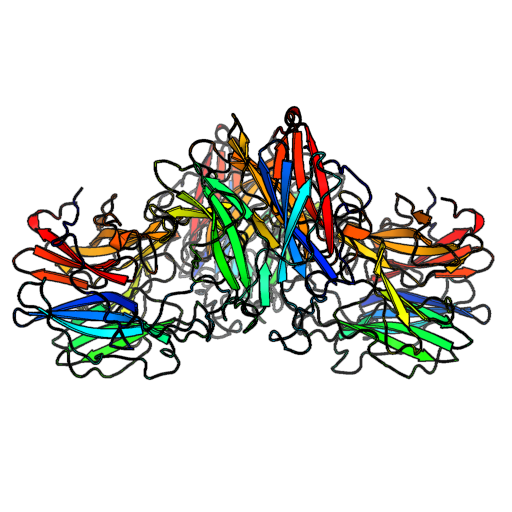 ? -24.245 88.185 -55.111 1.00 23.23 240 SER A CA 1
ATOM 6959 C C . SER C 1 251 ? -22.997 88.460 -54.287 1.00 23.60 240 SER A C 1
ATOM 6960 O O . SER C 1 251 ? -22.524 87.561 -53.586 1.00 28.24 240 SER A O 1
ATOM 6963 N N . LYS C 1 252 ? -22.449 89.668 -54.349 1.00 25.03 241 LYS A N 1
ATOM 6964 C CA . LYS C 1 252 ? -21.252 90.007 -53.596 1.00 27.83 241 LYS A CA 1
ATOM 6965 C C . LYS C 1 252 ? -21.634 90.816 -52.355 1.00 27.34 241 LYS A C 1
ATOM 6966 O O . LYS C 1 252 ? -22.273 91.873 -52.453 1.00 26.39 241 LYS A O 1
ATOM 6972 N N . VAL C 1 253 ? -21.247 90.314 -51.195 1.00 25.93 242 VAL A N 1
ATOM 6973 C CA . VAL C 1 253 ? -21.468 91.004 -49.937 1.00 25.02 242 VAL A CA 1
ATOM 6974 C C . VAL C 1 253 ? -20.292 91.941 -49.727 1.00 22.77 242 VAL A C 1
ATOM 6975 O O . VAL C 1 253 ? -19.149 91.493 -49.622 1.00 21.78 242 VAL A O 1
ATOM 6979 N N . ILE C 1 254 ? -20.561 93.246 -49.708 1.00 23.78 243 ILE A N 1
ATOM 6980 C CA . ILE C 1 254 ? -19.487 94.223 -49.564 1.00 24.94 243 ILE A CA 1
ATOM 6981 C C . ILE C 1 254 ? -19.343 94.712 -48.140 1.00 27.09 243 ILE A C 1
ATOM 6982 O O . ILE C 1 254 ? -18.331 95.354 -47.821 1.00 25.85 243 ILE A O 1
ATOM 6987 N N . ALA C 1 255 ? -20.312 94.433 -47.272 1.00 25.93 244 ALA A N 1
ATOM 6988 C CA . ALA C 1 255 ? -20.156 94.738 -45.859 1.00 25.25 244 ALA A CA 1
ATOM 6989 C C . ALA C 1 255 ? -21.131 93.881 -45.080 1.00 23.50 244 ALA A C 1
ATOM 6990 O O . ALA C 1 255 ? -22.155 93.432 -45.606 1.00 25.25 244 ALA A O 1
ATOM 6992 N N . ARG C 1 256 ? -20.797 93.656 -43.820 1.00 21.47 245 ARG A N 1
ATOM 6993 C CA . ARG C 1 256 ? -21.656 92.856 -42.965 1.00 25.05 245 ARG A CA 1
ATOM 6994 C C . ARG C 1 256 ? -21.353 93.224 -41.528 1.00 24.26 245 ARG A C 1
ATOM 6995 O O . ARG C 1 256 ? -20.194 93.180 -41.111 1.00 25.03 245 ARG A O 1
ATOM 7003 N N . GLN C 1 257 ? -22.382 93.580 -40.776 1.00 23.08 246 GLN A N 1
ATOM 7004 C CA . GLN C 1 257 ? -22.153 94.016 -39.414 1.00 21.67 246 GLN A CA 1
ATOM 7005 C C . GLN C 1 257 ? -21.989 92.810 -38.507 1.00 24.12 246 GLN A C 1
ATOM 7006 O O . GLN C 1 257 ? -22.770 91.854 -38.572 1.00 21.37 246 GLN A O 1
ATOM 7012 N N . LYS C 1 258 ? -20.976 92.880 -37.650 1.00 22.89 247 LYS A N 1
ATOM 7013 C CA . LYS C 1 258 ? -20.657 91.785 -36.749 1.00 23.02 247 LYS A CA 1
ATOM 7014 C C . LYS C 1 258 ? -21.787 91.526 -35.760 1.00 26.55 247 LYS A C 1
ATOM 7015 O O . LYS C 1 258 ? -22.123 90.368 -35.477 1.00 27.60 247 LYS A O 1
ATOM 7021 N N . GLU C 1 259 ? -22.379 92.585 -35.220 1.00 23.57 248 GLU A N 1
ATOM 7022 C CA . GLU C 1 259 ? -23.351 92.407 -34.162 1.00 24.82 248 GLU A CA 1
ATOM 7023 C C . GLU C 1 259 ? -24.772 92.541 -34.697 1.00 26.07 248 GLU A C 1
ATOM 7024 O O . GLU C 1 259 ? -25.016 93.265 -35.675 1.00 19.19 248 GLU A O 1
ATOM 7030 N N . PRO C 1 260 ? -25.717 91.846 -34.062 1.00 20.54 249 PRO A N 1
ATOM 7031 C CA . PRO C 1 260 ? -27.113 91.914 -34.512 1.00 22.34 249 PRO A CA 1
ATOM 7032 C C . PRO C 1 260 ? -27.650 93.331 -34.429 1.00 18.84 249 PRO A C 1
ATOM 7033 O O . PRO C 1 260 ? -27.144 94.167 -33.680 1.00 20.79 249 PRO A O 1
ATOM 7037 N N . ILE C 1 261 ? -28.702 93.592 -35.213 1.00 16.15 250 ILE A N 1
ATOM 7038 C CA . ILE C 1 261 ? -29.401 94.877 -35.170 1.00 20.75 250 ILE A CA 1
ATOM 7039 C C . ILE C 1 261 ? -30.677 94.824 -34.356 1.00 21.78 250 ILE A C 1
ATOM 7040 O O . ILE C 1 261 ? -31.263 95.884 -34.078 1.00 21.32 250 ILE A O 1
ATOM 7045 N N . LEU C 1 262 ? -31.135 93.636 -33.982 1.00 18.26 251 LEU A N 1
ATOM 7046 C CA . LEU C 1 262 ? -32.316 93.464 -33.150 1.00 17.17 251 LEU A CA 1
ATOM 7047 C C . LEU C 1 262 ? -32.195 92.096 -32.517 1.00 21.55 251 LEU A C 1
ATOM 7048 O O . LEU C 1 262 ? -31.680 91.170 -33.151 1.00 20.03 251 LEU A O 1
ATOM 7053 N N . GLU C 1 263 ? -32.640 91.970 -31.275 1.00 21.50 252 GLU A N 1
ATOM 7054 C CA . GLU C 1 263 ? -32.609 90.673 -30.616 1.00 19.78 252 GLU A CA 1
ATOM 7055 C C . GLU C 1 263 ? -33.736 90.623 -29.599 1.00 19.87 252 GLU A C 1
ATOM 7056 O O . GLU C 1 263 ? -34.266 91.666 -29.205 1.00 20.68 252 GLU A O 1
ATOM 7062 N N . PRO C 1 264 ? -34.143 89.431 -29.169 1.00 18.96 253 PRO A N 1
ATOM 7063 C CA . PRO C 1 264 ? -35.202 89.356 -28.160 1.00 20.58 253 PRO A CA 1
ATOM 7064 C C . PRO C 1 264 ? -34.775 90.073 -26.888 1.00 22.62 253 PRO A C 1
ATOM 7065 O O . PRO C 1 264 ? -33.682 89.843 -26.366 1.00 19.57 253 PRO A O 1
ATOM 7069 N N . GLU C 1 265 ? -35.640 90.979 -26.415 1.00 23.53 254 GLU A N 1
ATOM 7070 C CA . GLU C 1 265 ? -35.368 91.808 -25.245 1.00 26.56 254 GLU A CA 1
ATOM 7071 C C . GLU C 1 265 ? -36.627 91.990 -24.415 1.00 22.66 254 GLU A C 1
ATOM 7072 O O . GLU C 1 265 ? -36.602 91.830 -23.194 1.00 25.10 254 GLU A O 1
ATOM 7078 N N . LEU C 1 266 ? -37.725 92.353 -25.068 1.00 22.67 255 LEU A N 1
ATOM 7079 C CA . LEU C 1 266 ? -38.978 92.568 -24.369 1.00 19.26 255 LEU A CA 1
ATOM 7080 C C . LEU C 1 266 ? -39.606 91.222 -24.005 1.00 21.01 255 LEU A C 1
ATOM 7081 O O . LEU C 1 266 ? -39.339 90.188 -24.629 1.00 18.87 255 LEU A O 1
ATOM 7086 N N . ASP C 1 267 ? -40.451 91.245 -22.977 1.00 22.41 256 ASP A N 1
ATOM 7087 C CA . ASP C 1 267 ? -41.033 90.001 -22.495 1.00 22.50 256 ASP A CA 1
ATOM 7088 C C . ASP C 1 267 ? -41.819 89.295 -23.585 1.00 18.80 256 ASP A C 1
ATOM 7089 O O . ASP C 1 267 ? -41.800 88.066 -23.664 1.00 21.18 256 ASP A O 1
ATOM 7094 N N . TRP C 1 268 ? -42.522 90.047 -24.429 1.00 18.71 257 TRP A N 1
ATOM 7095 C CA . TRP C 1 268 ? -43.288 89.412 -25.492 1.00 17.48 257 TRP A CA 1
ATOM 7096 C C . TRP C 1 268 ? -42.428 89.064 -26.705 1.00 18.29 257 TRP A C 1
ATOM 7097 O O . TRP C 1 268 ? -42.963 88.572 -27.701 1.00 17.95 257 TRP A O 1
ATOM 7108 N N . GLU C 1 269 ? -41.118 89.316 -26.650 1.00 15.91 258 GLU A N 1
ATOM 7109 C CA . GLU C 1 269 ? -40.171 88.780 -27.621 1.00 19.13 258 GLU A CA 1
ATOM 7110 C C . GLU C 1 269 ? -39.437 87.566 -27.079 1.00 20.62 258 GLU A C 1
ATOM 7111 O O . GLU C 1 269 ? -39.099 86.645 -27.834 1.00 16.37 258 GLU A O 1
ATOM 7117 N N . ILE C 1 270 ? -39.210 87.556 -25.776 1.00 17.99 259 ILE A N 1
ATOM 7118 C CA . ILE C 1 270 ? -38.504 86.462 -25.143 1.00 18.70 259 ILE A CA 1
ATOM 7119 C C . ILE C 1 270 ? -39.458 85.318 -24.838 1.00 21.13 259 ILE A C 1
ATOM 7120 O O . ILE C 1 270 ? -39.155 84.157 -25.122 1.00 20.50 259 ILE A O 1
ATOM 7125 N N . ASN C 1 271 ? -40.636 85.623 -24.311 1.00 17.38 260 ASN A N 1
ATOM 7126 C CA . ASN C 1 271 ? -41.632 84.617 -23.977 1.00 20.31 260 ASN A CA 1
ATOM 7127 C C . ASN C 1 271 ? -42.701 84.547 -25.051 1.00 19.29 260 ASN A C 1
ATOM 7128 O O . ASN C 1 271 ? -43.099 85.575 -25.610 1.00 20.73 260 ASN A O 1
ATOM 7133 N N . GLY C 1 272 ? -43.191 83.343 -25.308 1.00 19.96 261 GLY A N 1
ATOM 7134 C CA . GLY C 1 272 ? -44.269 83.168 -26.262 1.00 21.75 261 GLY A CA 1
ATOM 7135 C C . GLY C 1 272 ? -44.261 81.767 -26.845 1.00 20.84 261 GLY A C 1
ATOM 7136 O O . GLY C 1 272 ? -43.577 80.872 -26.352 1.00 18.77 261 GLY A O 1
ATOM 7137 N N . LEU C 1 273 ? -45.037 81.609 -27.921 1.00 19.16 262 LEU A N 1
ATOM 7138 C CA . LEU C 1 273 ? -45.207 80.294 -28.525 1.00 18.53 262 LEU A CA 1
ATOM 7139 C C . LEU C 1 273 ? -43.872 79.677 -28.906 1.00 19.86 262 LEU A C 1
ATOM 7140 O O . LEU C 1 273 ? -43.688 78.461 -28.791 1.00 21.57 262 LEU A O 1
ATOM 7145 N N . VAL C 1 274 ? -42.939 80.486 -29.395 1.00 20.73 263 VAL A N 1
ATOM 7146 C CA . VAL C 1 274 ? -41.570 80.020 -29.581 1.00 19.93 263 VAL A CA 1
ATOM 7147 C C . VAL C 1 274 ? -40.674 81.043 -28.905 1.00 16.72 263 VAL A C 1
ATOM 7148 O O . VAL C 1 274 ? -40.432 82.114 -29.469 1.00 18.82 263 VAL A O 1
ATOM 7152 N N . PRO C 1 275 ? -40.164 80.748 -27.713 1.00 20.50 264 PRO A N 1
ATOM 7153 C CA . PRO C 1 275 ? -39.360 81.737 -26.981 1.00 16.68 264 PRO A CA 1
ATOM 7154 C C . PRO C 1 275 ? -38.108 82.178 -27.730 1.00 16.67 264 PRO A C 1
ATOM 7155 O O . PRO C 1 275 ? -37.529 81.433 -28.529 1.00 15.34 264 PRO A O 1
ATOM 7159 N N . ASN C 1 276 ? -37.687 83.415 -27.435 1.00 14.98 265 ASN A N 1
ATOM 7160 C CA . ASN C 1 276 ? -36.394 83.949 -27.876 1.00 16.43 265 ASN A CA 1
ATOM 7161 C C . ASN C 1 276 ? -36.325 84.093 -29.399 1.00 16.76 265 ASN A C 1
ATOM 7162 O O . ASN C 1 276 ? -35.405 83.593 -30.052 1.00 17.40 265 ASN A O 1
ATOM 7167 N N . VAL C 1 277 ? -37.299 84.792 -29.976 1.00 14.11 266 VAL A N 1
ATOM 7168 C CA . VAL C 1 277 ? -37.323 84.980 -31.430 1.00 14.96 266 VAL A CA 1
ATOM 7169 C C . VAL C 1 277 ? -37.690 86.420 -31.753 1.00 16.55 266 VAL A C 1
ATOM 7170 O O . VAL C 1 277 ? -38.723 86.920 -31.289 1.00 14.90 266 VAL A O 1
ATOM 7174 N N . VAL C 1 278 ? -36.871 87.072 -32.581 1.00 14.77 267 VAL A N 1
ATOM 7175 C CA . VAL C 1 278 ? -37.340 88.159 -33.437 1.00 15.83 267 VAL A CA 1
ATOM 7176 C C . VAL C 1 278 ? -37.081 87.745 -34.878 1.00 18.79 267 VAL A C 1
ATOM 7177 O O . VAL C 1 278 ? -36.023 87.190 -35.187 1.00 16.29 267 VAL A O 1
ATOM 7181 N N . PHE C 1 279 ? -38.047 88.005 -35.759 1.00 17.15 268 PHE A N 1
ATOM 7182 C CA . PHE C 1 279 ? -38.008 87.457 -37.113 1.00 18.39 268 PHE A CA 1
ATOM 7183 C C . PHE C 1 279 ? -38.756 88.397 -38.046 1.00 17.35 268 PHE A C 1
ATOM 7184 O O . PHE C 1 279 ? -39.958 88.627 -37.872 1.00 15.89 268 PHE A O 1
ATOM 7192 N N . SER C 1 280 ? -38.055 88.947 -39.029 1.00 14.09 269 SER A N 1
ATOM 7193 C CA . SER C 1 280 ? -38.668 89.903 -39.949 1.00 16.49 269 SER A CA 1
ATOM 7194 C C . SER C 1 280 ? -38.864 89.262 -41.328 1.00 15.68 269 SER A C 1
ATOM 7195 O O . SER C 1 280 ? -37.988 88.547 -41.819 1.00 15.20 269 SER A O 1
ATOM 7198 N N . CYS C 1 281 ? -40.035 89.479 -41.932 1.00 17.12 270 CYS A N 1
ATOM 7199 C CA . CYS C 1 281 ? -40.288 89.116 -43.326 1.00 15.87 270 CYS A CA 1
ATOM 7200 C C . CYS C 1 281 ? -40.511 90.328 -44.203 1.00 20.72 270 CYS A C 1
ATOM 7201 O O . CYS C 1 281 ? -40.873 90.175 -45.373 1.00 16.95 270 CYS A O 1
ATOM 7204 N N . GLY C 1 282 ? -40.268 91.528 -43.671 1.00 17.51 271 GLY A N 1
ATOM 7205 C CA . GLY C 1 282 ? -40.602 92.743 -44.376 1.00 19.42 271 GLY A CA 1
ATOM 7206 C C . GLY C 1 282 ? -40.045 93.989 -43.722 1.00 20.72 271 GLY A C 1
ATOM 7207 O O . GLY C 1 282 ? -40.034 94.142 -42.493 1.00 20.68 271 GLY A O 1
ATOM 7208 N N . ALA C 1 283 ? -39.600 94.904 -44.563 1.00 20.29 272 ALA A N 1
ATOM 7209 C CA . ALA C 1 283 ? -39.134 96.196 -44.107 1.00 19.03 272 ALA A CA 1
ATOM 7210 C C . ALA C 1 283 ? -39.276 97.170 -45.268 1.00 22.69 272 ALA A C 1
ATOM 7211 O O . ALA C 1 283 ? -38.959 96.827 -46.410 1.00 22.06 272 ALA A O 1
ATOM 7213 N N . VAL C 1 284 ? -39.772 98.372 -44.980 1.00 20.99 273 VAL A N 1
ATOM 7214 C CA . VAL C 1 284 ? -39.923 99.399 -46.001 1.00 24.47 273 VAL A CA 1
ATOM 7215 C C . VAL C 1 284 ? -39.187 100.654 -45.561 1.00 26.34 273 VAL A C 1
ATOM 7216 O O . VAL C 1 284 ? -38.939 100.889 -44.373 1.00 23.44 273 VAL A O 1
ATOM 7220 N N . GLU C 1 285 ? -38.856 101.475 -46.548 1.00 26.65 274 GLU A N 1
ATOM 7221 C CA . GLU C 1 285 ? -38.283 102.791 -46.326 1.00 23.14 274 GLU A CA 1
ATOM 7222 C C . GLU C 1 285 ? -39.397 103.813 -46.482 1.00 27.60 274 GLU A C 1
ATOM 7223 O O . GLU C 1 285 ? -40.018 103.897 -47.543 1.00 27.60 274 GLU A O 1
ATOM 7229 N N . VAL C 1 286 ? -39.675 104.564 -45.424 1.00 26.50 275 VAL A N 1
ATOM 7230 C CA . VAL C 1 286 ? -40.662 105.635 -45.467 1.00 22.49 275 VAL A CA 1
ATOM 7231 C C . VAL C 1 286 ? -40.019 106.857 -44.841 1.00 31.60 275 VAL A C 1
ATOM 7232 O O . VAL C 1 286 ? -39.470 106.767 -43.733 1.00 31.00 275 VAL A O 1
ATOM 7236 N N . ASN C 1 287 ? -40.066 107.984 -45.549 1.00 33.74 276 ASN A N 1
ATOM 7237 C CA . ASN C 1 287 ? -39.500 109.242 -45.055 1.00 37.50 276 ASN A CA 1
ATOM 7238 C C . ASN C 1 287 ? -38.097 109.033 -44.469 1.00 35.08 276 ASN A C 1
ATOM 7239 O O . ASN C 1 287 ? -37.816 109.366 -43.310 1.00 35.69 276 ASN A O 1
ATOM 7244 N N . ASP C 1 288 ? -37.222 108.417 -45.275 1.00 33.87 277 ASP A N 1
ATOM 7245 C CA . ASP C 1 288 ? -35.794 108.254 -44.951 1.00 36.72 277 ASP A CA 1
ATOM 7246 C C . ASP C 1 288 ? -35.581 107.438 -43.676 1.00 32.98 277 ASP A C 1
ATOM 7247 O O . ASP C 1 288 ? -34.563 107.568 -42.986 1.00 33.26 277 ASP A O 1
ATOM 7252 N N . MET C 1 289 ? -36.538 106.581 -43.363 1.00 31.54 278 MET A N 1
ATOM 7253 C CA . MET C 1 289 ? -36.444 105.667 -42.244 1.00 30.45 278 MET A CA 1
ATOM 7254 C C . MET C 1 289 ? -36.785 104.269 -42.721 1.00 27.49 278 MET A C 1
ATOM 7255 O O . MET C 1 289 ? -37.712 104.098 -43.519 1.00 26.19 278 MET A O 1
ATOM 7260 N N . TYR C 1 290 ? -36.054 103.271 -42.224 1.00 24.60 279 TYR A N 1
ATOM 7261 C CA . TYR C 1 290 ? -36.428 101.875 -42.446 1.00 24.65 279 TYR A CA 1
ATOM 7262 C C . TYR C 1 290 ? -37.381 101.433 -41.339 1.00 26.42 279 TYR A C 1
ATOM 7263 O O . TYR C 1 290 ? -37.032 101.491 -40.150 1.00 24.03 279 TYR A O 1
ATOM 7272 N N . TYR C 1 291 ? -38.588 101.028 -41.726 1.00 19.45 280 TYR A N 1
ATOM 7273 C CA . TYR C 1 291 ? -39.531 100.398 -40.809 1.00 23.15 280 TYR A CA 1
ATOM 7274 C C . TYR C 1 291 ? -39.355 98.890 -40.936 1.00 22.00 280 TYR A C 1
ATOM 7275 O O . TYR C 1 291 ? -39.612 98.323 -42.002 1.00 19.79 280 TYR A O 1
ATOM 7284 N N . VAL C 1 292 ? -38.909 98.235 -39.866 1.00 21.03 281 VAL A N 1
ATOM 7285 C CA . VAL C 1 292 ? -38.668 96.791 -39.877 1.00 18.03 281 VAL A CA 1
ATOM 7286 C C . VAL C 1 292 ? -39.724 96.119 -39.009 1.00 18.44 281 VAL A C 1
ATOM 7287 O O . VAL C 1 292 ? -39.702 96.238 -37.776 1.00 18.08 281 VAL A O 1
ATOM 7291 N N . TYR C 1 293 ? -40.645 95.407 -39.648 1.00 19.87 282 TYR A N 1
ATOM 7292 C CA . TYR C 1 293 ? -41.661 94.646 -38.934 1.00 15.67 282 TYR A CA 1
ATOM 7293 C C . TYR C 1 293 ? -41.140 93.258 -38.606 1.00 17.21 282 TYR A C 1
ATOM 7294 O O . TYR C 1 293 ? -40.476 92.615 -39.420 1.00 17.76 282 TYR A O 1
ATOM 7303 N N . TYR C 1 294 ? -41.432 92.806 -37.397 1.00 16.81 283 TYR A N 1
ATOM 7304 C CA . TYR C 1 294 ? -40.869 91.550 -36.959 1.00 17.75 283 TYR A CA 1
ATOM 7305 C C . TYR C 1 294 ? -41.880 90.767 -36.143 1.00 19.31 283 TYR A C 1
ATOM 7306 O O . TYR C 1 294 ? -42.623 91.330 -35.326 1.00 17.29 283 TYR A O 1
ATOM 7315 N N . GLY C 1 295 ? -41.900 89.462 -36.395 1.00 16.62 284 GLY A N 1
ATOM 7316 C CA . GLY C 1 295 ? -42.531 88.548 -35.465 1.00 16.81 284 GLY A CA 1
ATOM 7317 C C . GLY C 1 295 ? -41.755 88.517 -34.157 1.00 20.01 284 GLY A C 1
ATOM 7318 O O . GLY C 1 295 ? -40.524 88.609 -34.129 1.00 18.57 284 GLY A O 1
ATOM 7319 N N . ALA C 1 296 ? -42.490 88.417 -33.058 1.00 19.20 285 ALA A N 1
ATOM 7320 C CA . ALA C 1 296 ? -41.886 88.346 -31.735 1.00 21.94 285 ALA A CA 1
ATOM 7321 C C . ALA C 1 296 ? -42.304 87.032 -31.102 1.00 17.92 285 ALA A C 1
ATOM 7322 O O . ALA C 1 296 ? -43.501 86.795 -30.899 1.00 20.35 285 ALA A O 1
ATOM 7324 N N . ALA C 1 297 ? -41.328 86.166 -30.832 1.00 15.93 286 ALA A N 1
ATOM 7325 C CA . ALA C 1 297 ? -41.600 84.873 -30.206 1.00 17.84 286 ALA A CA 1
ATOM 7326 C C . ALA C 1 297 ? -42.658 84.089 -30.978 1.00 16.76 286 ALA A C 1
ATOM 7327 O O . ALA C 1 297 ? -43.407 83.306 -30.395 1.00 16.62 286 ALA A O 1
ATOM 7329 N N . ASP C 1 298 ? -42.724 84.304 -32.293 1.00 16.76 287 ASP A N 1
ATOM 7330 C CA . ASP C 1 298 ? -43.716 83.655 -33.159 1.00 18.71 287 ASP A CA 1
ATOM 7331 C C . ASP C 1 298 ? -45.134 83.857 -32.643 1.00 18.09 287 ASP A C 1
ATOM 7332 O O . ASP C 1 298 ? -46.017 83.032 -32.889 1.00 17.56 287 ASP A O 1
ATOM 7337 N N . THR C 1 299 ? -45.365 84.961 -31.934 1.00 16.83 288 THR A N 1
ATOM 7338 C CA . THR C 1 299 ? -46.672 85.185 -31.323 1.00 18.79 288 THR A CA 1
ATOM 7339 C C . THR C 1 299 ? -47.275 86.541 -31.664 1.00 18.55 288 THR A C 1
ATOM 7340 O O . THR C 1 299 ? -48.487 86.621 -31.899 1.00 18.41 288 THR A O 1
ATOM 7344 N N . HIS C 1 300 ? -46.471 87.608 -31.680 1.00 18.38 289 HIS A N 1
ATOM 7345 C CA . HIS C 1 300 ? -46.950 88.955 -31.973 1.00 18.00 289 HIS A CA 1
ATOM 7346 C C . HIS C 1 300 ? -46.082 89.582 -33.054 1.00 18.74 289 HIS A C 1
ATOM 7347 O O . HIS C 1 300 ? -45.041 89.038 -33.449 1.00 18.83 289 HIS A O 1
ATOM 7354 N N . ILE C 1 301 ? -46.501 90.764 -33.505 1.00 14.95 290 ILE A N 1
ATOM 7355 C CA . ILE C 1 301 ? -45.723 91.548 -34.451 1.00 16.59 290 ILE A CA 1
ATOM 7356 C C . ILE C 1 301 ? -45.325 92.850 -33.790 1.00 17.54 290 ILE A C 1
ATOM 7357 O O . ILE C 1 301 ? -46.162 93.531 -33.184 1.00 18.27 290 ILE A O 1
ATOM 7362 N N . GLY C 1 302 ? -44.037 93.178 -33.883 1.00 17.64 291 GLY A N 1
ATOM 7363 C CA . GLY C 1 302 ? -43.528 94.470 -33.493 1.00 17.99 291 GLY A CA 1
ATOM 7364 C C . GLY C 1 302 ? -42.954 95.192 -34.700 1.00 20.37 291 GLY A C 1
ATOM 7365 O O . GLY C 1 302 ? -42.869 94.651 -35.809 1.00 21.20 291 GLY A O 1
ATOM 7366 N N . VAL C 1 303 ? -42.564 96.431 -34.463 1.00 17.71 292 VAL A N 1
ATOM 7367 C CA . VAL C 1 303 ? -41.901 97.229 -35.479 1.00 18.50 292 VAL A CA 1
ATOM 7368 C C . VAL C 1 303 ? -40.748 97.958 -34.812 1.00 20.88 292 VAL A C 1
ATOM 7369 O O . VAL C 1 303 ? -40.849 98.394 -33.659 1.00 21.82 292 VAL A O 1
ATOM 7373 N N . ALA C 1 304 ? -39.628 98.023 -35.509 1.00 19.17 293 ALA A N 1
ATOM 7374 C CA . ALA C 1 304 ? -38.481 98.791 -35.065 1.00 20.22 293 ALA A CA 1
ATOM 7375 C C . ALA C 1 304 ? -37.982 99.583 -36.259 1.00 24.56 293 ALA A C 1
ATOM 7376 O O . ALA C 1 304 ? -38.278 99.247 -37.417 1.00 23.96 293 ALA A O 1
ATOM 7378 N N . VAL C 1 305 ? -37.226 100.650 -35.977 1.00 20.67 294 VAL A N 1
ATOM 7379 C CA . VAL C 1 305 ? -36.839 101.581 -37.029 1.00 23.33 294 VAL A CA 1
ATOM 7380 C C . VAL C 1 305 ? -35.361 101.912 -36.945 1.00 22.75 294 VAL A C 1
ATOM 7381 O O . VAL C 1 305 ? -34.695 101.694 -35.929 1.00 23.06 294 VAL A O 1
ATOM 7385 N N . ILE C 1 306 ? -34.852 102.434 -38.052 1.00 22.27 295 ILE A N 1
ATOM 7386 C CA . ILE C 1 306 ? -33.553 103.082 -38.059 1.00 24.43 295 ILE A CA 1
ATOM 7387 C C . ILE C 1 306 ? -33.562 104.126 -39.160 1.00 29.94 295 ILE A C 1
ATOM 7388 O O . ILE C 1 306 ? -34.088 103.891 -40.258 1.00 26.56 295 ILE A O 1
ATOM 7393 N N . GLU C 1 307 ? -33.001 105.294 -38.842 1.00 31.05 296 GLU A N 1
ATOM 7394 C CA . GLU C 1 307 ? -32.797 106.331 -39.840 1.00 30.61 296 GLU A CA 1
ATOM 7395 C C . GLU C 1 307 ? -31.865 105.828 -40.934 1.00 30.94 296 GLU A C 1
ATOM 7396 O O . GLU C 1 307 ? -30.838 105.197 -40.658 1.00 31.24 296 GLU A O 1
ATOM 7402 N N . LYS C 1 308 ? -32.245 106.103 -42.183 1.00 28.27 297 LYS A N 1
ATOM 7403 C CA . LYS C 1 308 ? -31.454 105.686 -43.342 1.00 33.60 297 LYS A CA 1
ATOM 7404 C C . LYS C 1 308 ? -29.989 106.104 -43.223 1.00 37.58 297 LYS A C 1
ATOM 7405 O O . LYS C 1 308 ? -29.080 105.345 -43.592 1.00 34.28 297 LYS A O 1
ATOM 7411 N N . GLU C 1 309 ? -29.742 107.309 -42.704 1.00 36.57 298 GLU A N 1
ATOM 7412 C CA . GLU C 1 309 ? -28.389 107.848 -42.638 1.00 37.06 298 GLU A CA 1
ATOM 7413 C C . GLU C 1 309 ? -27.533 107.153 -41.586 1.00 36.12 298 GLU A C 1
ATOM 7414 O O . GLU C 1 309 ? -26.306 107.282 -41.626 1.00 35.61 298 GLU A O 1
ATOM 7420 N N . LYS C 1 310 ? -28.138 106.420 -40.650 1.00 33.85 299 LYS A N 1
ATOM 7421 C CA . LYS C 1 310 ? -27.347 105.722 -39.641 1.00 34.08 299 LYS A CA 1
ATOM 7422 C C . LYS C 1 310 ? -26.851 104.358 -40.111 1.00 29.98 299 LYS A C 1
ATOM 7423 O O . LYS C 1 310 ? -26.109 103.699 -39.372 1.00 26.67 299 LYS A O 1
ATOM 7429 N N . VAL C 1 311 ? -27.222 103.927 -41.319 1.00 27.92 300 VAL A N 1
ATOM 7430 C CA . VAL C 1 311 ? -26.764 102.657 -41.873 1.00 31.96 300 VAL A CA 1
ATOM 7431 C C . VAL C 1 311 ? -25.336 102.832 -42.373 1.00 33.30 300 VAL A C 1
ATOM 7432 O O . VAL C 1 311 ? -25.107 103.243 -43.515 1.00 35.57 300 VAL A O 1
ATOM 7436 N N . LYS C 1 312 ? -24.364 102.543 -41.515 1.00 31.58 301 LYS A N 1
ATOM 7437 C CA . LYS C 1 312 ? -22.957 102.741 -41.837 1.00 34.02 301 LYS A CA 1
ATOM 7438 C C . LYS C 1 312 ? -22.177 101.494 -41.457 1.00 33.42 301 LYS A C 1
ATOM 7439 O O . LYS C 1 312 ? -22.325 100.979 -40.345 1.00 33.89 301 LYS A O 1
ATOM 7445 N N . PHE C 1 313 ? -21.329 101.025 -42.360 1.00 32.98 302 PHE A N 1
ATOM 7446 C CA . PHE C 1 313 ? -20.545 99.830 -42.075 1.00 37.52 302 PHE A CA 1
ATOM 7447 C C . PHE C 1 313 ? -19.052 100.128 -41.875 1.00 40.56 302 PHE A C 1
ATOM 7448 O O . PHE C 1 313 ? -18.523 101.100 -42.415 1.00 40.66 302 PHE A O 1
ATOM 7456 N N . MET D 1 12 ? -11.553 26.344 -13.543 1.00 46.80 1 MET D N 1
ATOM 7457 C CA . MET D 1 12 ? -11.919 26.659 -14.923 1.00 51.59 1 MET D CA 1
ATOM 7458 C C . MET D 1 12 ? -11.833 25.412 -15.813 1.00 45.92 1 MET D C 1
ATOM 7459 O O . MET D 1 12 ? -10.965 24.570 -15.606 1.00 52.55 1 MET D O 1
ATOM 7464 N N . PHE D 1 13 ? -12.740 25.273 -16.779 1.00 35.99 2 PHE D N 1
ATOM 7465 C CA . PHE D 1 13 ? -12.621 24.221 -17.779 1.00 41.51 2 PHE D CA 1
ATOM 7466 C C . PHE D 1 13 ? -12.972 24.783 -19.150 1.00 42.08 2 PHE D C 1
ATOM 7467 O O . PHE D 1 13 ? -13.509 25.886 -19.277 1.00 42.25 2 PHE D O 1
ATOM 7475 N N . ARG D 1 14 ? -12.653 24.008 -20.185 1.00 36.96 3 ARG D N 1
ATOM 7476 C CA . ARG D 1 14 ? -12.719 24.494 -21.556 1.00 35.77 3 ARG D CA 1
ATOM 7477 C C . ARG D 1 14 ? -13.031 23.320 -22.468 1.00 33.70 3 ARG D C 1
ATOM 7478 O O . ARG D 1 14 ? -12.797 22.163 -22.116 1.00 32.54 3 ARG D O 1
ATOM 7486 N N . LEU D 1 15 ? -13.578 23.621 -23.640 1.00 27.89 4 LEU D N 1
ATOM 7487 C CA . LEU D 1 15 ? -13.738 22.583 -24.635 1.00 30.46 4 LEU D CA 1
ATOM 7488 C C . LEU D 1 15 ? -12.411 22.371 -25.361 1.00 34.00 4 LEU D C 1
ATOM 7489 O O . LEU D 1 15 ? -11.535 23.241 -25.366 1.00 31.27 4 LEU D O 1
ATOM 7494 N N . THR D 1 16 ? -12.264 21.196 -25.968 1.00 30.51 5 THR D N 1
ATOM 7495 C CA . THR D 1 16 ? -11.081 20.861 -26.751 1.00 29.77 5 THR D CA 1
ATOM 7496 C C . THR D 1 16 ? -11.537 20.467 -28.144 1.00 32.22 5 THR D C 1
ATOM 7497 O O . THR D 1 16 ? -12.349 19.552 -28.299 1.00 30.93 5 THR D O 1
ATOM 7501 N N . ARG D 1 17 ? -11.041 21.178 -29.148 1.00 32.87 6 ARG D N 1
ATOM 7502 C CA . ARG D 1 17 ? -11.407 20.871 -30.517 1.00 34.36 6 ARG D CA 1
ATOM 7503 C C . ARG D 1 17 ? -10.957 19.458 -30.876 1.00 35.92 6 ARG D C 1
ATOM 7504 O O . ARG D 1 17 ? -9.941 18.962 -30.386 1.00 40.33 6 ARG D O 1
ATOM 7512 N N . LEU D 1 18 ? -11.746 18.789 -31.709 1.00 35.56 7 LEU D N 1
ATOM 7513 C CA . LEU D 1 18 ? -11.365 17.473 -32.200 1.00 36.04 7 LEU D CA 1
ATOM 7514 C C . LEU D 1 18 ? -10.499 17.563 -33.437 1.00 37.43 7 LEU D C 1
ATOM 7515 O O . LEU D 1 18 ? -9.710 16.651 -33.700 1.00 45.55 7 LEU D O 1
ATOM 7520 N N . SER D 1 19 ? -10.642 18.640 -34.203 1.00 39.61 8 SER D N 1
ATOM 7521 C CA . SER D 1 19 ? -9.934 18.832 -35.458 1.00 37.82 8 SER D CA 1
ATOM 7522 C C . SER D 1 19 ? -9.452 20.271 -35.541 1.00 39.70 8 SER D C 1
ATOM 7523 O O . SER D 1 19 ? -10.161 21.194 -35.129 1.00 40.36 8 SER D O 1
ATOM 7526 N N . ASN D 1 20 ? -8.242 20.463 -36.064 1.00 40.73 9 ASN D N 1
ATOM 7527 C CA . ASN D 1 20 ? -7.765 21.816 -36.312 1.00 37.98 9 ASN D CA 1
ATOM 7528 C C . ASN D 1 20 ? -8.276 22.367 -37.637 1.00 33.85 9 ASN D C 1
ATOM 7529 O O . ASN D 1 20 ? -7.950 23.502 -37.988 1.00 38.69 9 ASN D O 1
ATOM 7534 N N . LYS D 1 21 ? -9.089 21.615 -38.356 1.00 31.41 10 LYS D N 1
ATOM 7535 C CA . LYS D 1 21 ? -9.736 22.050 -39.581 1.00 35.43 10 LYS D CA 1
ATOM 7536 C C . LYS D 1 21 ? -11.230 21.804 -39.447 1.00 33.02 10 LYS D C 1
ATOM 7537 O O . LYS D 1 21 ? -11.661 21.002 -38.613 1.00 35.45 10 LYS D O 1
ATOM 7543 N N . PRO D 1 22 ? -12.051 22.500 -40.230 1.00 35.40 11 PRO D N 1
ATOM 7544 C CA . PRO D 1 22 ? -13.496 22.269 -40.166 1.00 33.43 11 PRO D CA 1
ATOM 7545 C C . PRO D 1 22 ? -13.849 20.809 -40.397 1.00 33.81 11 PRO D C 1
ATOM 7546 O O . PRO D 1 22 ? -13.099 20.044 -41.013 1.00 36.24 11 PRO D O 1
ATOM 7550 N N . ILE D 1 23 ? -15.016 20.431 -39.871 1.00 32.87 12 ILE D N 1
ATOM 7551 C CA . ILE D 1 23 ? -15.636 19.157 -40.200 1.00 29.66 12 ILE D CA 1
ATOM 7552 C C . ILE D 1 23 ? -16.719 19.321 -41.261 1.00 33.56 12 ILE D C 1
ATOM 7553 O O . ILE D 1 23 ? -17.059 18.342 -41.944 1.00 33.70 12 ILE D O 1
ATOM 7558 N N . LEU D 1 24 ? -17.263 20.517 -41.429 1.00 28.87 13 LEU D N 1
ATOM 7559 C CA . LEU D 1 24 ? -18.126 20.801 -42.559 1.00 30.84 13 LEU D CA 1
ATOM 7560 C C . LEU D 1 24 ? -17.737 22.156 -43.111 1.00 34.04 13 LEU D C 1
ATOM 7561 O O . LEU D 1 24 ? -17.409 23.070 -42.351 1.00 32.18 13 LEU D O 1
ATOM 7566 N N . SER D 1 25 ? -17.770 22.280 -44.427 1.00 30.30 14 SER D N 1
ATOM 7567 C CA . SER D 1 25 ? -17.441 23.528 -45.091 1.00 34.17 14 SER D CA 1
ATOM 7568 C C . SER D 1 25 ? -18.427 23.730 -46.229 1.00 31.71 14 SER D C 1
ATOM 7569 O O . SER D 1 25 ? -19.112 22.785 -46.639 1.00 32.75 14 SER D O 1
ATOM 7572 N N . PRO D 1 26 ? -18.553 24.956 -46.733 1.00 33.53 15 PRO D N 1
ATOM 7573 C CA . PRO D 1 26 ? -19.509 25.192 -47.823 1.00 33.18 15 PRO D CA 1
ATOM 7574 C C . PRO D 1 26 ? -19.160 24.351 -49.042 1.00 33.86 15 PRO D C 1
ATOM 7575 O O . PRO D 1 26 ? -18.071 23.789 -49.158 1.00 31.72 15 PRO D O 1
ATOM 7579 N N . ILE D 1 27 ? -20.122 24.257 -49.954 1.00 38.36 16 ILE D N 1
ATOM 7580 C CA . ILE D 1 27 ? -19.967 23.546 -51.219 1.00 36.24 16 ILE D CA 1
ATOM 7581 C C . ILE D 1 27 ? -20.397 24.533 -52.293 1.00 38.92 16 ILE D C 1
ATOM 7582 O O . ILE D 1 27 ? -21.597 24.762 -52.485 1.00 39.07 16 ILE D O 1
ATOM 7587 N N . LYS D 1 28 ? -19.422 25.149 -52.976 1.00 46.86 17 LYS D N 1
ATOM 7588 C CA . LYS D 1 28 ? -19.747 26.199 -53.941 1.00 45.74 17 LYS D CA 1
ATOM 7589 C C . LYS D 1 28 ? -20.664 25.692 -55.048 1.00 42.66 17 LYS D C 1
ATOM 7590 O O . LYS D 1 28 ? -21.405 26.488 -55.635 1.00 43.22 17 LYS D O 1
ATOM 7596 N N . GLU D 1 29 ? -20.670 24.379 -55.300 1.00 44.07 18 GLU D N 1
ATOM 7597 C CA . GLU D 1 29 ? -21.516 23.791 -56.335 1.00 47.30 18 GLU D CA 1
ATOM 7598 C C . GLU D 1 29 ? -22.995 23.779 -55.958 1.00 45.26 18 GLU D C 1
ATOM 7599 O O . GLU D 1 29 ? -23.847 23.677 -56.847 1.00 44.57 18 GLU D O 1
ATOM 7605 N N . HIS D 1 30 ? -23.325 23.860 -54.672 1.00 39.90 19 HIS D N 1
ATOM 7606 C CA . HIS D 1 30 ? -24.712 23.867 -54.224 1.00 38.21 19 HIS D CA 1
ATOM 7607 C C . HIS D 1 30 ? -25.111 25.294 -53.874 1.00 37.65 19 HIS D C 1
ATOM 7608 O O . HIS D 1 30 ? -24.556 25.876 -52.936 1.00 37.95 19 HIS D O 1
ATOM 7615 N N . GLU D 1 31 ? -26.077 25.849 -54.619 1.00 34.90 20 GLU D N 1
ATOM 7616 C CA . GLU D 1 31 ? -26.486 27.236 -54.397 1.00 37.83 20 GLU D CA 1
ATOM 7617 C C . GLU D 1 31 ? -26.831 27.492 -52.934 1.00 41.94 20 GLU D C 1
ATOM 7618 O O . GLU D 1 31 ? -26.451 28.525 -52.370 1.00 40.30 20 GLU D O 1
ATOM 7624 N N . TRP D 1 32 ? -27.522 26.549 -52.291 1.00 36.56 21 TRP D N 1
ATOM 7625 C CA . TRP D 1 32 ? -28.045 26.831 -50.962 1.00 35.98 21 TRP D CA 1
ATOM 7626 C C . TRP D 1 32 ? -26.956 26.834 -49.889 1.00 35.72 21 TRP D C 1
ATOM 7627 O O . TRP D 1 32 ? -27.100 27.521 -48.871 1.00 36.78 21 TRP D O 1
ATOM 7638 N N . GLU D 1 33 ? -25.869 26.090 -50.078 1.00 34.54 22 GLU D N 1
ATOM 7639 C CA . GLU D 1 33 ? -24.796 26.046 -49.089 1.00 33.77 22 GLU D CA 1
ATOM 7640 C C . GLU D 1 33 ? -23.482 26.525 -49.705 1.00 34.38 22 GLU D C 1
ATOM 7641 O O . GLU D 1 33 ? -22.389 26.114 -49.302 1.00 31.49 22 GLU D O 1
ATOM 7647 N N . LYS D 1 34 ? -23.604 27.441 -50.664 1.00 35.96 23 LYS D N 1
ATOM 7648 C CA . LYS D 1 34 ? -22.474 27.868 -51.480 1.00 38.08 23 LYS D CA 1
ATOM 7649 C C . LYS D 1 34 ? -21.418 28.587 -50.653 1.00 41.29 23 LYS D C 1
ATOM 7650 O O . LYS D 1 34 ? -20.215 28.376 -50.851 1.00 39.71 23 LYS D O 1
ATOM 7656 N N . GLU D 1 35 ? -21.844 29.425 -49.710 1.00 37.79 24 GLU D N 1
ATOM 7657 C CA . GLU D 1 35 ? -20.937 30.337 -49.033 1.00 33.32 24 GLU D CA 1
ATOM 7658 C C . GLU D 1 35 ? -20.709 30.014 -47.570 1.00 33.05 24 GLU D C 1
ATOM 7659 O O . GLU D 1 35 ? -19.641 30.331 -47.045 1.00 32.64 24 GLU D O 1
ATOM 7665 N N . ALA D 1 36 ? -21.665 29.389 -46.891 1.00 33.59 25 ALA D N 1
ATOM 7666 C CA . ALA D 1 36 ? -21.468 29.159 -45.472 1.00 28.59 25 ALA D CA 1
ATOM 7667 C C . ALA D 1 36 ? -22.287 27.975 -45.012 1.00 28.17 25 ALA D C 1
ATOM 7668 O O . ALA D 1 36 ? -23.418 27.777 -45.459 1.00 30.52 25 ALA D O 1
ATOM 7670 N N . VAL D 1 37 ? -21.703 27.197 -44.109 1.00 28.67 26 VAL D N 1
ATOM 7671 C CA . VAL D 1 37 ? -22.436 26.238 -43.299 1.00 26.99 26 VAL D CA 1
ATOM 7672 C C . VAL D 1 37 ? -21.987 26.422 -41.857 1.00 27.32 26 VAL D C 1
ATOM 7673 O O . VAL D 1 37 ? -20.787 26.393 -41.567 1.00 25.86 26 VAL D O 1
ATOM 7677 N N . PHE D 1 38 ? -22.944 26.629 -40.957 1.00 27.30 27 PHE D N 1
ATOM 7678 C CA . PHE D 1 38 ? -22.591 26.958 -39.585 1.00 28.95 27 PHE D CA 1
ATOM 7679 C C . PHE D 1 38 ? -23.799 26.741 -38.676 1.00 28.28 27 PHE D C 1
ATOM 7680 O O . PHE D 1 38 ? -24.796 26.128 -39.075 1.00 27.25 27 PHE D O 1
ATOM 7688 N N . ASN D 1 39 ? -23.670 27.220 -37.432 1.00 24.64 28 ASN D N 1
ATOM 7689 C CA . ASN D 1 39 ? -24.704 27.260 -36.401 1.00 26.41 28 ASN D CA 1
ATOM 7690 C C . ASN D 1 39 ? -25.696 26.111 -36.529 1.00 24.35 28 ASN D C 1
ATOM 7691 O O . ASN D 1 39 ? -26.767 26.280 -37.115 1.00 26.13 28 ASN D O 1
ATOM 7696 N N . ALA D 1 40 ? -25.345 24.939 -36.014 1.00 22.54 29 ALA D N 1
ATOM 7697 C CA . ALA D 1 40 ? -26.054 23.711 -36.336 1.00 26.05 29 ALA D CA 1
ATOM 7698 C C . ALA D 1 40 ? -26.649 23.053 -35.098 1.00 26.74 29 ALA D C 1
ATOM 7699 O O . ALA D 1 40 ? -25.992 22.949 -34.053 1.00 22.77 29 ALA D O 1
ATOM 7701 N N . ALA D 1 41 ? -27.891 22.588 -35.233 1.00 26.04 30 ALA D N 1
ATOM 7702 C CA . ALA D 1 41 ? -28.484 21.727 -34.219 1.00 27.34 30 ALA D CA 1
ATOM 7703 C C . ALA D 1 41 ? -27.964 20.306 -34.389 1.00 30.65 30 ALA D C 1
ATOM 7704 O O . ALA D 1 41 ? -27.620 19.872 -35.496 1.00 34.20 30 ALA D O 1
ATOM 7706 N N . VAL D 1 42 ? -27.870 19.587 -33.280 1.00 26.48 31 VAL D N 1
ATOM 7707 C CA . VAL D 1 42 ? -27.455 18.192 -33.323 1.00 32.66 31 VAL D CA 1
ATOM 7708 C C . VAL D 1 42 ? -28.300 17.406 -32.342 1.00 34.14 31 VAL D C 1
ATOM 7709 O O . VAL D 1 42 ? -28.629 17.893 -31.254 1.00 32.94 31 VAL D O 1
ATOM 7713 N N . ILE D 1 43 ? -28.666 16.193 -32.742 1.00 37.07 32 ILE D N 1
ATOM 7714 C CA . ILE D 1 43 ? -29.323 15.239 -31.862 1.00 37.03 32 ILE D CA 1
ATOM 7715 C C . ILE D 1 43 ? -28.696 13.867 -32.092 1.00 39.29 32 ILE D C 1
ATOM 7716 O O . ILE D 1 43 ? -28.389 13.493 -33.230 1.00 36.47 32 ILE D O 1
ATOM 7721 N N . TYR D 1 44 ? -28.475 13.128 -31.008 1.00 35.00 33 TYR D N 1
ATOM 7722 C CA . TYR D 1 44 ? -27.840 11.811 -31.058 1.00 39.63 33 TYR D CA 1
ATOM 7723 C C . TYR D 1 44 ? -28.903 10.733 -30.863 1.00 43.93 33 TYR D C 1
ATOM 7724 O O . TYR D 1 44 ? -29.319 10.461 -29.734 1.00 46.14 33 TYR D O 1
ATOM 7733 N N . GLU D 1 45 ? -29.327 10.106 -31.965 1.00 45.29 34 GLU D N 1
ATOM 7734 C CA . GLU D 1 45 ? -30.336 9.053 -31.946 1.00 47.88 34 GLU D CA 1
ATOM 7735 C C . GLU D 1 45 ? -29.898 7.904 -32.840 1.00 49.82 34 GLU D C 1
ATOM 7736 O O . GLU D 1 45 ? -29.372 8.123 -33.937 1.00 48.02 34 GLU D O 1
ATOM 7742 N N . GLY D 1 46 ? -30.130 6.681 -32.372 1.00 50.11 35 GLY D N 1
ATOM 7743 C CA . GLY D 1 46 ? -29.719 5.512 -33.128 1.00 45.25 35 GLY D CA 1
ATOM 7744 C C . GLY D 1 46 ? -28.222 5.396 -33.279 1.00 53.19 35 GLY D C 1
ATOM 7745 O O . GLY D 1 46 ? -27.741 4.910 -34.309 1.00 55.65 35 GLY D O 1
ATOM 7746 N N . ASN D 1 47 ? -27.469 5.856 -32.279 1.00 52.72 36 ASN D N 1
ATOM 7747 C CA . ASN D 1 47 ? -26.007 5.856 -32.322 1.00 53.06 36 ASN D CA 1
ATOM 7748 C C . ASN D 1 47 ? -25.479 6.568 -33.567 1.00 51.81 36 ASN D C 1
ATOM 774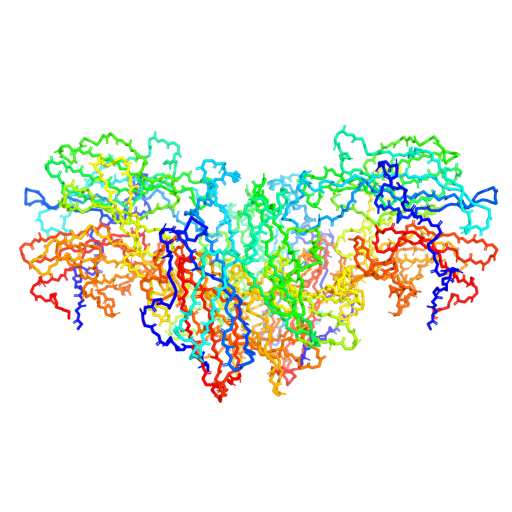9 O O . ASN D 1 47 ? -24.404 6.247 -34.085 1.00 49.23 36 ASN D O 1
ATOM 7754 N N . LYS D 1 48 ? -26.236 7.558 -34.037 1.00 46.81 37 LYS D N 1
ATOM 7755 C CA . LYS D 1 48 ? -25.807 8.475 -35.081 1.00 45.99 37 LYS D CA 1
ATOM 7756 C C . LYS D 1 48 ? -25.885 9.916 -34.577 1.00 44.78 37 LYS D C 1
ATOM 7757 O O . LYS D 1 48 ? -26.778 10.268 -33.800 1.00 42.60 37 LYS D O 1
ATOM 7763 N N . PHE D 1 49 ? -24.935 10.741 -35.012 1.00 42.17 38 PHE D N 1
ATOM 7764 C CA . PHE D 1 49 ? -25.003 12.188 -34.841 1.00 37.08 38 PHE D CA 1
ATOM 7765 C C . PHE D 1 49 ? -25.814 12.763 -35.996 1.00 40.47 38 PHE D C 1
ATOM 7766 O O . PHE D 1 49 ? -25.374 12.720 -37.149 1.00 43.83 38 PHE D O 1
ATOM 7774 N N . HIS D 1 50 ? -26.993 13.301 -35.701 1.00 39.72 39 HIS D N 1
ATOM 7775 C CA . HIS D 1 50 ? -27.812 13.973 -36.708 1.00 39.32 39 HIS D CA 1
ATOM 7776 C C . HIS D 1 50 ? -27.592 15.479 -36.577 1.00 42.42 39 HIS D C 1
ATOM 7777 O O . HIS D 1 50 ? -27.994 16.095 -35.579 1.00 39.90 39 HIS D O 1
ATOM 7784 N N . LEU D 1 51 ? -26.946 16.062 -37.582 1.00 35.89 40 LEU D N 1
ATOM 7785 C CA . LEU D 1 51 ? -26.578 17.468 -37.594 1.00 30.30 40 LEU D CA 1
ATOM 7786 C C . LEU D 1 51 ? -27.516 18.210 -38.530 1.00 34.68 40 LEU D C 1
ATOM 7787 O O . LEU D 1 51 ? -27.750 17.767 -39.660 1.00 33.19 40 LEU D O 1
ATOM 7792 N N . PHE D 1 52 ? -28.075 19.319 -38.054 1.00 28.71 41 PHE D N 1
ATOM 7793 C CA . PHE D 1 52 ? -28.962 20.146 -38.861 1.00 27.27 41 PHE D CA 1
ATOM 7794 C C . PHE D 1 52 ? -28.342 21.532 -38.916 1.00 30.49 41 PHE D C 1
ATOM 7795 O O . PHE D 1 52 ? -28.403 22.279 -37.936 1.00 27.35 41 PHE D O 1
ATOM 7803 N N . TYR D 1 53 ? -27.728 21.870 -40.050 1.00 30.96 42 TYR D N 1
ATOM 7804 C CA . TYR D 1 53 ? -26.844 23.023 -40.113 1.00 29.23 42 TYR D CA 1
ATOM 7805 C C . TYR D 1 53 ? -27.457 24.158 -40.915 1.00 28.89 42 TYR D C 1
ATOM 7806 O O . TYR D 1 53 ? -28.181 23.934 -41.893 1.00 28.33 42 TYR D O 1
ATOM 7815 N N . ARG D 1 54 ? -27.188 25.377 -40.457 1.00 28.10 43 ARG D N 1
ATOM 7816 C CA . ARG D 1 54 ? -27.521 26.556 -41.234 1.00 27.13 43 ARG D CA 1
ATOM 7817 C C . ARG D 1 54 ? -26.562 26.667 -42.399 1.00 26.80 43 ARG D C 1
ATOM 7818 O O . ARG D 1 54 ? -25.362 26.417 -42.261 1.00 24.62 43 ARG D O 1
ATOM 7826 N N . ALA D 1 55 ? -27.097 27.041 -43.552 1.00 30.56 44 ALA D N 1
ATOM 7827 C CA . ALA D 1 55 ? -26.291 27.197 -44.744 1.00 28.20 44 ALA D CA 1
ATOM 7828 C C . ALA D 1 55 ? -26.732 28.454 -45.469 1.00 29.12 44 ALA D C 1
ATOM 7829 O O . ALA D 1 55 ? -27.930 28.724 -45.579 1.00 27.08 44 ALA D O 1
ATOM 7831 N N . SER D 1 56 ? -25.766 29.219 -45.965 1.00 29.48 45 SER D N 1
ATOM 7832 C CA . SER D 1 56 ? -26.068 30.443 -46.687 1.00 25.81 45 SER D CA 1
ATOM 7833 C C . SER D 1 56 ? -25.620 30.364 -48.138 1.00 32.62 45 SER D C 1
ATOM 7834 O O . SER D 1 56 ? -24.529 29.866 -48.443 1.00 28.80 45 SER D O 1
ATOM 7837 N N . ASN D 1 57 ? -26.456 30.913 -49.017 1.00 30.62 46 ASN D N 1
ATOM 7838 C CA . ASN D 1 57 ? -26.126 31.045 -50.424 1.00 30.48 46 ASN D CA 1
ATOM 7839 C C . ASN D 1 57 ? -25.232 32.244 -50.703 1.00 34.21 46 ASN D C 1
ATOM 7840 O O . ASN D 1 57 ? -24.786 32.412 -51.841 1.00 35.67 46 ASN D O 1
ATOM 7845 N N . ASN D 1 58 ? -24.920 33.059 -49.699 1.00 31.47 47 ASN D N 1
ATOM 7846 C CA . ASN D 1 58 ? -24.258 34.324 -49.978 1.00 29.39 47 ASN D CA 1
ATOM 7847 C C . ASN D 1 58 ? -23.486 34.771 -48.737 1.00 33.47 47 ASN D C 1
ATOM 7848 O O . ASN D 1 58 ? -23.661 34.233 -47.640 1.00 30.58 47 ASN D O 1
ATOM 7853 N N . LYS D 1 59 ? -22.607 35.751 -48.939 1.00 30.22 48 LYS D N 1
ATOM 7854 C CA . LYS D 1 59 ? -21.906 36.433 -47.862 1.00 34.16 48 LYS D CA 1
ATOM 7855 C C . LYS D 1 59 ? -22.883 37.305 -47.056 1.00 34.95 48 LYS D C 1
ATOM 7856 O O . LYS D 1 59 ? -24.036 37.519 -47.447 1.00 33.93 48 LYS D O 1
ATOM 7862 N N . PHE D 1 60 ? -22.397 37.853 -45.940 1.00 26.84 49 PHE D N 1
ATOM 7863 C CA . PHE D 1 60 ? -23.241 38.565 -44.974 1.00 28.26 49 PHE D CA 1
ATOM 7864 C C . PHE D 1 60 ? -22.857 40.035 -44.865 1.00 27.79 49 PHE D C 1
ATOM 7865 O O . PHE D 1 60 ? -22.055 40.413 -44.012 1.00 31.36 49 PHE D O 1
ATOM 7873 N N . VAL D 1 61 ? -23.462 40.866 -45.703 1.00 29.87 50 VAL D N 1
ATOM 7874 C CA . VAL D 1 61 ? -23.407 42.312 -45.515 1.00 26.31 50 VAL D CA 1
ATOM 7875 C C . VAL D 1 61 ? -24.382 42.684 -44.401 1.00 25.21 50 VAL D C 1
ATOM 7876 O O . VAL D 1 61 ? -25.596 42.523 -44.545 1.00 26.78 50 VAL D O 1
ATOM 7880 N N . LEU D 1 62 ? -23.855 43.173 -43.281 1.00 27.65 51 LEU D N 1
ATOM 7881 C CA . LEU D 1 62 ? -24.688 43.476 -42.133 1.00 26.98 51 LEU D CA 1
ATOM 7882 C C . LEU D 1 62 ? -24.712 44.947 -41.763 1.00 27.66 51 LEU D C 1
ATOM 7883 O O . LEU D 1 62 ? -25.494 45.325 -40.880 1.00 29.89 51 LEU D O 1
ATOM 7888 N N . ASN D 1 63 ? -23.913 45.793 -42.419 1.00 23.76 52 ASN D N 1
ATOM 7889 C CA . ASN D 1 63 ? -23.719 47.160 -41.960 1.00 23.76 52 ASN D CA 1
ATOM 7890 C C . ASN D 1 63 ? -24.616 48.178 -42.655 1.00 23.45 52 ASN D C 1
ATOM 7891 O O . ASN D 1 63 ? -24.492 49.369 -42.372 1.00 27.24 52 ASN D O 1
ATOM 7896 N N . THR D 1 64 ? -25.532 47.751 -43.521 1.00 23.89 53 THR D N 1
ATOM 7897 C CA . THR D 1 64 ? -26.481 48.689 -44.109 1.00 26.25 53 THR D CA 1
ATOM 7898 C C . THR D 1 64 ? -27.558 49.095 -43.096 1.00 30.75 53 THR D C 1
ATOM 7899 O O . THR D 1 64 ? -27.797 48.412 -42.088 1.00 29.15 53 THR D O 1
ATOM 7903 N N . GLU D 1 65 ? -28.211 50.234 -43.380 1.00 30.84 54 GLU D N 1
ATOM 7904 C CA . GLU D 1 65 ? -29.300 50.711 -42.530 1.00 32.50 54 GLU D CA 1
ATOM 7905 C C . GLU D 1 65 ? -30.450 49.715 -42.498 1.00 33.81 54 GLU D C 1
ATOM 7906 O O . GLU D 1 65 ? -31.077 49.520 -41.454 1.00 34.23 54 GLU D O 1
ATOM 7912 N N . LYS D 1 66 ? -30.760 49.098 -43.626 1.00 29.70 55 LYS D N 1
ATOM 7913 C CA . LYS D 1 66 ? -31.770 48.058 -43.717 1.00 29.51 55 LYS D CA 1
ATOM 7914 C C . LYS D 1 66 ? -31.139 46.900 -44.469 1.00 30.96 55 LYS D C 1
ATOM 7915 O O . LYS D 1 66 ? -30.138 47.076 -45.178 1.00 29.39 55 LYS D O 1
ATOM 7921 N N . PRO D 1 67 ? -31.692 45.698 -44.330 1.00 27.40 56 PRO D N 1
ATOM 7922 C CA . PRO D 1 67 ? -31.324 44.616 -45.248 1.00 28.86 56 PRO D CA 1
ATOM 7923 C C . PRO D 1 67 ? -31.703 44.995 -46.672 1.00 34.11 56 PRO D C 1
ATOM 7924 O O . PRO D 1 67 ? -32.823 45.446 -46.935 1.00 33.90 56 PRO D O 1
ATOM 7928 N N . GLU D 1 68 ? -30.759 44.814 -47.598 1.00 31.19 57 GLU D N 1
ATOM 7929 C CA . GLU D 1 68 ? -30.907 45.273 -48.980 1.00 31.58 57 GLU D CA 1
ATOM 7930 C C . GLU D 1 68 ? -31.010 44.078 -49.913 1.00 28.43 57 GLU D C 1
ATOM 7931 O O . GLU D 1 68 ? -30.230 43.126 -49.795 1.00 28.76 57 GLU D O 1
ATOM 7937 N N . GLU D 1 69 ? -31.974 44.131 -50.840 1.00 34.28 58 GLU D N 1
ATOM 7938 C CA . GLU D 1 69 ? -32.166 43.016 -51.767 1.00 39.61 58 GLU D CA 1
ATOM 7939 C C . GLU D 1 69 ? -30.882 42.710 -52.519 1.00 34.53 58 GLU D C 1
ATOM 7940 O O . GLU D 1 69 ? -30.569 41.543 -52.782 1.00 31.23 58 GLU D O 1
ATOM 7946 N N . LYS D 1 70 ? -30.118 43.752 -52.860 1.00 32.86 59 LYS D N 1
ATOM 7947 C CA . LYS D 1 70 ? -28.879 43.560 -53.599 1.00 34.82 59 LYS D CA 1
ATOM 7948 C C . LYS D 1 70 ? -27.862 42.738 -52.814 1.00 37.37 59 LYS D C 1
ATOM 7949 O O . LYS D 1 70 ? -26.957 42.150 -53.416 1.00 32.15 59 LYS D O 1
ATOM 7955 N N . TYR D 1 71 ? -27.997 42.683 -51.487 1.00 34.80 60 TYR D N 1
ATOM 7956 C CA . TYR D 1 71 ? -27.099 41.938 -50.615 1.00 31.69 60 TYR D CA 1
ATOM 7957 C C . TYR D 1 71 ? -27.842 40.824 -49.894 1.00 31.30 60 TYR D C 1
ATOM 7958 O O . TYR D 1 71 ? -27.427 40.386 -48.819 1.00 31.90 60 TYR D O 1
ATOM 7967 N N . LYS D 1 72 ? -28.947 40.366 -50.471 1.00 30.56 61 LYS D N 1
ATOM 7968 C CA . LYS D 1 72 ? -29.761 39.363 -49.811 1.00 30.19 61 LYS D CA 1
ATOM 7969 C C . LYS D 1 72 ? -28.988 38.066 -49.652 1.00 30.09 61 LYS D C 1
ATOM 7970 O O . LYS D 1 72 ? -28.325 37.601 -50.582 1.00 29.02 61 LYS D O 1
ATOM 7976 N N . PHE D 1 73 ? -29.050 37.500 -48.456 1.00 29.35 62 PHE D N 1
ATOM 7977 C CA . PHE D 1 73 ? -28.634 36.128 -48.226 1.00 29.09 62 PHE D CA 1
ATOM 7978 C C . PHE D 1 73 ? -29.842 35.319 -47.781 1.00 30.58 62 PHE D C 1
ATOM 7979 O O . PHE D 1 73 ? -30.773 35.846 -47.154 1.00 31.21 62 PHE D O 1
ATOM 7987 N N . VAL D 1 74 ? -29.832 34.041 -48.142 1.00 27.97 63 VAL D N 1
ATOM 7988 C CA . VAL D 1 74 ? -30.904 33.110 -47.803 1.00 31.23 63 VAL D CA 1
ATOM 7989 C C . VAL D 1 74 ? -30.279 31.957 -47.034 1.00 29.11 63 VAL D C 1
ATOM 7990 O O . VAL D 1 74 ? -29.389 31.269 -47.553 1.00 28.80 63 VAL D O 1
ATOM 7994 N N . SER D 1 75 ? -30.723 31.759 -45.798 1.00 27.95 64 SER D N 1
ATOM 7995 C CA . SER D 1 75 ? -30.299 30.599 -45.032 1.00 27.88 64 SER D CA 1
ATOM 7996 C C . SER D 1 75 ? -31.246 29.431 -45.263 1.00 30.02 64 SER D C 1
ATOM 7997 O O . SER D 1 75 ? -32.459 29.615 -45.397 1.00 29.41 64 SER D O 1
ATOM 8000 N N . SER D 1 76 ? -30.682 28.228 -45.311 1.00 28.65 65 SER D N 1
ATOM 8001 C CA . SER D 1 76 ? -31.463 27.003 -45.304 1.00 28.73 65 SER D CA 1
ATOM 8002 C C . SER D 1 76 ? -30.863 26.078 -44.252 1.00 31.31 65 SER D C 1
ATOM 8003 O O . SER D 1 76 ? -29.745 26.301 -43.771 1.00 28.19 65 SER D O 1
ATOM 8006 N N . ILE D 1 77 ? -31.615 25.044 -43.881 1.00 29.94 66 ILE D N 1
ATOM 8007 C CA . ILE D 1 77 ? -31.118 24.025 -42.960 1.00 29.26 66 ILE D CA 1
ATOM 8008 C C . ILE D 1 77 ? -30.737 22.790 -43.754 1.00 32.75 66 ILE D C 1
ATOM 8009 O O . ILE D 1 77 ? -31.565 22.233 -44.483 1.00 33.48 66 ILE D O 1
ATOM 8014 N N . GLY D 1 78 ? -29.493 22.348 -43.589 1.00 34.36 67 GLY D N 1
ATOM 8015 C CA . GLY D 1 78 ? -29.025 21.132 -44.216 1.00 32.16 67 GLY D CA 1
ATOM 8016 C C . GLY D 1 78 ? -28.904 20.008 -43.214 1.00 35.48 67 GLY D C 1
ATOM 8017 O O . GLY D 1 78 ? -28.813 20.249 -42.007 1.00 30.21 67 GLY D O 1
ATOM 8018 N N . TYR D 1 79 ? -28.914 18.775 -43.704 1.00 37.07 68 TYR D N 1
ATOM 8019 C CA . TYR D 1 79 ? -28.821 17.592 -42.864 1.00 37.62 68 TYR D CA 1
ATOM 8020 C C . TYR D 1 79 ? -27.503 16.876 -43.120 1.00 39.37 68 TYR D C 1
ATOM 8021 O O . TYR D 1 79 ? -27.085 16.702 -44.270 1.00 39.91 68 TYR D O 1
ATOM 8030 N N . ALA D 1 80 ? -26.848 16.467 -42.041 1.00 38.98 69 ALA D N 1
ATOM 8031 C CA . ALA D 1 80 ? -25.655 15.649 -42.158 1.00 42.27 69 ALA D CA 1
ATOM 8032 C C . ALA D 1 80 ? -25.649 14.668 -41.001 1.00 40.12 69 ALA D C 1
ATOM 8033 O O . ALA D 1 80 ? -26.134 14.973 -39.906 1.00 35.97 69 ALA D O 1
ATOM 8035 N N . VAL D 1 81 ? -25.085 13.494 -41.252 1.00 37.24 70 VAL D N 1
ATOM 8036 C CA . VAL D 1 81 ? -25.129 12.394 -40.304 1.00 40.98 70 VAL D CA 1
ATOM 8037 C C . VAL D 1 81 ? -23.725 11.824 -40.157 1.00 40.00 70 VAL D C 1
ATOM 8038 O O . VAL D 1 81 ? -22.934 11.808 -41.107 1.00 39.19 70 VAL D O 1
ATOM 8042 N N . SER D 1 82 ? -23.407 11.378 -38.946 1.00 36.76 71 SER D N 1
ATOM 8043 C CA . SER D 1 82 ? -22.093 10.821 -38.678 1.00 40.52 71 SER D CA 1
ATOM 8044 C C . SER D 1 82 ? -22.225 9.718 -37.637 1.00 49.48 71 SER D C 1
ATOM 8045 O O . SER D 1 82 ? -23.180 9.699 -36.851 1.00 46.04 71 SER D O 1
ATOM 8048 N N . GLU D 1 83 ? -21.261 8.791 -37.653 1.00 47.71 72 GLU D N 1
ATOM 8049 C CA . GLU D 1 83 ? -21.168 7.748 -36.640 1.00 49.32 72 GLU D CA 1
ATOM 8050 C C . GLU D 1 83 ? -20.147 8.067 -35.567 1.00 48.45 72 GLU D C 1
ATOM 8051 O O . GLU D 1 83 ? -20.315 7.643 -34.421 1.00 50.94 72 GLU D O 1
ATOM 8057 N N . ASP D 1 84 ? -19.097 8.809 -35.910 1.00 43.68 73 ASP D N 1
ATOM 8058 C CA . ASP D 1 84 ? -18.055 9.155 -34.961 1.00 43.77 73 ASP D CA 1
ATOM 8059 C C . ASP D 1 84 ? -18.081 10.623 -34.562 1.00 45.38 73 ASP D C 1
ATOM 8060 O O . ASP D 1 84 ? -17.192 11.064 -33.826 1.00 43.58 73 ASP D O 1
ATOM 8065 N N . GLY D 1 85 ? -19.064 11.392 -35.031 1.00 44.98 74 GLY D N 1
ATOM 8066 C CA . GLY D 1 85 ? -19.147 12.805 -34.718 1.00 41.66 74 GLY D CA 1
ATOM 8067 C C . GLY D 1 85 ? -18.201 13.705 -35.488 1.00 44.08 74 GLY D C 1
ATOM 8068 O O . GLY D 1 85 ? -18.238 14.927 -35.286 1.00 36.85 74 GLY D O 1
ATOM 8069 N N . ILE D 1 86 ? -17.367 13.153 -36.372 1.00 39.72 75 ILE D N 1
ATOM 8070 C CA . ILE D 1 86 ? -16.348 13.940 -37.056 1.00 37.04 75 ILE D CA 1
ATOM 8071 C C . ILE D 1 86 ? -16.590 13.908 -38.553 1.00 40.74 75 ILE D C 1
ATOM 8072 O O . ILE D 1 86 ? -16.706 14.955 -39.198 1.00 42.70 75 ILE D O 1
ATOM 8077 N N . ASN D 1 87 ? -16.640 12.712 -39.126 1.00 38.49 76 ASN D N 1
ATOM 8078 C CA . ASN D 1 87 ? -16.872 12.569 -40.554 1.00 37.74 76 ASN D CA 1
ATOM 8079 C C . ASN D 1 87 ? -18.366 12.440 -40.794 1.00 37.58 76 ASN D C 1
ATOM 8080 O O . ASN D 1 87 ? -19.016 11.545 -40.242 1.00 40.03 76 ASN D O 1
ATOM 8085 N N . PHE D 1 88 ? -18.905 13.330 -41.615 1.00 36.92 77 PHE D N 1
ATOM 8086 C CA . PHE D 1 88 ? -20.336 13.403 -41.858 1.00 40.93 77 PHE D CA 1
ATOM 8087 C C . PHE D 1 88 ? -20.634 13.126 -43.324 1.00 36.20 77 PHE D C 1
ATOM 8088 O O . PHE D 1 88 ? -19.886 13.545 -44.209 1.00 33.99 77 PHE D O 1
ATOM 8096 N N . GLU D 1 89 ? -21.722 12.410 -43.574 1.00 39.45 78 GLU D N 1
ATOM 8097 C CA . GLU D 1 89 ? -22.270 12.313 -44.916 1.00 38.77 78 GLU D CA 1
ATOM 8098 C C . GLU D 1 89 ? -23.245 13.468 -45.114 1.00 43.65 78 GLU D C 1
ATOM 8099 O O . GLU D 1 89 ? -23.951 13.859 -44.181 1.00 44.51 78 GLU D O 1
ATOM 8105 N N . ARG D 1 90 ? -23.269 14.029 -46.323 1.00 40.36 79 ARG D N 1
ATOM 8106 C CA . ARG D 1 90 ? -24.076 15.208 -46.606 1.00 40.74 79 ARG D CA 1
ATOM 8107 C C . ARG D 1 90 ? -24.948 14.947 -47.820 1.00 43.10 79 ARG D C 1
ATOM 8108 O O . ARG D 1 90 ? -24.859 13.902 -48.464 1.00 46.74 79 ARG D O 1
ATOM 8116 N N . PHE D 1 91 ? -25.822 15.900 -48.118 1.00 42.15 80 PHE D N 1
ATOM 8117 C CA . PHE D 1 91 ? -26.816 15.704 -49.160 1.00 43.31 80 PHE D CA 1
ATOM 8118 C C . PHE D 1 91 ? -26.918 16.982 -49.975 1.00 45.44 80 PHE D C 1
ATOM 8119 O O . PHE D 1 91 ? -26.564 18.061 -49.496 1.00 48.40 80 PHE D O 1
ATOM 8127 N N . ASP D 1 92 ? -27.348 16.857 -51.227 1.00 44.99 81 ASP D N 1
ATOM 8128 C CA . ASP D 1 92 ? -27.240 18.003 -52.123 1.00 50.95 81 ASP D CA 1
ATOM 8129 C C . ASP D 1 92 ? -28.464 18.902 -52.081 1.00 44.83 81 ASP D C 1
ATOM 8130 O O . ASP D 1 92 ? -28.501 19.908 -52.798 1.00 42.54 81 ASP D O 1
ATOM 8135 N N . LYS D 1 93 ? -29.451 18.575 -51.253 1.00 43.82 82 LYS D N 1
ATOM 8136 C CA . LYS D 1 93 ? -30.601 19.438 -51.071 1.00 42.20 82 LYS D CA 1
ATOM 8137 C C . LYS D 1 93 ? -30.858 19.632 -49.582 1.00 42.47 82 LYS D C 1
ATOM 8138 O O . LYS D 1 93 ? -30.632 18.713 -48.782 1.00 40.52 82 LYS D O 1
ATOM 8144 N N . PRO D 1 94 ? -31.310 20.814 -49.176 1.00 37.76 83 PRO D N 1
ATOM 8145 C CA . PRO D 1 94 ? -31.579 21.055 -47.757 1.00 37.79 83 PRO D CA 1
ATOM 8146 C C . PRO D 1 94 ? -32.906 20.448 -47.314 1.00 37.99 83 PRO D C 1
ATOM 8147 O O . PRO D 1 94 ? -33.813 20.197 -48.110 1.00 37.34 83 PRO D O 1
ATOM 8151 N N . VAL D 1 95 ? -33.001 20.223 -46.001 1.00 35.28 84 VAL D N 1
ATOM 8152 C CA . VAL D 1 95 ? -34.202 19.655 -45.403 1.00 36.90 84 VAL D CA 1
ATOM 8153 C C . VAL D 1 95 ? -35.231 20.709 -45.005 1.00 40.69 84 VAL D C 1
ATOM 8154 O O . VAL D 1 95 ? -36.418 20.379 -44.866 1.00 41.85 84 VAL D O 1
ATOM 8158 N N . LEU D 1 96 ? -34.813 21.960 -44.803 1.00 37.56 85 LEU D N 1
ATOM 8159 C CA . LEU D 1 96 ? -35.730 23.018 -44.408 1.00 35.21 85 LEU D CA 1
ATOM 8160 C C . LEU D 1 96 ? -35.351 24.317 -45.098 1.00 32.46 85 LEU D C 1
ATOM 8161 O O . LEU D 1 96 ? -34.173 24.686 -45.129 1.00 32.99 85 LEU D O 1
ATOM 8166 N N . VAL D 1 97 ? -36.352 25.004 -45.648 1.00 30.78 86 VAL D N 1
ATOM 8167 C CA . VAL D 1 97 ? -36.186 26.317 -46.262 1.00 33.90 86 VAL D CA 1
ATOM 8168 C C . VAL D 1 97 ? -37.383 27.185 -45.885 1.00 33.54 86 VAL D C 1
ATOM 8169 O O . VAL D 1 97 ? -38.409 26.701 -45.402 1.00 31.82 86 VAL D O 1
ATOM 8173 N N . GLY D 1 98 ? -37.246 28.484 -46.133 1.00 26.80 87 GLY D N 1
ATOM 8174 C CA . GLY D 1 98 ? -38.336 29.408 -45.892 1.00 32.35 87 GLY D CA 1
ATOM 8175 C C . GLY D 1 98 ? -39.560 29.185 -46.761 1.00 43.46 87 GLY D C 1
ATOM 8176 O O . GLY D 1 98 ? -39.456 29.168 -47.992 1.00 40.73 87 GLY D O 1
ATOM 8177 N N . GLU D 1 99 ? -40.729 29.027 -46.129 1.00 43.24 88 GLU D N 1
ATOM 8178 C CA . GLU D 1 99 ? -41.989 28.818 -46.837 1.00 50.50 88 GLU D CA 1
ATOM 8179 C C . GLU D 1 99 ? -43.021 29.925 -46.607 1.00 56.44 88 GLU D C 1
ATOM 8180 O O . GLU D 1 99 ? -44.144 29.815 -47.117 1.00 57.35 88 GLU D O 1
ATOM 8186 N N . ILE D 1 100 ? -42.685 30.978 -45.862 1.00 47.82 89 ILE D N 1
ATOM 8187 C CA . ILE D 1 100 ? -43.592 32.105 -45.650 1.00 42.95 89 ILE D CA 1
ATOM 8188 C C . ILE D 1 100 ? -42.809 33.410 -45.781 1.00 47.34 89 ILE D C 1
ATOM 8189 O O . ILE D 1 100 ? -41.564 33.389 -45.787 1.00 40.62 89 ILE D O 1
ATOM 8194 N N . PRO D 1 101 ? -43.481 34.565 -45.888 1.00 48.90 90 PRO D N 1
ATOM 8195 C CA . PRO D 1 101 ? -42.735 35.833 -46.020 1.00 47.28 90 PRO D CA 1
ATOM 8196 C C . PRO D 1 101 ? -41.848 36.162 -44.830 1.00 41.38 90 PRO D C 1
ATOM 8197 O O . PRO D 1 101 ? -40.838 36.857 -45.004 1.00 38.98 90 PRO D O 1
ATOM 8201 N N . GLN D 1 102 ? -42.187 35.693 -43.628 1.00 37.23 91 GLN D N 1
ATOM 8202 C CA . GLN D 1 102 ? -41.298 35.893 -42.487 1.00 39.89 91 GLN D CA 1
ATOM 8203 C C . GLN D 1 102 ? -39.973 35.161 -42.667 1.00 40.00 91 GLN D C 1
ATOM 8204 O O . GLN D 1 102 ? -38.997 35.475 -41.970 1.00 35.58 91 GLN D O 1
ATOM 8210 N N . GLU D 1 103 ? -39.912 34.192 -43.587 1.00 37.47 92 GLU D N 1
ATOM 8211 C CA . GLU D 1 103 ? -38.682 33.469 -43.878 1.00 33.81 92 GLU D CA 1
ATOM 8212 C C . GLU D 1 103 ? -38.140 33.827 -45.264 1.00 30.42 92 GLU D C 1
ATOM 8213 O O . GLU D 1 103 ? -37.435 33.036 -45.892 1.00 30.18 92 GLU D O 1
ATOM 8219 N N . ALA D 1 104 ? -38.453 35.036 -45.736 1.00 30.17 93 ALA D N 1
ATOM 8220 C CA . ALA D 1 104 ? -37.969 35.479 -47.039 1.00 33.66 93 ALA D CA 1
ATOM 8221 C C . ALA D 1 104 ? -36.457 35.341 -47.148 1.00 32.00 93 ALA D C 1
ATOM 8222 O O . ALA D 1 104 ? -35.943 34.940 -48.196 1.00 29.85 93 ALA D O 1
ATOM 8224 N N . TRP D 1 105 ? -35.719 35.673 -46.087 1.00 31.52 94 TRP D N 1
ATOM 8225 C CA . TRP D 1 105 ? -34.276 35.481 -46.109 1.00 26.77 94 TRP D CA 1
ATOM 8226 C C . TRP D 1 105 ? -33.857 34.176 -45.442 1.00 26.20 94 TRP D C 1
ATOM 8227 O O . TRP D 1 105 ? -32.684 34.012 -45.095 1.00 25.82 94 TRP D O 1
ATOM 8238 N N . GLY D 1 106 ? -34.782 33.244 -45.266 1.00 27.66 95 GLY D N 1
ATOM 8239 C CA . GLY D 1 106 ? -34.417 31.908 -44.851 1.00 25.63 95 GLY D CA 1
ATOM 8240 C C . GLY D 1 106 ? -34.627 31.661 -43.374 1.00 30.86 95 GLY D C 1
ATOM 8241 O O . GLY D 1 106 ? -35.256 32.435 -42.643 1.00 29.19 95 GLY D O 1
ATOM 8242 N N . VAL D 1 107 ? -34.064 30.543 -42.933 1.00 26.35 96 VAL D N 1
ATOM 8243 C CA . VAL D 1 107 ? -34.303 30.004 -41.603 1.00 25.66 96 VAL D CA 1
ATOM 8244 C C . VAL D 1 107 ? -32.949 29.703 -40.976 1.00 26.96 96 VAL D C 1
ATOM 8245 O O . VAL D 1 107 ? -32.097 29.072 -41.612 1.00 26.92 96 VAL D O 1
ATOM 8249 N N . GLU D 1 108 ? -32.738 30.184 -39.746 1.00 25.46 97 GLU D N 1
ATOM 8250 C CA . GLU D 1 108 ? -31.399 30.291 -39.173 1.00 25.90 97 GLU D CA 1
ATOM 8251 C C . GLU D 1 108 ? -31.296 29.576 -37.834 1.00 25.94 97 GLU D C 1
ATOM 8252 O O . GLU D 1 108 ? -32.289 29.436 -37.117 1.00 24.94 97 GLU D O 1
ATOM 8258 N N . ASP D 1 109 ? -30.074 29.141 -37.510 1.00 23.11 98 ASP D N 1
ATOM 8259 C CA . ASP D 1 109 ? -29.672 28.775 -36.154 1.00 23.08 98 ASP D CA 1
ATOM 8260 C C . ASP D 1 109 ? -30.623 27.803 -35.450 1.00 28.41 98 ASP D C 1
ATOM 8261 O O . ASP D 1 109 ? -31.166 28.117 -34.387 1.00 27.13 98 ASP D O 1
ATOM 8266 N N . PRO D 1 110 ? -30.817 26.608 -35.992 1.00 28.16 99 PRO D N 1
ATOM 8267 C CA . PRO D 1 110 ? -31.809 25.709 -35.400 1.00 27.61 99 PRO D CA 1
ATOM 8268 C C . PRO D 1 110 ? -31.321 25.132 -34.075 1.00 27.54 99 PRO D C 1
ATOM 8269 O O . PRO D 1 110 ? -30.137 24.826 -33.899 1.00 24.44 99 PRO D O 1
ATOM 8273 N N . ARG D 1 111 ? -32.251 25.016 -33.128 1.00 27.51 100 ARG D N 1
ATOM 8274 C CA . ARG D 1 111 ? -32.054 24.250 -31.903 1.00 28.17 100 ARG D CA 1
ATOM 8275 C C . ARG D 1 111 ? -33.138 23.193 -31.865 1.00 26.23 100 ARG D C 1
ATOM 8276 O O . ARG D 1 111 ? -34.328 23.524 -31.930 1.00 26.25 100 ARG D O 1
ATOM 8284 N N . ILE D 1 112 ? -32.735 21.934 -31.768 1.00 24.14 101 ILE D N 1
ATOM 8285 C CA . ILE D 1 112 ? -33.670 20.817 -31.786 1.00 28.21 101 ILE D CA 1
ATOM 8286 C C . ILE D 1 112 ? -33.740 20.217 -30.395 1.00 24.06 101 ILE D C 1
ATOM 8287 O O . ILE D 1 112 ? -32.706 19.947 -29.772 1.00 24.33 101 ILE D O 1
ATOM 8292 N N . THR D 1 113 ? -34.955 20.006 -29.920 1.00 24.14 102 THR D N 1
ATOM 8293 C CA . THR D 1 113 ? -35.214 19.374 -28.638 1.00 26.96 102 THR D CA 1
ATOM 8294 C C . THR D 1 113 ? -36.237 18.267 -28.841 1.00 27.68 102 THR D C 1
ATOM 8295 O O . THR D 1 113 ? -37.197 18.429 -29.605 1.00 27.88 102 THR D O 1
ATOM 8299 N N . LYS D 1 114 ? -35.999 17.131 -28.193 1.00 29.35 103 LYS D N 1
ATOM 8300 C CA . LYS D 1 114 ? -36.949 16.026 -28.157 1.00 32.81 103 LYS D CA 1
ATOM 8301 C C . LYS D 1 114 ? -37.716 16.081 -26.841 1.00 29.27 103 LYS D C 1
ATOM 8302 O O . LYS D 1 114 ? -37.115 16.174 -25.767 1.00 30.06 103 LYS D O 1
ATOM 8308 N N . ILE D 1 115 ? -39.038 16.048 -26.933 1.00 31.85 104 ILE D N 1
ATOM 8309 C CA . ILE D 1 115 ? -39.921 15.998 -25.776 1.00 34.47 104 ILE D CA 1
ATOM 8310 C C . ILE D 1 115 ? -41.022 15.003 -26.127 1.00 40.00 104 ILE D C 1
ATOM 8311 O O . ILE D 1 115 ? -41.805 15.247 -27.054 1.00 39.79 104 ILE D O 1
ATOM 8316 N N . ASP D 1 116 ? -41.073 13.873 -25.409 1.00 43.08 105 ASP D N 1
ATOM 8317 C CA . ASP D 1 116 ? -42.157 12.887 -25.553 1.00 50.12 105 ASP D CA 1
ATOM 8318 C C . ASP D 1 116 ? -42.198 12.290 -26.957 1.00 47.95 105 ASP D C 1
ATOM 8319 O O . ASP D 1 116 ? -43.260 12.183 -27.578 1.00 49.47 105 ASP D O 1
ATOM 8324 N N . ASN D 1 117 ? -41.029 11.913 -27.461 1.00 44.85 106 ASN D N 1
ATOM 8325 C CA . ASN D 1 117 ? -40.942 11.236 -28.760 1.00 51.34 106 ASN D CA 1
ATOM 8326 C C . ASN D 1 117 ? -41.487 12.099 -29.901 1.00 51.17 106 ASN D C 1
ATOM 8327 O O . ASN D 1 117 ? -42.023 11.590 -30.893 1.00 52.41 106 ASN D O 1
ATOM 8332 N N . LYS D 1 118 ? -41.371 13.413 -29.756 1.00 44.25 107 LYS D N 1
ATOM 8333 C CA . LYS D 1 118 ? -41.522 14.340 -30.862 1.00 41.96 107 LYS D CA 1
ATOM 8334 C C . LYS D 1 118 ? -40.294 15.228 -30.867 1.00 33.71 107 LYS D C 1
ATOM 8335 O O . LYS D 1 118 ? -39.795 15.616 -29.809 1.00 35.58 107 LYS D O 1
ATOM 8341 N N . TYR D 1 119 ? -39.792 15.521 -32.054 1.00 35.84 108 TYR D N 1
ATOM 8342 C CA . TYR D 1 119 ? -38.630 16.380 -32.208 1.00 32.71 108 TYR D CA 1
ATOM 8343 C C . TYR D 1 119 ? -39.086 17.784 -32.580 1.00 31.76 108 TYR D C 1
ATOM 8344 O O . TYR D 1 119 ? -39.853 17.963 -33.537 1.00 35.01 108 TYR D O 1
ATOM 8353 N N . TYR D 1 120 ? -38.617 18.769 -31.826 1.00 28.15 109 TYR D N 1
ATOM 8354 C CA . TYR D 1 120 ? -38.980 20.164 -32.036 1.00 29.98 109 TYR D CA 1
ATOM 8355 C C . TYR D 1 120 ? -37.750 20.945 -32.467 1.00 28.32 109 TYR D C 1
ATOM 8356 O O . TYR D 1 120 ? -36.717 20.917 -31.782 1.00 28.53 109 TYR D O 1
ATOM 8365 N N . MET D 1 121 ? -37.861 21.626 -33.603 1.00 28.00 110 MET D N 1
ATOM 8366 C CA . MET D 1 121 ? -36.796 22.471 -34.129 1.00 25.50 110 MET D CA 1
ATOM 8367 C C . MET D 1 121 ? -37.229 23.925 -34.038 1.00 23.43 110 MET D C 1
ATOM 8368 O O . MET D 1 121 ? -38.155 24.356 -34.736 1.00 22.51 110 MET D O 1
ATOM 8373 N N . LEU D 1 122 ? -36.544 24.682 -33.201 1.00 21.18 111 LEU D N 1
ATOM 8374 C CA . LEU D 1 122 ? -36.779 26.110 -33.083 1.00 21.25 111 LEU D CA 1
ATOM 8375 C C . LEU D 1 122 ? -35.679 26.820 -33.845 1.00 22.97 111 LEU D C 1
ATOM 8376 O O . LEU D 1 122 ? -34.497 26.482 -33.701 1.00 25.00 111 LEU D O 1
ATOM 8381 N N . TYR D 1 123 ? -36.060 27.794 -34.655 1.00 22.94 112 TYR D N 1
ATOM 8382 C CA . TYR D 1 123 ? -35.100 28.464 -35.513 1.00 24.49 112 TYR D CA 1
ATOM 8383 C C . TYR D 1 123 ? -35.566 29.898 -35.690 1.00 24.20 112 TYR D C 1
ATOM 8384 O O . TYR D 1 123 ? -36.692 30.251 -35.327 1.00 26.48 112 TYR D O 1
ATOM 8393 N N . THR D 1 124 ? -34.694 30.722 -36.264 1.00 21.05 113 THR D N 1
ATOM 8394 C CA . THR D 1 124 ? -35.008 32.107 -36.564 1.00 19.22 113 THR D CA 1
ATOM 8395 C C . THR D 1 124 ? -35.467 32.217 -38.011 1.00 22.80 113 THR D C 1
ATOM 8396 O O . THR D 1 124 ? -34.723 31.857 -38.932 1.00 25.55 113 THR D O 1
ATOM 8400 N N . GLY D 1 125 ? -36.686 32.708 -38.205 1.00 24.11 114 GLY D N 1
ATOM 8401 C CA . GLY D 1 125 ? -37.155 33.111 -39.518 1.00 23.99 114 GLY D CA 1
ATOM 8402 C C . GLY D 1 125 ? -36.813 34.568 -39.733 1.00 29.16 114 GLY D C 1
ATOM 8403 O O . GLY D 1 125 ? -37.169 35.417 -38.911 1.00 22.24 114 GLY D O 1
ATOM 8404 N N . PHE D 1 126 ? -36.084 34.871 -40.807 1.00 27.57 115 PHE D N 1
ATOM 8405 C CA . PHE D 1 126 ? -35.655 36.232 -41.105 1.00 28.00 115 PHE D CA 1
ATOM 8406 C C . PHE D 1 126 ? -36.332 36.691 -42.391 1.00 29.94 115 PHE D C 1
ATOM 8407 O O . PHE D 1 126 ? -36.108 36.109 -43.456 1.00 27.60 115 PHE D O 1
ATOM 8415 N N . GLY D 1 127 ? -37.155 37.734 -42.293 1.00 33.37 116 GLY D N 1
ATOM 8416 C CA . GLY D 1 127 ? -37.865 38.227 -43.459 1.00 35.66 116 GLY D CA 1
ATOM 8417 C C . GLY D 1 127 ? -37.138 39.259 -44.304 1.00 33.04 116 GLY D C 1
ATOM 8418 O O . GLY D 1 127 ? -37.568 39.530 -45.427 1.00 30.60 116 GLY D O 1
ATOM 8419 N N . GLY D 1 128 ? -36.056 39.849 -43.794 1.00 30.45 117 GLY D N 1
ATOM 8420 C CA . GLY D 1 128 ? -35.271 40.803 -44.549 1.00 27.90 117 GLY D CA 1
ATOM 8421 C C . GLY D 1 128 ? -35.893 42.170 -44.742 1.00 28.80 117 GLY D C 1
ATOM 8422 O O . GLY D 1 128 ? -35.321 42.994 -45.458 1.00 32.37 117 GLY D O 1
ATOM 8423 N N . ARG D 1 129 ? -37.042 42.451 -44.132 1.00 32.80 118 ARG D N 1
ATOM 8424 C CA . ARG D 1 129 ? -37.667 43.755 -44.344 1.00 33.36 118 ARG D CA 1
ATOM 8425 C C . ARG D 1 129 ? -37.010 44.851 -43.506 1.00 32.99 118 ARG D C 1
ATOM 8426 O O . ARG D 1 129 ? -37.027 46.022 -43.895 1.00 32.82 118 ARG D O 1
ATOM 8434 N N . ASP D 1 130 ? -36.428 44.495 -42.369 1.00 32.51 119 ASP D N 1
ATOM 8435 C CA . ASP D 1 130 ? -35.574 45.387 -41.597 1.00 31.31 119 ASP D CA 1
ATOM 8436 C C . ASP D 1 130 ? -34.781 44.499 -40.654 1.00 29.87 119 ASP D C 1
ATOM 8437 O O . ASP D 1 130 ? -35.014 43.292 -40.587 1.00 26.47 119 ASP D O 1
ATOM 8442 N N . TRP D 1 131 ? -33.823 45.098 -39.939 1.00 28.33 120 TRP D N 1
ATOM 8443 C CA . TRP D 1 131 ? -32.926 44.253 -39.163 1.00 27.46 120 TRP D CA 1
ATOM 8444 C C . TRP D 1 131 ? -33.584 43.667 -37.922 1.00 27.28 120 TRP D C 1
ATOM 8445 O O . TRP D 1 131 ? -32.978 42.803 -37.282 1.00 26.53 120 TRP D O 1
ATOM 8456 N N . LEU D 1 132 ? -34.791 44.102 -37.561 1.00 23.83 121 LEU D N 1
ATOM 8457 C CA . LEU D 1 132 ? -35.538 43.453 -36.494 1.00 26.25 121 LEU D CA 1
ATOM 8458 C C . LEU D 1 132 ? -36.587 42.489 -37.027 1.00 31.12 121 LEU D C 1
ATOM 8459 O O . LEU D 1 132 ? -37.355 41.926 -36.239 1.00 23.25 121 LEU D O 1
ATOM 8464 N N . ASP D 1 133 ? -36.623 42.272 -38.345 1.00 28.62 122 ASP D N 1
ATOM 8465 C CA . ASP D 1 133 ? -37.630 41.417 -38.971 1.00 30.80 122 ASP D CA 1
ATOM 8466 C C . ASP D 1 133 ? -37.266 39.938 -38.823 1.00 26.52 122 ASP D C 1
ATOM 8467 O O . ASP D 1 133 ? -37.166 39.187 -39.792 1.00 27.18 122 ASP D O 1
ATOM 8472 N N . PHE D 1 134 ? -37.057 39.518 -37.580 1.00 22.57 123 PHE D N 1
ATOM 8473 C CA . PHE D 1 134 ? -36.804 38.114 -37.303 1.00 25.44 123 PHE D CA 1
ATOM 8474 C C . PHE D 1 134 ? -37.697 37.612 -36.174 1.00 25.86 123 PHE D C 1
ATOM 8475 O O . PHE D 1 134 ? -38.081 38.366 -35.270 1.00 25.94 123 PHE D O 1
ATOM 8483 N N . ARG D 1 135 ? -38.018 36.319 -36.242 1.00 26.01 124 ARG D N 1
ATOM 8484 C CA . ARG D 1 135 ? -38.951 35.669 -35.327 1.00 27.94 124 ARG D CA 1
ATOM 8485 C C . ARG D 1 135 ? -38.460 34.277 -34.985 1.00 22.76 124 ARG D C 1
ATOM 8486 O O . ARG D 1 135 ? -38.017 33.542 -35.871 1.00 22.15 124 ARG D O 1
ATOM 8494 N N . ILE D 1 136 ? -38.586 33.897 -33.712 1.00 20.11 125 ILE D N 1
ATOM 8495 C CA . ILE D 1 136 ? -38.496 32.483 -33.371 1.00 20.54 125 ILE D CA 1
ATOM 8496 C C . ILE D 1 136 ? -39.620 31.714 -34.057 1.00 23.15 125 ILE D C 1
ATOM 8497 O O . ILE D 1 136 ? -40.806 32.027 -33.895 1.00 24.56 125 ILE D O 1
ATOM 8502 N N . CYS D 1 137 ? -39.256 30.678 -34.800 1.00 21.91 126 CYS D N 1
ATOM 8503 C CA . CYS D 1 137 ? -40.230 29.795 -35.406 1.00 24.40 126 CYS D CA 1
ATOM 8504 C C . CYS D 1 137 ? -39.981 28.353 -34.980 1.00 25.57 126 CYS D C 1
ATOM 8505 O O . CYS D 1 137 ? -38.899 27.988 -34.514 1.00 25.05 126 CYS D O 1
ATOM 8508 N N . MET D 1 138 ? -40.998 27.524 -35.166 1.00 24.32 127 MET D N 1
ATOM 8509 C CA . MET D 1 138 ? -40.931 26.140 -34.731 1.00 24.11 127 MET D CA 1
ATOM 8510 C C . MET D 1 138 ? -41.531 25.232 -35.792 1.00 27.10 127 MET D C 1
ATOM 8511 O O . MET D 1 138 ? -42.591 25.529 -36.351 1.00 28.96 127 MET D O 1
ATOM 8516 N N . VAL D 1 139 ? -40.851 24.131 -36.064 1.00 25.52 128 VAL D N 1
ATOM 8517 C CA . VAL D 1 139 ? -41.467 22.983 -36.700 1.00 30.58 128 VAL D CA 1
ATOM 8518 C C . VAL D 1 139 ? -41.233 21.794 -35.784 1.00 31.08 128 VAL D C 1
ATOM 8519 O O . VAL D 1 139 ? -40.400 21.835 -34.876 1.00 30.00 128 VAL D O 1
ATOM 8523 N N . TRP D 1 140 ? -41.970 20.723 -36.038 1.00 33.92 129 TRP D N 1
ATOM 8524 C CA . TRP D 1 140 ? -41.849 19.518 -35.238 1.00 35.35 129 TRP D CA 1
ATOM 8525 C C . TRP D 1 140 ? -42.015 18.315 -36.149 1.00 33.05 129 TRP D C 1
ATOM 8526 O O . TRP D 1 140 ? -42.590 18.411 -37.236 1.00 33.76 129 TRP D O 1
ATOM 8537 N N . SER D 1 141 ? -41.511 17.173 -35.698 1.00 37.08 130 SER D N 1
ATOM 8538 C CA . SER D 1 141 ? -41.628 15.955 -36.487 1.00 38.90 130 SER D CA 1
ATOM 8539 C C . SER D 1 141 ? -41.598 14.747 -35.563 1.00 40.70 130 SER D C 1
ATOM 8540 O O . SER D 1 141 ? -41.050 14.808 -34.455 1.00 39.89 130 SER D O 1
ATOM 8543 N N . ASP D 1 142 ? -42.208 13.651 -36.028 1.00 43.21 131 ASP D N 1
ATOM 8544 C CA . ASP D 1 142 ? -42.098 12.366 -35.339 1.00 45.04 131 ASP D CA 1
ATOM 8545 C C . ASP D 1 142 ? -40.743 11.715 -35.552 1.00 44.85 131 ASP D C 1
ATOM 8546 O O . ASP D 1 142 ? -40.331 10.885 -34.734 1.00 46.29 131 ASP D O 1
ATOM 8551 N N . ASP D 1 143 ? -40.043 12.081 -36.629 1.00 40.44 132 ASP D N 1
ATOM 8552 C CA . ASP D 1 143 ? -39.041 11.205 -37.215 1.00 40.24 132 ASP D CA 1
ATOM 8553 C C . ASP D 1 143 ? -37.737 11.882 -37.599 1.00 39.83 132 ASP D C 1
ATOM 8554 O O . ASP D 1 143 ? -36.890 11.221 -38.204 1.00 44.13 132 ASP D O 1
ATOM 8559 N N . LEU D 1 144 ? -37.558 13.171 -37.312 1.00 40.32 133 LEU D N 1
ATOM 8560 C CA . LEU D 1 144 ? -36.408 13.966 -37.750 1.00 41.98 133 LEU D CA 1
ATOM 8561 C C . LEU D 1 144 ? -36.366 14.157 -39.261 1.00 39.28 133 LEU D C 1
ATOM 8562 O O . LEU D 1 144 ? -35.374 14.670 -39.781 1.00 37.25 133 LEU D O 1
ATOM 8567 N N . LYS D 1 145 ? -37.428 13.776 -39.969 1.00 40.95 134 LYS D N 1
ATOM 8568 C CA . LYS D 1 145 ? -37.473 13.755 -41.423 1.00 40.66 134 LYS D CA 1
ATOM 8569 C C . LYS D 1 145 ? -38.577 14.636 -41.986 1.00 41.33 134 LYS D C 1
ATOM 8570 O O . LYS D 1 145 ? -38.327 15.425 -42.904 1.00 42.42 134 LYS D O 1
ATOM 8576 N N . ASN D 1 146 ? -39.793 14.537 -41.453 1.00 38.56 135 ASN D N 1
ATOM 8577 C CA . ASN D 1 146 ? -40.957 15.221 -42.011 1.00 40.00 135 ASN D CA 1
ATOM 8578 C C . ASN D 1 146 ? -41.420 16.323 -41.064 1.00 40.90 135 ASN D C 1
ATOM 8579 O O . ASN D 1 146 ? -42.205 16.080 -40.141 1.00 37.00 135 ASN D O 1
ATOM 8584 N N . TRP D 1 147 ? -40.957 17.542 -41.325 1.00 39.20 136 TRP D N 1
ATOM 8585 C CA . TRP D 1 147 ? -41.219 18.666 -40.445 1.00 34.93 136 TRP D CA 1
ATOM 8586 C C . TRP D 1 147 ? -42.554 19.307 -40.793 1.00 39.23 136 TRP D C 1
ATOM 8587 O O . TRP D 1 147 ? -42.892 19.489 -41.968 1.00 39.20 136 TRP D O 1
ATOM 8598 N N . LYS D 1 148 ? -43.313 19.633 -39.753 1.00 35.12 137 LYS D N 1
ATOM 8599 C CA . LYS D 1 148 ? -44.688 20.075 -39.885 1.00 41.01 137 LYS D CA 1
ATOM 8600 C C . LYS D 1 148 ? -44.940 21.230 -38.932 1.00 46.45 137 LYS D C 1
ATOM 8601 O O . LYS D 1 148 ? -44.084 21.606 -38.120 1.00 38.24 137 LYS D O 1
ATOM 8607 N N . GLY D 1 149 ? -46.141 21.788 -39.057 1.00 52.91 138 GLY D N 1
ATOM 8608 C CA . GLY D 1 149 ? -46.687 22.681 -38.052 1.00 48.78 138 GLY D CA 1
ATOM 8609 C C . GLY D 1 149 ? -45.842 23.911 -37.833 1.00 49.30 138 GLY D C 1
ATOM 8610 O O . GLY D 1 149 ? -45.587 24.283 -36.679 1.00 54.19 138 GLY D O 1
ATOM 8611 N N . HIS D 1 150 ? -45.379 24.536 -38.916 1.00 43.58 139 HIS D N 1
ATOM 8612 C CA . HIS D 1 150 ? -44.644 25.774 -38.786 1.00 42.15 139 HIS D CA 1
ATOM 8613 C C . HIS D 1 150 ? -45.444 26.781 -37.961 1.00 48.50 139 HIS D C 1
ATOM 8614 O O . HIS D 1 150 ? -46.660 26.917 -38.126 1.00 50.16 139 HIS D O 1
ATOM 8621 N N . ARG D 1 151 ? -44.755 27.520 -37.098 1.00 35.44 140 ARG D N 1
ATOM 8622 C CA . ARG D 1 151 ? -45.458 28.486 -36.287 1.00 33.63 140 ARG D CA 1
ATOM 8623 C C . ARG D 1 151 ? -44.476 29.518 -35.755 1.00 30.15 140 ARG D C 1
ATOM 8624 O O . ARG D 1 151 ? -43.338 29.186 -35.431 1.00 28.75 140 ARG D O 1
ATOM 8632 N N . ILE D 1 152 ? -44.926 30.766 -35.672 1.00 25.45 141 ILE D N 1
ATOM 8633 C CA . ILE D 1 152 ? -44.186 31.806 -34.966 1.00 28.06 141 ILE D CA 1
ATOM 8634 C C . ILE D 1 152 ? -44.416 31.593 -33.478 1.00 30.97 141 ILE D C 1
ATOM 8635 O O . ILE D 1 152 ? -45.563 31.546 -33.020 1.00 31.13 141 ILE D O 1
ATOM 8640 N N . VAL D 1 153 ? -43.325 31.453 -32.716 1.00 28.77 142 VAL D N 1
ATOM 8641 C CA . VAL D 1 153 ? -43.447 31.133 -31.293 1.00 24.70 142 VAL D CA 1
ATOM 8642 C C . VAL D 1 153 ? -43.802 32.377 -30.491 1.00 27.73 142 VAL D C 1
ATOM 8643 O O . VAL D 1 153 ? -44.727 32.361 -29.668 1.00 27.01 142 VAL D O 1
ATOM 8647 N N . LEU D 1 154 ? -43.068 33.467 -30.705 1.00 24.09 143 LEU D N 1
ATOM 8648 C CA . LEU D 1 154 ? -43.380 34.749 -30.090 1.00 26.45 143 LEU D CA 1
ATOM 8649 C C . LEU D 1 154 ? -43.451 35.796 -31.188 1.00 26.02 143 LEU D C 1
ATOM 8650 O O . LEU D 1 154 ? -42.576 35.844 -32.058 1.00 27.30 143 LEU D O 1
ATOM 8655 N N . ASP D 1 155 ? -44.484 36.632 -31.151 1.00 27.45 144 ASP D N 1
ATOM 8656 C CA . ASP D 1 155 ? -44.662 37.661 -32.177 1.00 33.72 144 ASP D CA 1
ATOM 8657 C C . ASP D 1 155 ? -43.917 38.932 -31.765 1.00 28.44 144 ASP D C 1
ATOM 8658 O O . ASP D 1 155 ? -44.493 39.957 -31.410 1.00 25.71 144 ASP D O 1
ATOM 8663 N N . GLU D 1 156 ? -42.603 38.844 -31.843 1.00 25.83 145 GLU D N 1
ATOM 8664 C CA . GLU D 1 156 ? -41.726 39.897 -31.362 1.00 25.79 145 GLU D CA 1
ATOM 8665 C C . GLU D 1 156 ? -40.339 39.596 -31.897 1.00 24.25 145 GLU D C 1
ATOM 8666 O O . GLU D 1 156 ? -40.019 38.426 -32.142 1.00 23.26 145 GLU D O 1
ATOM 8672 N N . PRO D 1 157 ? -39.502 40.597 -32.092 1.00 24.62 146 PRO D N 1
ATOM 8673 C CA . PRO D 1 157 ? -38.129 40.324 -32.547 1.00 20.21 146 PRO D CA 1
ATOM 8674 C C . PRO D 1 157 ? -37.365 39.556 -31.493 1.00 23.96 146 PRO D C 1
ATOM 8675 O O . PRO D 1 157 ? -37.082 40.084 -30.415 1.00 25.37 146 PRO D O 1
ATOM 8679 N N . ASN D 1 158 ? -37.045 38.301 -31.782 1.00 20.91 147 ASN D N 1
ATOM 8680 C CA . ASN D 1 158 ? -36.524 37.417 -30.750 1.00 21.88 147 ASN D CA 1
ATOM 8681 C C . ASN D 1 158 ? -35.855 36.245 -31.446 1.00 23.29 147 ASN D C 1
ATOM 8682 O O . ASN D 1 158 ? -36.157 35.939 -32.603 1.00 25.31 147 ASN D O 1
ATOM 8687 N N . LYS D 1 159 ? -34.934 35.599 -30.732 1.00 20.29 148 LYS D N 1
ATOM 8688 C CA . LYS D 1 159 ? -34.158 34.502 -31.299 1.00 23.17 148 LYS D CA 1
ATOM 8689 C C . LYS D 1 159 ? -33.430 33.781 -30.178 1.00 19.51 148 LYS D C 1
ATOM 8690 O O . LYS D 1 159 ? -33.799 33.939 -29.011 1.00 21.93 148 LYS D O 1
ATOM 8696 N N . ASP D 1 160 ? -32.390 33.013 -30.511 1.00 21.88 149 ASP D N 1
ATOM 8697 C CA . ASP D 1 160 ? -31.651 32.234 -29.523 1.00 19.14 149 ASP D CA 1
ATOM 8698 C C . ASP D 1 160 ? -32.619 31.427 -28.660 1.00 23.03 149 ASP D C 1
ATOM 8699 O O . ASP D 1 160 ? -32.605 31.486 -27.427 1.00 18.61 149 ASP D O 1
ATOM 8704 N N . ALA D 1 161 ? -33.504 30.694 -29.326 1.00 20.14 150 ALA D N 1
ATOM 8705 C CA . ALA D 1 161 ? -34.569 29.986 -28.639 1.00 19.57 150 ALA D CA 1
ATOM 8706 C C . ALA D 1 161 ? -34.288 28.493 -28.600 1.00 23.51 150 ALA D C 1
ATOM 8707 O O . ALA D 1 161 ? -33.767 27.918 -29.563 1.00 23.03 150 ALA D O 1
ATOM 8709 N N . ALA D 1 162 ? -34.650 27.872 -27.483 1.00 21.82 151 ALA D N 1
ATOM 8710 C CA . ALA D 1 162 ? -34.546 26.431 -27.328 1.00 23.96 151 ALA D CA 1
ATOM 8711 C C . ALA D 1 162 ? -35.624 25.978 -26.353 1.00 22.84 151 ALA D C 1
ATOM 8712 O O . ALA D 1 162 ? -35.940 26.697 -25.401 1.00 25.29 151 ALA D O 1
ATOM 8714 N N . LEU D 1 163 ? -36.210 24.809 -26.615 1.00 22.21 152 LEU D N 1
ATOM 8715 C CA . LEU D 1 163 ? -37.102 24.157 -25.667 1.00 22.48 152 LEU D CA 1
ATOM 8716 C C . LEU D 1 163 ? -36.291 23.271 -24.732 1.00 23.64 152 LEU D C 1
ATOM 8717 O O . LEU D 1 163 ? -35.306 22.652 -25.150 1.00 24.35 152 LEU D O 1
ATOM 8722 N N . LEU D 1 164 ? -36.695 23.230 -23.459 1.00 20.76 153 LEU D N 1
ATOM 8723 C CA . LEU D 1 164 ? -36.156 22.236 -22.534 1.00 24.61 153 LEU D CA 1
ATOM 8724 C C . LEU D 1 164 ? -36.638 20.832 -22.925 1.00 24.22 153 LEU D C 1
ATOM 8725 O O . LEU D 1 164 ? -37.768 20.655 -23.402 1.00 21.25 153 LEU D O 1
ATOM 8730 N N . SER D 1 165 ? -35.765 19.826 -22.738 1.00 25.05 154 SER D N 1
ATOM 8731 C CA . SER D 1 165 ? -36.078 18.451 -23.150 1.00 25.38 154 SER D CA 1
ATOM 8732 C C . SER D 1 165 ? -37.111 17.774 -22.262 1.00 30.94 154 SER D C 1
ATOM 8733 O O . SER D 1 165 ? -37.497 16.635 -22.554 1.00 27.67 154 SER D O 1
ATOM 8736 N N . GLU D 1 166 ? -37.568 18.448 -21.208 1.00 29.83 155 GLU D N 1
ATOM 8737 C CA . GLU D 1 166 ? -38.566 17.924 -20.290 1.00 30.90 155 GLU D CA 1
ATOM 8738 C C . GLU D 1 166 ? -39.521 19.031 -19.892 1.00 26.89 155 GLU D C 1
ATOM 8739 O O . GLU D 1 166 ? -39.188 20.219 -19.934 1.00 24.51 155 GLU D O 1
ATOM 8745 N N . LYS D 1 167 ? -40.702 18.622 -19.458 1.00 25.02 156 LYS D N 1
ATOM 8746 C CA . LYS D 1 167 ? -41.608 19.569 -18.845 1.00 25.77 156 LYS D CA 1
ATOM 8747 C C . LYS D 1 167 ? -41.250 19.779 -17.372 1.00 22.30 156 LYS D C 1
ATOM 8748 O O . LYS D 1 167 ? -40.692 18.906 -16.714 1.00 24.98 156 LYS D O 1
ATOM 8754 N N . ILE D 1 168 ? -41.535 20.973 -16.873 1.00 24.41 157 ILE D N 1
ATOM 8755 C CA . ILE D 1 168 ? -41.392 21.296 -15.458 1.00 24.35 157 ILE D CA 1
ATOM 8756 C C . ILE D 1 168 ? -42.782 21.588 -14.922 1.00 25.49 157 ILE D C 1
ATOM 8757 O O . ILE D 1 168 ? -43.432 22.537 -15.378 1.00 24.49 157 ILE D O 1
ATOM 8762 N N . ASN D 1 169 ? -43.240 20.778 -13.957 1.00 25.72 158 ASN D N 1
ATOM 8763 C CA . ASN D 1 169 ? -44.575 20.949 -13.389 1.00 20.52 158 ASN D CA 1
ATOM 8764 C C . ASN D 1 169 ? -45.636 20.917 -14.491 1.00 23.37 158 ASN D C 1
ATOM 8765 O O . ASN D 1 169 ? -46.599 21.688 -14.485 1.00 25.35 158 ASN D O 1
ATOM 8770 N N . GLY D 1 170 ? -45.434 20.051 -15.484 1.00 20.30 159 GLY D N 1
ATOM 8771 C CA . GLY D 1 170 ? -46.391 19.943 -16.563 1.00 22.86 159 GLY D CA 1
ATOM 8772 C C . GLY D 1 170 ? -46.293 21.007 -17.637 1.00 24.24 159 GLY D C 1
ATOM 8773 O O . GLY D 1 170 ? -47.093 20.981 -18.584 1.00 24.17 159 GLY D O 1
ATOM 8774 N N . LYS D 1 171 ? -45.329 21.920 -17.536 1.00 25.03 160 LYS D N 1
ATOM 8775 C CA . LYS D 1 171 ? -45.188 23.059 -18.432 1.00 23.34 160 LYS D CA 1
ATOM 8776 C C . LYS D 1 171 ? -44.004 22.863 -19.374 1.00 24.77 160 LYS D C 1
ATOM 8777 O O . LYS D 1 171 ? -42.940 22.382 -18.961 1.00 23.06 160 LYS D O 1
ATOM 8783 N N . TYR D 1 172 ? -44.191 23.254 -20.637 1.00 25.98 161 TYR D N 1
ATOM 8784 C CA . TYR D 1 172 ? -43.070 23.393 -21.556 1.00 23.52 161 TYR D CA 1
ATOM 8785 C C . TYR D 1 172 ? -42.233 24.592 -21.152 1.00 20.91 161 TYR D C 1
ATOM 8786 O O . TYR D 1 172 ? -42.766 25.626 -20.738 1.00 20.39 161 TYR D O 1
ATOM 8795 N N . VAL D 1 173 ? -40.920 24.466 -21.302 1.00 20.81 162 VAL D N 1
ATOM 8796 C CA . VAL D 1 173 ? -39.979 25.509 -20.909 1.00 20.73 162 VAL D CA 1
ATOM 8797 C C . VAL D 1 173 ? -39.273 26.033 -22.154 1.00 22.48 162 VAL D C 1
ATOM 8798 O O . VAL D 1 173 ? -38.645 25.261 -22.895 1.00 21.50 162 VAL D O 1
ATOM 8802 N N . LEU D 1 174 ? -39.358 27.340 -22.374 1.00 22.14 163 LEU D N 1
ATOM 8803 C CA . LEU D 1 174 ? -38.710 27.986 -23.506 1.00 20.41 163 LEU D CA 1
ATOM 8804 C C . LEU D 1 174 ? -37.610 28.915 -23.012 1.00 22.66 163 LEU D C 1
ATOM 8805 O O . LEU D 1 174 ? -37.841 29.743 -22.122 1.00 22.59 163 LEU D O 1
ATOM 8810 N N . PHE D 1 175 ? -36.430 28.799 -23.603 1.00 20.75 164 PHE D N 1
ATOM 8811 C CA . PHE D 1 175 ? -35.384 29.792 -23.427 1.00 22.06 164 PHE D CA 1
ATOM 8812 C C . PHE D 1 175 ? -35.388 30.733 -24.622 1.00 22.95 164 PHE D C 1
ATOM 8813 O O . PHE D 1 175 ? -35.492 30.285 -25.770 1.00 22.48 164 PHE D O 1
ATOM 8821 N N . HIS D 1 176 ? -35.287 32.032 -24.364 1.00 17.21 165 HIS D N 1
ATOM 8822 C CA . HIS D 1 176 ? -35.220 32.952 -25.491 1.00 20.27 165 HIS D CA 1
ATOM 8823 C C . HIS D 1 176 ? -34.348 34.134 -25.102 1.00 20.91 165 HIS D C 1
ATOM 8824 O O . HIS D 1 176 ? -33.634 34.094 -24.095 1.00 18.76 165 HIS D O 1
ATOM 8831 N N . ARG D 1 177 ? -34.364 35.173 -25.942 1.00 22.81 166 ARG D N 1
ATOM 8832 C CA . ARG D 1 177 ? -33.394 36.254 -25.790 1.00 22.02 166 ARG D CA 1
ATOM 8833 C C . ARG D 1 177 ? -34.031 37.552 -26.267 1.00 24.35 166 ARG D C 1
ATOM 8834 O O . ARG D 1 177 ? -33.740 38.044 -27.366 1.00 24.73 166 ARG D O 1
ATOM 8842 N N . ARG D 1 178 ? -34.891 38.108 -25.421 1.00 19.53 167 ARG D N 1
ATOM 8843 C CA . ARG D 1 178 ? -35.109 39.541 -25.481 1.00 21.57 167 ARG D CA 1
ATOM 8844 C C . ARG D 1 178 ? -33.824 40.242 -25.059 1.00 21.25 167 ARG D C 1
ATOM 8845 O O . ARG D 1 178 ? -33.277 39.978 -23.977 1.00 20.69 167 ARG D O 1
ATOM 8853 N N . MET D 1 179 ? -33.335 41.110 -25.926 1.00 23.05 168 MET D N 1
ATOM 8854 C CA . MET D 1 179 ? -32.031 41.730 -25.741 1.00 25.12 168 MET D CA 1
ATOM 8855 C C . MET D 1 179 ? -31.918 42.370 -24.359 1.00 24.34 168 MET D C 1
ATOM 8856 O O . MET D 1 179 ? -32.882 42.984 -23.880 1.00 27.90 168 MET D O 1
ATOM 8861 N N . PRO D 1 180 ? -30.754 42.265 -23.692 1.00 26.80 169 PRO D N 1
ATOM 8862 C CA . PRO D 1 180 ? -29.609 41.481 -24.149 1.00 21.51 169 PRO D CA 1
ATOM 8863 C C . PRO D 1 180 ? -29.431 40.240 -23.275 1.00 24.38 169 PRO D C 1
ATOM 8864 O O . PRO D 1 180 ? -28.295 39.747 -23.149 1.00 20.01 169 PRO D O 1
ATOM 8868 N N . ASP D 1 181 ? -30.523 39.769 -22.664 1.00 18.54 170 ASP D N 1
ATOM 8869 C CA . ASP D 1 181 ? -30.478 38.734 -21.640 1.00 21.65 170 ASP D CA 1
ATOM 8870 C C . ASP D 1 181 ? -31.007 37.407 -22.166 1.00 19.92 170 ASP D C 1
ATOM 8871 O O . ASP D 1 181 ? -31.723 37.347 -23.173 1.00 17.76 170 ASP D O 1
ATOM 8876 N N . ILE D 1 182 ? -30.682 36.337 -21.441 1.00 19.67 171 ILE D N 1
ATOM 8877 C CA . ILE D 1 182 ? -31.337 35.048 -21.646 1.00 21.39 171 ILE D CA 1
ATOM 8878 C C . ILE D 1 182 ? -32.611 35.020 -20.810 1.00 18.12 171 ILE D C 1
ATOM 8879 O O . ILE D 1 182 ? -32.561 35.183 -19.588 1.00 19.21 171 ILE D O 1
ATOM 8884 N N . TRP D 1 183 ? -33.745 34.809 -21.468 1.00 18.40 172 TRP D N 1
ATOM 8885 C CA . TRP D 1 183 ? -35.048 34.725 -20.826 1.00 19.34 172 TRP D CA 1
ATOM 8886 C C . TRP D 1 183 ? -35.522 33.278 -20.718 1.00 24.19 172 TRP D C 1
ATOM 8887 O O . TRP D 1 183 ? -35.094 32.389 -21.475 1.00 19.81 172 TRP D O 1
ATOM 8898 N N . ILE D 1 184 ? -36.452 33.058 -19.788 1.00 19.55 173 ILE D N 1
ATOM 8899 C CA . ILE D 1 184 ? -37.211 31.816 -19.717 1.00 20.23 173 ILE D CA 1
ATOM 8900 C C . ILE D 1 184 ? -38.695 32.145 -19.809 1.00 19.84 173 ILE D C 1
ATOM 8901 O O . ILE D 1 184 ? -39.139 33.224 -19.404 1.00 19.65 173 ILE D O 1
ATOM 8906 N N . ALA D 1 185 ? -39.470 31.215 -20.356 1.00 19.82 174 ALA D N 1
ATOM 8907 C CA . ALA D 1 185 ? -40.921 31.368 -20.357 1.00 19.73 174 ALA D CA 1
ATOM 8908 C C . ALA D 1 185 ? -41.559 29.990 -20.284 1.00 21.02 174 ALA D C 1
ATOM 8909 O O . ALA D 1 185 ? -40.905 28.965 -20.513 1.00 18.80 174 ALA D O 1
ATOM 8911 N N . TYR D 1 186 ? -42.858 29.974 -19.977 1.00 20.01 175 TYR D N 1
ATOM 8912 C CA . TYR D 1 186 ? -43.574 28.732 -19.723 1.00 21.89 175 TYR D CA 1
ATOM 8913 C C . TYR D 1 186 ? -44.831 28.649 -20.584 1.00 22.47 175 TYR D C 1
ATOM 8914 O O . TYR D 1 186 ? -45.448 29.668 -20.928 1.00 21.03 175 TYR D O 1
ATOM 8923 N N . SER D 1 187 ? -45.211 27.417 -20.934 1.00 19.39 176 SER D N 1
ATOM 8924 C CA . SER D 1 187 ? -46.411 27.207 -21.734 1.00 20.25 176 SER D CA 1
ATOM 8925 C C . SER D 1 187 ? -47.144 25.952 -21.299 1.00 20.98 176 SER D C 1
ATOM 8926 O O . SER D 1 187 ? -46.514 24.926 -21.012 1.00 21.20 176 SER D O 1
ATOM 8929 N N . ASP D 1 188 ? -48.484 26.032 -21.303 1.00 21.07 177 ASP D N 1
ATOM 8930 C CA . ASP D 1 188 ? -49.309 24.845 -21.119 1.00 22.70 177 ASP D CA 1
ATOM 8931 C C . ASP D 1 188 ? -49.394 24.027 -22.395 1.00 25.41 177 ASP D C 1
ATOM 8932 O O . ASP D 1 188 ? -49.547 22.802 -22.327 1.00 24.92 177 ASP D O 1
ATOM 8937 N N . ASP D 1 189 ? -49.259 24.680 -23.566 1.00 21.07 178 ASP D N 1
ATOM 8938 C CA . ASP D 1 189 ? -49.736 24.077 -24.804 1.00 26.25 178 ASP D CA 1
ATOM 8939 C C . ASP D 1 189 ? -48.799 24.250 -25.991 1.00 26.48 178 ASP D C 1
ATOM 8940 O O . ASP D 1 189 ? -49.190 23.883 -27.104 1.00 27.86 178 ASP D O 1
ATOM 8945 N N . LEU D 1 190 ? -47.599 24.805 -25.793 1.00 27.98 179 LEU D N 1
ATOM 8946 C CA . LEU D 1 190 ? -46.612 25.174 -26.814 1.00 26.59 179 LEU D CA 1
ATOM 8947 C C . LEU D 1 190 ? -47.071 26.331 -27.687 1.00 29.55 179 LEU D C 1
ATOM 8948 O O . LEU D 1 190 ? -46.368 26.687 -28.635 1.00 41.14 179 LEU D O 1
ATOM 8953 N N . VAL D 1 191 ? -48.210 26.938 -27.394 1.00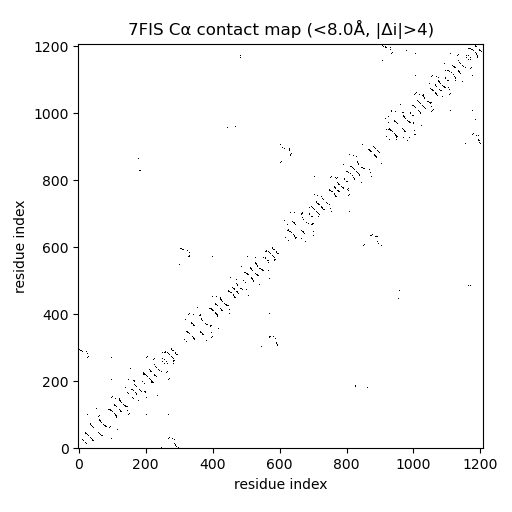 29.15 180 VAL D N 1
ATOM 8954 C CA . VAL D 1 191 ? -48.756 28.028 -28.187 1.00 31.20 180 VAL D CA 1
ATOM 8955 C C . VAL D 1 191 ? -48.643 29.353 -27.455 1.00 27.08 180 VAL D C 1
ATOM 8956 O O . VAL D 1 191 ? -48.171 30.345 -28.012 1.00 29.00 180 VAL D O 1
ATOM 8960 N N . ASN D 1 192 ? -49.096 29.392 -26.209 1.00 23.52 181 ASN D N 1
ATOM 8961 C CA . ASN D 1 192 ? -49.155 30.618 -25.432 1.00 23.49 181 ASN D CA 1
ATOM 8962 C C . ASN D 1 192 ? -48.077 30.567 -24.367 1.00 25.33 181 ASN D C 1
ATOM 8963 O O . ASN D 1 192 ? -48.038 29.626 -23.560 1.00 28.33 181 ASN D O 1
ATOM 8968 N N . TRP D 1 193 ? -47.203 31.565 -24.374 1.00 17.19 182 TRP D N 1
ATOM 8969 C CA . TRP D 1 193 ? -46.104 31.615 -23.435 1.00 22.64 182 TRP D CA 1
ATOM 8970 C C . TRP D 1 193 ? -46.392 32.672 -22.383 1.00 22.91 182 TRP D C 1
ATOM 8971 O O . TRP D 1 193 ? -47.016 33.699 -22.670 1.00 20.98 182 TRP D O 1
ATOM 8982 N N . TYR D 1 194 ? -45.955 32.399 -21.151 1.00 20.10 183 TYR D N 1
ATOM 8983 C CA . TYR D 1 194 ? -46.275 33.279 -20.036 1.00 21.27 183 TYR D CA 1
ATOM 8984 C C . TYR D 1 194 ? -45.211 33.143 -18.956 1.00 23.50 183 TYR D C 1
ATOM 8985 O O . TYR D 1 194 ? -44.376 32.230 -18.982 1.00 23.30 183 TYR D O 1
ATOM 8994 N N . ASN D 1 195 ? -45.294 34.041 -17.971 1.00 19.33 184 ASN D N 1
ATOM 8995 C CA . ASN D 1 195 ? -44.299 34.143 -16.904 1.00 24.64 184 ASN D CA 1
ATOM 8996 C C . ASN D 1 195 ? -42.896 34.269 -17.481 1.00 24.92 184 ASN D C 1
ATOM 8997 O O . ASN D 1 195 ? -41.944 33.644 -17.007 1.00 21.30 184 ASN D O 1
ATOM 9002 N N . HIS D 1 196 ? -42.770 35.093 -18.517 1.00 19.15 185 HIS D N 1
ATOM 9003 C CA . HIS D 1 196 ? -41.455 35.445 -19.014 1.00 17.96 185 HIS D CA 1
ATOM 9004 C C . HIS D 1 196 ? -40.629 36.067 -17.898 1.00 21.95 185 HIS D C 1
ATOM 9005 O O . HIS D 1 196 ? -41.109 36.943 -17.180 1.00 20.62 185 HIS D O 1
ATOM 9012 N N . LYS D 1 197 ? -39.369 35.652 -17.779 1.00 23.53 186 LYS D N 1
ATOM 9013 C CA . LYS D 1 197 ? -38.462 36.378 -16.911 1.00 23.63 186 LYS D CA 1
ATOM 9014 C C . LYS D 1 197 ? -37.021 36.213 -17.369 1.00 21.76 186 LYS D C 1
ATOM 9015 O O . LYS D 1 197 ? -36.669 35.289 -18.112 1.00 21.59 186 LYS D O 1
ATOM 9021 N N . ILE D 1 198 ? -36.198 37.142 -16.914 1.00 18.49 187 ILE D N 1
ATOM 9022 C CA . ILE D 1 198 ? -34.774 37.121 -17.194 1.00 20.32 187 ILE D CA 1
ATOM 9023 C C . ILE D 1 198 ? -34.124 36.148 -16.234 1.00 21.01 187 ILE D C 1
ATOM 9024 O O . ILE D 1 198 ? -34.337 36.231 -15.020 1.00 25.05 187 ILE D O 1
ATOM 9029 N N . ILE D 1 199 ? -33.362 35.199 -16.762 1.00 17.41 188 ILE D N 1
ATOM 9030 C CA . ILE D 1 199 ? -32.653 34.270 -15.896 1.00 23.07 188 ILE D CA 1
ATOM 9031 C C . ILE D 1 199 ? -31.152 34.491 -15.895 1.00 21.76 188 ILE D C 1
ATOM 9032 O O . ILE D 1 199 ? -30.483 34.014 -14.968 1.00 22.85 188 ILE D O 1
ATOM 9037 N N . MET D 1 200 ? -30.601 35.206 -16.876 1.00 21.22 189 MET D N 1
ATOM 9038 C CA . MET D 1 200 ? -29.162 35.438 -16.909 1.00 23.24 189 MET D CA 1
ATOM 9039 C C . MET D 1 200 ? -28.873 36.668 -17.760 1.00 25.15 189 MET D C 1
ATOM 9040 O O . MET D 1 200 ? -29.557 36.919 -18.759 1.00 22.99 189 MET D O 1
ATOM 9045 N N . SER D 1 201 ? -27.864 37.428 -17.363 1.00 23.02 190 SER D N 1
ATOM 9046 C CA . SER D 1 201 ? -27.585 38.719 -17.964 1.00 22.77 190 SER D CA 1
ATOM 9047 C C . SER D 1 201 ? -26.119 38.802 -18.348 1.00 21.86 190 SER D C 1
ATOM 9048 O O . SER D 1 201 ? -25.288 38.074 -17.800 1.00 21.47 190 SER D O 1
ATOM 9051 N N . PRO D 1 202 ? -25.769 39.686 -19.282 1.00 19.98 191 PRO D N 1
ATOM 9052 C CA . PRO D 1 202 ? -24.353 39.956 -19.557 1.00 21.51 191 PRO D CA 1
ATOM 9053 C C . PRO D 1 202 ? -23.654 40.511 -18.328 1.00 22.30 191 PRO D C 1
ATOM 9054 O O . PRO D 1 202 ? -24.283 40.965 -17.370 1.00 20.42 191 PRO D O 1
ATOM 9058 N N . LYS D 1 203 ? -22.326 40.468 -18.363 1.00 18.81 192 LYS D N 1
ATOM 9059 C CA . LYS D 1 203 ? -21.495 41.049 -17.313 1.00 24.38 192 LYS D CA 1
ATOM 9060 C C . LYS D 1 203 ? -20.656 42.134 -17.963 1.00 25.44 192 LYS D C 1
ATOM 9061 O O . LYS D 1 203 ? -19.863 41.850 -18.866 1.00 23.30 192 LYS D O 1
ATOM 9067 N N . SER D 1 204 ? -20.852 43.372 -17.533 1.00 23.05 193 SER D N 1
ATOM 9068 C CA . SER D 1 204 ? -20.203 44.466 -18.224 1.00 28.46 193 SER D CA 1
ATOM 9069 C C . SER D 1 204 ? -18.694 44.409 -17.982 1.00 24.92 193 SER D C 1
ATOM 9070 O O . SER D 1 204 ? -18.222 43.821 -17.010 1.00 24.56 193 SER D O 1
ATOM 9073 N N . HIS D 1 205 ? -17.935 44.944 -18.936 1.00 26.01 194 HIS D N 1
ATOM 9074 C CA . HIS D 1 205 ? -16.473 44.955 -18.870 1.00 26.44 194 HIS D CA 1
ATOM 9075 C C . HIS D 1 205 ? -15.889 43.545 -18.880 1.00 29.34 194 HIS D C 1
ATOM 9076 O O . HIS D 1 205 ? -14.884 43.263 -18.223 1.00 26.11 194 HIS D O 1
ATOM 9083 N N . THR D 1 206 ? -16.514 42.640 -19.619 1.00 26.63 195 THR D N 1
ATOM 9084 C CA . THR D 1 206 ? -15.961 41.304 -19.779 1.00 26.65 195 THR D CA 1
ATOM 9085 C C . THR D 1 206 ? -16.193 40.851 -21.208 1.00 28.03 195 THR D C 1
ATOM 9086 O O . THR D 1 206 ? -16.837 41.538 -22.006 1.00 25.05 195 THR D O 1
ATOM 9090 N N . TRP D 1 207 ? -15.695 39.654 -21.518 1.00 23.99 196 TRP D N 1
ATOM 9091 C CA . TRP D 1 207 ? -15.956 39.071 -22.822 1.00 23.36 196 TRP D CA 1
ATOM 9092 C C . TRP D 1 207 ? -17.442 38.933 -23.098 1.00 23.68 196 TRP D C 1
ATOM 9093 O O . TRP D 1 207 ? -17.834 38.814 -24.263 1.00 22.76 196 TRP D O 1
ATOM 9104 N N . GLU D 1 208 ? -18.280 38.933 -22.058 1.00 24.42 197 GLU D N 1
ATOM 9105 C CA . GLU D 1 208 ? -19.713 38.749 -22.242 1.00 23.43 197 GLU D CA 1
ATOM 9106 C C . GLU D 1 208 ? -20.477 40.013 -21.856 1.00 25.29 197 GLU D C 1
ATOM 9107 O O . GLU D 1 208 ? -21.457 39.958 -21.102 1.00 23.61 197 GLU D O 1
ATOM 9113 N N . SER D 1 209 ? -20.053 41.152 -22.388 1.00 21.62 198 SER D N 1
ATOM 9114 C CA . SER D 1 209 ? -20.583 42.437 -21.961 1.00 22.14 198 SER D CA 1
ATOM 9115 C C . SER D 1 209 ? -21.766 42.919 -22.793 1.00 23.59 198 SER D C 1
ATOM 9116 O O . SER D 1 209 ? -22.610 43.667 -22.290 1.00 20.53 198 SER D O 1
ATOM 9119 N N . LYS D 1 210 ? -21.851 42.530 -24.055 1.00 22.93 199 LYS D N 1
ATOM 9120 C CA . LYS D 1 210 ? -22.831 43.178 -24.910 1.00 22.41 199 LYS D CA 1
ATOM 9121 C C . LYS D 1 210 ? -24.168 42.452 -24.879 1.00 23.41 199 LYS D C 1
ATOM 9122 O O . LYS D 1 210 ? -25.220 43.074 -24.709 1.00 26.88 199 LYS D O 1
ATOM 9128 N N . LYS D 1 211 ? -24.144 41.140 -25.046 1.00 23.97 200 LYS D N 1
ATOM 9129 C CA . LYS D 1 211 ? -25.361 40.354 -24.973 1.00 25.58 200 LYS D CA 1
ATOM 9130 C C . LYS D 1 211 ? -24.948 38.908 -24.777 1.00 25.19 200 LYS D C 1
ATOM 9131 O O . LYS D 1 211 ? -23.788 38.536 -24.995 1.00 24.20 200 LYS D O 1
ATOM 9137 N N . ILE D 1 212 ? -25.912 38.105 -24.344 1.00 17.77 201 ILE D N 1
ATOM 9138 C CA . ILE D 1 212 ? -25.734 36.672 -24.214 1.00 18.33 201 ILE D CA 1
ATOM 9139 C C . ILE D 1 212 ? -26.977 35.997 -24.757 1.00 21.02 201 ILE D C 1
ATOM 9140 O O . ILE D 1 212 ? -28.069 36.578 -24.779 1.00 17.56 201 ILE D O 1
ATOM 9145 N N . GLY D 1 213 ? -26.791 34.769 -25.205 1.00 19.35 202 GLY D N 1
ATOM 9146 C CA . GLY D 1 213 ? -27.880 33.966 -25.726 1.00 21.72 202 GLY D CA 1
ATOM 9147 C C . GLY D 1 213 ? -27.549 32.509 -25.503 1.00 22.23 202 GLY D C 1
ATOM 9148 O O . GLY D 1 213 ? -26.374 32.112 -25.487 1.00 19.27 202 GLY D O 1
ATOM 9149 N N . ILE D 1 214 ? -28.597 31.702 -25.321 1.00 20.90 203 ILE D N 1
ATOM 9150 C CA . ILE D 1 214 ? -28.374 30.275 -25.155 1.00 18.56 203 ILE D CA 1
ATOM 9151 C C . ILE D 1 214 ? -27.659 29.721 -26.382 1.00 22.41 203 ILE D C 1
ATOM 9152 O O . ILE D 1 214 ? -27.819 30.214 -27.512 1.00 21.16 203 ILE D O 1
ATOM 9157 N N . ALA D 1 215 ? -26.831 28.705 -26.149 1.00 21.62 204 ALA D N 1
ATOM 9158 C CA . ALA D 1 215 ? -26.274 27.938 -27.249 1.00 20.21 204 ALA D CA 1
ATOM 9159 C C . ALA D 1 215 ? -27.269 26.852 -27.625 1.00 23.73 204 ALA D C 1
ATOM 9160 O O . ALA D 1 215 ? -28.406 27.159 -27.996 1.00 23.34 204 ALA D O 1
ATOM 9162 N N . GLY D 1 216 ? -26.873 25.583 -27.515 1.00 23.27 205 GLY D N 1
ATOM 9163 C CA . GLY D 1 216 ? -27.805 24.498 -27.711 1.00 21.59 205 GLY D CA 1
ATOM 9164 C C . GLY D 1 216 ? -28.781 24.388 -26.550 1.00 23.45 205 GLY D C 1
ATOM 9165 O O . GLY D 1 216 ? -28.659 25.085 -25.532 1.00 25.62 205 GLY D O 1
ATOM 9166 N N . PRO D 1 217 ? -29.772 23.511 -26.679 1.00 20.86 206 PRO D N 1
ATOM 9167 C CA . PRO D 1 217 ? -30.669 23.234 -25.555 1.00 22.16 206 PRO D CA 1
ATOM 9168 C C . PRO D 1 217 ? -29.894 22.695 -24.367 1.00 23.01 206 PRO D C 1
ATOM 9169 O O . PRO D 1 217 ? -28.914 21.955 -24.533 1.00 21.72 206 PRO D O 1
ATOM 9173 N N . PRO D 1 218 ? -30.284 23.060 -23.149 1.00 25.65 207 PRO D N 1
ATOM 9174 C CA . PRO D 1 218 ? -29.557 22.580 -21.974 1.00 21.60 207 PRO D CA 1
ATOM 9175 C C . PRO D 1 218 ? -29.538 21.057 -21.919 1.00 24.09 207 PRO D C 1
ATOM 9176 O O . PRO D 1 218 ? -30.495 20.383 -22.313 1.00 21.30 207 PRO D O 1
ATOM 9180 N N . ILE D 1 219 ? -28.421 20.523 -21.432 1.00 25.65 208 ILE D N 1
ATOM 9181 C CA . ILE D 1 219 ? -28.205 19.088 -21.316 1.00 25.92 208 ILE D CA 1
ATOM 9182 C C . ILE D 1 219 ? -28.422 18.674 -19.867 1.00 27.16 208 ILE D C 1
ATOM 9183 O O . ILE D 1 219 ? -27.788 19.224 -18.955 1.00 28.88 208 ILE D O 1
ATOM 9188 N N . LYS D 1 220 ? -29.290 17.690 -19.648 1.00 31.54 209 LYS D N 1
ATOM 9189 C CA . LYS D 1 220 ? -29.630 17.304 -18.281 1.00 30.70 209 LYS D CA 1
ATOM 9190 C C . LYS D 1 220 ? -28.457 16.602 -17.599 1.00 31.95 209 LYS D C 1
ATOM 9191 O O . LYS D 1 220 ? -27.821 15.719 -18.179 1.00 32.00 209 LYS D O 1
ATOM 9197 N N . ARG D 1 221 ? -28.163 17.016 -16.370 1.00 30.17 210 ARG D N 1
ATOM 9198 C CA . ARG D 1 221 ? -27.162 16.387 -15.523 1.00 31.58 210 ARG D CA 1
ATOM 9199 C C . ARG D 1 221 ? -27.782 16.085 -14.163 1.00 34.17 210 ARG D C 1
ATOM 9200 O O . ARG D 1 221 ? -28.856 16.582 -13.814 1.00 34.34 210 ARG D O 1
ATOM 9208 N N . GLU D 1 222 ? -27.096 15.254 -13.384 1.00 31.39 211 GLU D N 1
ATOM 9209 C CA . GLU D 1 222 ? -27.593 14.961 -12.046 1.00 35.68 211 GLU D CA 1
ATOM 9210 C C . GLU D 1 222 ? -27.483 16.173 -11.137 1.00 33.75 211 GLU D C 1
ATOM 9211 O O . GLU D 1 222 ? -28.272 16.303 -10.195 1.00 34.79 211 GLU D O 1
ATOM 9217 N N . ASP D 1 223 ? -26.530 17.074 -11.398 1.00 27.78 212 ASP D N 1
ATOM 9218 C CA . ASP D 1 223 ? -26.370 18.268 -10.574 1.00 28.79 212 ASP D CA 1
ATOM 9219 C C . ASP D 1 223 ? -27.078 19.498 -11.146 1.00 28.75 212 ASP D C 1
ATOM 9220 O O . ASP D 1 223 ? -26.947 20.590 -10.582 1.00 29.75 212 ASP D O 1
ATOM 9225 N N . GLY D 1 224 ? -27.815 19.354 -12.238 1.00 28.34 213 GLY D N 1
ATOM 9226 C CA . GLY D 1 224 ? -28.514 20.476 -12.833 1.00 29.33 213 GLY D CA 1
ATOM 9227 C C . GLY D 1 224 ? -28.558 20.360 -14.350 1.00 32.48 213 GLY D C 1
ATOM 9228 O O . GLY D 1 224 ? -28.234 19.327 -14.928 1.00 30.69 213 GLY D O 1
ATOM 9229 N N . TRP D 1 225 ? -28.986 21.444 -14.992 1.00 31.42 214 TRP D N 1
ATOM 9230 C CA . TRP D 1 225 ? -29.022 21.521 -16.448 1.00 25.13 214 TRP D CA 1
ATOM 9231 C C . TRP D 1 225 ? -27.800 22.289 -16.916 1.00 26.77 214 TRP D C 1
ATOM 9232 O O . TRP D 1 225 ? -27.594 23.435 -16.500 1.00 25.26 214 TRP D O 1
ATOM 9243 N N . LEU D 1 226 ? -26.983 21.653 -17.755 1.00 26.54 215 LEU D N 1
ATOM 9244 C CA . LEU D 1 226 ? -25.836 22.327 -18.348 1.00 28.92 215 LEU D CA 1
ATOM 9245 C C . LEU D 1 226 ? -26.327 23.355 -19.360 1.00 27.35 215 LEU D C 1
ATOM 9246 O O . LEU D 1 226 ? -27.032 23.004 -20.311 1.00 27.07 215 LEU D O 1
ATOM 9251 N N . LEU D 1 227 ? -25.973 24.620 -19.151 1.00 27.20 216 LEU D N 1
ATOM 9252 C CA . LEU D 1 227 ? -26.403 25.713 -20.022 1.00 27.67 216 LEU D CA 1
ATOM 9253 C C . LEU D 1 227 ? -25.168 26.277 -20.709 1.00 25.92 216 LEU D C 1
ATOM 9254 O O . LEU D 1 227 ? -24.476 27.142 -20.163 1.00 25.82 216 LEU D O 1
ATOM 9259 N N . ILE D 1 228 ? -24.880 25.770 -21.895 1.00 26.15 217 ILE D N 1
ATOM 9260 C CA . ILE D 1 228 ? -23.872 26.401 -22.734 1.00 25.23 217 ILE D CA 1
ATOM 9261 C C . ILE D 1 228 ? -24.504 27.620 -23.379 1.00 25.08 217 ILE D C 1
ATOM 9262 O O . ILE D 1 228 ? -25.658 27.578 -23.826 1.00 23.48 217 ILE D O 1
ATOM 9267 N N . TYR D 1 229 ? -23.769 28.723 -23.409 1.00 19.87 218 TYR D N 1
ATOM 9268 C CA . TYR D 1 229 ? -24.301 29.939 -24.000 1.00 23.51 218 TYR D CA 1
ATOM 9269 C C . TYR D 1 229 ? -23.189 30.641 -24.759 1.00 24.08 218 TYR D C 1
ATOM 9270 O O . TYR D 1 229 ? -22.006 30.334 -24.599 1.00 24.28 218 TYR D O 1
ATOM 9279 N N . HIS D 1 230 ? -23.579 31.591 -25.593 1.00 23.07 219 HIS D N 1
ATOM 9280 C CA . HIS D 1 230 ? -22.623 32.464 -26.238 1.00 22.08 219 HIS D CA 1
ATOM 9281 C C . HIS D 1 230 ? -22.708 33.836 -25.597 1.00 23.46 219 HIS D C 1
ATOM 9282 O O . HIS D 1 230 ? -23.793 34.295 -25.231 1.00 22.28 219 HIS D O 1
ATOM 9289 N N . GLY D 1 231 ? -21.551 34.461 -25.418 1.00 24.81 220 GLY D N 1
ATOM 9290 C CA . GLY D 1 231 ? -21.476 35.833 -24.971 1.00 19.93 220 GLY D CA 1
ATOM 9291 C C . GLY D 1 231 ? -20.788 36.666 -26.033 1.00 24.19 220 GLY D C 1
ATOM 9292 O O . GLY D 1 231 ? -19.935 36.175 -26.775 1.00 22.38 220 GLY D O 1
ATOM 9293 N N . VAL D 1 232 ? -21.175 37.932 -26.112 1.00 21.59 221 VAL D N 1
ATOM 9294 C CA . VAL D 1 232 ? -20.653 38.841 -27.117 1.00 22.52 221 VAL D CA 1
ATOM 929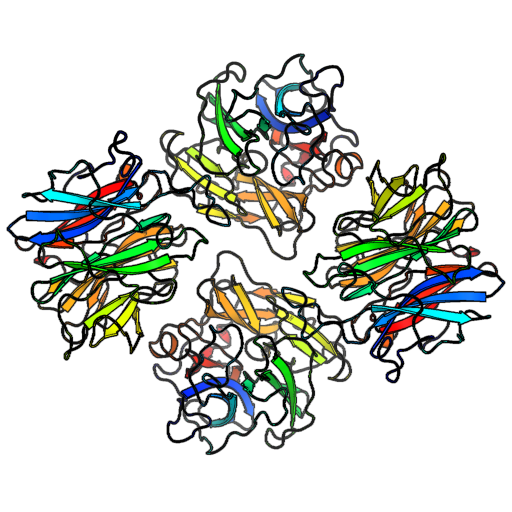5 C C . VAL D 1 232 ? -19.929 39.963 -26.395 1.00 23.88 221 VAL D C 1
ATOM 9296 O O . VAL D 1 232 ? -20.456 40.508 -25.417 1.00 26.73 221 VAL D O 1
ATOM 9300 N N . ASP D 1 233 ? -18.726 40.310 -26.861 1.00 22.21 222 ASP D N 1
ATOM 9301 C CA . ASP D 1 233 ? -18.031 41.392 -26.184 1.00 22.57 222 ASP D CA 1
ATOM 9302 C C . ASP D 1 233 ? -18.332 42.707 -26.896 1.00 24.43 222 ASP D C 1
ATOM 9303 O O . ASP D 1 233 ? -19.091 42.756 -27.866 1.00 23.70 222 ASP D O 1
ATOM 9308 N N . ASN D 1 234 ? -17.724 43.785 -26.401 1.00 26.22 223 ASN D N 1
ATOM 9309 C CA . ASN D 1 234 ? -17.952 45.122 -26.942 1.00 26.67 223 ASN D CA 1
ATOM 9310 C C . ASN D 1 234 ? -17.532 45.239 -28.403 1.00 28.45 223 ASN D C 1
ATOM 9311 O O . ASN D 1 234 ? -17.935 46.187 -29.085 1.00 29.82 223 ASN D O 1
ATOM 9316 N N . ASN D 1 235 ? -16.738 44.303 -28.913 1.00 22.86 224 ASN D N 1
ATOM 9317 C CA . ASN D 1 235 ? -16.327 44.370 -30.305 1.00 27.64 224 ASN D CA 1
ATOM 9318 C C . ASN D 1 235 ? -16.972 43.269 -31.134 1.00 28.31 224 ASN D C 1
ATOM 9319 O O . ASN D 1 235 ? -16.507 42.972 -32.243 1.00 23.93 224 ASN D O 1
ATOM 9324 N N . ASN D 1 236 ? -18.045 42.668 -30.608 1.00 27.61 225 ASN D N 1
ATOM 9325 C CA . ASN D 1 236 ? -18.880 41.684 -31.298 1.00 28.22 225 ASN D CA 1
ATOM 9326 C C . ASN D 1 236 ? -18.197 40.350 -31.472 1.00 24.94 225 ASN D C 1
ATOM 9327 O O . ASN D 1 236 ? -18.619 39.553 -32.314 1.00 23.41 225 ASN D O 1
ATOM 9332 N N . VAL D 1 237 ? -17.149 40.086 -30.696 1.00 20.54 226 VAL D N 1
ATOM 9333 C CA . VAL D 1 237 ? -16.596 38.737 -30.639 1.00 21.65 226 VAL D CA 1
ATOM 9334 C C . VAL D 1 237 ? -17.602 37.807 -29.970 1.00 23.48 226 VAL D C 1
ATOM 9335 O O . VAL D 1 237 ? -18.098 38.088 -28.866 1.00 23.66 226 VAL D O 1
ATOM 9339 N N . TYR D 1 238 ? -17.913 36.694 -30.631 1.00 19.90 227 TYR D N 1
ATOM 9340 C CA . TYR D 1 238 ? -18.781 35.670 -30.068 1.00 23.24 227 TYR D CA 1
ATOM 9341 C C . TYR D 1 238 ? -17.921 34.549 -29.509 1.00 24.47 227 TYR D C 1
ATOM 9342 O O . TYR D 1 238 ? -17.108 33.966 -30.239 1.00 23.40 227 TYR D O 1
ATOM 9351 N N . ARG D 1 239 ? -18.103 34.258 -28.223 1.00 20.89 228 ARG D N 1
ATOM 9352 C CA . ARG D 1 239 ? -17.435 33.158 -27.538 1.00 26.18 228 ARG D CA 1
ATOM 9353 C C . ARG D 1 239 ? -18.481 32.359 -26.774 1.00 25.63 228 ARG D C 1
ATOM 9354 O O . ARG D 1 239 ? -19.602 32.827 -26.559 1.00 26.53 228 ARG D O 1
ATOM 9362 N N . LEU D 1 240 ? -18.115 31.147 -26.368 1.00 23.01 229 LEU D N 1
ATOM 9363 C CA . LEU D 1 240 ? -19.032 30.270 -25.651 1.00 27.96 229 LEU D CA 1
ATOM 9364 C C . LEU D 1 240 ? -18.692 30.274 -24.169 1.00 26.13 229 LEU D C 1
ATOM 9365 O O . LEU D 1 240 ? -17.515 30.291 -23.798 1.00 25.96 229 LEU D O 1
ATOM 9370 N N . GLY D 1 241 ? -19.730 30.266 -23.325 1.00 25.20 230 GLY D N 1
ATOM 9371 C CA . GLY D 1 241 ? -19.565 30.111 -21.894 1.00 25.73 230 GLY D CA 1
ATOM 9372 C C . GLY D 1 241 ? -20.483 29.010 -21.394 1.00 26.12 230 GLY D C 1
ATOM 9373 O O . GLY D 1 241 ? -21.223 28.403 -22.166 1.00 24.39 230 GLY D O 1
ATOM 9374 N N . VAL D 1 242 ? -20.422 28.765 -20.090 1.00 24.89 231 VAL D N 1
ATOM 9375 C CA . VAL D 1 242 ? -21.169 27.658 -19.510 1.00 27.32 231 VAL D CA 1
ATOM 9376 C C . VAL D 1 242 ? -21.743 28.081 -18.169 1.00 25.65 231 VAL D C 1
ATOM 9377 O O . VAL D 1 242 ? -21.066 28.715 -17.353 1.00 26.57 231 VAL D O 1
ATOM 9381 N N . ALA D 1 243 ? -23.007 27.751 -17.959 1.00 26.02 232 ALA D N 1
ATOM 9382 C CA . ALA D 1 243 ? -23.670 27.926 -16.686 1.00 24.79 232 ALA D CA 1
ATOM 9383 C C . ALA D 1 243 ? -24.415 26.640 -16.369 1.00 28.48 232 ALA D C 1
ATOM 9384 O O . ALA D 1 243 ? -24.588 25.766 -17.226 1.00 27.60 232 ALA D O 1
ATOM 9386 N N . LEU D 1 244 ? -24.851 26.528 -15.121 1.00 26.69 233 LEU D N 1
ATOM 9387 C CA . LEU D 1 244 ? -25.569 25.358 -14.637 1.00 27.68 233 LEU D CA 1
ATOM 9388 C C . LEU D 1 244 ? -26.880 25.836 -14.032 1.00 25.03 233 LEU D C 1
ATOM 9389 O O . LEU D 1 244 ? -26.885 26.791 -13.245 1.00 25.54 233 LEU D O 1
ATOM 9394 N N . LEU D 1 245 ? -27.984 25.204 -14.427 1.00 24.12 234 LEU D N 1
ATOM 9395 C CA . LEU D 1 245 ? -29.312 25.555 -13.933 1.00 26.20 234 LEU D CA 1
ATOM 9396 C C . LEU D 1 245 ? -29.750 24.557 -12.875 1.00 24.24 234 LEU D C 1
ATOM 9397 O O . LEU D 1 245 ? -29.434 23.370 -12.964 1.00 26.37 234 LEU D O 1
ATOM 9402 N N . ASP D 1 246 ? -30.479 25.045 -11.875 1.00 25.85 235 ASP D N 1
ATOM 9403 C CA . ASP D 1 246 ? -31.071 24.151 -10.895 1.00 24.36 235 ASP D CA 1
ATOM 9404 C C . ASP D 1 246 ? -31.879 23.070 -11.599 1.00 28.51 235 ASP D C 1
ATOM 9405 O O . ASP D 1 246 ? -32.598 23.341 -12.564 1.00 27.16 235 ASP D O 1
ATOM 9410 N N . LEU D 1 247 ? -31.744 21.832 -11.117 1.00 26.43 236 LEU D N 1
ATOM 9411 C CA . LEU D 1 247 ? -32.342 20.709 -11.831 1.00 28.40 236 LEU D CA 1
ATOM 9412 C C . LEU D 1 247 ? -33.868 20.787 -11.827 1.00 32.16 236 LEU D C 1
ATOM 9413 O O . LEU D 1 247 ? -34.513 20.535 -12.853 1.00 33.78 236 LEU D O 1
ATOM 9418 N N . LYS D 1 248 ? -34.468 21.167 -10.702 1.00 30.85 237 LYS D N 1
ATOM 9419 C CA . LYS D 1 248 ? -35.921 21.181 -10.598 1.00 32.67 237 LYS D CA 1
ATOM 9420 C C . LYS D 1 248 ? -36.524 22.515 -10.993 1.00 30.84 237 LYS D C 1
ATOM 9421 O O . LYS D 1 248 ? -37.702 22.559 -11.371 1.00 25.87 237 LYS D O 1
ATOM 9427 N N . ASP D 1 249 ? -35.760 23.602 -10.900 1.00 25.66 238 ASP D N 1
ATOM 9428 C CA . ASP D 1 249 ? -36.206 24.921 -11.342 1.00 26.55 238 ASP D CA 1
ATOM 9429 C C . ASP D 1 249 ? -35.170 25.507 -12.298 1.00 25.09 238 ASP D C 1
ATOM 9430 O O . ASP D 1 249 ? -34.302 26.286 -11.889 1.00 26.07 238 ASP D O 1
ATOM 9435 N N . PRO D 1 250 ? -35.246 25.162 -13.597 1.00 26.01 239 PRO D N 1
ATOM 9436 C CA . PRO D 1 250 ? -34.268 25.678 -14.568 1.00 26.53 239 PRO D CA 1
ATOM 9437 C C . PRO D 1 250 ? -34.279 27.187 -14.766 1.00 26.14 239 PRO D C 1
ATOM 9438 O O . PRO D 1 250 ? -33.473 27.698 -15.553 1.00 28.17 239 PRO D O 1
ATOM 9442 N N . SER D 1 251 ? -35.164 27.923 -14.096 1.00 22.75 240 SER D N 1
ATOM 9443 C CA . SER D 1 251 ? -35.060 29.381 -14.128 1.00 22.14 240 SER D CA 1
ATOM 9444 C C . SER D 1 251 ? -33.947 29.915 -13.230 1.00 25.70 240 SER D C 1
ATOM 9445 O O . SER D 1 251 ? -33.537 31.071 -13.388 1.00 22.37 240 SER D O 1
ATOM 9448 N N . LYS D 1 252 ? -33.444 29.107 -12.297 1.00 23.33 241 LYS D N 1
ATOM 9449 C CA . LYS D 1 252 ? -32.410 29.544 -11.367 1.00 25.95 241 LYS D CA 1
ATOM 9450 C C . LYS D 1 252 ? -31.041 29.100 -11.868 1.00 24.23 241 LYS D C 1
ATOM 9451 O O . LYS D 1 252 ? -30.796 27.898 -12.030 1.00 25.02 241 LYS D O 1
ATOM 9457 N N . VAL D 1 253 ? -30.151 30.060 -12.101 1.00 21.84 242 VAL D N 1
ATOM 9458 C CA . VAL D 1 253 ? -28.753 29.750 -12.389 1.00 23.71 242 VAL D CA 1
ATOM 9459 C C . VAL D 1 253 ? -28.048 29.469 -11.068 1.00 22.29 242 VAL D C 1
ATOM 9460 O O . VAL D 1 253 ? -27.982 30.335 -10.194 1.00 22.56 242 VAL D O 1
ATOM 9464 N N . ILE D 1 254 ? -27.527 28.253 -10.910 1.00 24.00 243 ILE D N 1
ATOM 9465 C CA . ILE D 1 254 ? -26.817 27.915 -9.678 1.00 27.88 243 ILE D CA 1
ATOM 9466 C C . ILE D 1 254 ? -25.296 28.014 -9.826 1.00 26.07 243 ILE D C 1
ATOM 9467 O O . ILE D 1 254 ? -24.594 28.139 -8.813 1.00 27.36 243 ILE D O 1
ATOM 9472 N N . ALA D 1 255 ? -24.770 27.983 -11.046 1.00 24.09 244 ALA D N 1
ATOM 9473 C CA . ALA D 1 255 ? -23.351 28.218 -11.271 1.00 27.13 244 ALA D CA 1
ATOM 9474 C C . ALA D 1 255 ? -23.158 28.820 -12.656 1.00 29.07 244 ALA D C 1
ATOM 9475 O O . ALA D 1 255 ? -23.962 28.597 -13.571 1.00 28.74 244 ALA D O 1
ATOM 9477 N N . ARG D 1 256 ? -22.071 29.572 -12.804 1.00 27.18 245 ARG D N 1
ATOM 9478 C CA . ARG D 1 256 ? -21.717 30.175 -14.084 1.00 27.76 245 ARG D CA 1
ATOM 9479 C C . ARG D 1 256 ? -20.207 30.366 -14.105 1.00 28.50 245 ARG D C 1
ATOM 9480 O O . ARG D 1 256 ? -19.645 30.971 -13.186 1.00 26.25 245 ARG D O 1
ATOM 9488 N N . GLN D 1 257 ? -19.545 29.813 -15.118 1.00 26.35 246 GLN D N 1
ATOM 9489 C CA . GLN D 1 257 ? -18.100 29.953 -15.200 1.00 28.80 246 GLN D CA 1
ATOM 9490 C C . GLN D 1 257 ? -17.743 31.373 -15.615 1.00 29.10 246 GLN D C 1
ATOM 9491 O O . GLN D 1 257 ? -18.379 31.962 -16.494 1.00 27.60 246 GLN D O 1
ATOM 9497 N N . LYS D 1 258 ? -16.728 31.929 -14.956 1.00 25.61 247 LYS D N 1
ATOM 9498 C CA . LYS D 1 258 ? -16.280 33.273 -15.285 1.00 28.68 247 LYS D CA 1
ATOM 9499 C C . LYS D 1 258 ? -15.697 33.331 -16.694 1.00 31.48 247 LYS D C 1
ATOM 9500 O O . LYS D 1 258 ? -15.992 34.256 -17.458 1.00 28.68 247 LYS D O 1
ATOM 9506 N N . GLU D 1 259 ? -14.910 32.373 -17.049 1.00 29.30 248 GLU D N 1
ATOM 9507 C CA . GLU D 1 259 ? -14.158 32.409 -18.296 1.00 32.71 248 GLU D CA 1
ATOM 9508 C C . GLU D 1 259 ? -14.869 31.595 -19.373 1.00 33.28 248 GLU D C 1
ATOM 9509 O O . GLU D 1 259 ? -15.602 30.651 -19.057 1.00 32.07 248 GLU D O 1
ATOM 9515 N N . PRO D 1 260 ? -14.681 31.931 -20.651 1.00 27.19 249 PRO D N 1
ATOM 9516 C CA . PRO D 1 260 ? -15.315 31.151 -21.721 1.00 25.33 249 PRO D CA 1
ATOM 9517 C C . PRO D 1 260 ? -14.763 29.733 -21.789 1.00 31.22 249 PRO D C 1
ATOM 9518 O O . PRO D 1 260 ? -13.674 29.430 -21.293 1.00 31.34 249 PRO D O 1
ATOM 9522 N N . ILE D 1 261 ? -15.541 28.851 -22.422 1.00 25.15 250 ILE D N 1
ATOM 9523 C CA . ILE D 1 261 ? -15.087 27.489 -22.699 1.00 29.07 250 ILE D CA 1
ATOM 9524 C C . ILE D 1 261 ? -14.617 27.321 -24.142 1.00 28.83 250 ILE D C 1
ATOM 9525 O O . ILE D 1 261 ? -14.044 26.275 -24.487 1.00 27.21 250 ILE D O 1
ATOM 9530 N N . LEU D 1 262 ? -14.835 28.317 -24.988 1.00 27.55 251 LEU D N 1
ATOM 9531 C CA . LEU D 1 262 ? -14.431 28.269 -26.383 1.00 26.04 251 LEU D CA 1
ATOM 9532 C C . LEU D 1 262 ? -14.439 29.698 -26.892 1.00 32.52 251 LEU D C 1
ATOM 9533 O O . LEU D 1 262 ? -15.400 30.443 -26.639 1.00 27.63 251 LEU D O 1
ATOM 9538 N N . GLU D 1 263 ? -13.365 30.088 -27.564 1.00 26.80 252 GLU D N 1
ATOM 9539 C CA . GLU D 1 263 ? -13.273 31.399 -28.183 1.00 27.60 252 GLU D CA 1
ATOM 9540 C C . GLU D 1 263 ? -12.523 31.236 -29.493 1.00 31.31 252 GLU D C 1
ATOM 9541 O O . GLU D 1 263 ? -11.862 30.216 -29.713 1.00 26.56 252 GLU D O 1
ATOM 9547 N N . PRO D 1 264 ? -12.656 32.192 -30.408 1.00 27.41 253 PRO D N 1
ATOM 9548 C CA . PRO D 1 264 ? -11.944 32.079 -31.685 1.00 26.45 253 PRO D CA 1
ATOM 9549 C C . PRO D 1 264 ? -10.451 31.938 -31.462 1.00 23.94 253 PRO D C 1
ATOM 9550 O O . PRO D 1 264 ? -9.820 32.784 -30.835 1.00 24.66 253 PRO D O 1
ATOM 9554 N N . GLU D 1 265 ? -9.898 30.825 -31.951 1.00 28.54 254 GLU D N 1
ATOM 9555 C CA . GLU D 1 265 ? -8.463 30.588 -31.857 1.00 32.51 254 GLU D CA 1
ATOM 9556 C C . GLU D 1 265 ? -7.917 30.186 -33.214 1.00 31.30 254 GLU D C 1
ATOM 9557 O O . GLU D 1 265 ? -6.891 30.722 -33.643 1.00 28.84 254 GLU D O 1
ATOM 9563 N N . LEU D 1 266 ? -8.585 29.256 -33.898 1.00 29.87 255 LEU D N 1
ATOM 9564 C CA . LEU D 1 266 ? -8.067 28.826 -35.185 1.00 28.61 255 LEU D CA 1
ATOM 9565 C C . LEU D 1 266 ? -8.379 29.869 -36.249 1.00 31.32 255 LEU D C 1
ATOM 9566 O O . LEU D 1 266 ? -9.301 30.682 -36.110 1.00 31.50 255 LEU D O 1
ATOM 9571 N N . ASP D 1 267 ? -7.593 29.840 -37.328 1.00 32.29 256 ASP D N 1
ATOM 9572 C CA . ASP D 1 267 ? -7.702 30.902 -38.318 1.00 27.47 256 ASP D CA 1
ATOM 9573 C C . ASP D 1 267 ? -9.079 30.923 -38.966 1.00 26.46 256 ASP D C 1
ATOM 9574 O O . ASP D 1 267 ? -9.579 31.996 -39.317 1.00 30.47 256 ASP D O 1
ATOM 9579 N N . TRP D 1 268 ? -9.712 29.766 -39.129 1.00 27.11 257 TRP D N 1
ATOM 9580 C CA . TRP D 1 268 ? -11.041 29.727 -39.723 1.00 28.72 257 TRP D CA 1
ATOM 9581 C C . TRP D 1 268 ? -12.152 29.963 -38.699 1.00 32.96 257 TRP D C 1
ATOM 9582 O O . TRP D 1 268 ? -13.337 29.839 -39.048 1.00 27.60 257 TRP D O 1
ATOM 9593 N N . GLU D 1 269 ? -11.798 30.263 -37.447 1.00 26.15 258 GLU D N 1
ATOM 9594 C CA . GLU D 1 269 ? -12.724 30.846 -36.486 1.00 30.86 258 GLU D CA 1
ATOM 9595 C C . GLU D 1 269 ? -12.528 32.344 -36.361 1.00 28.88 258 GLU D C 1
ATOM 9596 O O . GLU D 1 269 ? -13.497 33.078 -36.141 1.00 26.23 258 GLU D O 1
ATOM 9602 N N . ILE D 1 270 ? -11.286 32.800 -36.509 1.00 25.45 259 ILE D N 1
ATOM 9603 C CA . ILE D 1 270 ? -10.994 34.222 -36.448 1.00 24.77 259 ILE D CA 1
ATOM 9604 C C . ILE D 1 270 ? -11.368 34.889 -37.760 1.00 28.11 259 ILE D C 1
ATOM 9605 O O . ILE D 1 270 ? -12.039 35.921 -37.769 1.00 23.40 259 ILE D O 1
ATOM 9610 N N . ASN D 1 271 ? -10.972 34.286 -38.880 1.00 25.56 260 ASN D N 1
ATOM 9611 C CA . ASN D 1 271 ? -11.220 34.826 -40.206 1.00 24.35 260 ASN D CA 1
ATOM 9612 C C . ASN D 1 271 ? -12.376 34.078 -40.847 1.00 24.80 260 ASN D C 1
ATOM 9613 O O . ASN D 1 271 ? -12.539 32.875 -40.643 1.00 27.61 260 ASN D O 1
ATOM 9618 N N . GLY D 1 272 ? -13.166 34.798 -41.628 1.00 26.24 261 GLY D N 1
ATOM 9619 C CA . GLY D 1 272 ? -14.290 34.215 -42.335 1.00 24.46 261 GLY D CA 1
ATOM 9620 C C . GLY D 1 272 ? -15.340 35.276 -42.600 1.00 24.52 261 GLY D C 1
ATOM 9621 O O . GLY D 1 272 ? -15.121 36.460 -42.362 1.00 27.23 261 GLY D O 1
ATOM 9622 N N . LEU D 1 273 ? -16.496 34.813 -43.081 1.00 21.73 262 LEU D N 1
ATOM 9623 C CA . LEU D 1 273 ? -17.571 35.721 -43.458 1.00 22.17 262 LEU D CA 1
ATOM 9624 C C . LEU D 1 273 ? -17.936 36.679 -42.332 1.00 23.53 262 LEU D C 1
ATOM 9625 O O . LEU D 1 273 ? -18.218 37.854 -42.583 1.00 23.16 262 LEU D O 1
ATOM 9630 N N . VAL D 1 274 ? -17.972 36.195 -41.094 1.00 22.38 263 VAL D N 1
ATOM 9631 C CA . VAL D 1 274 ? -18.120 37.094 -39.949 1.00 24.79 263 VAL D CA 1
ATOM 9632 C C . VAL D 1 274 ? -16.987 36.802 -38.975 1.00 23.41 263 VAL D C 1
ATOM 9633 O O . VAL D 1 274 ? -17.060 35.834 -38.209 1.00 23.97 263 VAL D O 1
ATOM 9637 N N . PRO D 1 275 ? -15.929 37.609 -38.970 1.00 25.71 264 PRO D N 1
ATOM 9638 C CA . PRO D 1 275 ? -14.749 37.282 -38.161 1.00 22.02 264 PRO D CA 1
ATOM 9639 C C . PRO D 1 275 ? -15.072 37.111 -36.686 1.00 27.22 264 PRO D C 1
ATOM 9640 O O . PRO D 1 275 ? -16.008 37.713 -36.151 1.00 26.33 264 PRO D O 1
ATOM 9644 N N . ASN D 1 276 ? -14.247 36.309 -36.018 1.00 25.10 265 ASN D N 1
ATOM 9645 C CA . ASN D 1 276 ? -14.199 36.295 -34.563 1.00 22.53 265 ASN D CA 1
ATOM 9646 C C . ASN D 1 276 ? -15.494 35.724 -33.985 1.00 28.74 265 ASN D C 1
ATOM 9647 O O . ASN D 1 276 ? -16.108 36.301 -33.081 1.00 22.03 265 ASN D O 1
ATOM 9652 N N . VAL D 1 277 ? -15.914 34.577 -34.520 1.00 24.74 266 VAL D N 1
ATOM 9653 C CA . VAL D 1 277 ? -17.166 33.966 -34.103 1.00 22.89 266 VAL D CA 1
ATOM 9654 C C . VAL D 1 277 ? -16.958 32.477 -33.901 1.00 25.54 266 VAL D C 1
ATOM 9655 O O . VAL D 1 277 ? -16.532 31.779 -34.828 1.00 22.74 266 VAL D O 1
ATOM 9659 N N . VAL D 1 278 ? -17.275 31.989 -32.699 1.00 22.64 267 VAL D N 1
ATOM 9660 C CA . VAL D 1 278 ? -17.649 30.598 -32.481 1.00 22.13 267 VAL D CA 1
ATOM 9661 C C . VAL D 1 278 ? -19.058 30.599 -31.905 1.00 25.96 267 VAL D C 1
ATOM 9662 O O . VAL D 1 278 ? -19.390 31.430 -31.054 1.00 23.89 267 VAL D O 1
ATOM 9666 N N . PHE D 1 279 ? -19.896 29.684 -32.374 1.00 28.65 268 PHE D N 1
ATOM 9667 C CA . PHE D 1 279 ? -21.318 29.767 -32.060 1.00 26.12 268 PHE D CA 1
ATOM 9668 C C . PHE D 1 279 ? -21.929 28.379 -32.152 1.00 28.91 268 PHE D C 1
ATOM 9669 O O . PHE D 1 279 ? -21.920 27.768 -33.228 1.00 26.53 268 PHE D O 1
ATOM 9677 N N . SER D 1 280 ? -22.489 27.889 -31.045 1.00 27.83 269 SER D N 1
ATOM 9678 C CA . SER D 1 280 ? -23.063 26.548 -31.016 1.00 29.49 269 SER D CA 1
ATOM 9679 C C . SER D 1 280 ? -24.582 26.633 -30.925 1.00 29.74 269 SER D C 1
ATOM 9680 O O . SER D 1 280 ? -25.124 27.404 -30.126 1.00 26.35 269 SER D O 1
ATOM 9683 N N . CYS D 1 281 ? -25.253 25.835 -31.748 1.00 27.83 270 CYS D N 1
ATOM 9684 C CA . CYS D 1 281 ? -26.691 25.621 -31.693 1.00 25.19 270 CYS D CA 1
ATOM 9685 C C . CYS D 1 281 ? -27.025 24.227 -31.206 1.00 24.37 270 CYS D C 1
ATOM 9686 O O . CYS D 1 281 ? -28.196 23.846 -31.192 1.00 26.12 270 CYS D O 1
ATOM 9689 N N . GLY D 1 282 ? -26.022 23.447 -30.833 1.00 26.12 271 GLY D N 1
ATOM 9690 C CA . GLY D 1 282 ? -26.238 22.030 -30.627 1.00 31.08 271 GLY D CA 1
ATOM 9691 C C . GLY D 1 282 ? -25.091 21.373 -29.895 1.00 32.09 271 GLY D C 1
ATOM 9692 O O . GLY D 1 282 ? -23.917 21.665 -30.164 1.00 29.45 271 GLY D O 1
ATOM 9693 N N . ALA D 1 283 ? -25.431 20.482 -28.965 1.00 26.01 272 ALA D N 1
ATOM 9694 C CA . ALA D 1 283 ? -24.458 19.686 -28.234 1.00 28.70 272 ALA D CA 1
ATOM 9695 C C . ALA D 1 283 ? -25.189 18.477 -27.676 1.00 37.29 272 ALA D C 1
ATOM 9696 O O . ALA D 1 283 ? -26.343 18.588 -27.252 1.00 36.01 272 ALA D O 1
ATOM 9698 N N . VAL D 1 284 ? -24.526 17.319 -27.706 1.00 36.94 273 VAL D N 1
ATOM 9699 C CA . VAL D 1 284 ? -25.121 16.081 -27.216 1.00 37.29 273 VAL D CA 1
ATOM 9700 C C . VAL D 1 284 ? -24.106 15.342 -26.356 1.00 38.31 273 VAL D C 1
ATOM 9701 O O . VAL D 1 284 ? -22.890 15.458 -26.549 1.00 33.19 273 VAL D O 1
ATOM 9705 N N . GLU D 1 285 ? -24.626 14.588 -25.389 1.00 38.49 274 GLU D N 1
ATOM 9706 C CA . GLU D 1 285 ? -23.817 13.725 -24.551 1.00 36.12 274 GLU D CA 1
ATOM 9707 C C . GLU D 1 285 ? -23.657 12.396 -25.261 1.00 37.75 274 GLU D C 1
ATOM 9708 O O . GLU D 1 285 ? -24.646 11.792 -25.689 1.00 37.30 274 GLU D O 1
ATOM 9714 N N . VAL D 1 286 ? -22.410 11.966 -25.417 1.00 38.99 275 VAL D N 1
ATOM 9715 C CA . VAL D 1 286 ? -22.082 10.729 -26.112 1.00 40.98 275 VAL D CA 1
ATOM 9716 C C . VAL D 1 286 ? -20.886 10.121 -25.407 1.00 43.06 275 VAL D C 1
ATOM 9717 O O . VAL D 1 286 ? -19.863 10.791 -25.241 1.00 42.49 275 VAL D O 1
ATOM 9721 N N . ASN D 1 287 ? -21.019 8.863 -24.978 1.00 50.84 276 ASN D N 1
ATOM 9722 C CA . ASN D 1 287 ? -19.928 8.126 -24.338 1.00 47.08 276 ASN D CA 1
ATOM 9723 C C . ASN D 1 287 ? -19.250 8.983 -23.275 1.00 46.51 276 ASN D C 1
ATOM 9724 O O . ASN D 1 287 ? -18.034 9.199 -23.293 1.00 46.70 276 ASN D O 1
ATOM 9729 N N . ASP D 1 288 ? -20.073 9.515 -22.371 1.00 44.30 277 ASP D N 1
ATOM 9730 C CA . ASP D 1 288 ? -19.610 10.339 -21.249 1.00 48.63 277 ASP D CA 1
ATOM 9731 C C . ASP D 1 288 ? -18.737 11.506 -21.712 1.00 46.72 277 ASP D C 1
ATOM 9732 O O . ASP D 1 288 ? -17.796 11.921 -21.031 1.00 45.53 277 ASP D O 1
ATOM 9737 N N . MET D 1 289 ? -19.065 12.047 -22.885 1.00 40.27 278 MET D N 1
ATOM 9738 C CA . MET D 1 289 ? -18.451 13.269 -23.383 1.00 42.55 278 MET D CA 1
ATOM 9739 C C . MET D 1 289 ? -19.530 14.163 -23.973 1.00 35.51 278 MET D C 1
ATOM 9740 O O . MET D 1 289 ? -20.516 13.686 -24.542 1.00 33.31 278 MET D O 1
ATOM 9745 N N . TYR D 1 290 ? -19.341 15.466 -23.827 1.00 36.75 279 TYR D N 1
ATOM 9746 C CA . TYR D 1 290 ? -20.209 16.430 -24.486 1.00 33.52 279 TYR D CA 1
ATOM 9747 C C . TYR D 1 290 ? -19.574 16.819 -25.816 1.00 32.62 279 TYR D C 1
ATOM 9748 O O . TYR D 1 290 ? -18.432 17.288 -25.850 1.00 33.40 279 TYR D O 1
ATOM 9757 N N . TYR D 1 291 ? -20.299 16.588 -26.911 1.00 32.27 280 TYR D N 1
ATOM 9758 C CA . TYR D 1 291 ? -19.860 16.961 -28.254 1.00 34.01 280 TYR D CA 1
ATOM 9759 C C . TYR D 1 291 ? -20.539 18.283 -28.613 1.00 35.02 280 TYR D C 1
ATOM 9760 O O . TYR D 1 291 ? -21.761 18.338 -28.771 1.00 33.96 280 TYR D O 1
ATOM 9769 N N . VAL D 1 292 ? -19.754 19.347 -28.724 1.00 35.85 281 VAL D N 1
ATOM 9770 C CA . VAL D 1 292 ? -20.272 20.692 -28.961 1.00 30.62 281 VAL D CA 1
ATOM 9771 C C . VAL D 1 292 ? -19.944 21.069 -30.402 1.00 28.83 281 VAL D C 1
ATOM 9772 O O . VAL D 1 292 ? -18.780 21.314 -30.738 1.00 28.33 281 VAL D O 1
ATOM 9776 N N . TYR D 1 293 ? -20.961 21.097 -31.261 1.00 31.55 282 TYR D N 1
ATOM 9777 C CA . TYR D 1 293 ? -20.795 21.548 -32.633 1.00 29.27 282 TYR D CA 1
ATOM 9778 C C . TYR D 1 293 ? -20.950 23.058 -32.692 1.00 31.77 282 TYR D C 1
ATOM 9779 O O . TYR D 1 293 ? -21.841 23.630 -32.056 1.00 26.85 282 TYR D O 1
ATOM 9788 N N . TYR D 1 294 ? -20.066 23.710 -33.439 1.00 23.98 283 TYR D N 1
ATOM 9789 C CA . TYR D 1 294 ? -20.123 25.159 -33.478 1.00 28.02 283 TYR D CA 1
ATOM 9790 C C . TYR D 1 294 ? -19.883 25.682 -34.883 1.00 29.56 283 TYR D C 1
ATOM 9791 O O . TYR D 1 294 ? -19.076 25.128 -35.639 1.00 31.38 283 TYR D O 1
ATOM 9800 N N . GLY D 1 295 ? -20.621 26.732 -35.235 1.00 27.36 284 GLY D N 1
ATOM 9801 C CA . GLY D 1 295 ? -20.236 27.550 -36.364 1.00 23.56 284 GLY D CA 1
ATOM 9802 C C . GLY D 1 295 ? -18.974 28.327 -36.049 1.00 23.92 284 GLY D C 1
ATOM 9803 O O . GLY D 1 295 ? -18.702 28.679 -34.899 1.00 24.23 284 GLY D O 1
ATOM 9804 N N . ALA D 1 296 ? -18.186 28.586 -37.091 1.00 24.38 285 ALA D N 1
ATOM 9805 C CA . ALA D 1 296 ? -16.922 29.307 -36.973 1.00 24.59 285 ALA D CA 1
ATOM 9806 C C . ALA D 1 296 ? -16.897 30.404 -38.023 1.00 25.22 285 ALA D C 1
ATOM 9807 O O . ALA D 1 296 ? -17.024 30.122 -39.224 1.00 26.06 285 ALA D O 1
ATOM 9809 N N . ALA D 1 297 ? -16.754 31.650 -37.571 1.00 23.55 286 ALA D N 1
ATOM 9810 C CA . ALA D 1 297 ? -16.757 32.805 -38.471 1.00 28.62 286 ALA D CA 1
ATOM 9811 C C . ALA D 1 297 ? -18.004 32.821 -39.355 1.00 28.89 286 ALA D C 1
ATOM 9812 O O . ALA D 1 297 ? -18.003 33.392 -40.459 1.00 25.68 286 ALA D O 1
ATOM 9814 N N . ASP D 1 298 ? -19.084 32.205 -38.856 1.00 23.81 287 ASP D N 1
ATOM 9815 C CA . ASP D 1 298 ? -20.311 32.013 -39.629 1.00 25.32 287 ASP D CA 1
ATOM 9816 C C . ASP D 1 298 ? -20.015 31.403 -41.001 1.00 27.76 287 ASP D C 1
ATOM 9817 O O . ASP D 1 298 ? -20.728 31.645 -41.975 1.00 25.74 287 ASP D O 1
ATOM 9822 N N . THR D 1 299 ? -18.957 30.595 -41.087 1.00 27.25 288 THR D N 1
ATOM 9823 C CA . THR D 1 299 ? -18.547 30.049 -42.376 1.00 27.75 288 THR D CA 1
ATOM 9824 C C . THR D 1 299 ? -18.405 28.535 -42.373 1.00 28.64 288 THR D C 1
ATOM 9825 O O . THR D 1 299 ? -18.840 27.882 -43.325 1.00 29.94 288 THR D O 1
ATOM 9829 N N . HIS D 1 300 ? -17.812 27.963 -41.333 1.00 29.13 289 HIS D N 1
ATOM 9830 C CA . HIS D 1 300 ? -17.560 26.536 -41.249 1.00 26.81 289 HIS D CA 1
ATOM 9831 C C . HIS D 1 300 ? -18.191 25.971 -39.982 1.00 29.55 289 HIS D C 1
ATOM 9832 O O . HIS D 1 300 ? -18.680 26.699 -39.112 1.00 29.06 289 HIS D O 1
ATOM 9839 N N . ILE D 1 301 ? -18.173 24.647 -39.880 1.00 31.45 290 ILE D N 1
ATOM 9840 C CA . ILE D 1 301 ? -18.570 23.946 -38.668 1.00 31.25 290 ILE D CA 1
ATOM 9841 C C . ILE D 1 301 ? -17.360 23.205 -38.118 1.00 30.13 290 ILE D C 1
ATOM 9842 O O . ILE D 1 301 ? -16.630 22.547 -38.873 1.00 31.73 290 ILE D O 1
ATOM 9847 N N . GLY D 1 302 ? -17.133 23.350 -36.810 1.00 27.62 291 GLY D N 1
ATOM 9848 C CA . GLY D 1 302 ? -16.166 22.549 -36.090 1.00 27.93 291 GLY D CA 1
ATOM 9849 C C . GLY D 1 302 ? -16.829 21.854 -34.909 1.00 34.19 291 GLY D C 1
ATOM 9850 O O . GLY D 1 302 ? -18.025 22.026 -34.652 1.00 30.51 291 GLY D O 1
ATOM 9851 N N . VAL D 1 303 ? -16.032 21.062 -34.197 1.00 32.13 292 VAL D N 1
ATOM 9852 C CA . VAL D 1 303 ? -16.590 20.341 -33.057 1.00 31.04 292 VAL D CA 1
ATOM 9853 C C . VAL D 1 303 ? -15.522 20.211 -31.984 1.00 35.29 292 VAL D C 1
ATOM 9854 O O . VAL D 1 303 ? -14.389 19.803 -32.256 1.00 35.74 292 VAL D O 1
ATOM 9858 N N . ALA D 1 304 ? -15.880 20.602 -30.769 1.00 31.28 293 ALA D N 1
ATOM 9859 C CA . ALA D 1 304 ? -15.019 20.467 -29.615 1.00 29.98 293 ALA D CA 1
ATOM 9860 C C . ALA D 1 304 ? -15.767 19.674 -28.552 1.00 35.70 293 ALA D C 1
ATOM 9861 O O . ALA D 1 304 ? -16.995 19.538 -28.597 1.00 34.39 293 ALA D O 1
ATOM 9863 N N . VAL D 1 305 ? -15.013 19.139 -27.590 1.00 33.36 294 VAL D N 1
ATOM 9864 C CA . VAL D 1 305 ? -15.567 18.239 -26.590 1.00 32.19 294 VAL D CA 1
ATOM 9865 C C . VAL D 1 305 ? -15.012 18.581 -25.221 1.00 34.40 294 VAL D C 1
ATOM 9866 O O . VAL D 1 305 ? -14.008 19.287 -25.078 1.00 32.09 294 VAL D O 1
ATOM 9870 N N . ILE D 1 306 ? -15.698 18.059 -24.210 1.00 36.38 295 ILE D N 1
ATOM 9871 C CA . ILE D 1 306 ? -15.163 17.938 -22.862 1.00 34.47 295 ILE D CA 1
ATOM 9872 C C . ILE D 1 306 ? -15.722 16.655 -22.255 1.00 36.17 295 ILE D C 1
ATOM 9873 O O . ILE D 1 306 ? -16.890 16.304 -22.476 1.00 34.50 295 ILE D O 1
ATOM 9878 N N . GLU D 1 307 ? -14.869 15.924 -21.534 1.00 42.40 296 GLU D N 1
ATOM 9879 C CA . GLU D 1 307 ? -15.353 14.814 -20.722 1.00 42.10 296 GLU D CA 1
ATOM 9880 C C . GLU D 1 307 ? -16.264 15.374 -19.641 1.00 40.05 296 GLU D C 1
ATOM 9881 O O . GLU D 1 307 ? -15.908 16.346 -18.966 1.00 43.27 296 GLU D O 1
ATOM 9887 N N . LYS D 1 308 ? -17.452 14.785 -19.495 1.00 39.61 297 LYS D N 1
ATOM 9888 C CA . LYS D 1 308 ? -18.415 15.349 -18.559 1.00 41.59 297 LYS D CA 1
ATOM 9889 C C . LYS D 1 308 ? -17.920 15.281 -17.126 1.00 41.54 297 LYS D C 1
ATOM 9890 O O . LYS D 1 308 ? -18.390 16.058 -16.286 1.00 42.65 297 LYS D O 1
ATOM 9896 N N . GLU D 1 309 ? -16.975 14.386 -16.832 1.00 43.59 298 GLU D N 1
ATOM 9897 C CA . GLU D 1 309 ? -16.345 14.394 -15.519 1.00 45.17 298 GLU D CA 1
ATOM 9898 C C . GLU D 1 309 ? -15.643 15.718 -15.245 1.00 44.67 298 GLU D C 1
ATOM 9899 O O . GLU D 1 309 ? -15.584 16.155 -14.093 1.00 43.39 298 GLU D O 1
ATOM 9905 N N . LYS D 1 310 ? -15.128 16.382 -16.288 1.00 41.67 299 LYS D N 1
ATOM 9906 C CA . LYS D 1 310 ? -14.377 17.621 -16.122 1.00 42.28 299 LYS D CA 1
ATOM 9907 C C . LYS D 1 310 ? -15.259 18.849 -15.922 1.00 41.13 299 LYS D C 1
ATOM 9908 O O . LYS D 1 310 ? -14.730 19.924 -15.620 1.00 40.78 299 LYS D O 1
ATOM 9914 N N . VAL D 1 311 ? -16.571 18.734 -16.096 1.00 36.38 300 VAL D N 1
ATOM 9915 C CA . VAL D 1 311 ? -17.448 19.884 -15.920 1.00 39.11 300 VAL D CA 1
ATOM 9916 C C . VAL D 1 311 ? -17.672 20.117 -14.432 1.00 38.55 300 VAL D C 1
ATOM 9917 O O . VAL D 1 311 ? -18.548 19.505 -13.818 1.00 42.97 300 VAL D O 1
ATOM 9921 N N . LYS D 1 312 ? -16.862 20.988 -13.845 1.00 39.95 301 LYS D N 1
ATOM 9922 C CA . LYS D 1 312 ? -16.939 21.337 -12.436 1.00 40.56 301 LYS D CA 1
ATOM 9923 C C . LYS D 1 312 ? -17.031 22.848 -12.311 1.00 41.95 301 LYS D C 1
ATOM 9924 O O . LYS D 1 312 ? -16.425 23.585 -13.094 1.00 40.09 301 LYS D O 1
ATOM 9930 N N . PHE D 1 313 ? -17.775 23.306 -11.312 1.00 41.64 302 PHE D N 1
ATOM 9931 C CA . PHE D 1 313 ? -17.970 24.735 -11.136 1.00 40.78 302 PHE D CA 1
ATOM 9932 C C . PHE D 1 313 ? -17.362 25.235 -9.833 1.00 41.31 302 PHE D C 1
ATOM 9933 O O . PHE D 1 313 ? -18.085 25.609 -8.917 1.00 52.52 302 PHE D O 1
#

InterPro domains:
  IPR007184 Mannoside phosphorylase [PF04041] (16-300)
  IPR007184 Mannoside phosphorylase [PIRSF016202] (5-300)
  IPR007184 Mannoside phosphorylase [PTHR34106] (5-299)
  IPR023296 Glycosyl hydrolase, five-bladed beta-propeller domain superfamily [G3DSA:2.115.10.20] (2-301)
  IPR023296 Glycosyl hydrolase, five-bladed beta-propeller domain superfamily [SSF75005] (8-296)

Foldseek 3Di:
DAAWFFPDLDFLFFFDCVQQQANFFWFQWAWDQDPLKIKIWIKGKNAFDDDPDQFQDPVRQIAIATWIWMGNPLRHTDGDRDGQGWDDPALQCSTWANWAWEAADQKIKTWTWRARRGGPQSIAIWIWMDNPVHDTHDIDGQDPGRWGLKAWARYAAVQWTKMWIQDPAAIWIWTHNPSRDTDPIDGQGFADPPAQQHGGKGWAHHWPDDPQATKTKIWGHHPVRAIFIWIWGAGHNGRSYTPGTDRDTRGWQDRPQQQDGSAGRDWGHHYWDDDPQKIWTWTGGNSGGITITIDRNVPPDD/DAAWFFPDLDFLFFFDCVAQQANFAWWQWAWDQDPLKIKTWTKGKNAFDDDPDQAQDPVRQIAIATWIWMGNVLRHTDGDRDRQGWDPDLLQCRTWANWAWAAAPQKIKIWTWRHNRGGPQSIAIWIWMDNPVRDTHPIDGQDPGRWGLKAWANYAAPQWTKMWIQDPAFIWIWTHNPSRDTDPIDGQGFADPPAQQHGGKGWAHHWPDDPQATKTWIWGHDPVRAIFIWIWGAHHNGSSYTPGTDRDTNGWDDRPQQQDGSAGRDWGHHYWDQDPQKIWTWTGGSSGGITIIIDRNVPPDD/DAFWFFPDLDFLWFFDCVQQQQNFAWFLWAWDQDPLKIKIWTKGKNAFDDDPDQWQDPVRQIAIAIFIWMGNVLRHTDGDRDGLGWADPALLPRTWANWAWEAEPQKIKIWTWRARRGGPLSIAIWIWMGNPVRDTDDIDGQDPGSWGLKDWANYAAVQWTWMWIDPPAFIWIWTHNPSRDTDPIDGQGFADPPAQQHGHKGWAYHWDDDPQATKTKIWGQDPVRAIFIWIFGAGHNGRSYTPGTDRDTNGWQDRPQQQDGSAGRYWGHHYWDADPQKIWTWTGGSSGGITITIDGNVVPDD/DAFWFFPDLDFLFFFDCVAQQQNFFWFQWAWDQDPLKTKIWIKGKNAFDDDPDQFQDPVRQIAIAIWIWMGNVLRHTDGDRDGQGWDDDLLQCRTWANWAWEAEPQKIKIWTWRHNRGGPLSIFTWIWMGNPVRDTDDIDGQDPGSWGLKYWANYAAPQWIWMWIQDPAAIWIWTHNPSRDTDPIDGQGFADPPAQQHGHKGWAYHWDDDPQATKTKIWGQHPVGATFIWIWGAHHNGRSHTPGTDRDTNGWDDRPQQQDGSAGRDWGHHYWDQDPQKIWTWTGGSSGGITITIDRNVPPDD

B-factor: mean 27.36, std 9.55, range [5.21, 92.46]

Radius of gyration: 33.54 Å; Cα contacts (8 Å, |Δi|>4): 3697; chains: 4; bounding box: 75×104×83 Å

Sequence (1208 aa):
MFRLTRLSNKPILSPIKEHEWEKEAVFNAAVIYEGNKFHLFYRASNNKFVLNTEKPEEKYKFVSSIGYAVSEDGINFERFDKPVLVGEIPQEAWGVEDPRITKIDNKYYMLYTGFGGRDWLDFRICMVWSDDLKNWKGHRIVLDEPNKDAALLSEKINGKYVLFHRRMPDIWIAYSDDLVNWYNHKIIMSPKSHTWESKKIGIAGPPIKREDGWLLIYHGVDNNNVYRLGVALLDLKDPSKVIARQKEPILEPELDWEINGLVPNVVFSCGAVEVNDMYYVYYGAADTHIGVAVIEKEKVKFMFRLTRLSNKPILSPIKEHEWEKEAVFNAAVIYEGNKFHLFYRASNNKFVLNTEKPEEKYKFVSSIGYAVSEDGINFERFDKPVLVGEIPQEAWGVEDPRITKIDNKYYMLYTGFGGRDWLDFRICMVWSDDLKNWKGHRIVLDEPNKDAALLSEKINGKYVLFHRRMPDIWIAYSDDLVNWYNHKIIMSPKSHTWESKKIGIAGPPIKREDGWLLIYHGVDNNNVYRLGVALLDLKDPSKVIARQKEPILEPELDWEINGLVPNVVFSCGAVEVNDMYYVYYGAADTHIGVAVIEKEKVKFMFRLTRLSNKPILSPIKEHEWEKEAVFNAAVIYEGNKFHLFYRASNNKFVLNTEKPEEKYKFVSSIGYAVSEDGINFERFDKPVLVGEIPQEAWGVEDPRITKIDNKYYMLYTGFGGRDWLDFRICMVWSDDLKNWKGHRIVLDEPNKDAALLSEKINGKYVLFHRRMPDIWIAYSDDLVNWYNHKIIMSPKSHTWESKKIGIAGPPIKREDGWLLIYHGVDNNNVYRLGVALLDLKDPSKVIARQKEPILEPELDWEINGLVPNVVFSCGAVEVNDMYYVYYGAADTHIGVAVIEKEKVKFMFRLTRLSNKPILSPIKEHEWEKEAVFNAAVIYEGNKFHLFYRASNNKFVLNTEKPEEKYKFVSSIGYAVSEDGINFERFDKPVLVGEIPQEAWGVEDPRITKIDNKYYMLYTGFGGRDWLDFRICMVWSDDLKNWKGHRIVLDEPNKDAALLSEKINGKYVLFHRRMPDIWIAYSDDLVNWYNHKIIMSPKSHTWESKKIGIAGPPIKREDGWLLIYHGVDNNNVYRLGVALLDLKDPSKVIARQKEPILEPELDWEINGLVPNVVFSCGAVEVNDMYYVYYGAADTHIGVAVIEKEKVKF

Nearest PDB structures (foldseek):
  7fip-assembly1_D  TM=9.998E-01  e=1.666E-57  Thermoanaerobacter sp. X514
  5b0r-assembly1_B  TM=8.862E-01  e=5.893E-26  Listeria innocua Clip11262
  1vkd-assembly1_A  TM=8.092E-01  e=2.663E-23  Thermotoga maritima MSB8
  5aye-assembly1_B  TM=8.295E-01  e=5.291E-21  Ruminococcus albus 7 = DSM 20455
  4mlg-assembly1_B  TM=6.369E-01  e=1.050E-07  uncultured organism

Organism: Thermoanaerobacter sp. (strain X514) (NCBI:txid399726)

Secondary structure (DSSP, 8-state):
----EES-SS-SB---TTSGGGSSEEEEEEEEEETTEEEEEEEEESS-----SSS--GGG---EEEEEEEESSSSSEEE-SS-SB-PPTTTTTTBEEEEEEEEETTEEEEEEEEE--SSTT-EEEEEEEESSSSS-EEEEESSSSS--S-EE-SS-BTTBEEEEE-STTSEEEEEESSSS-EEEEEEEE---TTSTT-SEEEE-SPPEE-SSSEEEEEEEE-TT--EEEEEEEE-SS-TTSEEEE-SS-SB---SHHHHSSSSSSBEEEEEEEEETTEEEEEEEETTTEEEEEEEEGGG---/----EES-SS-SB---TT-GGGSSEEEEEEEEEETTEEEEEEEEESS-----SSS--GGG---EEEEEEEESSSSS-EE-SS-SB---SGGGTTBEEEEEEEEETTEEEEEEEEE--SSTT-EEEEEEEESSSS--EEEEEEESSS----EE-SS-BTTBEEEEE-STTSEEEEEESSSS--EEEEEEE---TTSTT-SEEEE-SPPEEETTEEEEEEEEE-TT--EEEEEEEE-SS-TTSEEEE-SS-SB---SHHHHSSSSSSBEEEEEEEEETTEEEEEEEETTTEEEEEEEEGGG---/----EES-SS-SB---TT-GGGSSEEEEEEEEEETTEEEEEEEEESS-----SSS--GGG---EEEEEEEESSSSSEEE-SS-SB---TTTTTTBEEEEEEEEETTEEEEEEEEE--SSTT-EEEEEEEESSSSS-EEEEEEESSS----EE-SS-BTTBEEEEE-STTSEEEEEESSSS--EEEEEEE---TTSTT-SEEEE-SPPEE-SSSEEEEEEEE-TT--EEEEEEEE-SS-TTSEEEE-SS-SB---SHHHHSSSSSSBEEEEEEEE-SSEEEEEEEETTTEEEEEEEEGGG---/----EES-SS-SB---TTSGGGSSEEEEEEEEEETTEEEEEEEEESS-----SSS--GGG---EEEEEEEESSSSSEE--SS-SB---SGGGTTBEEEEEEEESSS-EEEEEEEE-SSSTT-EEEEEEEESSSSS-EEEEESSSSS----EE-SS-BTTBEEEEE-STTSEEEEEESSSS-EEEEEEEE---TTSTT-SEEEE-SPPEEETTEEEEEEEEE-TT--EEEEEEEE-SS-TTSEEEE-SS-SB---SHHHHSSSSSSBEEEEEEEEETTEEEEEEEETTTEEEEEEEEGGG---

=== Feature glossary ===
A reading guide for the features in this record.

Start from the sequence.

  · This is the polypeptide sequence — one letter per residue, N-terminus first. Length ranges from a few dozen residues for small domains to over a thousand for large multi-domain proteins.

Fold it, and you get atomic coordinates and the backbone conformation that goes with them.

  · Structure coordinates are given as an mmCIF _atom_site loop: one row per atom with element, residue name, chain id, sequence number, and x/y/z position in Å. Only the four main-chain atoms per residue are included here; side chains are omitted to keep the record compact.

  · Backbone dihedral angles. Every residue except chain termini has a φ (preceding-C → N → Cα → C) and a ψ (N → Cα → C → next-N). They are reported in degrees following the IUPAC sign convention. Secondary structure is essentially a statement about which (φ, ψ) basin each residue occupies.

  · The SS8 string is DSSP's per-residue secondary-structure call. α-helix (H) means an i→i+4 H-bond ladder; β-strand (E) means the residue participates in a β-sheet; 3₁₀ (G) and π (I) are tighter and wider helices; T/S are turns/bends; '-' is loop.

  · SS3 is a coarse helix/strand/coil call (letters a/b/c) made by the P-SEA algorithm from inter-Cα distances and dihedrals. It is less detailed than DSSP but needs only Cα positions.

Summarize the fold with a handful of shape descriptors and a per-residue structural alphabet.

  · Radius of gyration (Rg) is the root-mean-square distance of Cα atoms from their centroid — a single number for overall size and compactness. A globular domain of N residues has Rg ≈ 2.2·N^0.38 Å; an extended or disordered chain has a much larger Rg. The Cα contact count is the number of residue pairs whose Cα atoms are within 8 Å and are more than four positions apart in sequence — a standard proxy for tertiary packing density. The bounding box is the smallest axis-aligned box enclosing all Cα atoms.

  · The Foldseek 3Di string encodes local tertiary geometry as a 20-letter alphabet — one character per residue — derived from the relative positions of nearby Cα atoms. Unlike the amino-acid sequence, 3Di is a direct function of the 3D structure, so two proteins with the same fold have similar 3Di strings even at low sequence identity.

  · Solvent-accessible surface area (SASA) is the area in Å² traced out by the centre of a 1.4 Å probe sphere (a water molecule) rolled over the protein's van der Waals surface (Shrake–Rupley / Lee–Richards construction). Buried residues have near-zero SASA; fully exposed residues can exceed 200 Å². The total SASA scales roughly with the number of surface residues.

Ask how reliable the model is.

  · pLDDT (predicted Local Distance Difference Test) is AlphaFold's per-residue confidence score, ranging from 0 to 100. Values above 90 indicate high confidence (typically well-packed cores); 70–90 is confident; 50–70 low confidence; below 50 usually means the region is disordered or the prediction is unreliable there. AlphaFold stores pLDDT in the mmCIF B-factor column.

  · B-factor (Debye–Waller factor) reflects atomic displacement in the crystal lattice. It is an experimental observable (units Å²), not a prediction; low values mean the atom is pinned down, high values mean it moves or is heterogeneous across the crystal.

  · Predicted Aligned Error (PAE) is an AlphaFold confidence matrix: entry (i, j) is the expected error in the position of residue j, in ångströms, when the prediction is superimposed on the true structure at residue i. Low PAE within a block of residues means that block is internally rigid and well-predicted; high PAE between two blocks means their relative placement is uncertain even if each block individually is confident.

Place it in context: what it resembles, what it is annotated as, and how it looks.

  · Nearest PDB neighbors are the top structural matches found by Foldseek when searching this structure against the entire Protein Data Bank. Each hit reports a TM-score (0 to 1; >0.5 almost always implies the same fold) and an E-value. These are *structural* homologs — they may share no detectable sequence similarity.

  · Functional annotations link the protein to curated databases. InterPro entries identify conserved domains and families by matching the sequence against member-database signatures (Pfam, PROSITE, CDD, …). Gene Ontology (GO) terms describe molecular function, biological process, and cellular component in a controlled vocabulary. CATH places the structure in a hierarchical fold classification (Class/Architecture/Topology/Homologous-superfamily). The organism is the source species.

  · Three diagnostic plots accompany the record. The Cα contact map visualizes the tertiary structure as a 2D adjacency matrix (8 Å cutoff, sequence-local contacts suppressed). The Ramachandran plot shows the distribution of backbone (φ, ψ) torsions, with points in the α and β basins reflecting secondary structure content. The PAE plot shows AlphaFold's inter-residue confidence as a color matrix.

  · Six rendered views show the 3D structure from the faces of a cube — i.e. along ±x, ±y, ±z. Rendering representation is drawn randomly per protein from cartoon (secondary-structure ribbons), sticks (backbone bonds), or molecular surface; coloring is either N→C rainbow (blue at the N-terminus through red at the C-terminus) or one color per chain.